Protein AF-L2GEJ1-F1 (afdb_monomer_lite)

pLDDT: mean 88.92, std 11.65, range [25.09, 98.75]

Organism: Colletotrichum fructicola (strain Nara gc5) (NCBI:txid1213859)

InterPro domains:
  IPR011118 Tannase/feruloyl esterase [PF07519] (60-193)
  IPR011118 Tannase/feruloyl esterase [PF07519] (209-492)
  IPR015883 Beta-hexosaminidase, catalytic domain [PF00728] (605-874)
  IPR017853 Glycoside hydrolase superfamily [SSF51445] (605-939)
  IPR025705 Beta-hexosaminidase [PR00738] (566-586)
  IPR025705 Beta-hexosaminidase [PR00738] (599-616)
  IPR025705 Beta-hexosaminidase [PR00738] (628-649)
  IPR025705 Beta-hexosaminidase [PR00738] (696-713)
  IPR029018 Beta-hexosaminidase-like, domain 2 [G3DSA:3.30.379.10] (457-594)
  IPR029018 Beta-hexosaminidase-like, domain 2 [SSF55545] (471-603)
  IPR029058 Alpha/Beta hydrolase fold [SSF53474] (69-448)
  IPR052764 Glycosyl Hydrolase 20 Enzymes [PTHR43678] (460-1139)

Foldseek 3Di:
DDDDDQPPPQFAQVLQDPQDDPQKDWDGKGKDKDWQDWDFQDALLQLQAGTDGDTGFIWIWIKIWMDGPVDPFIKIKIKTAGRLVLAPLEEEEEADADLFGADDDSNVSNRSVCNVNRHIYMTMRLRDDPDPANLVQQFPAFPHGPLSSLQSLAADVLVVNVSRSQSVCCSRNVHGRPYYHYGYFDSSCLHVFADDQLQLCFLQLVCLAVVQFDALQLLQVQLQVLLVQQQCVLVDNFSWHQDLVVSVVRDQLVVQFQPWDQDPVVRDIDGRHPSSRVSLVPQQQTDDQPVRHDDDGHAGSNARSCLSFPWDDDPPDIHTPCVVVLVSLCCSFQRVHNPDDDDRRHSVSSVRSSVRSCVSCVVRHRRLDLPCVVCVVVVAAEEEEDESRESRGHVRRVVVSVVSNCVVVPPCLLHYFYWYWIQAYRSGDGQTFRQNCVVVQSVCCSPPVRRDQWTWTWGQGPVRDTAIEIIGGPPFGWHAQQLDPGRRDNQRTHRDDLVLLVVVLQVLVCVLVVHHDDDDDDPDPPDDQAAEEAFEAAPDDQQCDDAQLSRGDQLKWKWADDPGYIYIHTPHSNVSLLNSLVVSLQCLVVVNDHDGDMDIFFFNFQAQAAEEPCFQAFDDLLLLLQVLLLLLSLPGQEYEYEFWFWQDPVWDDPDDLLPGDIAGAADFPPPVLNQLHVPVNVRHDYLVSLLVSQVSSVSSNYHYAYEDEPQARQSSPCSSPVVQADPSSRGGDLPPPCNLVVVLVVCVRCLVSHPDQEYEHELEDDDLVCLVSSLVSQQVVQVSSCVVPVHGYEYEQANRDDPPDDHDLSYEYEYAEPVGDQVLVCLVVRHQYAYAHCQQFAAEAQQWAPDDPPHIHGNAHDVCCQCAPLVHHRPHDFRQPRDSPPRVRTHDSNRPRYNGYYHYYHHNQGHQRAFSLSSCRRCLLVSNSSSVRSRQGPPHDRDDPVCSVVSSVSVSCSSPPHRSQLDFPQDPPDQFRDKDFDPDLPDQKDFQAGAWHFFQKKKKWFWQAWKWFAHPAWIWIQDNQQWTWIDGPNHIWTFFFADPCLLPPQPPRIFQKAWPPPGPGPRHGFGPPDPRWIWMWHGDSRSAIWIDINNHGGGAGWDKTIDPHDDIIIIGHYTDMGRRGMMGGSTIGIMTMGGNPDPPPDDDD

Secondary structure (DSSP, 8-state):
-PPPPP-TTSSSGGG-TT---TTEEEEEEEEEEEEEEEEEE-TTTTSSS--EEEEEEEEEEEEEEEEETTS---EEEEEEEE-GGG--SEEEEE--BTTB-S-SHHHHHHHHHHHHTT-EEEEE-TT----S-THHHHEEETTEE-HHHHHIIIIIHHHHHHHHHHHHHHHHHSS--SEEEEE--THHHHHHT---GGGGGHHHHHHHHHT----HHHHHHHHHHHHHHHGGGGS--SS--S-HHHHHHH--GGGGTT-EEEETTTTEEEE--HHHHHHHHHHHH--B-TTS-B-S----TTS-HHHHS-EEEETTEEEES-HHHHHHHIIIIII--TTPPP----HHHHHHHHHHHHHHHTTTT-------HHHHHTT--EEEEEETT-SSS-HHHHHHHHHHHHHHHS--TTTEEEEEETTB-SSS-BSSPP-TTHHHHHHHHHHH----S-EEEEEE-TTS-EEEEEEPBTT---EE-TT-S-S--GGGEE---HHHHHHHHHHHHHHHHSS-PPP---SS---TT--EEEEEE-SS-GGG-B-TTS-B-TT-EEEEE-SSEEEEEESSHHHHHHHHHHHHHHHHHTTT---S-EEEE--S-SEEEEEEE-SSS---HHHHHHHHHHHHHTT--EEEEE-EEE--TTSSSS--TTTS-EEESB--SSGGGGGGGTT-GGG-B-HHHHHHHHHHHHTTT-EEEEE---SSS-HHHHTT-GGGB-SSTTSB-TTSTTHHHHHHHHHHHHGGG--SSEEE----S--GGGHHHHHHHHHHHHHHHHHHHSPEEEEE------SS----TTSEEEE-SBTTB-HHHHHHTT--EEE--HHHHEEESSS-BTT-SS--B-SS--THHHHSGGG-TT----TT---SS-TT----TT-TTEEEEEEEEE-TT-TTS--HHHHHHHHHHHHHHHHHHHHHTTTSPPP-HHHHHHHHHHHGGG-TT--TT-PPPP-TT-SEEEEEE-S-TT-SEEE----EE-SSEEEEEEESS-EEEE-SS-EEEE-TT-BEEEEETTEEEEEE---HHHHHS--TTSTTEEETTT-----PBPB--SSSEEEEEEEETTTEEEEEETTEEEEEEEEEE--SSSS--EEEE---PEE-SEEESS-EEEEEEEESTTS-SS---

Sequence (1149 aa):
MSALAVNATGCASAAFTNITLFGAQIHSVEANLVTDYSFDVPKGWTYSQPALDVRNATFCNVTVTYSHTTENDNIAVEAWLPTEENYNGRLQAVGGGGWTAGRFILSYAAMINAVANGYATVTTDAGIPTAQNPTDWLLKSPGVLNTNALQNFGQVAMKDEAVIVKQLISSYYGQEPLYSYWNGCSQGGRMGMKGFYINSIWPSFYMENTQQFPRDCELNALTTLGIAACDGLDGVKDGLISDPEGCRAAFDPFSHIGDSFFCSTTNTTLAITQAAAAVANASWTGPRFSNGKFLYDGYEIGSDLSVIAPTNCTGEVCTSAGRANILFPWQAFVMKDPSATLPNITDGTFDTIYRAVKLVFASNMETDEIDLRDFRDAGGKLMTYHGLADQSISPGGTLRYYNKVADFVGNVTSFYKYYRVPGLEHCWGGNGGQPEQMFSQLRAWVENGTEPQSSPVVVTTSNNTAQQQILCPYPQKATMDTSCASANSTLCWSCSDGFDFATLFREDISKLTGENWTLQRVDRIANVNASGILLGSFSGNGSAITYQNGKSTSEGYELTVSPTAAVIGGTGARGMWWGTRTLLQLLVAHNGSLPVETTVDAPAYETRGFMLDAGRKWYAPEFLKELCSYASFFKLSEFHYHLSDNYPLNRGKNESWQDVYSHFSLRPEDESLLPILHGRENETLSREDFADLQSHCAARGVTVIPEIEAPGHCLYLTKWKPELSLAKRDLLNLSYPDTIPTVKRIWSEFLPWFETKEVHVGADEYDATLADDYIGFVNEMSEFINNTTGKKIRIWGTEEPSENLTISKDVIIQHWQYGQSDPVLLANTGYDIINSEDWWAYMSIKNDHMPILPARYPQFFNESRVLNFADESGWQWTPADYNPFNKTEQVPDASPDNKGAILAAWNDNGPDASTQLEAYYAMRRGIALVGARSWSGSRGPKLVDDEVSSSIDVFSPLAPGQNLDRVLPPTGSSKSLISWSRSDKNLAEVHLGHGSKGMNYTLTLNATGPFTLSGPDNTLSLGNDGSLVFNADGYLYPVRSVNEKDALELDPGHPGRIWVNVSTSTHDPVTVSALPAEIRIETDVLHGSVAWIDGVFAGRFEVFVYGGRNTQFSWSQMAFVAPLDNITGSGLQSLVVEDLQKNSTRNRR

Structure (mmCIF, N/CA/C/O backbone):
data_AF-L2GEJ1-F1
#
_entry.id   AF-L2GEJ1-F1
#
loop_
_atom_site.group_PDB
_atom_site.id
_atom_site.type_symbol
_atom_site.label_atom_id
_atom_site.label_alt_id
_atom_site.label_comp_id
_atom_site.label_asym_id
_atom_site.label_entity_id
_atom_site.label_seq_id
_atom_site.pdbx_PDB_ins_code
_atom_site.Cartn_x
_atom_site.Cartn_y
_atom_site.Cartn_z
_atom_site.occupancy
_atom_site.B_iso_or_equiv
_atom_site.auth_seq_id
_atom_site.auth_comp_id
_atom_site.auth_asym_id
_atom_site.auth_atom_id
_atom_site.pdbx_PDB_model_num
ATOM 1 N N . MET A 1 1 ? 14.854 42.443 -4.619 1.00 33.03 1 MET A N 1
ATOM 2 C CA . MET A 1 1 ? 13.767 43.168 -5.312 1.00 33.03 1 MET A CA 1
ATOM 3 C C . MET A 1 1 ? 12.678 43.446 -4.295 1.00 33.03 1 MET A C 1
ATOM 5 O O . MET A 1 1 ? 12.510 42.652 -3.384 1.00 33.03 1 MET A O 1
ATOM 9 N N . SER A 1 2 ? 12.083 44.628 -4.385 1.00 28.97 2 SER A N 1
ATOM 10 C CA . SER A 1 2 ? 11.262 45.294 -3.373 1.00 28.97 2 SER A CA 1
ATOM 11 C C . SER A 1 2 ? 10.010 44.519 -2.954 1.00 28.97 2 SER A C 1
ATOM 13 O O . SER A 1 2 ? 9.354 43.919 -3.799 1.00 28.97 2 SER A O 1
ATOM 15 N N . ALA A 1 3 ? 9.665 44.614 -1.665 1.00 34.06 3 ALA A N 1
ATOM 16 C CA . ALA A 1 3 ? 8.356 44.264 -1.127 1.00 34.06 3 ALA A CA 1
ATOM 17 C C . ALA A 1 3 ? 7.260 45.002 -1.914 1.00 34.06 3 ALA A C 1
ATOM 19 O O . ALA A 1 3 ? 7.234 46.236 -1.942 1.00 34.06 3 ALA A O 1
ATOM 20 N N . LEU A 1 4 ? 6.399 44.243 -2.591 1.00 32.78 4 LEU A N 1
ATOM 21 C CA . LEU A 1 4 ? 5.175 44.753 -3.192 1.00 32.78 4 LEU A CA 1
ATOM 22 C C . LEU A 1 4 ? 4.128 44.886 -2.085 1.00 32.78 4 LEU A C 1
ATOM 24 O O . LEU A 1 4 ? 3.917 43.978 -1.289 1.00 32.78 4 LEU A O 1
ATOM 28 N N . ALA A 1 5 ? 3.532 46.070 -2.007 1.00 31.75 5 ALA A N 1
ATOM 29 C CA . ALA A 1 5 ? 2.447 46.376 -1.098 1.00 31.75 5 ALA A CA 1
ATOM 30 C C . ALA A 1 5 ? 1.209 45.537 -1.453 1.00 31.75 5 ALA A C 1
ATOM 32 O O . ALA A 1 5 ? 0.761 45.554 -2.599 1.00 31.75 5 ALA A O 1
ATOM 33 N N . VAL A 1 6 ? 0.652 44.850 -0.454 1.00 38.41 6 VAL A N 1
ATOM 34 C CA . VAL A 1 6 ? -0.658 44.189 -0.507 1.00 38.41 6 VAL A CA 1
ATOM 35 C C . VAL A 1 6 ? -1.708 45.222 -0.932 1.00 38.41 6 VAL A C 1
ATOM 37 O O . VAL A 1 6 ? -1.824 46.289 -0.322 1.00 38.41 6 VAL A O 1
ATOM 40 N N . ASN A 1 7 ? -2.463 44.933 -1.991 1.00 39.56 7 ASN A N 1
ATOM 41 C CA . ASN A 1 7 ? -3.515 45.815 -2.496 1.00 39.56 7 ASN A CA 1
ATOM 42 C C . ASN A 1 7 ? -4.663 45.903 -1.468 1.00 39.56 7 ASN A C 1
ATOM 44 O O . ASN A 1 7 ? -5.555 45.061 -1.426 1.00 39.56 7 ASN A O 1
ATOM 48 N N . ALA A 1 8 ? -4.673 46.957 -0.648 1.00 43.00 8 ALA A N 1
ATOM 49 C CA . ALA A 1 8 ? -5.722 47.254 0.336 1.00 43.00 8 ALA A CA 1
ATOM 50 C C . ALA A 1 8 ? -7.106 47.587 -0.281 1.00 43.00 8 ALA A C 1
ATOM 52 O O . ALA A 1 8 ? -8.034 47.948 0.436 1.00 43.00 8 ALA A O 1
ATOM 53 N N . THR A 1 9 ? -7.264 47.497 -1.605 1.00 54.47 9 THR A N 1
ATOM 54 C CA . THR A 1 9 ? -8.488 47.860 -2.335 1.00 54.47 9 THR A CA 1
ATOM 55 C C . THR A 1 9 ? -9.515 46.729 -2.466 1.00 54.47 9 THR A C 1
ATOM 57 O O . THR A 1 9 ? -10.653 47.023 -2.820 1.00 54.47 9 THR A O 1
ATOM 60 N N . GLY A 1 10 ? -9.160 45.467 -2.178 1.00 71.19 10 GLY A N 1
ATOM 61 C CA . GLY A 1 10 ? -10.051 44.310 -2.387 1.00 71.19 10 GLY A CA 1
ATOM 62 C C . GLY A 1 10 ? -11.084 44.054 -1.278 1.00 71.19 10 GLY A C 1
ATOM 63 O O . GLY A 1 10 ? -12.202 43.635 -1.561 1.00 71.19 10 GLY A O 1
ATOM 64 N N . CYS A 1 11 ? -10.756 44.336 -0.011 1.00 89.12 11 CYS A N 1
ATOM 65 C CA . CYS A 1 11 ? -11.643 44.059 1.127 1.00 89.12 11 CYS A CA 1
ATOM 66 C C . CYS A 1 11 ? -12.482 45.284 1.523 1.00 89.12 11 CYS A C 1
ATOM 68 O O . CYS A 1 11 ? -12.214 45.955 2.519 1.00 89.12 11 CYS A O 1
ATOM 70 N N . ALA A 1 12 ? -13.494 45.597 0.718 1.00 89.56 12 ALA A N 1
ATOM 71 C CA . ALA A 1 12 ? -14.463 46.652 1.001 1.00 89.56 12 ALA A CA 1
ATOM 72 C C . ALA A 1 12 ? -15.855 46.233 0.520 1.00 89.56 12 ALA A C 1
ATOM 74 O O . ALA A 1 12 ? -15.973 45.535 -0.482 1.00 89.56 12 ALA A O 1
ATOM 75 N N . SER A 1 13 ? -16.924 46.706 1.172 1.00 90.00 13 SER A N 1
ATOM 76 C CA . SER A 1 13 ? -18.309 46.352 0.803 1.00 90.00 13 SER A CA 1
ATOM 77 C C . SER A 1 13 ? -18.635 46.611 -0.674 1.00 90.00 13 SER A C 1
ATOM 79 O O . SER A 1 13 ? -19.414 45.881 -1.278 1.00 90.00 13 SER A O 1
ATOM 81 N N . ALA A 1 14 ? -18.004 47.620 -1.285 1.00 85.69 14 ALA A N 1
ATOM 82 C CA . ALA A 1 14 ? -18.168 47.943 -2.703 1.00 85.69 14 ALA A CA 1
ATOM 83 C C . ALA A 1 14 ? -17.652 46.847 -3.661 1.00 85.69 14 ALA A C 1
ATOM 85 O O . ALA A 1 14 ? -18.052 46.835 -4.824 1.00 85.69 14 ALA A O 1
ATOM 86 N N . ALA A 1 15 ? -16.803 45.928 -3.191 1.00 84.94 15 ALA A N 1
ATOM 87 C CA . ALA A 1 15 ? -16.328 44.789 -3.974 1.00 84.94 15 ALA A CA 1
ATOM 88 C C . ALA A 1 15 ? -17.396 43.683 -4.124 1.00 84.94 15 ALA A C 1
ATOM 90 O O . ALA A 1 15 ? -17.273 42.825 -4.989 1.00 84.94 15 ALA A O 1
ATOM 91 N N . PHE A 1 16 ? -18.479 43.728 -3.335 1.00 90.50 16 PHE A N 1
ATOM 92 C CA . PHE A 1 16 ? -19.487 42.665 -3.219 1.00 90.50 16 PHE A CA 1
ATOM 93 C C . PHE A 1 16 ? -20.899 43.138 -3.620 1.00 90.50 16 PHE A C 1
ATOM 95 O O . PHE A 1 16 ? -21.867 42.972 -2.881 1.00 90.50 16 PHE A O 1
ATOM 102 N N . THR A 1 17 ? -21.040 43.779 -4.782 1.00 75.50 17 THR A N 1
ATOM 103 C CA . THR A 1 17 ? -22.276 44.507 -5.155 1.00 75.50 17 THR A CA 1
ATOM 104 C C . THR A 1 17 ? -23.373 43.665 -5.815 1.00 75.50 17 THR A C 1
ATOM 106 O O . THR A 1 17 ? -24.507 44.130 -5.896 1.00 75.50 17 THR A O 1
ATOM 109 N N . ASN A 1 18 ? -23.078 42.433 -6.241 1.00 83.38 18 ASN A N 1
ATOM 110 C CA . ASN A 1 18 ? -24.004 41.576 -7.000 1.00 83.38 18 ASN A CA 1
ATOM 111 C C . ASN A 1 18 ? -24.428 40.299 -6.252 1.00 83.38 18 ASN A C 1
ATOM 113 O O . ASN A 1 18 ? -24.777 39.304 -6.884 1.00 83.38 18 ASN A O 1
ATOM 117 N N . ILE A 1 19 ? -24.403 40.306 -4.918 1.00 93.25 19 ILE A N 1
ATOM 118 C CA . ILE A 1 19 ? -24.845 39.147 -4.133 1.00 93.25 19 ILE A CA 1
ATOM 119 C C . ILE A 1 19 ? -26.365 39.022 -4.227 1.00 93.25 19 ILE A C 1
ATOM 121 O O . ILE A 1 19 ? -27.101 39.948 -3.888 1.00 93.25 19 ILE A O 1
ATOM 125 N N . THR A 1 20 ? -26.837 37.868 -4.692 1.00 94.50 20 THR A N 1
ATOM 126 C CA . THR A 1 20 ? -28.265 37.571 -4.829 1.00 94.50 20 THR A CA 1
ATOM 127 C C . THR A 1 20 ? -28.596 36.204 -4.251 1.00 94.50 20 THR A C 1
ATOM 129 O O . THR A 1 20 ? -27.788 35.278 -4.288 1.00 94.50 20 THR A O 1
ATOM 132 N N . LEU A 1 21 ? -29.805 36.067 -3.714 1.00 94.81 21 LEU A N 1
ATOM 133 C CA . LEU A 1 21 ? -30.320 34.806 -3.199 1.00 94.81 21 LEU A CA 1
ATOM 134 C C . LEU A 1 21 ? -31.791 34.691 -3.600 1.00 94.81 21 LEU A C 1
ATOM 136 O O . LEU A 1 21 ? -32.593 35.592 -3.347 1.00 94.81 21 LEU A O 1
ATOM 140 N N . PHE A 1 22 ? -32.145 33.613 -4.298 1.00 92.56 22 PHE A N 1
ATOM 141 C CA . PHE A 1 22 ? -33.500 33.438 -4.812 1.00 92.56 22 PHE A CA 1
ATOM 142 C C . PHE A 1 22 ? -34.514 33.356 -3.663 1.00 92.56 22 PHE A C 1
ATOM 144 O O . PHE A 1 22 ? -34.378 32.525 -2.774 1.00 92.56 22 PHE A O 1
ATOM 151 N N . GLY A 1 23 ? -35.555 34.194 -3.709 1.00 92.12 23 GLY A N 1
ATOM 152 C CA . GLY A 1 23 ? -36.594 34.234 -2.675 1.00 92.12 23 GLY A CA 1
ATOM 153 C C . GLY A 1 23 ? -36.224 35.028 -1.415 1.00 92.12 23 GLY A C 1
ATOM 154 O O . GLY A 1 23 ? -37.054 35.114 -0.508 1.00 92.12 23 GLY A O 1
ATOM 155 N N . ALA A 1 24 ? -35.046 35.657 -1.373 1.00 94.88 24 ALA A N 1
ATOM 156 C CA . ALA A 1 24 ? -34.569 36.450 -0.245 1.00 94.88 24 ALA A CA 1
ATOM 157 C C . ALA A 1 24 ? -34.198 37.888 -0.641 1.00 94.88 24 ALA A C 1
ATOM 159 O O . ALA A 1 24 ? -33.883 38.187 -1.795 1.00 94.88 24 ALA A O 1
ATOM 160 N N . GLN A 1 25 ? -34.237 38.791 0.336 1.00 95.00 25 GLN A N 1
ATOM 161 C CA . GLN A 1 25 ? -33.789 40.171 0.220 1.00 95.00 25 GLN A CA 1
ATOM 162 C C . GLN A 1 25 ? -32.491 40.356 1.010 1.00 95.00 25 GLN A C 1
ATOM 164 O O . GLN A 1 25 ? -32.479 40.219 2.231 1.00 95.00 25 GLN A O 1
ATOM 169 N N . ILE A 1 26 ? -31.410 40.729 0.318 1.00 95.62 26 ILE A N 1
ATOM 170 C CA . ILE A 1 26 ? -30.157 41.140 0.963 1.00 95.62 26 ILE A CA 1
ATOM 171 C C . ILE A 1 26 ? -30.349 42.527 1.592 1.00 95.62 26 ILE A C 1
ATOM 173 O O . ILE A 1 26 ? -30.811 43.459 0.927 1.00 95.62 26 ILE A O 1
ATOM 177 N N . HIS A 1 27 ? -30.006 42.667 2.871 1.00 94.69 27 HIS A N 1
ATOM 178 C CA . HIS A 1 27 ? -30.121 43.911 3.633 1.00 94.69 27 HIS A CA 1
ATOM 179 C C . HIS A 1 27 ? -28.799 44.670 3.705 1.00 94.69 27 HIS A C 1
ATOM 181 O O . HIS A 1 27 ? -28.768 45.871 3.430 1.00 94.69 27 HIS A O 1
ATOM 187 N N . SER A 1 28 ? -27.711 43.983 4.053 1.00 95.19 28 SER A N 1
ATOM 188 C CA . SER A 1 28 ? -26.373 44.570 4.104 1.00 95.19 28 SER A CA 1
ATOM 189 C C . SER A 1 28 ? -25.290 43.570 3.706 1.00 95.19 28 SER A C 1
ATOM 191 O O . SER A 1 28 ? -25.440 42.360 3.882 1.00 95.19 28 SER A O 1
ATOM 193 N N . VAL A 1 29 ? -24.190 44.109 3.174 1.00 96.56 29 VAL A N 1
ATOM 194 C CA . VAL A 1 29 ? -22.919 43.405 2.985 1.00 96.56 29 VAL A CA 1
ATOM 195 C C . VAL A 1 29 ? -21.827 44.258 3.620 1.00 96.56 29 VAL A C 1
ATOM 197 O O . VAL A 1 29 ? -21.519 45.356 3.149 1.00 96.56 29 VAL A O 1
ATOM 200 N N . GLU A 1 30 ? -21.260 43.778 4.716 1.00 96.75 30 GLU A N 1
ATOM 201 C CA . GLU A 1 30 ? -20.217 44.456 5.483 1.00 96.75 30 GLU A CA 1
ATOM 202 C C . GLU A 1 30 ? -18.904 43.707 5.296 1.00 96.75 30 GLU A C 1
ATOM 204 O O . GLU A 1 30 ? -18.840 42.524 5.609 1.00 96.75 30 GLU A O 1
ATOM 209 N N . ALA A 1 31 ? -17.867 44.372 4.784 1.00 96.38 31 ALA A N 1
ATOM 210 C CA . ALA A 1 31 ? -16.548 43.771 4.598 1.00 96.38 31 ALA A CA 1
ATOM 211 C C . ALA A 1 31 ? -15.478 44.584 5.330 1.00 96.38 31 ALA A C 1
ATOM 213 O O . ALA A 1 31 ? -15.373 45.794 5.122 1.00 96.38 31 ALA A O 1
ATOM 214 N N . ASN A 1 32 ? -14.686 43.914 6.166 1.00 95.25 32 ASN A N 1
ATOM 215 C CA . ASN A 1 32 ? -13.630 44.519 6.968 1.00 95.25 32 ASN A CA 1
ATOM 216 C C . ASN A 1 32 ? -12.347 43.692 6.872 1.00 95.25 32 ASN A C 1
ATOM 218 O O . ASN A 1 32 ? -12.358 42.480 7.094 1.00 95.25 32 ASN A O 1
ATOM 222 N N . LEU A 1 33 ? -11.228 44.359 6.580 1.00 94.62 33 LEU A N 1
ATOM 223 C CA . LEU A 1 33 ? -9.915 43.728 6.632 1.00 94.62 33 LEU A CA 1
ATOM 224 C C . LEU A 1 33 ? -9.528 43.513 8.097 1.00 94.62 33 LEU A C 1
ATOM 226 O O . LEU A 1 33 ? -9.426 44.472 8.863 1.00 94.62 33 LEU A O 1
ATOM 230 N N . VAL A 1 34 ? -9.305 42.260 8.472 1.00 95.62 34 VAL A N 1
ATOM 231 C CA . VAL A 1 34 ? -8.792 41.874 9.784 1.00 95.62 34 VAL A CA 1
ATOM 232 C C . VAL A 1 34 ? -7.296 41.627 9.638 1.00 95.62 34 VAL A C 1
ATOM 234 O O . VAL A 1 34 ? -6.888 40.821 8.804 1.00 95.62 34 VAL A O 1
ATOM 237 N N . THR A 1 35 ? -6.487 42.318 10.438 1.00 93.56 35 THR A N 1
ATOM 238 C CA . THR A 1 35 ? -5.034 42.116 10.538 1.00 93.56 35 THR A CA 1
ATOM 239 C C . THR A 1 35 ? -4.669 41.665 11.948 1.00 93.56 35 THR A C 1
ATOM 241 O O . THR A 1 35 ? -5.430 41.886 12.891 1.00 93.56 35 THR A O 1
ATOM 244 N N . ASP A 1 36 ? -3.498 41.046 12.095 1.00 91.19 36 ASP A N 1
ATOM 245 C CA . ASP A 1 36 ? -2.928 40.644 13.388 1.00 91.19 36 ASP A CA 1
ATOM 246 C C . ASP A 1 36 ? -3.812 39.681 14.211 1.00 91.19 36 ASP A C 1
ATOM 248 O O . ASP A 1 36 ? -3.691 39.592 15.436 1.00 91.19 36 ASP A O 1
ATOM 252 N N . TYR A 1 37 ? -4.697 38.918 13.554 1.00 94.75 37 TYR A N 1
ATOM 253 C CA . TYR A 1 37 ? -5.554 37.957 14.245 1.00 94.75 37 TYR A CA 1
ATOM 254 C C . TYR A 1 37 ? -4.722 36.775 14.742 1.00 94.75 37 TYR A C 1
ATOM 256 O O . TYR A 1 37 ? -4.003 36.135 13.973 1.00 94.75 37 TYR A O 1
ATOM 264 N N . SER A 1 38 ? -4.825 36.469 16.033 1.00 93.44 38 SER A N 1
ATOM 265 C CA . SER A 1 38 ? -4.135 35.333 16.639 1.00 93.44 38 SER A CA 1
ATOM 266 C C . SER A 1 38 ? -5.089 34.538 17.516 1.00 93.44 38 SER A C 1
ATOM 268 O O . SER A 1 38 ? -5.818 35.117 18.322 1.00 93.44 38 SER A O 1
ATOM 270 N N . PHE A 1 39 ? -5.068 33.218 17.373 1.00 94.69 39 PHE A N 1
ATOM 271 C CA . PHE A 1 39 ? -5.903 32.306 18.142 1.00 94.69 39 PHE A CA 1
ATOM 272 C C . PHE A 1 39 ? -5.208 30.949 18.246 1.00 94.69 39 PHE A C 1
ATOM 274 O O . PHE A 1 39 ? -4.828 30.365 17.234 1.00 94.69 39 PHE A O 1
ATOM 281 N N . ASP A 1 40 ? -5.062 30.465 19.475 1.00 93.75 40 ASP A N 1
ATOM 282 C CA . ASP A 1 40 ? -4.522 29.138 19.760 1.00 93.75 40 ASP A CA 1
ATOM 283 C C . ASP A 1 40 ? -5.672 28.130 19.690 1.00 93.75 40 ASP A C 1
ATOM 285 O O . ASP A 1 40 ? -6.545 28.135 20.562 1.00 93.75 40 ASP A O 1
ATOM 289 N N . VAL A 1 41 ? -5.736 27.347 18.607 1.00 93.12 41 VAL A N 1
ATOM 290 C CA . VAL A 1 41 ? -6.794 26.356 18.375 1.00 93.12 41 VAL A CA 1
ATOM 291 C C . VAL A 1 41 ? -6.442 25.069 19.127 1.00 93.12 41 VAL A C 1
ATOM 293 O O . VAL A 1 41 ? -5.538 24.346 18.693 1.00 93.12 41 VAL A O 1
ATOM 296 N N . PRO A 1 42 ? -7.158 24.723 20.216 1.00 92.62 42 PRO A N 1
ATOM 297 C CA . PRO A 1 42 ? -6.823 23.552 21.013 1.00 92.62 42 PRO A CA 1
ATOM 298 C C . PRO A 1 42 ? -7.078 22.245 20.261 1.00 92.62 42 PRO A C 1
ATOM 300 O O . PRO A 1 42 ? -7.957 22.151 19.399 1.00 92.62 42 PRO A O 1
ATOM 303 N N . LYS A 1 43 ? -6.365 21.192 20.669 1.00 89.31 43 LYS A N 1
ATOM 304 C CA . LYS A 1 43 ? -6.592 19.831 20.172 1.00 89.31 43 LYS A CA 1
ATOM 305 C C . LYS A 1 43 ? -8.062 19.421 20.323 1.00 89.31 43 LYS A C 1
ATOM 307 O O . LYS A 1 43 ? -8.671 19.630 21.371 1.00 89.31 43 LYS A O 1
ATOM 312 N N . GLY A 1 44 ? -8.619 18.828 19.267 1.00 89.38 44 GLY A N 1
ATOM 313 C CA . GLY A 1 44 ? -9.999 18.332 19.221 1.00 89.38 44 GLY A CA 1
ATOM 314 C C . GLY A 1 44 ? -11.059 19.370 18.834 1.00 89.38 44 GLY A C 1
ATOM 315 O O . GLY A 1 44 ? -12.125 18.983 18.361 1.00 89.38 44 GLY A O 1
ATOM 316 N N . TRP A 1 45 ? -10.779 20.676 18.939 1.00 93.31 45 TRP A N 1
ATOM 317 C CA . TRP A 1 45 ? -11.761 21.724 18.608 1.00 93.31 45 TRP A CA 1
ATOM 318 C C . TRP A 1 45 ? -12.078 21.813 17.109 1.00 93.31 45 TRP A C 1
ATOM 320 O O . TRP A 1 45 ? -13.126 22.330 16.732 1.00 93.31 45 TRP A O 1
ATOM 330 N N . THR A 1 46 ? -11.195 21.285 16.263 1.00 91.94 46 THR A N 1
ATOM 331 C CA . THR A 1 46 ? -11.343 21.197 14.800 1.00 91.94 46 THR A CA 1
ATOM 332 C C . THR A 1 46 ? -11.686 19.787 14.315 1.00 91.94 46 THR A C 1
ATOM 334 O O . THR A 1 46 ? -11.743 19.549 13.105 1.00 91.94 46 THR A O 1
ATOM 337 N N . TYR A 1 47 ? -11.984 18.872 15.249 1.00 93.25 47 TYR A N 1
ATOM 338 C CA . TYR A 1 47 ? -12.527 17.532 15.012 1.00 93.25 47 TYR A CA 1
ATOM 339 C C . TYR A 1 47 ? -11.588 16.597 14.233 1.00 93.25 47 TYR A C 1
ATOM 341 O O . TYR A 1 47 ? -10.939 15.729 14.807 1.00 93.25 47 TYR A O 1
ATOM 349 N N . SER A 1 48 ? -11.517 16.772 12.919 1.00 93.25 48 SER A N 1
ATOM 350 C CA . SER A 1 48 ? -10.821 15.906 11.964 1.00 93.25 48 SER A CA 1
ATOM 351 C C . SER A 1 48 ? -9.525 16.523 11.422 1.00 93.25 48 SER A C 1
ATOM 353 O O . SER A 1 48 ? -8.980 16.052 10.423 1.00 93.25 48 SER A O 1
ATOM 355 N N . GLN A 1 49 ? -9.066 17.602 12.060 1.00 93.25 49 GLN A N 1
ATOM 356 C CA . GLN A 1 49 ? -7.865 18.369 11.733 1.00 93.25 49 GLN A CA 1
ATOM 357 C C . GLN A 1 49 ? -6.997 18.515 12.995 1.00 93.25 49 GLN A C 1
ATOM 359 O O . GLN A 1 49 ? -7.537 18.463 14.104 1.00 93.25 49 GLN A O 1
ATOM 364 N N . PRO A 1 50 ? -5.674 18.706 12.857 1.00 90.69 50 PRO A N 1
ATOM 365 C CA . PRO A 1 50 ? -4.795 18.905 14.003 1.00 90.69 50 PRO A CA 1
ATOM 366 C C . PRO A 1 50 ? -5.048 20.249 14.704 1.00 90.69 50 PRO A C 1
ATOM 368 O O . PRO A 1 50 ? -5.650 21.166 14.137 1.00 90.69 50 PRO A O 1
ATOM 371 N N . ALA A 1 51 ? -4.552 20.362 15.938 1.00 89.62 51 ALA A N 1
ATOM 372 C CA . ALA A 1 51 ? -4.406 21.645 16.629 1.00 89.62 51 ALA A CA 1
ATOM 373 C C . ALA A 1 51 ? -3.509 22.607 15.830 1.00 89.62 51 ALA A C 1
ATOM 375 O O . ALA A 1 51 ? -2.575 22.172 15.150 1.00 89.62 51 ALA A O 1
ATOM 376 N N . LEU A 1 52 ? -3.759 23.913 15.946 1.00 91.44 52 LEU A N 1
ATOM 377 C CA . LEU A 1 52 ? -3.001 24.928 15.215 1.00 91.44 52 LEU A CA 1
ATOM 378 C C . LEU A 1 52 ? -2.887 26.228 16.015 1.00 91.44 52 LEU A C 1
ATOM 380 O O . LEU A 1 52 ? -3.894 26.849 16.353 1.00 91.44 52 LEU A O 1
ATOM 384 N N . ASP A 1 53 ? -1.655 26.678 16.259 1.00 92.81 53 ASP A N 1
ATOM 385 C CA . ASP A 1 53 ? -1.404 28.004 16.829 1.00 92.81 53 ASP A CA 1
ATOM 386 C C . ASP A 1 53 ? -1.322 29.048 15.708 1.00 92.81 53 ASP A C 1
ATOM 388 O O . ASP A 1 53 ? -0.302 29.175 15.025 1.00 92.81 53 ASP A O 1
ATOM 392 N N . VAL A 1 54 ? -2.411 29.789 15.492 1.00 91.44 54 VAL A N 1
ATOM 393 C CA . VAL A 1 54 ? -2.477 30.799 14.433 1.00 91.44 54 VAL A CA 1
ATOM 394 C C . VAL A 1 54 ? -2.002 32.142 14.975 1.00 91.44 54 VAL A C 1
ATOM 396 O O . VAL A 1 54 ? -2.568 32.676 15.932 1.00 91.44 54 VAL A O 1
ATOM 399 N N . ARG A 1 55 ? -0.987 32.726 14.327 1.00 92.94 55 ARG A N 1
ATOM 400 C CA . ARG A 1 55 ? -0.403 34.025 14.689 1.00 92.94 55 ARG A CA 1
ATOM 401 C C . ARG A 1 55 ? -0.420 34.992 13.513 1.00 92.94 55 ARG A C 1
ATOM 403 O O . ARG A 1 55 ? -0.042 34.626 12.406 1.00 92.94 55 ARG A O 1
ATOM 410 N N . ASN A 1 56 ? -0.792 36.240 13.790 1.00 90.69 56 ASN A N 1
ATOM 411 C CA . ASN A 1 56 ? -0.769 37.366 12.849 1.00 90.69 56 ASN A CA 1
ATOM 412 C C . ASN A 1 56 ? -1.490 37.102 11.508 1.00 90.69 56 ASN A C 1
ATOM 414 O O . ASN A 1 56 ? -1.055 37.573 10.456 1.00 90.69 56 ASN A O 1
ATOM 418 N N . ALA A 1 57 ? -2.592 36.351 11.527 1.00 92.44 57 ALA A N 1
ATOM 419 C CA . ALA A 1 57 ? -3.374 36.078 10.329 1.00 92.44 57 ALA A CA 1
ATOM 420 C C . ALA A 1 57 ? -4.053 37.353 9.808 1.00 92.44 57 ALA A C 1
ATOM 422 O O . ALA A 1 57 ? -4.552 38.177 10.579 1.00 92.44 57 ALA A O 1
ATOM 423 N N . THR A 1 58 ? -4.079 37.488 8.481 1.00 94.94 58 THR A N 1
ATOM 424 C CA . THR A 1 58 ? -4.755 38.581 7.774 1.00 94.94 58 THR A CA 1
ATOM 425 C C . THR A 1 58 ? -5.772 38.008 6.796 1.00 94.94 58 THR A C 1
ATOM 427 O O . THR A 1 58 ? -5.434 37.152 5.979 1.00 94.94 58 THR A O 1
ATOM 430 N N . PHE A 1 59 ? -7.017 38.473 6.876 1.00 96.38 59 PHE A N 1
ATOM 431 C CA . PHE A 1 59 ? -8.117 38.013 6.027 1.00 96.38 59 PHE A CA 1
ATOM 432 C C . PHE A 1 59 ? -9.217 39.075 5.926 1.00 96.38 59 PHE A C 1
ATOM 434 O O . PHE A 1 59 ? -9.324 39.974 6.761 1.00 96.38 59 PHE A O 1
ATOM 441 N N . CYS A 1 60 ? -10.052 38.975 4.898 1.00 97.50 60 CYS A N 1
ATOM 442 C CA . CYS A 1 60 ? -11.245 39.794 4.751 1.00 97.50 60 CYS A CA 1
ATOM 443 C C . CYS A 1 60 ? -12.429 39.113 5.447 1.00 97.50 60 CYS A C 1
ATOM 445 O O . CYS A 1 60 ? -12.840 38.028 5.036 1.00 97.50 60 CYS A O 1
ATOM 447 N N . ASN A 1 61 ? -12.974 39.727 6.499 1.00 97.69 61 ASN A N 1
ATOM 448 C 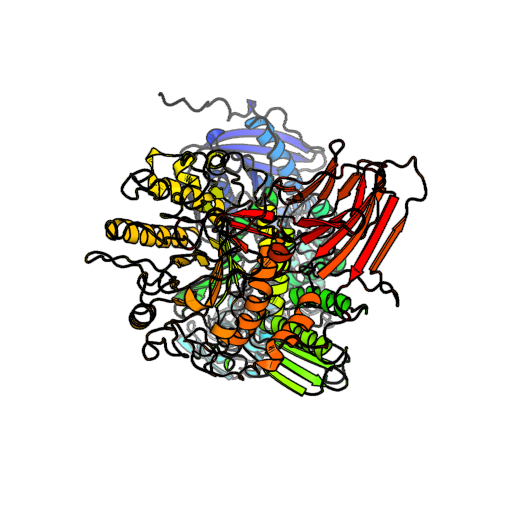CA . ASN A 1 61 ? -14.226 39.290 7.118 1.00 97.69 61 ASN A CA 1
ATOM 449 C C . ASN A 1 61 ? -15.394 39.957 6.390 1.00 97.69 61 ASN A C 1
ATOM 451 O O . ASN A 1 61 ? -15.484 41.186 6.375 1.00 97.69 61 ASN A O 1
ATOM 455 N N . VAL A 1 62 ? -16.278 39.151 5.807 1.00 98.00 62 VAL A N 1
ATOM 456 C CA . VAL A 1 62 ? -17.479 39.604 5.112 1.00 98.00 62 VAL A CA 1
ATOM 457 C C . VAL A 1 62 ? -18.718 39.041 5.799 1.00 98.00 62 VAL A C 1
ATOM 459 O O . VAL A 1 62 ? -18.883 37.829 5.890 1.00 98.00 62 VAL A O 1
ATOM 462 N N . THR A 1 63 ? -19.619 39.910 6.252 1.00 97.75 63 THR A N 1
ATOM 463 C CA . THR A 1 63 ? -20.933 39.525 6.781 1.00 97.75 63 THR A CA 1
ATOM 464 C C . THR A 1 63 ? -22.040 39.979 5.834 1.00 97.75 63 THR A C 1
ATOM 466 O O . THR A 1 63 ? -22.134 41.158 5.494 1.00 97.75 63 THR A O 1
ATOM 469 N N . VAL A 1 64 ? -22.900 39.044 5.433 1.00 97.88 64 VAL A N 1
ATOM 470 C CA . VAL A 1 64 ? -24.102 39.293 4.629 1.00 97.88 64 VAL A CA 1
ATOM 471 C C . VAL A 1 64 ? -25.328 39.074 5.504 1.00 97.88 64 VAL A C 1
ATOM 473 O O . VAL A 1 64 ? -25.488 37.990 6.066 1.00 97.88 64 VAL A O 1
ATOM 476 N N . THR A 1 65 ? -26.197 40.082 5.609 1.00 97.31 65 THR A N 1
ATOM 477 C CA . THR A 1 65 ? -27.489 39.960 6.303 1.00 97.31 65 THR A CA 1
ATOM 478 C C . THR A 1 65 ? -28.637 39.923 5.303 1.00 97.31 65 THR A C 1
ATOM 480 O O . THR A 1 65 ? -28.650 40.687 4.333 1.00 97.31 65 THR A O 1
ATOM 483 N N . TYR A 1 66 ? -29.597 39.023 5.510 1.00 96.62 66 TYR A N 1
ATOM 484 C CA . TYR A 1 66 ? -30.737 38.843 4.610 1.00 96.62 66 TYR A CA 1
ATOM 485 C C . TYR A 1 66 ? -31.979 38.312 5.337 1.00 96.62 66 TYR A C 1
ATOM 487 O O . TYR A 1 66 ? -31.892 37.789 6.448 1.00 96.62 66 TYR A O 1
ATOM 495 N N . SER A 1 67 ? -33.132 38.442 4.683 1.00 96.25 67 SER A N 1
ATOM 496 C CA . SER A 1 67 ? -34.402 37.824 5.087 1.00 96.25 67 SER A CA 1
ATOM 497 C C . SER A 1 67 ? -35.080 37.152 3.900 1.00 96.25 67 SER A C 1
ATOM 499 O O . SER A 1 67 ? -34.922 37.581 2.752 1.00 96.25 67 SER A O 1
ATOM 501 N N . HIS A 1 68 ? -35.856 36.105 4.149 1.00 94.81 68 HIS A N 1
ATOM 502 C CA . HIS A 1 68 ? -36.695 35.490 3.128 1.00 94.81 68 HIS A CA 1
ATOM 503 C C . HIS A 1 68 ? -37.956 36.326 2.904 1.00 94.81 68 HIS A C 1
ATOM 505 O O . HIS A 1 68 ? -38.635 36.720 3.840 1.00 94.81 68 HIS A O 1
ATOM 511 N N . THR A 1 69 ? -38.321 36.580 1.648 1.00 85.88 69 THR A N 1
ATOM 512 C CA . THR A 1 69 ? -39.377 37.551 1.280 1.00 85.88 69 THR A CA 1
ATOM 513 C C . THR A 1 69 ? -40.767 37.282 1.876 1.00 85.88 69 THR A C 1
ATOM 515 O O . THR A 1 69 ? -41.566 38.212 1.997 1.00 85.88 69 THR A O 1
ATOM 518 N N . THR A 1 70 ? -41.075 36.035 2.237 1.00 81.06 70 THR A N 1
ATOM 519 C CA . THR A 1 70 ? -42.342 35.638 2.877 1.00 81.06 70 THR A CA 1
ATOM 520 C C . THR A 1 70 ? -42.222 35.408 4.379 1.00 81.06 70 THR A C 1
ATOM 522 O O . THR A 1 70 ? -43.243 35.229 5.043 1.00 81.06 70 THR A O 1
ATOM 525 N N . GLU A 1 71 ? -41.006 35.440 4.922 1.00 80.38 71 GLU A N 1
ATOM 526 C CA . GLU A 1 71 ? -40.717 35.133 6.315 1.00 80.38 71 GLU A CA 1
ATOM 527 C C . GLU A 1 71 ? -40.220 36.384 7.051 1.00 80.38 71 GLU A C 1
ATOM 529 O O . GLU A 1 71 ? -39.643 37.296 6.474 1.00 80.38 71 GLU A O 1
ATOM 534 N N . ASN A 1 72 ? -40.473 36.461 8.356 1.00 81.00 72 ASN A N 1
ATOM 535 C CA . ASN A 1 72 ? -39.953 37.542 9.199 1.00 81.00 72 ASN A CA 1
ATOM 536 C C . ASN A 1 72 ? -38.700 37.062 9.946 1.00 81.00 72 ASN A C 1
ATOM 538 O O . ASN A 1 72 ? -38.685 37.046 11.179 1.00 81.00 72 ASN A O 1
ATOM 542 N N . ASP A 1 73 ? -37.714 36.568 9.197 1.00 90.31 73 ASP A N 1
ATOM 543 C CA . ASP A 1 73 ? -36.405 36.150 9.695 1.00 90.31 73 ASP A CA 1
ATOM 544 C C . ASP A 1 73 ? -35.328 37.207 9.399 1.00 90.31 73 ASP A C 1
ATOM 546 O O . ASP A 1 73 ? -35.532 38.132 8.620 1.00 90.31 73 ASP A O 1
ATOM 550 N N . ASN A 1 74 ? -34.199 37.124 10.099 1.00 92.94 74 ASN A N 1
ATOM 551 C CA . ASN A 1 74 ? -33.026 37.958 9.852 1.00 92.94 74 ASN A CA 1
ATOM 552 C C . ASN A 1 74 ? -31.797 37.090 10.090 1.00 92.94 74 ASN A C 1
ATOM 554 O O . ASN A 1 74 ? -31.517 36.742 11.235 1.00 92.94 74 ASN A O 1
ATOM 558 N N . ILE A 1 75 ? -31.129 36.698 9.011 1.00 96.25 75 ILE A N 1
ATOM 559 C CA . ILE A 1 75 ? -30.059 35.703 9.017 1.00 96.25 75 ILE A CA 1
ATOM 560 C C . ILE A 1 75 ? -28.751 36.387 8.645 1.00 96.25 75 ILE A C 1
ATOM 562 O O . ILE A 1 75 ? -28.710 37.200 7.718 1.00 96.25 75 ILE A O 1
ATOM 566 N N . ALA A 1 76 ? -27.675 36.029 9.342 1.00 96.62 76 ALA A N 1
ATOM 567 C CA . ALA A 1 76 ? -26.330 36.462 9.015 1.00 96.62 76 ALA A CA 1
ATOM 568 C C . ALA A 1 76 ? -25.469 35.288 8.535 1.00 96.62 76 ALA A C 1
ATOM 570 O O . ALA A 1 76 ? -25.372 34.242 9.183 1.00 96.62 76 ALA A O 1
ATOM 571 N N . VAL A 1 77 ? -24.787 35.501 7.413 1.00 97.62 77 VAL A N 1
ATOM 572 C CA . VAL A 1 77 ? -23.723 34.636 6.890 1.00 97.62 77 VAL A CA 1
ATOM 573 C C . VAL A 1 77 ? -22.405 35.377 7.051 1.00 97.62 77 VAL A C 1
ATOM 575 O O . VAL A 1 77 ? -22.273 36.503 6.579 1.00 97.62 77 VAL A O 1
ATOM 578 N N . GLU A 1 78 ? -21.450 34.768 7.748 1.00 98.00 78 GLU A N 1
ATOM 579 C CA . GLU A 1 78 ? -20.108 35.307 7.975 1.00 98.00 78 GLU A CA 1
ATOM 580 C C . GLU A 1 78 ? -19.090 34.474 7.205 1.00 98.00 78 GLU A C 1
ATOM 582 O O . GLU A 1 78 ? -18.978 33.272 7.440 1.00 98.00 78 GLU A O 1
ATOM 587 N N . ALA A 1 79 ? -18.341 35.109 6.308 1.00 98.31 79 ALA A N 1
ATOM 588 C CA . ALA A 1 79 ? -17.282 34.484 5.535 1.00 98.31 79 ALA A CA 1
ATOM 589 C C . ALA A 1 79 ? -15.931 35.133 5.838 1.00 98.31 79 ALA A C 1
ATOM 591 O O . ALA A 1 79 ? -15.819 36.359 5.875 1.00 98.31 79 ALA A O 1
ATOM 592 N N . TRP A 1 80 ? -14.894 34.320 6.024 1.00 98.38 80 TRP A N 1
ATOM 593 C CA . TRP A 1 80 ? -13.517 34.796 6.137 1.00 98.38 80 TRP A CA 1
ATOM 594 C C . TRP A 1 80 ? -12.740 34.370 4.895 1.00 98.38 80 TRP A C 1
ATOM 596 O O . TRP A 1 80 ? -12.641 33.182 4.579 1.00 98.38 80 TRP A O 1
ATOM 606 N N . LEU A 1 81 ? -12.222 35.361 4.174 1.00 97.88 81 LEU A N 1
ATOM 607 C CA . LEU A 1 81 ? -11.534 35.193 2.899 1.00 97.88 81 LEU A CA 1
ATOM 608 C C . LEU A 1 81 ? -10.039 35.498 3.104 1.00 97.88 81 LEU A C 1
ATOM 610 O O . LEU A 1 81 ? -9.705 36.659 3.366 1.00 97.88 81 LEU A O 1
ATOM 614 N N . PRO A 1 82 ? -9.123 34.510 3.035 1.00 96.50 82 PRO A N 1
ATOM 615 C CA . PRO A 1 82 ? -7.685 34.775 3.120 1.00 96.50 82 PRO A CA 1
ATOM 616 C C . PRO A 1 82 ? -7.222 35.757 2.030 1.00 96.50 82 PRO A C 1
ATOM 618 O O . PRO A 1 82 ? -7.907 35.983 1.030 1.00 96.50 82 PRO A O 1
ATOM 621 N N . THR A 1 83 ? -6.051 36.365 2.201 1.00 91.81 83 THR A N 1
ATOM 622 C CA . THR A 1 83 ? -5.445 37.194 1.144 1.00 91.81 83 THR A CA 1
ATOM 623 C C . THR A 1 83 ? -5.279 36.397 -0.155 1.00 91.81 83 THR A C 1
ATOM 625 O O . THR A 1 83 ? -5.140 35.177 -0.111 1.00 91.81 83 THR A O 1
ATOM 628 N N . GLU A 1 84 ? -5.273 37.069 -1.314 1.00 87.25 84 GLU A N 1
ATOM 629 C CA . GLU A 1 84 ? -5.091 36.400 -2.618 1.00 87.25 84 GLU A CA 1
ATOM 630 C C . GLU A 1 84 ? -3.836 35.514 -2.648 1.00 87.25 84 GLU A C 1
ATOM 632 O O . GLU A 1 84 ? -3.894 34.398 -3.148 1.00 87.25 84 GLU A O 1
ATOM 637 N N . GLU A 1 85 ? -2.736 35.968 -2.038 1.00 86.44 85 GLU A N 1
ATOM 638 C CA . GLU A 1 85 ? -1.478 35.210 -1.938 1.00 86.44 85 GLU A CA 1
ATOM 639 C C . GLU A 1 85 ? -1.607 33.904 -1.133 1.00 86.44 85 GLU A C 1
ATOM 641 O O . GLU A 1 85 ? -0.859 32.962 -1.377 1.00 86.44 85 GLU A O 1
ATOM 646 N N . ASN A 1 86 ? -2.551 33.840 -0.189 1.00 89.25 86 ASN A N 1
ATOM 647 C CA . ASN A 1 86 ? -2.751 32.691 0.697 1.00 89.25 86 ASN A CA 1
ATOM 648 C C . ASN A 1 86 ? -3.956 31.827 0.296 1.00 89.25 86 ASN A C 1
ATOM 650 O O . ASN A 1 86 ? -4.150 30.755 0.869 1.00 89.25 86 ASN A O 1
ATOM 654 N N . TYR A 1 87 ? -4.789 32.275 -0.646 1.00 95.75 87 TYR A N 1
ATOM 655 C CA . TYR A 1 87 ? -5.971 31.532 -1.066 1.00 95.75 87 TYR A CA 1
ATOM 656 C C . TYR A 1 87 ? -5.596 30.377 -1.992 1.00 95.75 87 TYR A C 1
ATOM 658 O O . TYR A 1 87 ? -4.988 30.561 -3.041 1.00 95.75 87 TYR A O 1
ATOM 666 N N . ASN A 1 88 ? -6.014 29.169 -1.627 1.00 95.19 88 ASN A N 1
ATOM 667 C CA . ASN A 1 88 ? -5.645 27.945 -2.335 1.00 95.19 88 ASN A CA 1
ATOM 668 C C . ASN A 1 88 ? -6.740 27.420 -3.288 1.00 95.19 88 ASN A C 1
ATOM 670 O O . ASN A 1 88 ? -6.671 26.273 -3.727 1.00 95.19 88 ASN A O 1
ATOM 674 N N . GLY A 1 89 ? -7.771 28.224 -3.573 1.00 95.81 89 GLY A N 1
ATOM 675 C CA . GLY A 1 89 ? -8.896 27.825 -4.426 1.00 95.81 89 GLY A CA 1
ATOM 676 C C . GLY A 1 89 ? -9.980 26.994 -3.727 1.00 95.81 89 GLY A C 1
ATOM 677 O O . GLY A 1 89 ? -10.905 26.540 -4.398 1.00 95.81 89 GLY A O 1
ATOM 678 N N . ARG A 1 90 ? -9.907 26.774 -2.405 1.00 98.06 90 ARG A N 1
ATOM 679 C CA . ARG A 1 90 ? -10.819 25.872 -1.674 1.00 98.06 90 ARG A CA 1
ATOM 680 C C . ARG A 1 90 ? -11.757 26.615 -0.724 1.00 98.06 90 ARG A C 1
ATOM 682 O O . ARG A 1 90 ? -11.380 27.598 -0.089 1.00 98.06 90 ARG A O 1
ATOM 689 N N . LEU A 1 91 ? -12.978 26.105 -0.591 1.00 98.44 91 LEU A N 1
ATOM 690 C CA . LEU A 1 91 ? -13.957 26.516 0.418 1.00 98.44 91 LEU A CA 1
ATOM 691 C C . LEU A 1 91 ? -14.047 25.446 1.516 1.00 98.44 91 LEU A C 1
ATOM 693 O O . LEU A 1 91 ? -14.216 24.276 1.194 1.00 98.44 91 LEU A O 1
ATOM 697 N N . GLN A 1 92 ? -14.003 25.833 2.791 1.00 97.94 92 GLN A N 1
ATOM 698 C CA . GLN A 1 92 ? -14.328 24.969 3.933 1.00 97.94 92 GLN A CA 1
ATOM 699 C C . GLN A 1 92 ? -15.428 25.618 4.784 1.00 97.94 92 GLN A C 1
ATOM 701 O O . GLN A 1 92 ? -15.169 26.552 5.543 1.00 97.94 92 GLN A O 1
ATOM 706 N N . ALA A 1 93 ? -16.657 25.120 4.670 1.00 96.69 93 ALA A N 1
ATOM 707 C CA . ALA A 1 93 ? -17.766 25.507 5.539 1.00 96.69 93 ALA A CA 1
ATOM 708 C C . ALA A 1 93 ? -17.679 24.787 6.895 1.00 96.69 93 ALA A C 1
ATOM 710 O O . ALA A 1 93 ? -17.186 23.654 6.976 1.00 96.69 93 ALA A O 1
ATOM 711 N N . VAL A 1 94 ? -18.153 25.449 7.956 1.00 94.31 94 VAL A N 1
ATOM 712 C CA . VAL A 1 94 ? -18.126 24.915 9.325 1.00 94.31 94 VAL A CA 1
ATOM 713 C C . VAL A 1 94 ? -19.514 24.923 9.959 1.00 94.31 94 VAL A C 1
ATOM 715 O O . VAL A 1 94 ? -20.299 25.852 9.776 1.00 94.31 94 VAL A O 1
ATOM 718 N N . GLY A 1 95 ? -19.806 23.878 10.731 1.00 87.12 95 GLY A N 1
ATOM 719 C CA . GLY A 1 95 ? -21.113 23.691 11.358 1.00 87.12 95 GLY A CA 1
ATOM 720 C C . GLY A 1 95 ? -21.282 24.311 12.751 1.00 87.12 95 GLY A C 1
ATOM 721 O O . GLY A 1 95 ? -20.386 24.944 13.317 1.00 87.12 95 GLY A O 1
ATOM 722 N N . GLY A 1 96 ? -22.472 24.069 13.306 1.00 89.19 96 GLY A N 1
ATOM 723 C CA . GLY A 1 96 ? -22.893 24.472 14.646 1.00 89.19 96 GLY A CA 1
ATOM 724 C C . GLY A 1 96 ? -22.688 23.417 15.737 1.00 89.19 96 GLY A C 1
ATOM 725 O O . GLY A 1 96 ? -22.128 22.345 15.512 1.00 89.19 96 GLY A O 1
ATOM 726 N N . GLY A 1 97 ? -23.214 23.701 16.929 1.00 88.19 97 GLY A N 1
ATOM 727 C CA . GLY A 1 97 ? -23.169 22.817 18.098 1.00 88.19 97 GLY A CA 1
ATOM 728 C C . GLY A 1 97 ? -24.450 22.915 18.927 1.00 88.19 97 GLY A C 1
ATOM 729 O O . GLY A 1 97 ? -24.975 24.008 19.133 1.00 88.19 97 GLY A O 1
ATOM 730 N N . GLY A 1 98 ? -24.966 21.780 19.412 1.00 87.06 98 GLY A N 1
ATOM 731 C CA . GLY A 1 98 ? -26.209 21.745 20.190 1.00 87.06 98 GLY A CA 1
ATOM 732 C C . GLY A 1 98 ? -27.376 22.408 19.448 1.00 87.06 98 GLY A C 1
ATOM 733 O O . GLY A 1 98 ? -27.700 22.013 18.335 1.00 87.06 98 GLY A O 1
ATOM 734 N N . TRP A 1 99 ? -27.985 23.427 20.059 1.00 87.06 99 TRP A N 1
ATOM 735 C CA . TRP A 1 99 ? -29.082 24.220 19.483 1.00 87.06 99 TRP A CA 1
ATOM 736 C C . TRP A 1 99 ? -28.625 25.570 18.895 1.00 87.06 99 TRP A C 1
ATOM 738 O O . TRP A 1 99 ? -29.431 26.488 18.769 1.00 87.06 99 TRP A O 1
ATOM 748 N N . THR A 1 100 ? -27.346 25.682 18.524 1.00 89.69 100 THR A N 1
ATOM 749 C CA . THR A 1 100 ? -26.736 26.867 17.900 1.00 89.69 100 THR A CA 1
ATOM 750 C C . THR A 1 100 ? -26.224 26.512 16.503 1.00 89.69 100 THR A C 1
ATOM 752 O O . THR A 1 100 ? -25.526 25.510 16.343 1.00 89.69 100 THR A O 1
ATOM 755 N N . ALA A 1 101 ? -26.565 27.312 15.486 1.00 89.88 101 ALA A N 1
ATOM 756 C CA . ALA A 1 101 ? -26.221 27.028 14.085 1.00 89.88 101 ALA A CA 1
ATOM 757 C C . ALA A 1 101 ? -24.752 27.315 13.730 1.00 89.88 101 ALA A C 1
ATOM 759 O O . ALA A 1 101 ? -24.176 26.607 12.910 1.00 89.88 101 ALA A O 1
ATOM 760 N N . GLY A 1 102 ? -24.141 28.313 14.368 1.00 92.62 102 GLY A N 1
ATOM 761 C CA . GLY A 1 102 ? -22.795 28.781 14.050 1.00 92.62 102 GLY A CA 1
ATOM 762 C C . GLY A 1 102 ? -22.462 30.071 14.795 1.00 92.62 102 GLY A C 1
ATOM 763 O O . GLY A 1 102 ? -23.107 30.391 15.797 1.00 92.62 102 GLY A O 1
ATOM 764 N N . ARG A 1 103 ? -21.444 30.804 14.326 1.00 92.88 103 ARG A N 1
ATOM 765 C CA . ARG A 1 103 ? -21.032 32.115 14.883 1.00 92.88 103 ARG A CA 1
ATOM 766 C C . ARG A 1 103 ? -20.774 32.118 16.400 1.00 92.88 103 ARG A C 1
ATOM 768 O O . ARG A 1 103 ? -21.113 33.058 17.118 1.00 92.88 103 ARG A O 1
ATOM 775 N N . PHE A 1 104 ? -20.157 31.052 16.898 1.00 92.00 104 PHE A N 1
ATOM 776 C CA . PHE A 1 104 ? -19.708 30.931 18.285 1.00 92.00 104 PHE A CA 1
ATOM 777 C C . PHE A 1 104 ? -18.258 30.442 18.335 1.00 92.00 104 PHE A C 1
ATOM 779 O O . PHE A 1 104 ? -17.648 30.169 17.304 1.00 92.00 104 PHE A O 1
ATOM 786 N N . ILE A 1 105 ? -17.688 30.346 19.537 1.00 92.19 105 ILE A N 1
ATOM 787 C CA . ILE A 1 105 ? -16.244 30.146 19.724 1.00 92.19 105 ILE A CA 1
ATOM 788 C C . ILE A 1 105 ? -15.665 28.935 18.969 1.00 92.19 105 ILE A C 1
ATOM 790 O O . ILE A 1 105 ? -14.578 29.053 18.412 1.00 92.19 105 ILE A O 1
ATOM 794 N N . LEU A 1 106 ? -16.386 27.809 18.881 1.00 91.75 106 LEU A N 1
ATOM 795 C CA . LEU A 1 106 ? -15.905 26.639 18.133 1.00 91.75 106 LEU A CA 1
ATOM 796 C C . LEU A 1 106 ? -15.970 26.860 16.616 1.00 91.75 106 LEU A C 1
ATOM 798 O O . LEU A 1 106 ? -15.037 26.479 15.915 1.00 91.75 106 LEU A O 1
ATOM 802 N N . SER A 1 107 ? -17.011 27.532 16.107 1.00 93.81 107 SER A N 1
ATOM 803 C CA . SER A 1 107 ? -17.063 27.929 14.693 1.00 93.81 107 SER A CA 1
ATOM 804 C C . SER A 1 107 ? -15.888 28.844 14.350 1.00 93.81 107 SER A C 1
ATOM 806 O O . SER A 1 107 ? -15.216 28.611 13.356 1.00 93.81 107 SER A O 1
ATOM 808 N N . TYR A 1 108 ? -15.571 29.826 15.200 1.00 95.12 108 TYR A N 1
ATOM 809 C CA . TYR A 1 108 ? -14.438 30.729 14.971 1.00 95.12 108 TYR A CA 1
ATOM 810 C C . TYR A 1 108 ? -13.076 30.028 15.051 1.00 95.12 108 TYR A C 1
ATOM 812 O O . TYR A 1 108 ? -12.182 30.356 14.272 1.00 95.12 108 TYR A O 1
ATOM 820 N N . ALA A 1 109 ? -12.926 29.031 15.928 1.00 94.88 109 ALA A N 1
ATOM 821 C CA . ALA A 1 109 ? -11.737 28.182 15.972 1.00 94.88 109 ALA A CA 1
ATOM 822 C C . ALA A 1 109 ? -11.572 27.356 14.680 1.00 94.88 109 ALA A C 1
ATOM 824 O O . ALA A 1 109 ? -10.477 27.274 14.125 1.00 94.88 109 ALA A O 1
ATOM 825 N N . ALA A 1 110 ? -12.663 26.798 14.148 1.00 94.81 110 ALA A N 1
ATOM 826 C CA . ALA A 1 110 ? -12.641 26.075 12.879 1.00 94.81 110 ALA A CA 1
ATOM 827 C C . ALA A 1 110 ? -12.399 27.004 11.674 1.00 94.81 110 ALA A C 1
ATOM 829 O O . ALA A 1 110 ? -11.626 26.660 10.779 1.00 94.81 110 ALA A O 1
ATOM 830 N N . MET A 1 111 ? -12.996 28.201 11.669 1.00 97.38 111 MET A N 1
ATOM 831 C CA . MET A 1 111 ? -12.801 29.202 10.618 1.00 97.38 111 MET A CA 1
ATOM 832 C C . MET A 1 111 ? -11.360 29.711 10.576 1.00 97.38 111 MET A C 1
ATOM 834 O O . MET A 1 111 ? -10.770 29.758 9.498 1.00 97.38 111 MET A O 1
ATOM 838 N N . ILE A 1 112 ? -10.750 30.053 11.721 1.00 96.88 112 ILE A N 1
ATOM 839 C CA . ILE A 1 112 ? -9.352 30.504 11.706 1.00 96.88 112 ILE A CA 1
ATOM 840 C C . ILE A 1 112 ? -8.408 29.388 11.254 1.00 96.88 112 ILE A C 1
ATOM 842 O O . ILE A 1 112 ? -7.470 29.652 10.504 1.00 96.88 112 ILE A O 1
ATOM 846 N N . ASN A 1 113 ? -8.685 28.139 11.644 1.00 95.19 113 ASN A N 1
ATOM 847 C CA . ASN A 1 113 ? -7.923 26.988 11.178 1.00 95.19 113 ASN A CA 1
ATOM 848 C C . ASN A 1 113 ? -8.018 26.835 9.651 1.00 95.19 113 ASN A C 1
ATOM 850 O O . ASN A 1 113 ? -7.004 26.632 8.986 1.00 95.19 113 ASN A O 1
ATOM 854 N N . ALA A 1 114 ? -9.214 26.993 9.078 1.00 96.81 114 ALA A N 1
ATOM 855 C CA . ALA A 1 114 ? -9.428 26.962 7.633 1.00 96.81 114 ALA A CA 1
ATOM 856 C C . ALA A 1 114 ? -8.667 28.095 6.913 1.00 96.81 114 ALA A C 1
ATOM 858 O O . ALA A 1 114 ? -7.920 27.827 5.970 1.00 96.81 114 ALA A O 1
ATOM 859 N N . VAL A 1 115 ? -8.775 29.336 7.402 1.00 97.31 115 VAL A N 1
ATOM 860 C CA . VAL A 1 115 ? -8.059 30.502 6.846 1.00 97.31 115 VAL A CA 1
ATOM 861 C C . VAL A 1 115 ? -6.546 30.301 6.880 1.00 97.31 115 VAL A C 1
ATOM 863 O O . VAL A 1 115 ? -5.876 30.549 5.880 1.00 97.31 115 VAL A O 1
ATOM 866 N N . ALA A 1 116 ? -6.001 29.814 7.997 1.00 93.88 116 ALA A N 1
ATOM 867 C CA . ALA A 1 116 ? -4.569 29.558 8.141 1.00 93.88 116 ALA A CA 1
ATOM 868 C C . ALA A 1 116 ? -4.055 28.464 7.188 1.00 93.88 116 ALA A C 1
ATOM 870 O O . ALA A 1 116 ? -2.888 28.478 6.809 1.00 93.88 116 ALA A O 1
ATOM 871 N N . ASN A 1 117 ? -4.931 27.554 6.753 1.00 93.75 117 ASN A N 1
ATOM 872 C CA . ASN A 1 117 ? -4.636 26.539 5.740 1.00 93.75 117 ASN A CA 1
ATOM 873 C C . ASN A 1 117 ? -5.009 26.984 4.307 1.00 93.75 117 ASN A C 1
ATOM 875 O O . ASN A 1 117 ? -5.015 26.168 3.382 1.00 93.75 117 ASN A O 1
ATOM 879 N N . GLY A 1 118 ? -5.328 28.268 4.110 1.00 95.50 118 GLY A N 1
ATOM 880 C CA . GLY A 1 118 ? -5.578 28.887 2.806 1.00 95.50 118 GLY A CA 1
ATOM 881 C C . GLY A 1 118 ? -6.996 28.731 2.254 1.00 95.50 118 GLY A C 1
ATOM 882 O O . GLY A 1 118 ? -7.233 29.050 1.089 1.00 95.50 118 GLY A O 1
ATOM 883 N N . TYR A 1 119 ? -7.946 28.251 3.060 1.00 98.12 119 TYR A N 1
ATOM 884 C CA . TYR A 1 119 ? -9.342 28.092 2.655 1.00 98.12 119 TYR A CA 1
ATOM 885 C C . TYR A 1 119 ? -10.111 29.392 2.874 1.00 98.12 119 TYR A C 1
ATOM 887 O O . TYR A 1 119 ? -9.997 30.032 3.920 1.00 98.12 119 TYR A O 1
ATOM 895 N N . ALA A 1 120 ? -10.983 29.728 1.927 1.00 98.50 120 ALA A N 1
ATOM 896 C CA . ALA A 1 120 ? -12.126 30.570 2.250 1.00 98.50 120 ALA A CA 1
ATOM 897 C C . ALA A 1 120 ? -13.079 29.765 3.148 1.00 98.50 120 ALA A C 1
ATOM 899 O O . ALA A 1 120 ? -13.265 28.566 2.939 1.00 98.50 120 ALA A O 1
ATOM 900 N N . THR A 1 121 ? -13.687 30.391 4.149 1.00 98.44 121 THR A N 1
ATOM 901 C CA . THR A 1 121 ? -14.552 29.691 5.114 1.00 98.44 121 THR A CA 1
ATOM 902 C C . THR A 1 121 ? -15.816 30.479 5.417 1.00 98.44 121 THR A C 1
ATOM 904 O O . THR A 1 121 ? -15.837 31.694 5.230 1.00 98.44 121 THR A O 1
ATOM 907 N N . VAL A 1 122 ? -16.875 29.790 5.851 1.00 98.25 122 VAL A N 1
ATOM 908 C CA . VAL A 1 122 ? -18.195 30.376 6.118 1.00 98.25 122 VAL A CA 1
ATOM 909 C C . VAL A 1 122 ? -18.893 29.711 7.303 1.00 98.25 122 VAL A C 1
ATOM 911 O O . VAL A 1 122 ? -18.710 28.517 7.546 1.00 98.25 122 VAL A O 1
ATOM 914 N N . THR A 1 123 ? -19.704 30.495 8.013 1.00 97.25 123 THR A N 1
ATOM 915 C CA . THR A 1 123 ? -20.659 30.043 9.032 1.00 97.25 123 THR A CA 1
ATOM 916 C C . THR A 1 123 ? -21.918 30.927 9.025 1.00 97.25 123 THR A C 1
ATOM 918 O O . THR A 1 123 ? -21.873 32.083 8.590 1.00 97.25 123 THR A O 1
ATOM 921 N N . THR A 1 124 ? -23.031 30.436 9.576 1.00 96.62 124 THR A N 1
ATOM 922 C CA . THR A 1 124 ? -24.291 31.184 9.713 1.00 96.62 124 THR A CA 1
ATOM 923 C C . THR A 1 124 ? -24.875 31.091 11.123 1.00 96.62 124 THR A C 1
ATOM 925 O O . THR A 1 124 ? -24.702 30.093 11.819 1.00 96.62 124 THR A O 1
ATOM 928 N N . ASP A 1 125 ? -25.598 32.126 11.561 1.00 94.62 125 ASP A N 1
ATOM 929 C CA . ASP A 1 125 ? -26.441 32.049 12.765 1.00 94.62 125 ASP A CA 1
ATOM 930 C C . ASP A 1 125 ? -27.820 31.427 12.502 1.00 94.62 125 ASP A C 1
ATOM 932 O O . ASP A 1 125 ? -28.575 31.220 13.448 1.00 94.62 125 ASP A O 1
ATOM 936 N N . ALA A 1 126 ? -28.173 31.143 11.242 1.00 93.81 126 ALA A N 1
ATOM 937 C CA . ALA A 1 126 ? -29.503 30.698 10.820 1.00 93.81 126 ALA A CA 1
ATOM 938 C C . ALA A 1 126 ? -30.668 31.588 11.316 1.00 93.81 126 ALA A C 1
ATOM 940 O O . ALA A 1 126 ? -31.816 31.141 11.392 1.00 93.81 126 ALA A O 1
ATOM 941 N N . GLY A 1 127 ? -30.386 32.845 11.672 1.00 91.88 127 GLY A N 1
ATOM 942 C CA . GLY A 1 127 ? -31.346 33.776 12.262 1.00 91.88 127 GLY A CA 1
ATOM 943 C C . GLY A 1 127 ? -31.842 33.382 13.655 1.00 91.88 127 GLY A C 1
ATOM 944 O O . GLY A 1 127 ? -32.902 33.850 14.080 1.00 91.88 127 GLY A O 1
ATOM 945 N N . ILE A 1 128 ? -31.102 32.522 14.365 1.00 90.25 128 ILE A N 1
ATOM 946 C CA . ILE A 1 128 ? -31.385 32.146 15.752 1.00 90.25 128 ILE A CA 1
ATOM 947 C C . ILE A 1 128 ? -30.339 32.741 16.708 1.00 90.25 128 ILE A C 1
ATOM 949 O O . ILE A 1 128 ? -29.159 32.839 16.370 1.00 90.25 128 ILE A O 1
ATOM 953 N N . PRO A 1 129 ? -30.741 33.158 17.922 1.00 82.12 129 PRO A N 1
ATOM 954 C CA . PRO A 1 129 ? -29.803 33.690 18.898 1.00 82.12 129 PRO A CA 1
ATOM 955 C C . PRO A 1 129 ? -28.863 32.593 19.406 1.00 82.12 129 PRO A C 1
ATOM 957 O O . PRO A 1 129 ? -29.257 31.439 19.555 1.00 82.12 129 PRO A O 1
ATOM 960 N N . THR A 1 130 ? -27.659 32.977 19.826 1.00 73.94 130 THR A N 1
ATOM 961 C CA . THR A 1 130 ? -26.698 32.110 20.540 1.00 73.94 130 THR A CA 1
ATOM 962 C C . THR A 1 130 ? -27.128 31.780 21.985 1.00 73.94 130 THR A C 1
ATOM 964 O O . THR A 1 130 ? -26.304 31.415 22.824 1.00 73.94 130 THR A O 1
ATOM 967 N N . ALA A 1 131 ? -28.416 31.950 22.307 1.00 62.53 131 ALA A N 1
ATOM 968 C CA . ALA A 1 131 ? -28.972 31.819 23.648 1.00 62.53 131 ALA A CA 1
ATOM 969 C C . ALA A 1 131 ? -28.879 30.378 24.177 1.00 62.53 131 ALA A C 1
ATOM 971 O O . ALA A 1 131 ? -29.020 29.415 23.430 1.00 62.53 131 ALA A O 1
ATOM 972 N N . GLN A 1 132 ? -28.705 30.230 25.496 1.00 60.28 132 GLN A N 1
ATOM 973 C CA . GLN A 1 132 ? -28.606 28.908 26.128 1.00 60.28 132 GLN A CA 1
ATOM 974 C C . GLN A 1 132 ? -29.928 28.128 26.147 1.00 60.28 132 GLN A C 1
ATOM 976 O O . GLN A 1 132 ? -29.881 26.902 26.208 1.00 60.28 132 GLN A O 1
ATOM 981 N N . ASN A 1 133 ? -31.091 28.798 26.118 1.00 78.31 133 ASN A N 1
ATOM 982 C CA . ASN A 1 133 ? -32.388 28.122 26.167 1.00 78.31 133 ASN A CA 1
ATOM 983 C C . ASN A 1 133 ? -33.045 28.055 24.774 1.00 78.31 133 ASN A C 1
ATOM 985 O O . ASN A 1 133 ? -33.522 29.076 24.272 1.00 78.31 133 ASN A O 1
ATOM 989 N N . PRO A 1 134 ? -33.150 26.865 24.154 1.00 83.56 134 PRO A N 1
ATOM 990 C CA . PRO A 1 134 ? -33.708 26.742 22.810 1.00 83.56 134 PRO A CA 1
ATOM 991 C C . PRO A 1 134 ? -35.194 27.121 22.727 1.00 83.56 134 PRO A C 1
ATOM 993 O O . PRO A 1 134 ? -35.679 27.470 21.652 1.00 83.56 134 PRO A O 1
ATOM 996 N N . THR A 1 135 ? -35.945 27.084 23.841 1.00 83.62 135 THR A N 1
ATOM 997 C CA . THR A 1 135 ? -37.378 27.435 23.825 1.00 83.62 135 THR A CA 1
ATOM 998 C C . THR A 1 135 ? -37.640 28.871 23.383 1.00 83.62 135 THR A C 1
ATOM 1000 O O . THR A 1 135 ? -38.711 29.143 22.845 1.00 83.62 135 THR A O 1
ATOM 1003 N N . ASP A 1 136 ? -36.670 29.766 23.582 1.00 83.69 136 ASP A N 1
ATOM 1004 C CA . ASP A 1 136 ? -36.814 31.204 23.340 1.00 83.69 136 ASP A CA 1
ATOM 1005 C C . ASP A 1 136 ? -36.979 31.536 21.851 1.00 83.69 136 ASP A C 1
ATOM 1007 O O . ASP A 1 136 ? -37.618 32.527 21.504 1.00 83.69 136 ASP A O 1
ATOM 1011 N N . TRP A 1 137 ? -36.440 30.695 20.964 1.00 89.38 137 TRP A N 1
ATOM 1012 C CA . TRP A 1 137 ? -36.575 30.855 19.515 1.00 89.38 137 TRP A CA 1
ATOM 1013 C C . TRP A 1 137 ? -37.433 29.764 18.866 1.00 89.38 137 TRP A C 1
ATOM 1015 O O . TRP A 1 137 ? -38.024 30.013 17.811 1.00 89.38 137 TRP A O 1
ATOM 1025 N N . LEU A 1 138 ? -37.554 28.583 19.493 1.00 90.00 138 LEU A N 1
ATOM 1026 C CA . LEU A 1 138 ? -38.385 27.474 19.004 1.00 90.00 138 LEU A CA 1
ATOM 1027 C C . LEU A 1 138 ? -39.887 27.782 19.043 1.00 90.00 138 LEU A C 1
ATOM 1029 O O . LEU A 1 138 ? -40.647 27.171 18.290 1.00 90.00 138 LEU A O 1
ATOM 1033 N N . LEU A 1 139 ? -40.338 28.707 19.896 1.00 90.25 139 LEU A N 1
ATOM 1034 C CA . LEU A 1 139 ? -41.747 29.081 20.040 1.00 90.25 139 LEU A CA 1
ATOM 1035 C C . LEU A 1 139 ? -41.956 30.558 19.679 1.00 90.25 139 LEU A C 1
ATOM 1037 O O . LEU A 1 139 ? -41.317 31.435 20.247 1.00 90.25 139 LEU A O 1
ATOM 1041 N N . LYS A 1 140 ? -42.901 30.852 18.771 1.00 88.69 140 LYS A N 1
ATOM 1042 C CA . LYS A 1 140 ? -43.332 32.243 18.492 1.00 88.69 140 LYS A CA 1
ATOM 1043 C C . LYS A 1 140 ? -44.215 32.783 19.622 1.00 88.69 140 LYS A C 1
ATOM 1045 O O . LYS A 1 140 ? -44.191 33.966 19.943 1.00 88.69 140 LYS A O 1
ATOM 1050 N N . SER A 1 141 ? -45.027 31.899 20.194 1.00 88.25 141 SER A N 1
ATOM 1051 C CA . SER A 1 141 ? -45.906 32.129 21.340 1.00 88.25 141 SER A CA 1
ATOM 1052 C C . SER A 1 141 ? -46.303 30.771 21.936 1.00 88.25 141 SER A C 1
ATOM 1054 O O . SER A 1 141 ? -46.138 29.752 21.254 1.00 88.25 141 SER A O 1
ATOM 1056 N N . PRO A 1 142 ? -46.887 30.711 23.149 1.00 87.88 142 PRO A N 1
ATOM 1057 C CA . PRO A 1 142 ? -47.453 29.466 23.665 1.00 87.88 142 PRO A CA 1
ATOM 1058 C C . PRO A 1 142 ? -48.402 28.810 22.646 1.00 87.88 142 PRO A C 1
ATOM 1060 O O . PRO A 1 142 ? -49.238 29.482 22.038 1.00 87.88 142 PRO A O 1
ATOM 1063 N N . GLY A 1 143 ? -48.234 27.509 22.413 1.00 90.00 143 GLY A N 1
ATOM 1064 C CA . GLY A 1 143 ? -48.967 26.710 21.429 1.00 90.00 143 GLY A CA 1
ATOM 1065 C C . GLY A 1 143 ? -48.444 26.776 19.985 1.00 90.00 143 GLY A C 1
ATOM 1066 O O . GLY A 1 143 ? -48.843 25.940 19.170 1.00 90.00 143 GLY A O 1
ATOM 1067 N N . VAL A 1 144 ? -47.548 27.714 19.648 1.00 91.50 144 VAL A N 1
ATOM 1068 C CA . VAL A 1 144 ? -47.127 27.994 18.262 1.00 91.50 144 VAL A CA 1
ATOM 1069 C C . VAL A 1 144 ? -45.617 27.815 18.093 1.00 91.50 144 VAL A C 1
ATOM 1071 O O . VAL A 1 144 ? -44.820 28.641 18.537 1.00 91.50 144 VAL A O 1
ATOM 1074 N N . LEU A 1 145 ? -45.230 26.747 17.388 1.00 91.00 145 LEU A N 1
ATOM 1075 C CA . LEU A 1 145 ? -43.841 26.497 16.988 1.00 91.00 145 LEU A CA 1
ATOM 1076 C C . LEU A 1 145 ? -43.376 27.509 15.936 1.00 91.00 145 LEU A C 1
ATOM 1078 O O . LEU A 1 145 ? -44.109 27.852 15.007 1.00 91.00 145 LEU A O 1
ATOM 1082 N N . ASN A 1 146 ? -42.125 27.934 16.053 1.00 91.25 146 ASN A N 1
ATOM 1083 C CA . ASN A 1 146 ? -41.432 28.725 15.052 1.00 91.25 146 ASN A CA 1
ATOM 1084 C C . ASN A 1 146 ? -40.818 27.809 13.985 1.00 91.25 146 ASN A C 1
ATOM 1086 O O . ASN A 1 146 ? -39.616 27.551 13.975 1.00 91.25 146 ASN A O 1
ATOM 1090 N N . THR A 1 147 ? -41.661 27.290 13.092 1.00 89.81 147 THR A N 1
ATOM 1091 C CA . THR A 1 147 ? -41.231 26.375 12.021 1.00 89.81 147 THR A CA 1
ATOM 1092 C C . THR A 1 147 ? -40.168 26.987 11.117 1.00 89.81 147 THR A C 1
ATOM 1094 O O . THR A 1 147 ? -39.262 26.277 10.710 1.00 89.81 147 THR A O 1
ATOM 1097 N N . ASN A 1 148 ? -40.222 28.296 10.867 1.00 90.38 148 ASN A N 1
ATOM 1098 C CA . ASN A 1 148 ? -39.263 28.985 9.999 1.00 90.38 148 ASN A CA 1
ATOM 1099 C C . ASN A 1 148 ? -37.858 28.968 10.609 1.00 90.38 148 ASN A C 1
ATOM 1101 O O . ASN A 1 148 ? -36.915 28.533 9.962 1.00 90.38 148 ASN A O 1
ATOM 1105 N N . ALA A 1 149 ? -37.728 29.352 11.885 1.00 91.00 149 ALA A N 1
ATOM 1106 C CA . ALA A 1 149 ? -36.444 29.277 12.582 1.00 91.00 149 ALA A CA 1
ATOM 1107 C C . ALA A 1 149 ? -35.920 27.835 12.648 1.00 91.00 149 ALA A C 1
ATOM 1109 O O . ALA A 1 149 ? -34.727 27.600 12.482 1.00 91.00 149 ALA A O 1
ATOM 1110 N N . LEU A 1 150 ? -36.814 26.856 12.827 1.00 89.75 150 LEU A N 1
ATOM 1111 C CA . LEU A 1 150 ? -36.440 25.444 12.822 1.00 89.75 150 LEU A CA 1
ATOM 1112 C C . LEU A 1 150 ? -35.968 24.961 11.440 1.00 89.75 150 LEU A C 1
ATOM 1114 O O . LEU A 1 150 ? -35.020 24.188 11.366 1.00 89.75 150 LEU A O 1
ATOM 1118 N N . GLN A 1 151 ? -36.590 25.423 10.353 1.00 90.69 151 GLN A N 1
ATOM 1119 C CA . GLN A 1 151 ? -36.170 25.126 8.980 1.00 90.69 151 GLN A CA 1
ATOM 1120 C C . GLN A 1 151 ? -34.843 25.802 8.631 1.00 90.69 151 GLN A C 1
ATOM 1122 O O . GLN A 1 151 ? -33.997 25.166 8.002 1.00 90.69 151 GLN A O 1
ATOM 1127 N N . ASN A 1 152 ? -34.626 27.039 9.085 1.00 91.94 152 ASN A N 1
ATOM 1128 C CA . ASN A 1 152 ? -33.349 27.737 8.938 1.00 91.94 152 ASN A CA 1
ATOM 1129 C C . ASN A 1 152 ? -32.235 26.978 9.662 1.00 91.94 152 ASN A C 1
ATOM 1131 O O . ASN A 1 152 ? -31.228 26.642 9.046 1.00 91.94 152 ASN A O 1
ATOM 1135 N N . PHE A 1 153 ? -32.460 26.613 10.927 1.00 90.00 153 PHE A N 1
ATOM 1136 C CA . PHE A 1 153 ? -31.546 25.787 11.719 1.00 90.00 153 PHE A CA 1
ATOM 1137 C C . PHE A 1 153 ? -31.318 24.387 11.114 1.00 90.00 153 PHE A C 1
ATOM 1139 O O . PHE A 1 153 ? -30.241 23.798 11.238 1.00 90.00 153 PHE A O 1
ATOM 1146 N N . GLY A 1 154 ? -32.354 23.836 10.481 1.00 87.31 154 GLY A N 1
ATOM 1147 C CA . GLY A 1 154 ? -32.397 22.474 9.971 1.00 87.31 154 GLY A CA 1
ATOM 1148 C C . GLY A 1 154 ? -31.753 22.279 8.600 1.00 87.31 154 GLY A C 1
ATOM 1149 O O . GLY A 1 154 ? -31.052 21.283 8.425 1.00 87.31 154 GLY A O 1
ATOM 1150 N N . GLN A 1 155 ? -31.973 23.185 7.643 1.00 87.00 155 GLN A N 1
ATOM 1151 C CA . GLN A 1 155 ? -31.548 23.000 6.244 1.00 87.00 155 GLN A CA 1
ATOM 1152 C C . GLN A 1 155 ? -31.421 24.294 5.419 1.00 87.00 155 GLN A C 1
ATOM 1154 O O . GLN A 1 155 ? -30.522 24.389 4.588 1.00 87.00 155 GLN A O 1
ATOM 1159 N N . VAL A 1 156 ? -32.305 25.281 5.617 1.00 91.81 156 VAL A N 1
ATOM 1160 C CA . VAL A 1 156 ? -32.448 26.420 4.687 1.00 91.81 156 VAL A CA 1
ATOM 1161 C C . VAL A 1 156 ? -31.218 27.328 4.731 1.00 91.81 156 VAL A C 1
ATOM 1163 O O . VAL A 1 156 ? -30.564 27.504 3.707 1.00 91.81 156 VAL A O 1
ATOM 1166 N N . ALA A 1 157 ? -30.808 27.776 5.921 1.00 93.25 157 ALA A N 1
ATOM 1167 C CA . ALA A 1 157 ? -29.693 28.715 6.051 1.00 93.25 157 ALA A CA 1
ATOM 1168 C C . ALA A 1 157 ? -28.347 28.130 5.581 1.00 93.25 157 ALA A C 1
ATOM 1170 O O . ALA A 1 157 ? -27.494 28.870 5.102 1.00 93.25 157 ALA A O 1
ATOM 1171 N N . MET A 1 158 ? -28.161 26.806 5.662 1.00 90.50 158 MET A N 1
ATOM 1172 C CA . MET A 1 158 ? -26.961 26.132 5.139 1.00 90.50 158 MET A CA 1
ATOM 1173 C C . MET A 1 158 ? -26.912 26.109 3.611 1.00 90.50 158 MET A C 1
ATOM 1175 O O . MET A 1 158 ? -25.853 26.226 2.995 1.00 90.50 158 MET A O 1
ATOM 1179 N N . LYS A 1 159 ? -28.068 25.952 2.963 1.00 92.12 159 LYS A N 1
ATOM 1180 C CA . LYS A 1 159 ? -28.146 26.085 1.508 1.00 92.12 159 LYS A CA 1
ATOM 1181 C C . LYS A 1 159 ? -27.822 27.522 1.100 1.00 92.12 159 LYS A C 1
ATOM 1183 O O . LYS A 1 159 ? -27.073 27.738 0.147 1.00 92.12 159 LYS A O 1
ATOM 1188 N N . ASP A 1 160 ? -28.369 28.483 1.832 1.00 95.88 160 ASP A N 1
ATOM 1189 C CA . ASP A 1 160 ? -28.195 29.902 1.550 1.00 95.88 160 ASP A CA 1
ATOM 1190 C C . ASP A 1 160 ? -26.745 30.347 1.752 1.00 95.88 160 ASP A C 1
ATOM 1192 O O . ASP A 1 160 ? -26.184 31.004 0.875 1.00 95.88 160 ASP A O 1
ATOM 1196 N N . GLU A 1 161 ? -26.095 29.937 2.849 1.00 95.44 161 GLU A N 1
ATOM 1197 C CA . GLU A 1 161 ? -24.692 30.279 3.110 1.00 95.44 161 GLU A CA 1
ATOM 1198 C C . GLU A 1 161 ? -23.762 29.722 2.025 1.00 95.44 161 GLU A C 1
ATOM 1200 O O . GLU A 1 161 ? -22.857 30.430 1.581 1.00 95.44 161 GLU A O 1
ATOM 1205 N N . ALA A 1 162 ? -24.024 28.508 1.524 1.00 95.44 162 ALA A N 1
ATOM 1206 C CA . ALA A 1 162 ? -23.244 27.900 0.449 1.00 95.44 162 ALA A CA 1
ATOM 1207 C C . ALA A 1 162 ? -23.375 28.674 -0.876 1.00 95.44 162 ALA A C 1
ATOM 1209 O O . ALA A 1 162 ? -22.396 28.827 -1.610 1.00 95.44 162 ALA A O 1
ATOM 1210 N N . VAL A 1 163 ? -24.571 29.185 -1.186 1.00 96.75 163 VAL A N 1
ATOM 1211 C CA . VAL A 1 163 ? -24.823 30.013 -2.379 1.00 96.75 163 VAL A CA 1
ATOM 1212 C C . VAL A 1 163 ? -24.207 31.406 -2.228 1.00 96.75 163 VAL A C 1
ATOM 1214 O O . VAL A 1 163 ? -23.619 31.928 -3.178 1.00 96.75 163 VAL A O 1
ATOM 1217 N N . ILE A 1 164 ? -24.318 32.008 -1.044 1.00 97.69 164 ILE A N 1
ATOM 1218 C CA . ILE A 1 164 ? -23.773 33.336 -0.754 1.00 97.69 164 ILE A CA 1
ATOM 1219 C C . ILE A 1 164 ? -22.243 33.304 -0.793 1.00 97.69 164 ILE A C 1
ATOM 1221 O O . ILE A 1 164 ? -21.641 34.106 -1.506 1.00 97.69 164 ILE A O 1
ATOM 1225 N N . VAL A 1 165 ? -21.590 32.368 -0.094 1.00 97.44 165 VAL A N 1
ATOM 1226 C CA . VAL A 1 165 ? -20.121 32.344 -0.013 1.00 97.44 165 VAL A CA 1
ATOM 1227 C C . VAL A 1 165 ? -19.469 32.117 -1.375 1.00 97.44 165 VAL A C 1
ATOM 1229 O O . VAL A 1 165 ? -18.455 32.743 -1.667 1.00 97.44 165 VAL A O 1
ATOM 1232 N N . LYS A 1 166 ? -20.058 31.297 -2.255 1.00 97.06 166 LYS A N 1
ATOM 1233 C CA . LYS A 1 166 ? -19.527 31.088 -3.612 1.00 97.06 166 LYS A CA 1
ATOM 1234 C C . LYS A 1 166 ? -19.545 32.376 -4.438 1.00 97.06 166 LYS A C 1
ATOM 1236 O O . LYS A 1 166 ? -18.577 32.660 -5.141 1.00 97.06 166 LYS A O 1
ATOM 1241 N N . GLN A 1 167 ? -20.584 33.200 -4.286 1.00 97.00 167 GLN A N 1
ATOM 1242 C CA . GLN A 1 167 ? -20.639 34.530 -4.903 1.00 97.00 167 GLN A CA 1
ATOM 1243 C C . GLN A 1 167 ? -19.628 35.502 -4.277 1.00 97.00 167 GLN A C 1
ATOM 1245 O O . GLN A 1 167 ? -19.017 36.288 -5.003 1.00 97.00 167 GLN A O 1
ATOM 1250 N N . LEU A 1 168 ? -19.414 35.443 -2.956 1.00 96.62 168 LEU A N 1
ATOM 1251 C CA . LEU A 1 168 ? -18.392 36.247 -2.274 1.00 96.62 168 LEU A CA 1
ATOM 1252 C C . LEU A 1 168 ? -16.979 35.888 -2.759 1.00 96.62 168 LEU A C 1
ATOM 1254 O O . LEU A 1 168 ? -16.216 36.783 -3.111 1.00 96.62 168 LEU A O 1
ATOM 1258 N N . ILE A 1 169 ? -16.656 34.595 -2.845 1.00 95.94 169 ILE A N 1
ATOM 1259 C CA . ILE A 1 169 ? -15.375 34.086 -3.358 1.00 95.94 169 ILE A CA 1
ATOM 1260 C C . ILE A 1 169 ? -15.175 34.531 -4.810 1.00 95.94 169 ILE A C 1
ATOM 1262 O O . ILE A 1 169 ? -14.140 35.111 -5.125 1.00 95.94 169 ILE A O 1
ATOM 1266 N N . SER A 1 170 ? -16.179 34.350 -5.673 1.00 94.38 170 SER A N 1
ATOM 1267 C CA . SER A 1 170 ? -16.104 34.785 -7.074 1.00 94.38 170 SER A CA 1
ATOM 1268 C C . SER A 1 170 ? -15.901 36.296 -7.212 1.00 94.38 170 SER A C 1
ATOM 1270 O O . SER A 1 170 ? -15.096 36.733 -8.033 1.00 94.38 170 SER A O 1
ATOM 1272 N N . SER A 1 171 ? -16.564 37.096 -6.373 1.00 93.12 171 SER A N 1
ATOM 1273 C CA . SER A 1 171 ? -16.408 38.555 -6.379 1.00 93.12 171 SER A CA 1
ATOM 1274 C C . SER A 1 171 ? -15.022 38.999 -5.899 1.00 93.12 171 SER A C 1
ATOM 1276 O O . SER A 1 171 ? -14.483 39.969 -6.424 1.00 93.12 171 SER A O 1
ATOM 1278 N N . TYR A 1 172 ? -14.448 38.301 -4.913 1.00 92.69 172 TYR A N 1
ATOM 1279 C CA . TYR A 1 172 ? -13.180 38.681 -4.287 1.00 92.69 172 TYR A CA 1
ATOM 1280 C C . TYR A 1 172 ? -11.950 38.160 -5.043 1.00 92.69 172 TYR A C 1
ATOM 1282 O O . TYR A 1 172 ? -11.001 38.910 -5.223 1.00 92.69 172 TYR A O 1
ATOM 1290 N N . TYR A 1 173 ? -11.972 36.909 -5.517 1.00 92.50 173 TYR A N 1
ATOM 1291 C CA . TYR A 1 173 ? -10.833 36.258 -6.185 1.00 92.50 173 TYR A CA 1
ATOM 1292 C C . TYR A 1 173 ? -10.976 36.165 -7.713 1.00 92.50 173 TYR A C 1
ATOM 1294 O O . TYR A 1 173 ? -10.073 35.680 -8.389 1.00 92.50 173 TYR A O 1
ATOM 1302 N N . GLY A 1 174 ? -12.120 36.568 -8.275 1.00 91.50 174 GLY A N 1
ATOM 1303 C CA . GLY A 1 174 ? -12.386 36.506 -9.716 1.00 91.50 174 GLY A CA 1
ATOM 1304 C C . GLY A 1 174 ? -12.744 35.116 -10.261 1.00 91.50 174 GLY A C 1
ATOM 1305 O O . GLY A 1 174 ? -12.937 34.978 -11.468 1.00 91.50 174 GLY A O 1
ATOM 1306 N N . GLN A 1 175 ? -12.861 34.095 -9.406 1.00 91.50 175 GLN A N 1
ATOM 1307 C CA . GLN A 1 175 ? -13.211 32.720 -9.782 1.00 91.50 175 GLN A CA 1
ATOM 1308 C C . GLN A 1 175 ? -14.009 32.013 -8.680 1.00 91.50 175 GLN A C 1
ATOM 1310 O O . GLN A 1 175 ? -13.893 32.354 -7.504 1.00 91.50 175 GLN A O 1
ATOM 1315 N N . GLU A 1 176 ? -14.829 31.031 -9.053 1.00 92.62 176 GLU A N 1
ATOM 1316 C CA . GLU A 1 176 ? -15.495 30.144 -8.089 1.00 92.62 176 GLU A CA 1
ATOM 1317 C C . GLU A 1 176 ? -14.481 29.215 -7.389 1.00 92.62 176 GLU A C 1
ATOM 1319 O O . GLU A 1 176 ? -13.409 28.958 -7.945 1.00 92.62 176 GLU A O 1
ATOM 1324 N N . PRO A 1 177 ? -14.783 28.698 -6.178 1.00 95.94 177 PRO A N 1
ATOM 1325 C CA . PRO A 1 177 ? -13.900 27.731 -5.534 1.00 95.94 177 PRO A CA 1
ATOM 1326 C C . PRO A 1 177 ? -13.818 26.442 -6.364 1.00 95.94 177 PRO A C 1
ATOM 1328 O O . PRO A 1 177 ? -14.845 25.907 -6.782 1.00 95.94 177 PRO A O 1
ATOM 1331 N N . LEU A 1 178 ? -12.605 25.915 -6.542 1.00 94.94 178 LEU A N 1
ATOM 1332 C CA . LEU A 1 178 ? -12.342 24.657 -7.251 1.00 94.94 178 LEU A CA 1
ATOM 1333 C C . LEU A 1 178 ? -12.936 23.457 -6.505 1.00 94.94 178 LEU A C 1
ATOM 1335 O O . LEU A 1 178 ? -13.489 22.548 -7.116 1.00 94.94 178 LEU A O 1
ATOM 1339 N N . TYR A 1 179 ? -12.852 23.488 -5.172 1.00 96.81 179 TYR A N 1
ATOM 1340 C CA . TYR A 1 179 ? -13.352 22.440 -4.287 1.00 96.81 179 TYR A CA 1
ATOM 1341 C C . TYR A 1 179 ? -14.105 23.048 -3.102 1.00 96.81 179 TYR A C 1
ATOM 1343 O O . TYR A 1 179 ? -13.764 24.128 -2.611 1.00 96.81 179 TYR A O 1
ATOM 1351 N N . SER A 1 180 ? -15.148 22.358 -2.638 1.00 97.12 180 SER A N 1
ATOM 1352 C CA . SER A 1 180 ? -15.978 22.769 -1.500 1.00 97.12 180 SER A CA 1
ATOM 1353 C C . SER A 1 180 ? -16.051 21.649 -0.468 1.00 97.12 180 SER A C 1
ATOM 1355 O O . SER A 1 180 ? -16.453 20.535 -0.792 1.00 97.12 180 SER A O 1
ATOM 1357 N N . TYR A 1 181 ? -15.702 21.968 0.773 1.00 97.69 181 TYR A N 1
ATOM 1358 C CA . TYR A 1 181 ? -15.619 21.039 1.894 1.00 97.69 181 TYR A CA 1
ATOM 1359 C C . TYR A 1 181 ? -16.542 21.454 3.036 1.00 97.69 181 TYR A C 1
ATOM 1361 O O . TYR A 1 181 ? -16.815 22.638 3.239 1.00 97.69 181 TYR A O 1
ATOM 1369 N N . TRP A 1 182 ? -16.959 20.465 3.823 1.00 95.50 182 TRP A N 1
ATOM 1370 C CA . TRP A 1 182 ? -17.680 20.640 5.080 1.00 95.50 182 TRP A CA 1
ATOM 1371 C C . TRP A 1 182 ? -16.899 19.960 6.207 1.00 95.50 182 TRP A C 1
ATOM 1373 O O . TRP A 1 182 ? -16.531 18.794 6.071 1.00 95.50 182 TRP A O 1
ATOM 1383 N N . ASN A 1 183 ? -16.659 20.659 7.319 1.00 93.69 183 ASN A N 1
ATOM 1384 C CA . ASN A 1 183 ? -16.097 20.064 8.535 1.00 93.69 183 ASN A CA 1
ATOM 1385 C C . ASN A 1 183 ? -16.978 20.415 9.741 1.00 93.69 183 ASN A C 1
ATOM 1387 O O . ASN A 1 183 ? -17.162 21.586 10.076 1.00 93.69 183 ASN A O 1
ATOM 1391 N N . GLY A 1 184 ? -17.527 19.402 10.407 1.00 92.50 184 GLY A N 1
ATOM 1392 C CA . GLY A 1 184 ? -18.404 19.604 11.553 1.00 92.50 184 GLY A CA 1
ATOM 1393 C C . GLY A 1 184 ? -18.641 18.325 12.342 1.00 92.50 184 GLY A C 1
ATOM 1394 O O . GLY A 1 184 ? -18.586 17.225 11.799 1.00 92.50 184 GLY A O 1
ATOM 1395 N N . CYS A 1 185 ? -18.947 18.485 13.626 1.00 93.00 185 CYS A N 1
ATOM 1396 C CA . CYS A 1 185 ? -19.303 17.395 14.525 1.00 93.00 185 CYS A CA 1
ATOM 1397 C C . CYS A 1 185 ? -20.584 17.729 15.303 1.00 93.00 185 CYS A C 1
ATOM 1399 O O . CYS A 1 185 ? -20.986 18.890 15.378 1.00 93.00 185 CYS A O 1
ATOM 1401 N N . SER A 1 186 ? -21.264 16.721 15.860 1.00 91.38 186 SER A N 1
ATOM 1402 C CA . SER A 1 186 ? -22.529 16.886 16.589 1.00 91.38 186 SER A CA 1
ATOM 1403 C C . SER A 1 186 ? -23.612 17.518 15.702 1.00 91.38 186 SER A C 1
ATOM 1405 O O . SER A 1 186 ? -23.907 16.991 14.629 1.00 91.38 186 SER A O 1
ATOM 1407 N N . GLN A 1 187 ? -24.180 18.662 16.090 1.00 87.81 187 GLN A N 1
ATOM 1408 C CA . GLN A 1 187 ? -25.082 19.439 15.238 1.00 87.81 187 GLN A CA 1
ATOM 1409 C C . GLN A 1 187 ? -24.440 19.780 13.882 1.00 87.81 187 GLN A C 1
ATOM 1411 O O . GLN A 1 187 ? -25.110 19.650 12.864 1.00 87.81 187 GLN A O 1
ATOM 1416 N N . GLY A 1 188 ? -23.150 20.121 13.832 1.00 89.31 188 GLY A N 1
ATOM 1417 C CA . GLY A 1 188 ? -22.409 20.301 12.581 1.00 89.31 188 GLY A CA 1
ATOM 1418 C C . GLY A 1 188 ? -22.305 19.020 11.743 1.00 89.31 188 GLY A C 1
ATOM 1419 O O . GLY A 1 188 ? -22.320 19.081 10.516 1.00 89.31 188 GLY A O 1
ATOM 1420 N N . GLY A 1 189 ? -22.281 17.853 12.391 1.00 88.94 189 GLY A N 1
ATOM 1421 C CA . GLY A 1 189 ? -22.392 16.551 11.729 1.00 88.94 189 GLY A CA 1
ATOM 1422 C C . GLY A 1 189 ? -23.800 16.299 11.179 1.00 88.94 189 GLY A C 1
ATOM 1423 O O . GLY A 1 189 ? -23.939 15.800 10.071 1.00 88.94 189 GLY A O 1
ATOM 1424 N N . ARG A 1 190 ? -24.857 16.718 11.891 1.00 89.44 190 ARG A N 1
ATOM 1425 C CA . ARG A 1 190 ? -26.248 16.683 11.392 1.00 89.44 190 ARG A CA 1
ATOM 1426 C C . ARG A 1 190 ? -26.460 17.621 10.203 1.00 89.44 190 ARG A C 1
ATOM 1428 O O . ARG A 1 190 ? -27.167 17.270 9.270 1.00 89.44 190 ARG A O 1
ATOM 1435 N N . MET A 1 191 ? -25.849 18.798 10.257 1.00 82.00 191 MET A N 1
ATOM 1436 C CA . MET A 1 191 ? -25.856 19.808 9.199 1.00 82.00 191 MET A CA 1
ATOM 1437 C C . MET A 1 191 ? -25.169 19.306 7.921 1.00 82.00 191 MET A C 1
ATOM 1439 O O . MET A 1 191 ? -25.704 19.493 6.835 1.00 82.00 191 MET A O 1
ATOM 1443 N N . GLY A 1 192 ? -24.044 18.597 8.056 1.00 70.00 192 GLY A N 1
ATOM 1444 C CA . GLY A 1 192 ? -23.398 17.912 6.932 1.00 70.00 192 GLY A CA 1
ATOM 1445 C C . GLY A 1 192 ? -24.054 16.580 6.543 1.00 70.00 192 GLY A C 1
ATOM 1446 O O . GLY A 1 192 ? -23.811 16.089 5.445 1.00 70.00 192 GLY A O 1
ATOM 1447 N N . MET A 1 193 ? -24.846 15.977 7.441 1.00 71.50 193 MET A N 1
ATOM 1448 C CA . MET A 1 193 ? -25.449 14.647 7.286 1.00 71.50 193 MET A CA 1
ATOM 1449 C C . MET A 1 193 ? -26.717 14.399 8.129 1.00 71.50 193 MET A C 1
ATOM 1451 O O . MET A 1 193 ? -27.799 14.618 7.617 1.00 71.50 193 MET A O 1
ATOM 1455 N N . LYS A 1 194 ? -26.593 13.841 9.364 1.00 51.72 194 LYS A N 1
ATOM 1456 C CA . LYS A 1 194 ? -27.649 13.216 10.205 1.00 51.72 194 LYS A CA 1
ATOM 1457 C C . LYS A 1 194 ? -27.415 13.343 11.720 1.00 51.72 194 LYS A C 1
ATOM 1459 O O . LYS A 1 194 ? -26.283 13.252 12.180 1.00 51.72 194 LYS A O 1
ATOM 1464 N N . GLY A 1 195 ? -28.496 13.430 12.510 1.00 52.78 195 GLY A N 1
ATOM 1465 C CA . GLY A 1 195 ? -28.480 13.271 13.974 1.00 52.78 195 GLY A CA 1
ATOM 1466 C C . GLY A 1 195 ? -29.881 13.330 14.604 1.00 52.78 195 GLY A C 1
ATOM 1467 O O . GLY A 1 195 ? -30.645 14.244 14.314 1.00 52.78 195 GLY A O 1
ATOM 1468 N N . PHE A 1 196 ? -30.229 12.368 15.474 1.00 53.84 196 PHE A N 1
ATOM 1469 C CA . PHE A 1 196 ? -31.522 12.335 16.178 1.00 53.84 196 PHE A CA 1
ATOM 1470 C C . PHE A 1 196 ? -31.340 12.384 17.703 1.00 53.84 196 PHE A C 1
ATOM 1472 O O . PHE A 1 196 ? -30.665 11.544 18.293 1.00 53.84 196 PHE A O 1
ATOM 1479 N N . TYR A 1 197 ? -31.974 13.373 18.336 1.00 63.94 197 TYR A N 1
ATOM 1480 C CA . TYR A 1 197 ? -31.708 13.855 19.700 1.00 63.94 197 TYR A CA 1
ATOM 1481 C C . TYR A 1 197 ? -32.286 12.985 20.840 1.00 63.94 197 TYR A C 1
ATOM 1483 O O . TYR A 1 197 ? -31.895 13.145 21.989 1.00 63.94 197 TYR A O 1
ATOM 1491 N N . ILE A 1 198 ? -33.209 12.052 20.570 1.00 73.69 198 ILE A N 1
ATOM 1492 C CA . ILE A 1 198 ? -34.061 11.480 21.635 1.00 73.69 198 ILE A CA 1
ATOM 1493 C C . ILE A 1 198 ? -33.376 10.482 22.586 1.00 73.69 198 ILE A C 1
ATOM 1495 O O . ILE A 1 198 ? -33.960 10.143 23.612 1.00 73.69 198 ILE A O 1
ATOM 1499 N N . ASN A 1 199 ? -32.196 9.949 22.256 1.00 81.06 199 ASN A N 1
ATOM 1500 C CA . ASN A 1 199 ? -31.532 8.988 23.146 1.00 81.06 199 ASN A CA 1
ATOM 1501 C C . ASN A 1 199 ? -31.106 9.662 24.466 1.00 81.06 199 ASN A C 1
ATOM 1503 O O . ASN A 1 199 ? -31.380 9.129 25.537 1.00 81.06 199 ASN A O 1
ATOM 1507 N N . SER A 1 200 ? -30.578 10.887 24.411 1.00 81.94 200 SER A N 1
ATOM 1508 C CA . SER A 1 200 ? -30.018 11.595 25.576 1.00 81.94 200 SER A CA 1
ATOM 1509 C C . SER A 1 200 ? -30.992 11.829 26.733 1.00 81.94 200 SER A C 1
ATOM 1511 O O . SER A 1 200 ? -30.575 12.031 27.872 1.00 81.94 200 SER A O 1
ATOM 1513 N N . ILE A 1 201 ? -32.301 11.760 26.482 1.00 88.56 201 ILE A N 1
ATOM 1514 C CA . ILE A 1 201 ? -33.326 11.915 27.520 1.00 88.56 201 ILE A CA 1
ATOM 1515 C C . ILE A 1 201 ? -33.676 10.597 28.229 1.00 88.56 201 ILE A C 1
ATOM 1517 O O . ILE A 1 201 ? -34.257 10.623 29.314 1.00 88.56 201 ILE A O 1
ATOM 1521 N N . TRP A 1 202 ? -33.351 9.447 27.631 1.00 91.88 202 TRP A N 1
ATOM 1522 C CA . TRP A 1 202 ? -33.819 8.132 28.071 1.00 91.88 202 TRP A CA 1
ATOM 1523 C C . TRP A 1 202 ? -33.317 7.708 29.461 1.00 91.88 202 TRP A C 1
ATOM 1525 O O . TRP A 1 202 ? -34.157 7.333 30.278 1.00 91.88 202 TRP A O 1
ATOM 1535 N N . PRO A 1 203 ? -32.020 7.811 29.800 1.00 93.25 203 PRO A N 1
ATOM 1536 C CA . PRO A 1 203 ? -31.519 7.413 31.119 1.00 93.25 203 PRO A CA 1
ATOM 1537 C C . PRO A 1 203 ? -32.159 8.213 32.257 1.00 93.25 203 PRO A C 1
ATOM 1539 O O . PRO A 1 203 ? -32.648 7.655 33.238 1.00 93.25 203 PRO A O 1
ATOM 1542 N N . SER A 1 204 ? -32.235 9.536 32.086 1.00 92.94 204 SER A N 1
ATOM 1543 C CA . SER A 1 204 ? -32.882 10.429 33.050 1.00 92.94 204 SER A CA 1
ATOM 1544 C C . SER A 1 204 ? -34.372 10.125 33.182 1.00 92.94 204 SER A C 1
ATOM 1546 O O . SER A 1 204 ? -34.905 10.113 34.292 1.00 92.94 204 SER A O 1
ATOM 1548 N N . PHE A 1 205 ? -35.045 9.848 32.062 1.00 93.75 205 PHE A N 1
ATOM 1549 C CA . PHE A 1 205 ? -36.443 9.433 32.056 1.00 93.75 205 PHE A CA 1
ATOM 1550 C C . PHE A 1 205 ? -36.647 8.110 32.799 1.00 93.75 205 PHE A C 1
ATOM 1552 O O . PHE A 1 205 ? -37.562 8.009 33.612 1.00 93.75 205 PHE A O 1
ATOM 1559 N N . TYR A 1 206 ? -35.795 7.113 32.552 1.00 94.38 206 TYR A N 1
ATOM 1560 C CA . TYR A 1 206 ? -35.867 5.807 33.198 1.00 94.38 206 TYR A CA 1
ATOM 1561 C C . TYR A 1 206 ? -35.721 5.931 34.719 1.00 94.38 206 TYR A C 1
ATOM 1563 O O . TYR A 1 206 ? -36.538 5.375 35.455 1.00 94.38 206 TYR A O 1
ATOM 1571 N N . MET A 1 207 ? -34.746 6.714 35.198 1.00 94.88 207 MET A N 1
ATOM 1572 C CA . MET A 1 207 ? -34.567 6.990 36.629 1.00 94.88 207 MET A CA 1
ATOM 1573 C C . MET A 1 207 ? -35.797 7.665 37.245 1.00 94.88 207 MET A C 1
ATOM 1575 O O . MET A 1 207 ? -36.277 7.250 38.295 1.00 94.88 207 MET A O 1
ATOM 1579 N N . GLU A 1 208 ? -36.356 8.673 36.575 1.00 93.38 208 GLU A N 1
ATOM 1580 C CA . GLU A 1 208 ? -37.557 9.378 37.038 1.00 93.38 208 GLU A CA 1
ATOM 1581 C C . GLU A 1 208 ? -38.818 8.501 37.021 1.00 93.38 208 GLU A C 1
ATOM 1583 O O . GLU A 1 208 ? -39.661 8.599 37.908 1.00 93.38 208 GLU A O 1
ATOM 1588 N N . ASN A 1 209 ? -38.955 7.610 36.044 1.00 93.38 209 ASN A N 1
ATOM 1589 C CA . ASN A 1 209 ? -40.081 6.685 35.957 1.00 93.38 209 ASN A CA 1
ATOM 1590 C C . ASN A 1 209 ? -40.010 5.588 37.033 1.00 93.38 209 ASN A C 1
ATOM 1592 O O . ASN A 1 209 ? -41.018 5.227 37.635 1.00 93.38 209 ASN A O 1
ATOM 1596 N N . THR A 1 210 ? -38.809 5.070 37.295 1.00 94.06 210 THR A N 1
ATOM 1597 C CA . THR A 1 210 ? -38.579 3.962 38.239 1.00 94.06 210 THR A CA 1
ATOM 1598 C C . THR A 1 210 ? -38.281 4.418 39.667 1.00 94.06 210 THR A C 1
ATOM 1600 O O . THR A 1 210 ? -38.297 3.594 40.580 1.00 94.06 210 THR A O 1
ATOM 1603 N N . GLN A 1 211 ? -38.022 5.715 39.867 1.00 93.31 211 GLN A N 1
ATOM 1604 C CA . GLN A 1 211 ? -37.535 6.304 41.120 1.00 93.31 211 GLN A CA 1
ATOM 1605 C C . GLN A 1 211 ? -36.228 5.649 41.616 1.00 93.31 211 GLN A C 1
ATOM 1607 O O . GLN A 1 211 ? -36.014 5.488 42.818 1.00 93.31 211 GLN A O 1
ATOM 1612 N N . GLN A 1 212 ? -35.357 5.253 40.681 1.00 94.12 212 GLN A N 1
ATOM 1613 C CA . GLN A 1 212 ? -34.041 4.667 40.949 1.00 94.12 212 GLN A CA 1
ATOM 1614 C C . GLN A 1 212 ? -32.947 5.692 40.641 1.00 94.12 212 GLN A C 1
ATOM 1616 O O . GLN A 1 212 ? -32.765 6.069 39.489 1.00 94.12 212 GLN A O 1
ATOM 1621 N N . PHE A 1 213 ? -32.212 6.126 41.667 1.00 95.44 213 PHE A N 1
ATOM 1622 C CA . PHE A 1 213 ? -31.176 7.160 41.557 1.00 95.44 213 PHE A CA 1
ATOM 1623 C C . PHE A 1 213 ? -29.862 6.644 42.174 1.00 95.44 213 PHE A C 1
ATOM 1625 O O . PHE A 1 213 ? -29.596 6.927 43.345 1.00 95.44 213 PHE A O 1
ATOM 1632 N N . PRO A 1 214 ? -29.083 5.816 41.451 1.00 95.00 214 PRO A N 1
ATOM 1633 C CA . PRO A 1 214 ? -27.783 5.341 41.931 1.00 95.00 214 PRO A CA 1
ATOM 1634 C C . PRO A 1 214 ? -26.794 6.502 42.074 1.00 95.00 214 PRO A C 1
ATOM 1636 O O . PRO A 1 214 ? -26.986 7.550 41.465 1.00 95.00 214 PRO A O 1
ATOM 1639 N N . ARG A 1 215 ? -25.722 6.333 42.853 1.00 93.31 215 ARG A N 1
ATOM 1640 C CA . ARG A 1 215 ? -24.663 7.354 42.903 1.00 93.31 215 ARG A CA 1
ATOM 1641 C C . ARG A 1 215 ? -23.855 7.370 41.607 1.00 93.31 215 ARG A C 1
ATOM 1643 O O . ARG A 1 215 ? -23.614 6.326 41.004 1.00 93.31 215 ARG A O 1
ATOM 1650 N N . ASP A 1 216 ? -23.329 8.539 41.262 1.00 92.38 216 ASP A N 1
ATOM 1651 C CA . ASP A 1 216 ? -22.374 8.734 40.165 1.00 92.38 216 ASP A CA 1
ATOM 1652 C C . ASP A 1 216 ? -21.187 7.755 40.224 1.00 92.38 216 ASP A C 1
ATOM 1654 O O . ASP A 1 216 ? -20.832 7.127 39.230 1.00 92.38 216 ASP A O 1
ATOM 1658 N N . CYS A 1 217 ? -20.625 7.539 41.412 1.00 93.69 217 CYS A N 1
ATOM 1659 C CA . CYS A 1 217 ? -19.503 6.634 41.616 1.00 93.69 217 CYS A CA 1
ATOM 1660 C C . CYS A 1 217 ? -19.858 5.149 41.394 1.00 93.69 217 CYS A C 1
ATOM 1662 O O . CYS A 1 217 ? -18.976 4.388 41.005 1.00 93.69 217 CYS A O 1
ATOM 1664 N N . GLU A 1 218 ? -21.120 4.728 41.582 1.00 95.06 218 GLU A N 1
ATOM 1665 C CA . GLU A 1 218 ? -21.569 3.367 41.229 1.00 95.06 218 GLU A CA 1
ATOM 1666 C C . GLU A 1 218 ? -21.627 3.183 39.707 1.00 95.06 218 GLU A C 1
ATOM 1668 O O . GLU A 1 218 ? -21.197 2.159 39.179 1.00 95.06 218 GLU A O 1
ATOM 1673 N N . LEU A 1 219 ? -22.134 4.196 38.998 1.00 95.62 219 LEU A N 1
ATOM 1674 C CA . LEU A 1 219 ? -22.205 4.212 37.537 1.00 95.62 219 LEU A CA 1
ATOM 1675 C C . LEU A 1 219 ? -20.802 4.222 36.903 1.00 95.62 219 LEU A C 1
ATOM 1677 O O . LEU A 1 219 ? -20.543 3.485 35.948 1.00 95.62 219 LEU A O 1
ATOM 1681 N N . ASN A 1 220 ? -19.869 4.975 37.489 1.00 94.12 220 ASN A N 1
ATOM 1682 C CA . ASN A 1 220 ? -18.461 4.971 37.080 1.00 94.12 220 ASN A CA 1
ATOM 1683 C C . ASN A 1 220 ? -17.786 3.622 37.339 1.00 94.12 220 ASN A C 1
ATOM 1685 O O . ASN A 1 220 ? -17.011 3.152 36.504 1.00 94.12 220 ASN A O 1
ATOM 1689 N N . ALA A 1 221 ? -18.105 2.967 38.460 1.00 95.56 221 ALA A N 1
ATOM 1690 C CA . ALA A 1 221 ? -17.597 1.631 38.751 1.00 95.56 221 ALA A CA 1
ATOM 1691 C C . ALA A 1 221 ? -18.074 0.606 37.710 1.00 95.56 221 ALA A C 1
ATOM 1693 O O . ALA A 1 221 ? -17.262 -0.171 37.214 1.00 95.56 221 ALA A O 1
ATOM 1694 N N . LEU A 1 222 ? -19.351 0.642 37.313 1.00 97.00 222 LEU A N 1
ATOM 1695 C CA . LEU A 1 222 ? -19.886 -0.235 36.263 1.00 97.00 222 LEU A CA 1
ATOM 1696 C C . LEU A 1 222 ? -19.257 0.029 34.890 1.00 97.00 222 LEU A C 1
ATOM 1698 O O . LEU A 1 222 ? -18.909 -0.925 34.201 1.00 97.00 222 LEU A O 1
ATOM 1702 N N . THR A 1 223 ? -19.063 1.296 34.514 1.00 95.38 223 THR A N 1
ATOM 1703 C CA . THR A 1 223 ? -18.376 1.663 33.260 1.00 95.38 223 THR A CA 1
ATOM 1704 C C . THR A 1 223 ? -16.940 1.124 33.256 1.00 95.38 223 THR A C 1
ATOM 1706 O O . THR A 1 223 ? -16.507 0.491 32.296 1.00 95.38 223 THR A O 1
ATOM 1709 N N . THR A 1 224 ? -16.222 1.281 34.375 1.00 94.38 224 THR A N 1
ATOM 1710 C CA . THR A 1 224 ? -14.852 0.764 34.551 1.00 94.38 224 THR A CA 1
ATOM 1711 C C . THR A 1 224 ? -14.798 -0.763 34.454 1.00 94.38 224 THR A C 1
ATOM 1713 O O . THR A 1 224 ? -13.917 -1.305 33.790 1.00 94.38 224 THR A O 1
ATOM 1716 N N . LEU A 1 225 ? -15.742 -1.466 35.092 1.00 95.75 225 LEU A N 1
ATOM 1717 C CA . LEU A 1 225 ? -15.853 -2.927 35.009 1.00 95.75 225 LEU A CA 1
ATOM 1718 C C . LEU A 1 225 ? -16.153 -3.390 33.579 1.00 95.75 225 LEU A C 1
ATOM 1720 O O . LEU A 1 225 ? -15.558 -4.363 33.124 1.00 95.75 225 LEU A O 1
ATOM 1724 N N . GLY A 1 226 ? -17.025 -2.670 32.868 1.00 95.69 226 GLY A N 1
ATOM 1725 C CA . GLY A 1 226 ? -17.352 -2.925 31.468 1.00 95.69 226 GLY A CA 1
ATOM 1726 C C . GLY A 1 226 ? -16.134 -2.807 30.558 1.00 95.69 226 GLY A C 1
ATOM 1727 O O . GLY A 1 226 ? -15.819 -3.746 29.832 1.00 95.69 226 GLY A O 1
ATOM 1728 N N . ILE A 1 227 ? -15.395 -1.697 30.653 1.00 94.94 227 ILE A N 1
ATOM 1729 C CA . ILE A 1 227 ? -14.140 -1.502 29.911 1.00 94.94 227 ILE A CA 1
ATOM 1730 C C . ILE A 1 227 ? -13.152 -2.624 30.233 1.00 94.94 227 ILE A C 1
ATOM 1732 O O . ILE A 1 227 ? -12.667 -3.281 29.321 1.00 94.94 227 ILE A O 1
ATOM 1736 N N . ALA A 1 228 ? -12.913 -2.920 31.512 1.00 93.75 228 ALA A N 1
ATOM 1737 C CA . ALA A 1 228 ? -11.963 -3.960 31.909 1.00 93.75 228 ALA A CA 1
ATOM 1738 C C . ALA A 1 228 ? -12.347 -5.367 31.409 1.00 93.75 228 ALA A C 1
ATOM 1740 O O . ALA A 1 228 ? -11.467 -6.170 31.096 1.00 93.75 228 ALA A O 1
ATOM 1741 N N . ALA A 1 229 ? -13.643 -5.679 31.334 1.00 94.06 229 ALA A N 1
ATOM 1742 C CA . ALA A 1 229 ? -14.133 -6.955 30.816 1.00 94.06 229 ALA A CA 1
ATOM 1743 C C . ALA A 1 229 ? -14.029 -7.061 29.285 1.00 94.06 229 ALA A C 1
ATOM 1745 O O . ALA A 1 229 ? -13.927 -8.170 28.758 1.00 94.06 229 ALA A O 1
ATOM 1746 N N . CYS A 1 230 ? -14.062 -5.926 28.584 1.00 94.00 230 CYS A N 1
ATOM 1747 C CA . CYS A 1 230 ? -14.176 -5.866 27.130 1.00 94.00 230 CYS A CA 1
ATOM 1748 C C . CYS A 1 230 ? -12.894 -5.464 26.392 1.00 94.00 230 CYS A C 1
ATOM 1750 O O . CYS A 1 230 ? -12.802 -5.750 25.204 1.00 94.00 230 CYS A O 1
ATOM 1752 N N . ASP A 1 231 ? -11.935 -4.840 27.078 1.00 90.81 231 ASP A N 1
ATOM 1753 C CA . ASP A 1 231 ? -10.668 -4.324 26.540 1.00 90.81 231 ASP A CA 1
ATOM 1754 C C . ASP A 1 231 ? -9.978 -5.338 25.613 1.00 90.81 231 ASP A C 1
ATOM 1756 O O . ASP A 1 231 ? -9.885 -5.147 24.411 1.00 90.81 231 ASP A O 1
ATOM 1760 N N . GLY A 1 232 ? -9.669 -6.528 26.135 1.00 86.50 232 GLY A N 1
ATOM 1761 C CA . GLY A 1 232 ? -8.951 -7.562 25.383 1.00 86.50 232 GLY A CA 1
ATOM 1762 C C . GLY A 1 232 ? -9.717 -8.267 24.254 1.00 86.50 232 GLY A C 1
ATOM 1763 O O . GLY A 1 232 ? -9.175 -9.225 23.699 1.00 86.50 232 GLY A O 1
ATOM 1764 N N . LEU A 1 233 ? -10.968 -7.898 23.951 1.00 82.19 233 LEU A N 1
ATOM 1765 C CA . LEU A 1 233 ? -11.789 -8.613 22.959 1.00 82.19 233 LEU A CA 1
ATOM 1766 C C . LEU A 1 233 ? -11.335 -8.376 21.514 1.00 82.19 233 LEU A C 1
ATOM 1768 O O . LEU A 1 233 ? -11.585 -9.224 20.658 1.00 82.19 233 LEU A O 1
ATOM 1772 N N . ASP A 1 234 ? -10.655 -7.264 21.242 1.00 75.12 234 ASP A N 1
ATOM 1773 C CA . ASP A 1 234 ? -10.069 -6.956 19.932 1.00 75.12 234 ASP A CA 1
ATOM 1774 C C . ASP A 1 234 ? -8.630 -7.493 19.766 1.00 75.12 234 ASP A C 1
ATOM 1776 O O . ASP A 1 234 ? -8.024 -7.346 18.704 1.00 75.12 234 ASP A O 1
ATOM 1780 N N . GLY A 1 235 ? -8.105 -8.176 20.791 1.00 77.12 235 GLY A N 1
ATOM 1781 C CA . GLY A 1 235 ? -6.748 -8.719 20.823 1.00 77.12 235 GLY A CA 1
ATOM 1782 C C . GLY A 1 235 ? -5.696 -7.764 21.394 1.00 77.12 235 GLY A C 1
ATOM 1783 O O . GLY A 1 235 ? -4.547 -8.179 21.564 1.00 77.12 235 GLY A O 1
ATOM 1784 N N . VAL A 1 236 ? -6.067 -6.530 21.744 1.00 80.12 236 VAL A N 1
ATOM 1785 C CA . VAL A 1 236 ? -5.196 -5.513 22.342 1.00 80.12 236 VAL A CA 1
ATOM 1786 C C . VAL A 1 236 ? -5.717 -5.162 23.737 1.00 80.12 236 VAL A C 1
ATOM 1788 O O . VAL A 1 236 ? -6.897 -5.273 24.021 1.00 80.12 236 VAL A O 1
ATOM 1791 N N . LYS A 1 237 ? -4.816 -4.845 24.672 1.00 85.81 237 LYS A N 1
ATOM 1792 C CA . LYS A 1 237 ? -5.184 -4.394 26.023 1.00 85.81 237 LYS A CA 1
ATOM 1793 C C . LYS A 1 237 ? -4.679 -2.982 26.240 1.00 85.81 237 LYS A C 1
ATOM 1795 O O . LYS A 1 237 ? -3.571 -2.793 26.746 1.00 85.81 237 LYS A O 1
ATOM 1800 N N . ASP A 1 238 ? -5.450 -2.013 25.783 1.00 85.56 238 ASP A N 1
ATOM 1801 C CA . ASP A 1 238 ? -5.113 -0.590 25.802 1.00 85.56 238 ASP A CA 1
ATOM 1802 C C . ASP A 1 238 ? -6.090 0.248 26.645 1.00 85.56 238 ASP A C 1
ATOM 1804 O O . ASP A 1 238 ? -5.857 1.439 26.868 1.00 85.56 238 ASP A O 1
ATOM 1808 N N . GLY A 1 239 ? -7.114 -0.389 27.214 1.00 89.88 239 GLY A N 1
ATOM 1809 C CA . GLY A 1 239 ? -8.166 0.236 28.004 1.00 89.88 239 GLY A CA 1
ATOM 1810 C C . GLY A 1 239 ? -9.312 0.786 27.155 1.00 89.88 239 GLY A C 1
ATOM 1811 O O . GLY A 1 239 ? -10.074 1.618 27.654 1.00 89.88 239 GLY A O 1
ATOM 1812 N N . LEU A 1 240 ? -9.435 0.365 25.894 1.00 92.38 240 LEU A N 1
ATOM 1813 C CA . LEU A 1 240 ? -10.465 0.817 24.962 1.00 92.38 240 LEU A CA 1
ATOM 1814 C C . LEU A 1 240 ? -11.390 -0.339 24.575 1.00 92.38 240 LEU A C 1
ATOM 1816 O O . LEU A 1 240 ? -11.041 -1.505 24.651 1.00 92.38 240 LEU A O 1
ATOM 1820 N N . ILE A 1 241 ? -12.610 -0.018 24.142 1.00 93.31 241 ILE A N 1
ATOM 1821 C CA . ILE A 1 241 ? -13.529 -1.013 23.578 1.00 93.31 241 ILE A CA 1
ATOM 1822 C C . ILE A 1 241 ? -13.589 -0.793 22.066 1.00 93.31 241 ILE A C 1
ATOM 1824 O O . ILE A 1 241 ? -14.332 0.079 21.603 1.00 93.31 241 ILE A O 1
ATOM 1828 N N . SER A 1 242 ? -12.837 -1.583 21.293 1.00 89.38 242 SER A N 1
ATOM 1829 C CA . SER A 1 242 ? -12.887 -1.533 19.818 1.00 89.38 242 SER A CA 1
ATOM 1830 C C . SER A 1 242 ? -13.860 -2.542 19.201 1.00 89.38 242 SER A C 1
ATOM 1832 O O . SER A 1 242 ? -14.235 -2.394 18.033 1.00 89.38 242 SER A O 1
ATOM 1834 N N . ASP A 1 243 ? -14.337 -3.522 19.983 1.00 87.81 243 ASP A N 1
ATOM 1835 C CA . ASP A 1 243 ? -15.394 -4.469 19.594 1.00 87.81 243 ASP A CA 1
ATOM 1836 C C . ASP A 1 243 ? -16.683 -4.319 20.437 1.00 87.81 243 ASP A C 1
ATOM 1838 O O . ASP A 1 243 ? -16.958 -5.137 21.323 1.00 87.81 243 ASP A O 1
ATOM 1842 N N . PRO A 1 244 ? -17.520 -3.292 20.170 1.00 89.50 244 PRO A N 1
ATOM 1843 C CA . PRO A 1 244 ? -18.765 -3.071 20.910 1.00 89.50 244 PRO A CA 1
ATOM 1844 C C . PRO A 1 244 ? -19.734 -4.257 20.859 1.00 89.50 244 PRO A C 1
ATOM 1846 O O . PRO A 1 244 ? -20.438 -4.546 21.828 1.00 89.50 244 PRO A O 1
ATOM 1849 N N . GLU A 1 245 ? -19.779 -4.965 19.727 1.00 85.75 245 GLU A N 1
ATOM 1850 C CA . GLU A 1 245 ? -20.631 -6.140 19.551 1.00 85.75 245 GLU A CA 1
ATOM 1851 C C . GLU A 1 245 ? -20.230 -7.290 20.483 1.00 85.75 245 GLU A C 1
ATOM 1853 O O . GLU A 1 245 ? -21.100 -7.863 21.145 1.00 85.75 245 GLU A O 1
ATOM 1858 N N . GLY A 1 246 ? -18.933 -7.608 20.555 1.00 84.38 246 GLY A N 1
ATOM 1859 C CA . GLY A 1 246 ? -18.396 -8.596 21.488 1.00 84.38 246 GLY A CA 1
ATOM 1860 C C . GLY A 1 246 ? -18.604 -8.179 22.940 1.00 84.38 246 GLY A C 1
ATOM 1861 O O . GLY A 1 246 ? -19.044 -8.992 23.754 1.00 84.38 246 GLY A O 1
ATOM 1862 N N . CYS A 1 247 ? -18.397 -6.897 23.251 1.00 91.44 247 CYS A N 1
ATOM 1863 C CA . CYS A 1 247 ? -18.555 -6.379 24.607 1.00 91.44 247 CYS A CA 1
ATOM 1864 C C . CYS A 1 247 ? -19.981 -6.557 25.148 1.00 91.44 247 CYS A C 1
ATOM 1866 O O . CYS A 1 247 ? -20.171 -7.079 26.246 1.00 91.44 247 CYS A O 1
ATOM 1868 N N . ARG A 1 248 ? -21.003 -6.230 24.343 1.00 89.00 248 ARG A N 1
ATOM 1869 C CA . ARG A 1 248 ? -22.416 -6.439 24.715 1.00 89.00 248 ARG A CA 1
ATOM 1870 C C . ARG A 1 248 ? -22.772 -7.905 24.967 1.00 89.00 248 ARG A C 1
ATOM 1872 O O . ARG A 1 248 ? -23.743 -8.177 25.665 1.00 89.00 248 ARG A O 1
ATOM 1879 N N . ALA A 1 249 ? -22.035 -8.845 24.378 1.00 84.81 249 ALA A N 1
ATOM 1880 C CA . ALA A 1 249 ? -22.229 -10.272 24.615 1.00 84.81 249 ALA A CA 1
ATOM 1881 C C . ALA A 1 249 ? -21.469 -10.781 25.853 1.00 84.81 249 ALA A C 1
ATOM 1883 O O . ALA A 1 249 ? -21.871 -11.790 26.429 1.00 84.81 249 ALA A O 1
ATOM 1884 N N . ALA A 1 250 ? -20.377 -10.114 26.234 1.00 87.69 250 ALA A N 1
ATOM 1885 C CA . ALA A 1 250 ? -19.473 -10.544 27.297 1.00 87.69 250 ALA A CA 1
ATOM 1886 C C . ALA A 1 250 ? -19.782 -9.923 28.669 1.00 87.69 250 ALA A C 1
ATOM 1888 O O . ALA A 1 250 ? -19.466 -10.536 29.687 1.00 87.69 250 ALA A O 1
ATOM 1889 N N . PHE A 1 251 ? -20.384 -8.731 28.708 1.00 95.44 251 PHE A N 1
ATOM 1890 C CA . PHE A 1 251 ? -20.593 -7.975 29.942 1.00 95.44 251 PHE A CA 1
ATOM 1891 C C . PHE A 1 251 ? -22.076 -7.863 30.328 1.00 95.44 251 PHE A C 1
ATOM 1893 O O . PHE A 1 251 ? -22.894 -7.369 29.552 1.00 95.44 251 PHE A O 1
ATOM 1900 N N . ASP A 1 252 ? -22.410 -8.277 31.554 1.00 95.88 252 ASP A N 1
ATOM 1901 C CA . ASP A 1 252 ? -23.741 -8.134 32.157 1.00 95.88 252 ASP A CA 1
ATOM 1902 C C . ASP A 1 252 ? -23.644 -7.288 33.444 1.00 95.88 252 ASP A C 1
ATOM 1904 O O . ASP A 1 252 ? -23.043 -7.733 34.423 1.00 95.88 252 ASP A O 1
ATOM 1908 N N . PRO A 1 253 ? -24.246 -6.084 33.515 1.00 96.62 253 PRO A N 1
ATOM 1909 C CA . PRO A 1 253 ? -24.172 -5.260 34.723 1.00 96.62 253 PRO A CA 1
ATOM 1910 C C . PRO A 1 253 ? -24.830 -5.912 35.947 1.00 96.62 253 PRO A C 1
ATOM 1912 O O . PRO A 1 253 ? -24.486 -5.567 37.079 1.00 96.62 253 PRO A O 1
ATOM 1915 N N . PHE A 1 254 ? -25.773 -6.844 35.765 1.00 97.88 254 PHE A N 1
ATOM 1916 C CA . PHE A 1 254 ? -26.462 -7.488 36.884 1.00 97.88 254 PHE A CA 1
ATOM 1917 C C . PHE A 1 254 ? -25.594 -8.529 37.603 1.00 97.88 254 PHE A C 1
ATOM 1919 O O . PHE A 1 254 ? -25.848 -8.804 38.778 1.00 97.88 254 PHE A O 1
ATOM 1926 N N . SER A 1 255 ? -24.546 -9.067 36.965 1.00 96.88 255 SER A N 1
ATOM 1927 C CA . SER A 1 255 ? -23.621 -10.001 37.625 1.00 96.88 255 SER A CA 1
ATOM 1928 C C . SER A 1 255 ? -22.708 -9.334 38.654 1.00 96.88 255 SER A C 1
ATOM 1930 O O . SER A 1 255 ? -22.073 -10.037 39.434 1.00 96.88 255 SER A O 1
ATOM 1932 N N . HIS A 1 256 ? -22.661 -8.001 38.674 1.00 96.81 256 HIS A N 1
ATOM 1933 C CA . HIS A 1 256 ? -21.789 -7.205 39.540 1.00 96.81 256 HIS A CA 1
ATOM 1934 C C . HIS A 1 256 ? -22.504 -6.607 40.760 1.00 96.81 256 HIS A C 1
ATOM 1936 O O . HIS A 1 256 ? -21.912 -5.847 41.525 1.00 96.81 256 HIS A O 1
ATOM 1942 N N . ILE A 1 257 ? -23.782 -6.932 40.984 1.00 97.44 257 ILE A N 1
ATOM 1943 C CA . ILE A 1 257 ? -24.509 -6.470 42.173 1.00 97.44 257 ILE A CA 1
ATOM 1944 C C . ILE A 1 257 ? -23.846 -7.031 43.437 1.00 97.44 257 ILE A C 1
ATOM 1946 O O . ILE A 1 257 ? -23.715 -8.241 43.604 1.00 97.44 257 ILE A O 1
ATOM 1950 N N . GLY A 1 258 ? -23.497 -6.140 44.367 1.00 95.88 258 GLY A N 1
ATOM 1951 C CA . GLY A 1 258 ? -22.802 -6.484 45.607 1.00 95.88 258 GLY A CA 1
ATOM 1952 C C . GLY A 1 258 ? -21.277 -6.360 45.538 1.00 95.88 258 GLY A C 1
ATOM 1953 O O . GLY A 1 258 ? -20.643 -6.340 46.597 1.00 95.88 258 GLY A O 1
ATOM 1954 N N . ASP A 1 259 ? -20.690 -6.206 44.347 1.00 97.00 259 ASP A N 1
ATOM 1955 C CA . ASP A 1 259 ? -19.253 -5.968 44.209 1.00 97.00 259 ASP A CA 1
ATOM 1956 C C . ASP A 1 259 ? -18.861 -4.654 44.883 1.00 97.00 259 ASP A C 1
ATOM 1958 O O . ASP A 1 259 ? -19.559 -3.640 44.796 1.00 97.00 259 ASP A O 1
ATOM 1962 N N . SER A 1 260 ? -17.735 -4.687 45.595 1.00 95.62 260 SER A N 1
ATOM 1963 C CA . SER A 1 260 ? -17.247 -3.564 46.392 1.00 95.62 260 SER A CA 1
ATOM 1964 C C . SER A 1 260 ? -16.335 -2.651 45.580 1.00 95.62 260 SER A C 1
ATOM 1966 O O . SER A 1 260 ? -15.409 -3.118 44.923 1.00 95.62 260 SER A O 1
ATOM 1968 N N . PHE A 1 261 ? -16.542 -1.341 45.687 1.00 95.06 261 PHE A N 1
ATOM 1969 C CA . PHE A 1 261 ? -15.715 -0.328 45.033 1.00 95.06 261 PHE A CA 1
ATOM 1970 C C . PHE A 1 261 ? -15.511 0.881 45.955 1.00 95.06 261 PHE A C 1
ATOM 1972 O O . PHE A 1 261 ? -16.282 1.119 46.888 1.00 95.06 261 PHE A O 1
ATOM 1979 N N . PHE A 1 262 ? -14.446 1.647 45.726 1.00 94.50 262 PHE A N 1
ATOM 1980 C CA . PHE A 1 262 ? -14.179 2.867 46.483 1.00 94.50 262 PHE A CA 1
ATOM 1981 C C . PHE A 1 262 ? -14.867 4.065 45.821 1.00 94.50 262 PHE A C 1
ATOM 1983 O O . PHE A 1 262 ? -14.578 4.392 44.673 1.00 94.50 262 PHE A O 1
ATOM 1990 N N . CYS A 1 263 ? -15.760 4.731 46.550 1.00 92.31 263 CYS A N 1
ATOM 1991 C CA . CYS A 1 263 ? -16.461 5.916 46.079 1.00 92.31 263 CYS A CA 1
ATOM 1992 C C . CYS A 1 263 ? -15.736 7.174 46.574 1.00 92.31 263 CYS A C 1
ATOM 1994 O O . CYS A 1 263 ? -15.727 7.478 47.770 1.00 92.31 263 CYS A O 1
ATOM 1996 N N . SER A 1 264 ? -15.129 7.924 45.653 1.00 86.38 264 SER A N 1
ATOM 1997 C CA . SER A 1 264 ? -14.371 9.140 45.977 1.00 86.38 264 SER A CA 1
ATOM 1998 C C . SER A 1 264 ? -15.250 10.255 46.555 1.00 86.38 264 SER A C 1
ATOM 2000 O O . SER A 1 264 ? -14.796 10.991 47.428 1.00 86.38 264 SER A O 1
ATOM 2002 N N . THR A 1 265 ? -16.514 10.354 46.130 1.00 86.19 265 THR A N 1
ATOM 2003 C CA . THR A 1 265 ? -17.446 11.406 46.572 1.00 86.19 265 THR A CA 1
ATOM 2004 C C . THR A 1 265 ? -17.897 11.234 48.023 1.00 86.19 265 THR A C 1
ATOM 2006 O O . THR A 1 265 ? -18.111 12.226 48.719 1.00 86.19 265 THR A O 1
ATOM 2009 N N . THR A 1 266 ? -17.992 9.997 48.520 1.00 88.12 266 THR A N 1
ATOM 2010 C CA . THR A 1 266 ? -18.299 9.704 49.932 1.00 88.12 266 THR A CA 1
ATOM 2011 C C . THR A 1 266 ? -17.058 9.398 50.768 1.00 88.12 266 THR A C 1
ATOM 2013 O O . THR A 1 266 ? -17.154 9.357 51.993 1.00 88.12 266 THR A O 1
ATOM 2016 N N . ASN A 1 267 ? -15.902 9.194 50.124 1.00 89.38 267 ASN A N 1
ATOM 2017 C CA . ASN A 1 267 ? -14.654 8.738 50.738 1.00 89.38 267 ASN A CA 1
ATOM 2018 C C . ASN A 1 267 ? -14.824 7.419 51.524 1.00 89.38 267 ASN A C 1
ATOM 2020 O O . ASN A 1 267 ? -14.256 7.236 52.603 1.00 89.38 267 ASN A O 1
ATOM 2024 N N . THR A 1 268 ? -15.652 6.510 51.003 1.00 92.69 268 THR A N 1
ATOM 2025 C CA . THR A 1 268 ? -15.980 5.215 51.619 1.00 92.69 268 THR A CA 1
ATOM 2026 C C . THR A 1 268 ? -16.089 4.109 50.570 1.00 92.69 268 THR A C 1
ATOM 2028 O O . THR A 1 268 ? -16.299 4.368 49.386 1.00 92.69 268 THR A O 1
ATOM 2031 N N . THR A 1 269 ? -15.962 2.853 51.004 1.00 94.19 269 THR A N 1
ATOM 2032 C CA . THR A 1 269 ? -16.246 1.684 50.159 1.00 94.19 269 THR A CA 1
ATOM 2033 C C . THR A 1 269 ? -17.748 1.415 50.146 1.00 94.19 269 THR A C 1
ATOM 2035 O O . THR A 1 269 ? -18.364 1.298 51.207 1.00 94.19 269 THR A O 1
ATOM 2038 N N . LEU A 1 270 ? -18.324 1.319 48.951 1.00 93.56 270 LEU A N 1
ATOM 2039 C CA . LEU A 1 270 ? -19.732 1.011 48.706 1.00 93.56 270 LEU A CA 1
ATOM 2040 C C . LEU A 1 270 ? -19.843 -0.299 47.916 1.00 93.56 270 LEU A C 1
ATOM 2042 O O . LEU A 1 270 ? -18.841 -0.816 47.421 1.00 93.56 270 LEU A O 1
ATOM 2046 N N . ALA A 1 271 ? -21.058 -0.832 47.809 1.00 95.62 271 ALA A N 1
ATOM 2047 C CA . ALA A 1 271 ? -21.365 -1.982 46.965 1.00 95.62 271 ALA A CA 1
ATOM 2048 C C . ALA A 1 271 ? -22.274 -1.555 45.808 1.00 95.62 271 ALA A C 1
ATOM 2050 O O . ALA A 1 271 ? -23.155 -0.718 46.011 1.00 95.62 271 ALA A O 1
ATOM 2051 N N . ILE A 1 272 ? -22.078 -2.134 44.621 1.00 97.19 272 ILE A N 1
ATOM 2052 C CA . ILE A 1 272 ? -22.920 -1.862 43.448 1.00 97.19 272 ILE A CA 1
ATOM 2053 C C . ILE A 1 272 ? -24.360 -2.289 43.741 1.00 97.19 272 ILE A C 1
ATOM 2055 O O . ILE A 1 272 ? -24.624 -3.439 44.111 1.00 97.19 272 ILE A O 1
ATOM 2059 N N . THR A 1 273 ? -25.304 -1.365 43.570 1.00 96.56 273 THR A N 1
ATOM 2060 C CA . THR A 1 273 ? -26.721 -1.617 43.836 1.00 96.56 273 THR A CA 1
ATOM 2061 C C . THR A 1 273 ? -27.469 -2.176 42.622 1.00 96.56 273 THR A C 1
ATOM 2063 O O . THR A 1 273 ? -27.088 -1.989 41.467 1.00 96.56 273 THR A O 1
ATOM 2066 N N . GLN A 1 274 ? -28.626 -2.797 42.883 1.00 96.62 274 GLN A N 1
ATOM 2067 C CA . GLN A 1 274 ? -29.597 -3.167 41.844 1.00 96.62 274 GLN A CA 1
ATOM 2068 C C . GLN A 1 274 ? -30.015 -1.959 40.987 1.00 96.62 274 GLN A C 1
ATOM 2070 O O . GLN A 1 274 ? -30.252 -2.110 39.791 1.00 96.62 274 GLN A O 1
ATOM 2075 N N . ALA A 1 275 ? -30.123 -0.771 41.597 1.00 95.81 275 ALA A N 1
ATOM 2076 C CA . ALA A 1 275 ? -30.481 0.459 40.899 1.00 95.81 275 ALA A CA 1
ATOM 2077 C C . ALA A 1 275 ? -29.395 0.862 39.892 1.00 95.81 275 ALA A C 1
ATOM 2079 O O . ALA A 1 275 ? -29.722 1.162 38.747 1.00 95.81 275 ALA A O 1
ATOM 2080 N N . ALA A 1 276 ? -28.115 0.797 40.280 1.00 96.88 276 ALA A N 1
ATOM 2081 C CA . ALA A 1 276 ? -26.997 1.087 39.384 1.00 96.88 276 ALA A CA 1
ATOM 2082 C C . ALA A 1 276 ? -26.974 0.138 38.177 1.00 96.88 276 ALA A C 1
ATOM 2084 O O . ALA A 1 276 ? -26.936 0.602 37.038 1.00 96.88 276 ALA A O 1
ATOM 2085 N N . ALA A 1 277 ? -27.099 -1.173 38.412 1.00 97.88 277 ALA A N 1
ATOM 2086 C CA . ALA A 1 277 ? -27.131 -2.167 37.337 1.00 97.88 277 ALA A CA 1
ATOM 2087 C C . ALA A 1 277 ? -28.331 -1.975 36.388 1.00 97.88 277 ALA A C 1
ATOM 2089 O O . ALA A 1 277 ? -28.185 -2.051 35.167 1.00 97.88 277 ALA A O 1
ATOM 2090 N N . ALA A 1 278 ? -29.517 -1.673 36.930 1.00 97.75 278 ALA A N 1
ATOM 2091 C CA . ALA A 1 278 ? -30.720 -1.445 36.133 1.00 97.75 278 ALA A CA 1
ATOM 2092 C C . ALA A 1 278 ? -30.633 -0.171 35.276 1.00 97.75 278 ALA A C 1
ATOM 2094 O O . ALA A 1 278 ? -31.006 -0.206 34.102 1.00 97.75 278 ALA A O 1
ATOM 2095 N N . VAL A 1 279 ? -30.122 0.932 35.835 1.00 97.25 279 VAL A N 1
ATOM 2096 C CA . VAL A 1 279 ? -29.908 2.192 35.103 1.00 97.25 279 VAL A CA 1
ATOM 2097 C C . VAL A 1 279 ? -28.832 2.023 34.028 1.00 97.25 279 VAL A C 1
ATOM 2099 O O . VAL A 1 279 ? -29.049 2.454 32.899 1.00 97.25 279 VAL A O 1
ATOM 2102 N N . ALA A 1 280 ? -27.721 1.342 34.328 1.00 97.31 280 ALA A N 1
ATOM 2103 C CA . ALA A 1 280 ? -26.683 1.026 33.345 1.00 97.31 280 ALA A CA 1
ATOM 2104 C C . ALA A 1 280 ? -27.248 0.223 32.162 1.00 97.31 280 ALA A C 1
ATOM 2106 O O . ALA A 1 280 ? -27.129 0.635 31.008 1.00 97.31 280 ALA A O 1
ATOM 2107 N N . ASN A 1 281 ? -27.970 -0.866 32.445 1.00 96.94 281 ASN A N 1
ATOM 2108 C CA . ASN A 1 281 ? -28.591 -1.687 31.410 1.00 96.94 281 ASN A CA 1
ATOM 2109 C C . ASN A 1 281 ? -29.611 -0.903 30.563 1.00 96.94 281 ASN A C 1
ATOM 2111 O O . ASN A 1 281 ? -29.657 -1.057 29.341 1.00 96.94 281 ASN A O 1
ATOM 2115 N N . ALA A 1 282 ? -30.427 -0.044 31.182 1.00 94.94 282 ALA A N 1
ATOM 2116 C CA . ALA A 1 282 ? -31.375 0.800 30.455 1.00 94.94 282 ALA A CA 1
ATOM 2117 C C . ALA A 1 282 ? -30.665 1.807 29.533 1.00 94.94 282 ALA A C 1
ATOM 2119 O O . ALA A 1 282 ? -31.109 2.009 28.400 1.00 94.94 282 ALA A O 1
ATOM 2120 N N . SER A 1 283 ? -29.553 2.396 29.984 1.00 95.00 283 SER A N 1
ATOM 2121 C CA . SER A 1 283 ? -28.725 3.315 29.193 1.00 95.00 283 SER A CA 1
ATOM 2122 C C . SER A 1 283 ? -28.082 2.630 27.984 1.00 95.00 283 SER A C 1
ATOM 2124 O O . SER A 1 283 ? -28.113 3.184 26.883 1.00 95.00 283 SER A O 1
ATOM 2126 N N . TRP A 1 284 ? -27.559 1.411 28.151 1.00 94.62 284 TRP A N 1
ATOM 2127 C CA . TRP A 1 284 ? -26.874 0.677 27.077 1.00 94.62 284 TRP A CA 1
ATOM 2128 C C . TRP A 1 284 ? -27.819 0.013 26.075 1.00 94.62 284 TRP A C 1
ATOM 2130 O O . TRP A 1 284 ? -27.536 -0.057 24.882 1.00 94.62 284 TRP A O 1
ATOM 2140 N N . THR A 1 285 ? -28.988 -0.449 26.522 1.00 91.94 285 THR A N 1
ATOM 2141 C CA . THR A 1 285 ? -29.979 -1.069 25.621 1.00 91.94 285 THR A CA 1
ATOM 2142 C C . THR A 1 285 ? -30.839 -0.041 24.881 1.00 91.94 285 THR A C 1
ATOM 2144 O O . THR A 1 285 ? -31.384 -0.344 23.809 1.00 91.94 285 THR A O 1
ATOM 2147 N N . GLY A 1 286 ? -30.924 1.180 25.414 1.00 91.81 286 GLY A N 1
ATOM 2148 C CA . GLY A 1 286 ? -31.604 2.317 24.805 1.00 91.81 286 GLY A CA 1
ATOM 2149 C C . GLY A 1 286 ? -33.130 2.288 24.938 1.00 91.81 286 GLY A C 1
ATOM 2150 O O . GLY A 1 286 ? -33.717 1.330 25.452 1.00 91.81 286 GLY A O 1
ATOM 2151 N N . PRO A 1 287 ? -33.810 3.337 24.448 1.00 91.31 287 PRO A N 1
ATOM 2152 C CA . PRO A 1 287 ? -35.241 3.509 24.642 1.00 91.31 287 PRO A CA 1
ATOM 2153 C C . PRO A 1 287 ? -36.087 2.443 23.950 1.00 91.31 287 PRO A C 1
ATOM 2155 O O . PRO A 1 287 ? -35.794 1.972 22.843 1.00 91.31 287 PRO A O 1
ATOM 2158 N N . ARG A 1 288 ? -37.202 2.106 24.598 1.00 89.19 288 ARG A N 1
ATOM 2159 C CA . ARG A 1 288 ? -38.283 1.272 24.065 1.00 89.19 288 ARG A CA 1
ATOM 2160 C C . ARG A 1 288 ? -39.609 1.992 24.268 1.00 89.19 288 ARG A C 1
ATOM 2162 O O . ARG A 1 288 ? -39.769 2.739 25.228 1.00 89.19 288 ARG A O 1
ATOM 2169 N N . PHE A 1 289 ? -40.559 1.763 23.369 1.00 87.44 289 PHE A N 1
ATOM 2170 C CA . PHE A 1 289 ? -41.946 2.148 23.617 1.00 87.44 289 PHE A CA 1
ATOM 2171 C C . PHE A 1 289 ? -42.481 1.403 24.847 1.00 87.44 289 PHE A C 1
ATOM 2173 O O . PHE A 1 289 ? -42.021 0.303 25.156 1.00 87.44 289 PHE A O 1
ATOM 2180 N N . SER A 1 290 ? -43.536 1.935 25.464 1.00 88.44 290 SER A N 1
ATOM 2181 C CA . SER A 1 290 ? -44.268 1.286 26.569 1.00 88.44 290 SER A CA 1
ATOM 2182 C C . SER A 1 290 ? -44.731 -0.158 26.277 1.00 88.44 290 SER A C 1
ATOM 2184 O O . SER A 1 290 ? -44.968 -0.943 27.189 1.00 88.44 290 SER A O 1
ATOM 2186 N N . ASN A 1 291 ? -44.826 -0.547 25.000 1.00 87.19 291 ASN A N 1
ATOM 2187 C CA . ASN A 1 291 ? -45.147 -1.907 24.549 1.00 87.19 291 ASN A CA 1
ATOM 2188 C C . ASN A 1 291 ? -43.915 -2.798 24.266 1.00 87.19 291 ASN A C 1
ATOM 2190 O O . ASN A 1 291 ? -44.058 -3.857 23.656 1.00 87.19 291 ASN A O 1
ATOM 2194 N N . GLY A 1 292 ? -42.712 -2.353 24.634 1.00 85.81 292 GLY A N 1
ATOM 2195 C CA . GLY A 1 292 ? -41.446 -3.065 24.449 1.00 85.81 292 GLY A CA 1
ATOM 2196 C C . GLY A 1 292 ? -40.798 -2.919 23.068 1.00 85.81 292 GLY A C 1
ATOM 2197 O O . GLY A 1 292 ? -39.699 -3.430 22.858 1.00 85.81 292 GLY A O 1
ATOM 2198 N N . LYS A 1 293 ? -41.424 -2.225 22.105 1.00 86.88 293 LYS A N 1
ATOM 2199 C CA . LYS A 1 293 ? -40.841 -2.056 20.763 1.00 86.88 293 LYS A CA 1
ATOM 2200 C C . LYS A 1 293 ? -39.614 -1.145 20.781 1.00 86.88 293 LYS A C 1
ATOM 2202 O O . LYS A 1 293 ? -39.620 -0.096 21.420 1.00 86.88 293 LYS A O 1
ATOM 2207 N N . PHE A 1 294 ? -38.594 -1.533 20.018 1.00 87.44 294 PHE A N 1
ATOM 2208 C CA . PHE A 1 294 ? -37.373 -0.757 19.797 1.00 87.44 294 PHE A CA 1
ATOM 2209 C C . PHE A 1 294 ? -37.658 0.662 19.279 1.00 87.44 294 PHE A C 1
ATOM 2211 O O . PHE A 1 294 ? -38.467 0.829 18.363 1.00 87.44 294 PHE A O 1
ATOM 2218 N N . LEU A 1 295 ? -36.983 1.663 19.858 1.00 85.56 295 LEU A N 1
ATOM 2219 C CA . LEU A 1 295 ? -37.053 3.064 19.431 1.00 85.56 295 LEU A CA 1
ATOM 2220 C C . LEU A 1 295 ? -35.730 3.570 18.865 1.00 85.56 295 LEU A C 1
ATOM 2222 O O . LEU A 1 295 ? -35.695 4.101 17.755 1.00 85.56 295 LEU A O 1
ATOM 2226 N N . TYR A 1 296 ? -34.663 3.443 19.647 1.00 87.50 296 TYR A N 1
ATOM 2227 C CA . TYR A 1 296 ? -33.336 3.925 19.298 1.00 87.50 296 TYR A CA 1
ATOM 2228 C C . TYR A 1 296 ? -32.275 3.107 20.041 1.00 87.50 296 TYR A C 1
ATOM 2230 O O . TYR A 1 296 ? -32.576 2.493 21.069 1.00 87.50 296 TYR A O 1
ATOM 2238 N N . ASP A 1 297 ? -31.056 3.086 19.505 1.00 89.44 297 ASP A N 1
ATOM 2239 C CA . ASP A 1 297 ? -29.918 2.375 20.097 1.00 89.44 297 ASP A CA 1
ATOM 2240 C C . ASP A 1 297 ? -29.511 3.057 21.400 1.00 89.44 297 ASP A C 1
ATOM 2242 O O . ASP A 1 297 ? -29.665 4.272 21.505 1.00 89.44 297 ASP A O 1
ATOM 2246 N N . GLY A 1 298 ? -29.023 2.300 22.382 1.00 92.00 298 GLY A N 1
ATOM 2247 C CA . GLY A 1 298 ? -28.454 2.859 23.609 1.00 92.00 298 GLY A CA 1
ATOM 2248 C C . GLY A 1 298 ? -27.007 3.307 23.424 1.00 92.00 298 GLY A C 1
ATOM 2249 O O . GLY A 1 298 ? -26.461 3.239 22.323 1.00 92.00 298 GLY A O 1
ATOM 2250 N N . TYR A 1 299 ? -26.409 3.817 24.493 1.00 93.94 299 TYR A N 1
ATOM 2251 C CA . TYR A 1 299 ? -24.986 4.163 24.515 1.00 93.94 299 TYR A CA 1
ATOM 2252 C C . TYR A 1 299 ? -24.116 2.907 24.552 1.00 93.94 299 TYR A C 1
ATOM 2254 O O . TYR A 1 299 ? -24.583 1.836 24.938 1.00 93.94 299 TYR A O 1
ATOM 2262 N N . GLU A 1 300 ? -22.853 3.034 24.164 1.00 94.88 300 GLU A N 1
ATOM 2263 C CA . GLU A 1 300 ? -21.921 1.919 24.293 1.00 94.88 300 GLU A CA 1
ATOM 2264 C C . GLU A 1 300 ? -21.454 1.764 25.740 1.00 94.88 300 GLU A C 1
ATOM 2266 O O . GLU A 1 300 ? -21.498 2.704 26.534 1.00 94.88 300 GLU A O 1
ATOM 2271 N N . ILE A 1 301 ? -21.010 0.555 26.094 1.00 95.75 301 ILE A N 1
ATOM 2272 C CA . ILE A 1 301 ? -20.616 0.207 27.471 1.00 95.75 301 ILE A CA 1
ATOM 2273 C C . ILE A 1 301 ? -19.469 1.091 27.982 1.00 95.75 301 ILE A C 1
ATOM 2275 O O . ILE A 1 301 ? -19.399 1.371 29.176 1.00 95.75 301 ILE A O 1
ATOM 2279 N N . GLY A 1 302 ? -18.605 1.562 27.078 1.00 93.62 302 GLY A N 1
ATOM 2280 C CA . GLY A 1 302 ? -17.489 2.452 27.398 1.00 93.62 302 GLY A CA 1
ATOM 2281 C C . GLY A 1 302 ? -17.863 3.923 27.588 1.00 93.62 302 GLY A C 1
ATOM 2282 O O . GLY A 1 302 ? -17.000 4.696 27.991 1.00 93.62 302 GLY A O 1
ATOM 2283 N N . SER A 1 303 ? -19.102 4.335 27.299 1.00 94.81 303 SER A N 1
ATOM 2284 C CA . SER A 1 303 ? -19.533 5.721 27.500 1.00 94.81 303 SER A CA 1
ATOM 2285 C C . SER A 1 303 ? -19.763 6.020 28.988 1.00 94.81 303 SER A C 1
ATOM 2287 O O . SER A 1 303 ? -20.356 5.212 29.704 1.00 94.81 303 SER A O 1
ATOM 2289 N N . ASP A 1 304 ? -19.353 7.206 29.448 1.00 93.56 304 ASP A N 1
ATOM 2290 C CA . ASP A 1 304 ? -19.450 7.608 30.859 1.00 93.56 304 ASP A CA 1
ATOM 2291 C C . ASP A 1 304 ? -20.910 7.686 31.347 1.00 93.56 304 ASP A C 1
ATOM 2293 O O . ASP A 1 304 ? -21.653 8.640 31.075 1.00 93.56 304 ASP A O 1
ATOM 2297 N N . LEU A 1 305 ? -21.319 6.676 32.121 1.00 94.75 305 LEU A N 1
ATOM 2298 C CA . LEU A 1 305 ? -22.666 6.594 32.674 1.00 94.75 305 LEU A CA 1
ATOM 2299 C C . LEU A 1 305 ? -22.992 7.722 33.662 1.00 94.75 305 LEU A C 1
ATOM 2301 O O . LEU A 1 305 ? -24.168 8.062 33.794 1.00 94.75 305 LEU A O 1
ATOM 2305 N N . SER A 1 306 ? -22.006 8.312 34.345 1.00 92.00 306 SER A N 1
ATOM 2306 C CA . SER A 1 306 ? -22.256 9.424 35.272 1.00 92.00 306 SER A CA 1
ATOM 2307 C C . SER A 1 306 ? -22.646 10.714 34.552 1.00 92.00 306 SER A C 1
ATOM 2309 O O . SER A 1 306 ? -23.400 11.518 35.103 1.00 92.00 306 SER A O 1
ATOM 2311 N N . VAL A 1 307 ? -22.214 10.882 33.298 1.00 91.88 307 VAL A N 1
ATOM 2312 C CA . VAL A 1 307 ? -22.649 11.979 32.419 1.00 91.88 307 VAL A CA 1
ATOM 2313 C C . VAL A 1 307 ? -23.999 11.665 31.772 1.00 91.88 307 VAL A C 1
ATOM 2315 O O . VAL A 1 307 ? -24.860 12.540 31.679 1.00 91.88 307 VAL A O 1
ATOM 2318 N N . ILE A 1 308 ? -24.205 10.412 31.357 1.00 92.25 308 ILE A N 1
ATOM 2319 C CA . ILE A 1 308 ? -25.420 9.945 30.669 1.00 92.25 308 ILE A CA 1
ATOM 2320 C C . ILE A 1 308 ? -26.640 9.906 31.608 1.00 92.25 308 ILE A C 1
ATOM 2322 O O . ILE A 1 308 ? -27.754 10.265 31.213 1.00 92.25 308 ILE A O 1
ATOM 2326 N N . ALA A 1 309 ? -26.451 9.478 32.858 1.00 94.31 309 ALA A N 1
ATOM 2327 C CA . ALA A 1 309 ? -27.500 9.335 33.865 1.00 94.31 309 ALA A CA 1
ATOM 2328 C C . ALA A 1 309 ? -27.143 10.108 35.153 1.00 94.31 309 ALA A C 1
ATOM 2330 O O . ALA A 1 309 ? -26.966 9.510 36.215 1.00 94.31 309 ALA A O 1
ATOM 2331 N N . PRO A 1 310 ? -27.038 11.448 35.086 1.00 93.94 310 PRO A N 1
ATOM 2332 C CA . PRO A 1 310 ? -26.462 12.232 36.166 1.00 93.94 310 PRO A CA 1
ATOM 2333 C C . PRO A 1 310 ? -27.406 12.308 37.371 1.00 93.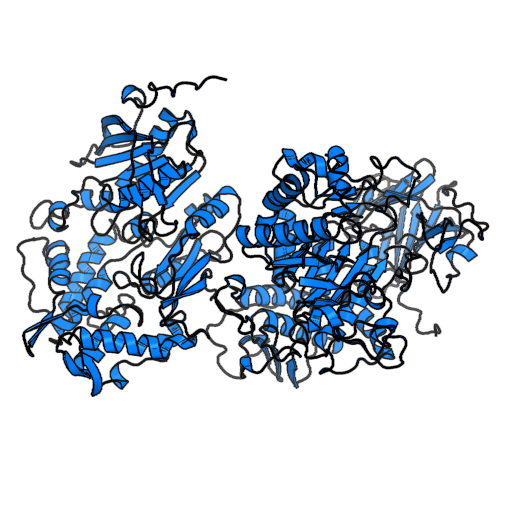94 310 PRO A C 1
ATOM 2335 O O . PRO A 1 310 ? -28.619 12.519 37.239 1.00 93.94 310 PRO A O 1
ATOM 2338 N N . THR A 1 311 ? -26.834 12.210 38.569 1.00 93.94 311 THR A N 1
ATOM 2339 C CA . THR A 1 311 ? -27.558 12.251 39.849 1.00 93.94 311 THR A CA 1
ATOM 2340 C C . THR A 1 311 ? -26.962 13.275 40.805 1.00 93.94 311 THR A C 1
ATOM 2342 O O . THR A 1 311 ? -25.754 13.488 40.807 1.00 93.94 311 THR A O 1
ATOM 2345 N N . ASN A 1 312 ? -27.792 13.874 41.660 1.00 93.12 312 ASN A N 1
ATOM 2346 C CA . ASN A 1 312 ? -27.350 14.730 42.758 1.00 93.12 312 ASN A CA 1
ATOM 2347 C C . ASN A 1 312 ? -27.725 14.085 44.097 1.00 93.12 312 ASN A C 1
ATOM 2349 O O . ASN A 1 312 ? -28.896 13.794 44.341 1.00 93.12 312 ASN A O 1
ATOM 2353 N N . CYS A 1 313 ? -26.737 13.860 44.962 1.00 90.81 313 CYS A N 1
ATOM 2354 C CA . CYS A 1 313 ? -26.913 13.146 46.222 1.00 90.81 313 CYS A CA 1
ATOM 2355 C C . CYS A 1 313 ? -26.596 14.042 47.422 1.00 90.81 313 CYS A C 1
ATOM 2357 O O . CYS A 1 313 ? -25.501 14.586 47.536 1.00 90.81 313 CYS A O 1
ATOM 2359 N N . THR A 1 314 ? -27.532 14.140 48.368 1.00 87.38 314 THR A N 1
ATOM 2360 C CA . THR A 1 314 ? -27.317 14.772 49.678 1.00 87.38 314 THR A CA 1
ATOM 2361 C C . THR A 1 314 ? -27.439 13.708 50.765 1.00 87.38 314 THR A C 1
ATOM 2363 O O . THR A 1 314 ? -28.530 13.218 51.057 1.00 87.38 314 THR A O 1
ATOM 2366 N N . GLY A 1 315 ? -26.311 13.321 51.368 1.00 83.12 315 GLY A N 1
ATOM 2367 C CA . GLY A 1 315 ? -26.273 12.176 52.281 1.00 83.12 315 GLY A CA 1
ATOM 2368 C C . GLY A 1 315 ? -26.585 10.876 51.535 1.00 83.12 315 GLY A C 1
ATOM 2369 O O . GLY A 1 315 ? -25.913 10.565 50.554 1.00 83.12 315 GLY A O 1
ATOM 2370 N N . GLU A 1 316 ? -27.588 10.125 51.994 1.00 81.56 316 GLU A N 1
ATOM 2371 C CA . GLU A 1 316 ? -28.064 8.868 51.381 1.00 81.56 316 GLU A CA 1
ATOM 2372 C C . GLU A 1 316 ? -29.173 9.061 50.337 1.00 81.56 316 GLU A C 1
ATOM 2374 O O . GLU A 1 316 ? -29.543 8.109 49.656 1.00 81.56 316 GLU A O 1
ATOM 2379 N N . VAL A 1 317 ? -29.704 10.278 50.194 1.00 87.81 317 VAL A N 1
ATOM 2380 C CA . VAL A 1 317 ? -30.806 10.565 49.270 1.00 87.81 317 VAL A CA 1
ATOM 2381 C C . VAL A 1 317 ? -30.245 11.138 47.975 1.00 87.81 317 VAL A C 1
ATOM 2383 O O . VAL A 1 317 ? -29.610 12.194 47.989 1.00 87.81 317 VAL A O 1
ATOM 2386 N N . CYS A 1 318 ? -30.513 10.457 46.864 1.00 92.31 318 CYS A N 1
ATOM 2387 C CA . CYS A 1 318 ? -30.143 10.878 45.517 1.00 92.31 318 CYS A CA 1
ATOM 2388 C C . CYS A 1 318 ? -31.387 11.216 44.690 1.00 92.31 318 CYS A C 1
ATOM 2390 O O . CYS A 1 318 ? -32.438 10.593 44.845 1.00 92.31 318 CYS A O 1
ATOM 2392 N N . THR A 1 319 ? -31.263 12.201 43.805 1.00 92.75 319 THR A N 1
ATOM 2393 C CA . THR A 1 319 ? -32.282 12.584 42.820 1.00 92.75 319 THR A CA 1
ATOM 2394 C C . THR A 1 319 ? -31.654 12.733 41.436 1.00 92.75 319 THR A C 1
ATOM 2396 O O . THR A 1 319 ? -30.438 12.886 41.307 1.00 92.75 319 THR A O 1
ATOM 2399 N N . SER A 1 320 ? -32.470 12.692 40.379 1.00 91.06 320 SER A N 1
ATOM 2400 C CA . SER A 1 320 ? -31.993 12.940 39.014 1.00 91.06 320 SER A CA 1
ATOM 2401 C C . SER A 1 320 ? -31.504 14.382 38.861 1.00 91.06 320 SER A C 1
ATOM 2403 O O . SER A 1 320 ? -32.246 15.331 39.122 1.00 91.06 320 SER A O 1
ATOM 2405 N N . ALA A 1 321 ? -30.272 14.552 38.383 1.00 91.56 321 ALA A N 1
ATOM 2406 C CA . ALA A 1 321 ? -29.748 15.846 37.950 1.00 91.56 321 ALA A CA 1
ATOM 2407 C C . ALA A 1 321 ? -30.106 16.147 36.479 1.00 91.56 321 ALA A C 1
ATOM 2409 O O . ALA A 1 321 ? -29.992 17.286 36.035 1.00 91.56 321 ALA A O 1
ATOM 2410 N N . GLY A 1 322 ? -30.602 15.152 35.734 1.00 88.81 322 GLY A N 1
ATOM 2411 C CA . GLY A 1 322 ? -30.986 15.269 34.325 1.00 88.81 322 GLY A CA 1
ATOM 2412 C C . GLY A 1 322 ? -32.465 15.590 34.082 1.00 88.81 322 GLY A C 1
ATOM 2413 O O . GLY A 1 322 ? -32.921 15.573 32.941 1.00 88.81 322 GLY A O 1
ATOM 2414 N N . ARG A 1 323 ? -33.248 15.906 35.124 1.00 90.00 323 ARG A N 1
ATOM 2415 C CA . ARG A 1 323 ? -34.695 16.186 34.998 1.00 90.00 323 ARG A CA 1
ATOM 2416 C C . ARG A 1 323 ? -35.016 17.302 33.990 1.00 90.00 323 ARG A C 1
ATOM 2418 O O . ARG A 1 323 ? -36.041 17.241 33.308 1.00 90.00 323 ARG A O 1
ATOM 2425 N N . ALA A 1 324 ? -34.136 18.296 33.855 1.00 87.62 324 ALA A N 1
ATOM 2426 C CA . ALA A 1 324 ? -34.273 19.376 32.875 1.00 87.62 324 ALA A CA 1
ATOM 2427 C C . ALA A 1 324 ? -34.272 18.869 31.417 1.00 87.62 324 ALA A C 1
ATOM 2429 O O . ALA A 1 324 ? -35.004 19.409 30.587 1.00 87.62 324 ALA A O 1
ATOM 2430 N N . ASN A 1 325 ? -33.551 17.780 31.124 1.00 86.88 325 ASN A N 1
ATOM 2431 C CA . ASN A 1 325 ? -33.489 17.175 29.789 1.00 86.88 325 ASN A CA 1
ATOM 2432 C C . ASN A 1 325 ? -34.830 16.552 29.372 1.00 86.88 325 ASN A C 1
ATOM 2434 O O . ASN A 1 325 ? -35.113 16.442 28.186 1.00 86.88 325 ASN A O 1
ATOM 2438 N N . ILE A 1 326 ? -35.680 16.177 30.335 1.00 91.25 326 ILE A N 1
ATOM 2439 C CA . ILE A 1 326 ? -37.046 15.684 30.086 1.00 91.25 326 ILE A CA 1
ATOM 2440 C C . ILE A 1 326 ? -38.026 16.861 30.003 1.00 91.25 326 ILE A C 1
ATOM 2442 O O . ILE A 1 326 ? -38.948 16.858 29.186 1.00 91.25 326 ILE A O 1
ATOM 2446 N N . LEU A 1 327 ? -37.823 17.884 30.843 1.00 91.06 327 LEU A N 1
ATOM 2447 C CA . LEU A 1 327 ? -38.663 19.081 30.877 1.00 91.06 327 LEU A CA 1
ATOM 2448 C C . LEU A 1 327 ? -38.603 19.848 29.554 1.00 91.06 327 LEU A C 1
ATOM 2450 O O . LEU A 1 327 ? -39.647 20.249 29.048 1.00 91.06 327 LEU A O 1
ATOM 2454 N N . PHE A 1 328 ? -37.412 20.002 28.973 1.00 89.38 328 PHE A N 1
ATOM 2455 C CA . PHE A 1 328 ? -37.224 20.720 27.715 1.00 89.38 328 PHE A CA 1
ATOM 2456 C C . PHE A 1 328 ? -38.114 20.193 26.572 1.00 89.38 328 PHE A C 1
ATOM 2458 O O . PHE A 1 328 ? -38.933 20.962 26.067 1.00 89.38 328 PHE A O 1
ATOM 2465 N N . PRO A 1 329 ? -38.052 18.909 26.161 1.00 90.25 329 PRO A N 1
ATOM 2466 C CA . PRO A 1 329 ? -38.880 18.425 25.064 1.00 90.25 329 PRO A CA 1
ATOM 2467 C C . PRO A 1 329 ? -40.372 18.366 25.425 1.00 90.25 329 PRO A C 1
ATOM 2469 O O . PRO A 1 329 ? -41.223 18.484 24.539 1.00 90.25 329 PRO A O 1
ATOM 2472 N N . TRP A 1 330 ? -40.711 18.247 26.714 1.00 92.25 330 TRP A N 1
ATOM 2473 C CA . TRP A 1 330 ? -42.089 18.384 27.186 1.00 92.25 330 TRP A CA 1
ATOM 2474 C C . TRP A 1 330 ? -42.631 19.801 26.953 1.00 92.25 330 TRP A C 1
ATOM 2476 O O . TRP A 1 330 ? -43.695 19.965 26.355 1.00 92.25 330 TRP A O 1
ATOM 2486 N N . GLN A 1 331 ? -41.883 20.827 27.360 1.00 92.06 331 GLN A N 1
ATOM 2487 C CA . GLN A 1 331 ? -42.247 22.231 27.167 1.00 92.06 331 GLN A CA 1
ATOM 2488 C C . GLN A 1 331 ? -42.218 22.634 25.691 1.00 92.06 331 GLN A C 1
ATOM 2490 O O . GLN A 1 331 ? -43.155 23.274 25.223 1.00 92.06 331 GLN A O 1
ATOM 2495 N N . ALA A 1 332 ? -41.188 22.236 24.941 1.00 89.50 332 ALA A N 1
ATOM 2496 C CA . ALA A 1 332 ? -40.964 22.683 23.568 1.00 89.50 332 ALA A CA 1
ATOM 2497 C C . ALA A 1 332 ? -41.852 21.969 22.535 1.00 89.50 332 ALA A C 1
ATOM 2499 O O . ALA A 1 332 ? -42.380 22.619 21.634 1.00 89.50 332 ALA A O 1
ATOM 2500 N N . PHE A 1 333 ? -42.043 20.648 22.651 1.00 91.00 333 PHE A N 1
ATOM 2501 C CA . PHE A 1 333 ? -42.682 19.850 21.594 1.00 91.00 333 PHE A CA 1
ATOM 2502 C C . PHE A 1 333 ? -44.052 19.292 21.982 1.00 91.00 333 PHE A C 1
ATOM 2504 O O . PHE A 1 333 ? -44.940 19.245 21.127 1.00 91.00 333 PHE A O 1
ATOM 2511 N N . VAL A 1 334 ? -44.248 18.895 23.246 1.00 93.50 334 VAL A N 1
ATOM 2512 C CA . VAL A 1 334 ? -45.531 18.334 23.708 1.00 93.50 334 VAL A CA 1
ATOM 2513 C C . VAL A 1 334 ? -46.525 19.445 24.039 1.00 93.50 334 VAL A C 1
ATOM 2515 O O . VAL A 1 334 ? -47.570 19.546 23.400 1.00 93.50 334 VAL A O 1
ATOM 2518 N N . MET A 1 335 ? -46.191 20.287 25.018 1.00 93.81 335 MET A N 1
ATOM 2519 C CA . MET A 1 335 ? -47.074 21.353 25.501 1.00 93.81 335 MET A CA 1
ATOM 2520 C C . MET A 1 335 ? -46.949 22.638 24.685 1.00 93.81 335 MET A C 1
ATOM 2522 O O . MET A 1 335 ? -47.923 23.380 24.575 1.00 93.81 335 MET A O 1
ATOM 2526 N N . LYS A 1 336 ? -45.771 22.885 24.095 1.00 92.81 336 LYS A N 1
ATOM 2527 C CA . LYS A 1 336 ? -45.423 24.136 23.396 1.00 92.81 336 LYS A CA 1
ATOM 2528 C C . LYS A 1 336 ? -45.640 25.357 24.296 1.00 92.81 336 LYS A C 1
ATOM 2530 O O . LYS A 1 336 ? -46.155 26.379 23.856 1.00 92.81 336 LYS A O 1
ATOM 2535 N N . ASP A 1 337 ? -45.290 25.227 25.569 1.00 91.81 337 ASP A N 1
ATOM 2536 C CA . ASP A 1 337 ? -45.484 26.231 26.611 1.00 91.81 337 ASP A CA 1
ATOM 2537 C C . ASP A 1 337 ? -44.264 26.213 27.550 1.00 91.81 337 ASP A C 1
ATOM 2539 O O . ASP A 1 337 ? -44.062 25.220 28.257 1.00 91.81 337 ASP A O 1
ATOM 2543 N N . PRO A 1 338 ? -43.445 27.284 27.581 1.00 88.62 338 PRO A N 1
ATOM 2544 C CA . PRO A 1 338 ? -42.239 27.343 28.408 1.00 88.62 338 PRO A CA 1
ATOM 2545 C C . PRO A 1 338 ? -42.540 27.385 29.915 1.00 88.62 338 PRO A C 1
ATOM 2547 O O . PRO A 1 338 ? -41.642 27.183 30.727 1.00 88.62 338 PRO A O 1
ATOM 2550 N N . SER A 1 339 ? -43.793 27.634 30.310 1.00 91.50 339 SER A N 1
ATOM 2551 C CA . SER A 1 339 ? -44.227 27.604 31.711 1.00 91.50 339 SER A CA 1
ATOM 2552 C C . SER A 1 339 ? -44.770 26.241 32.156 1.00 91.50 339 SER A C 1
ATOM 2554 O O . SER A 1 339 ? -45.017 26.037 33.347 1.00 91.50 339 SER A O 1
ATOM 2556 N N . ALA A 1 340 ? -44.936 25.290 31.227 1.00 91.81 340 ALA A N 1
ATOM 2557 C CA . ALA A 1 340 ? -45.491 23.980 31.535 1.00 91.81 340 ALA A CA 1
ATOM 2558 C C . ALA A 1 340 ? -44.586 23.191 32.489 1.00 91.81 340 ALA A C 1
ATOM 2560 O O . ALA A 1 340 ? -43.362 23.170 32.350 1.00 91.81 340 ALA A O 1
ATOM 2561 N N . THR A 1 341 ? -45.199 22.491 33.439 1.00 91.81 341 THR A N 1
ATOM 2562 C CA . THR A 1 341 ? -44.509 21.578 34.354 1.00 91.81 341 THR A CA 1
ATOM 2563 C C . THR A 1 341 ? -44.640 20.134 33.874 1.00 91.81 341 THR A C 1
ATOM 2565 O O . THR A 1 341 ? -45.571 19.779 33.144 1.00 91.81 341 THR A O 1
ATOM 2568 N N . LEU A 1 342 ? -43.686 19.284 34.268 1.00 89.94 342 LEU A N 1
ATOM 2569 C CA . LEU A 1 342 ? -43.753 17.855 33.965 1.00 89.94 342 LEU A CA 1
ATOM 2570 C C . LEU A 1 342 ? -44.917 17.198 34.727 1.00 89.94 342 LEU A C 1
ATOM 2572 O O . LEU A 1 342 ? -45.060 17.444 35.929 1.00 89.94 342 LEU A O 1
ATOM 2576 N N . PRO A 1 343 ? -45.712 16.330 34.075 1.00 88.06 343 PRO A N 1
ATOM 2577 C CA . PRO A 1 343 ? -46.667 15.476 34.767 1.00 88.06 343 PRO A CA 1
ATOM 2578 C C . PRO A 1 343 ? -45.926 14.417 35.596 1.00 88.06 343 PRO A C 1
ATOM 2580 O O . PRO A 1 343 ? -44.704 14.277 35.507 1.00 88.06 343 PRO A O 1
ATOM 2583 N N . ASN A 1 344 ? -46.672 13.611 36.358 1.00 86.81 344 ASN A N 1
ATOM 2584 C CA . ASN A 1 344 ? -46.111 12.372 36.895 1.00 86.81 344 ASN A CA 1
ATOM 2585 C C . ASN A 1 344 ? -45.586 11.515 35.735 1.00 86.81 344 ASN A C 1
ATOM 2587 O O . ASN A 1 344 ? -46.315 11.223 34.783 1.00 86.81 344 ASN A O 1
ATOM 2591 N N . ILE A 1 345 ? -44.305 11.162 35.804 1.00 89.38 345 ILE A N 1
ATOM 2592 C CA . ILE A 1 345 ? -43.617 10.418 34.754 1.00 89.38 345 ILE A CA 1
ATOM 2593 C C . ILE A 1 345 ? -44.074 8.956 34.824 1.00 89.38 345 ILE A C 1
ATOM 2595 O O . ILE A 1 345 ? -44.040 8.339 35.883 1.00 89.38 345 ILE A O 1
ATOM 2599 N N . THR A 1 346 ? -44.564 8.447 33.695 1.00 89.12 346 THR A N 1
ATOM 2600 C CA . THR A 1 346 ? -45.003 7.057 33.485 1.00 89.12 346 THR A CA 1
ATOM 2601 C C . THR A 1 346 ? -44.450 6.578 32.149 1.00 89.12 346 THR A C 1
ATOM 2603 O O . THR A 1 346 ? -44.144 7.425 31.310 1.00 89.12 346 THR A O 1
ATOM 2606 N N . ASP A 1 347 ? -44.423 5.272 31.874 1.00 81.00 347 ASP A N 1
ATOM 2607 C CA . ASP A 1 347 ? -43.964 4.726 30.580 1.00 81.00 347 ASP A CA 1
ATOM 2608 C C . ASP A 1 347 ? -44.600 5.425 29.357 1.00 81.00 347 ASP A C 1
ATOM 2610 O O . ASP A 1 347 ? -43.928 5.715 28.367 1.00 81.00 347 ASP A O 1
ATOM 2614 N N . GLY A 1 348 ? -45.889 5.783 29.432 1.00 87.12 348 GLY A N 1
ATOM 2615 C CA . GLY A 1 348 ? -46.601 6.486 28.355 1.00 87.12 348 GLY A CA 1
ATOM 2616 C C . GLY A 1 348 ? -46.149 7.937 28.121 1.00 87.12 348 GLY A C 1
ATOM 2617 O O . GLY A 1 348 ? -46.392 8.504 27.050 1.00 87.12 348 GLY A O 1
ATOM 2618 N N . THR A 1 349 ? -45.467 8.551 29.090 1.00 90.94 349 THR A N 1
ATOM 2619 C CA . THR A 1 349 ? -44.916 9.906 28.965 1.00 90.94 349 THR A CA 1
ATOM 2620 C C . THR A 1 349 ? -43.785 9.935 27.930 1.00 90.94 349 THR A C 1
ATOM 2622 O O . THR A 1 349 ? -43.751 10.854 27.110 1.00 90.94 349 THR A O 1
ATOM 2625 N N . PHE A 1 350 ? -42.918 8.912 27.877 1.00 90.50 350 PHE A N 1
ATOM 2626 C CA . PHE A 1 350 ? -41.854 8.835 26.864 1.00 90.50 350 PHE A CA 1
ATOM 2627 C C . PHE A 1 350 ? -42.418 8.652 25.458 1.00 90.50 350 PHE A C 1
ATOM 2629 O O . PHE A 1 350 ? -42.024 9.368 24.541 1.00 90.50 350 PHE A O 1
ATOM 2636 N N . ASP A 1 351 ? -43.393 7.750 25.298 1.00 91.69 351 ASP A N 1
ATOM 2637 C CA . ASP A 1 351 ? -44.109 7.544 24.035 1.00 91.69 351 ASP A CA 1
ATOM 2638 C C . ASP A 1 351 ? -44.676 8.865 23.490 1.00 91.69 351 ASP A C 1
ATOM 2640 O O . ASP A 1 351 ? -44.629 9.125 22.286 1.00 91.69 351 ASP A O 1
ATOM 2644 N N . THR A 1 352 ? -45.215 9.699 24.384 1.00 93.00 352 THR A N 1
ATOM 2645 C CA . THR A 1 352 ? -45.790 11.007 24.050 1.00 93.00 352 THR A CA 1
ATOM 2646 C C . THR A 1 352 ? -44.714 11.986 23.591 1.00 93.00 352 THR A C 1
ATOM 2648 O O . THR A 1 352 ? -44.857 12.588 22.525 1.00 93.00 352 THR A O 1
ATOM 2651 N N . ILE A 1 353 ? -43.619 12.106 24.349 1.00 91.69 353 ILE A N 1
ATOM 2652 C CA . ILE A 1 353 ? -42.489 12.976 23.999 1.00 91.69 353 ILE A CA 1
ATOM 2653 C C . ILE A 1 353 ? -41.873 12.543 22.663 1.00 91.69 353 ILE A C 1
ATOM 2655 O O . ILE A 1 353 ? -41.746 13.365 21.759 1.00 91.69 353 ILE A O 1
ATOM 2659 N N . TYR A 1 354 ? -41.560 11.254 22.499 1.00 89.69 354 TYR A N 1
ATOM 2660 C CA . TYR A 1 354 ? -40.961 10.713 21.278 1.00 89.69 354 TYR A CA 1
ATOM 2661 C C . TYR A 1 354 ? -41.824 11.010 20.047 1.00 89.69 354 TYR A C 1
ATOM 2663 O O . TYR A 1 354 ? -41.314 11.493 19.037 1.00 89.69 354 TYR A O 1
ATOM 2671 N N . ARG A 1 355 ? -43.141 10.755 20.118 1.00 90.12 355 ARG A N 1
ATOM 2672 C CA . ARG A 1 355 ? -44.057 11.019 18.996 1.00 90.12 355 ARG A CA 1
ATOM 2673 C C . ARG A 1 355 ? -44.128 12.508 18.664 1.00 90.12 355 ARG A C 1
ATOM 2675 O O . ARG A 1 355 ? -44.104 12.848 17.486 1.00 90.12 355 ARG A O 1
ATOM 2682 N N . ALA A 1 356 ? -44.190 13.380 19.672 1.00 91.00 356 ALA A N 1
ATOM 2683 C CA . ALA A 1 356 ? -44.228 14.825 19.463 1.00 91.00 356 ALA A CA 1
ATOM 2684 C C . ALA A 1 356 ? -42.937 15.345 18.808 1.00 91.00 356 ALA A C 1
ATOM 2686 O O . ALA A 1 356 ? -43.008 16.064 17.814 1.00 91.00 356 ALA A O 1
ATOM 2687 N N . VAL A 1 357 ? -41.771 14.927 19.315 1.00 89.25 357 VAL A N 1
ATOM 2688 C CA . VAL A 1 357 ? -40.461 15.283 18.748 1.00 89.25 357 VAL A CA 1
ATOM 2689 C C . VAL A 1 357 ? -40.349 14.781 17.313 1.00 89.25 357 VAL A C 1
ATOM 2691 O O . VAL A 1 357 ? -40.060 15.565 16.415 1.00 89.25 357 VAL A O 1
ATOM 2694 N N . LYS A 1 358 ? -40.647 13.501 17.069 1.00 86.94 358 LYS A N 1
ATOM 2695 C CA . LYS A 1 358 ? -40.544 12.906 15.733 1.00 86.94 358 LYS A CA 1
ATOM 2696 C C . LYS A 1 358 ? -41.421 13.622 14.704 1.00 86.94 358 LYS A C 1
ATOM 2698 O O . LYS A 1 358 ? -40.952 13.923 13.615 1.00 86.94 358 LYS A O 1
ATOM 2703 N N . LEU A 1 359 ? -42.668 13.941 15.058 1.00 87.69 359 LEU A N 1
ATOM 2704 C CA . LEU A 1 359 ? -43.580 14.670 14.169 1.00 87.69 359 LEU A CA 1
ATOM 2705 C C . LEU A 1 359 ? -43.049 16.055 13.784 1.00 87.69 359 LEU A C 1
ATOM 2707 O O . LEU A 1 359 ? -43.264 16.494 12.660 1.00 87.69 359 LEU A O 1
ATOM 2711 N N . VAL A 1 360 ? -42.371 16.743 14.704 1.00 88.12 360 VAL A N 1
ATOM 2712 C CA . VAL A 1 360 ? -41.768 18.054 14.431 1.00 88.12 360 VAL A CA 1
ATOM 2713 C C . VAL A 1 360 ? -40.481 17.907 13.620 1.00 88.12 360 VAL A C 1
ATOM 2715 O O . VAL A 1 360 ? -40.238 18.702 12.718 1.00 88.12 360 VAL A O 1
ATOM 2718 N N . PHE A 1 361 ? -39.660 16.900 13.901 1.00 86.38 361 PHE A N 1
ATOM 2719 C CA . PHE A 1 361 ? -38.364 16.735 13.244 1.00 86.38 361 PHE A CA 1
ATOM 2720 C C . PHE A 1 361 ? -38.504 16.274 11.789 1.00 86.38 361 PHE A C 1
ATOM 2722 O O . PHE A 1 361 ? -37.766 16.778 10.945 1.00 86.38 361 PHE A O 1
ATOM 2729 N N . ALA A 1 362 ? -39.468 15.404 11.474 1.00 83.38 362 ALA A N 1
ATOM 2730 C CA . ALA A 1 362 ? -39.603 14.777 10.154 1.00 83.38 362 ALA A CA 1
ATOM 2731 C C . ALA A 1 362 ? -39.641 15.755 8.973 1.00 83.38 362 ALA A C 1
ATOM 2733 O O . ALA A 1 362 ? -39.054 15.490 7.931 1.00 83.38 362 ALA A O 1
ATOM 2734 N N . SER A 1 363 ? -40.294 16.910 9.124 1.00 78.00 363 SER A N 1
ATOM 2735 C CA . SER A 1 363 ? -40.386 17.913 8.054 1.00 78.00 363 SER A CA 1
ATOM 2736 C C . SER A 1 363 ? -39.382 19.062 8.177 1.00 78.00 363 SER A C 1
ATOM 2738 O O . SER A 1 363 ? -39.455 19.997 7.384 1.00 78.00 363 SER A O 1
ATOM 2740 N N . ASN A 1 364 ? -38.521 19.064 9.202 1.00 83.06 364 ASN A N 1
ATOM 2741 C CA . ASN A 1 364 ? -37.682 20.224 9.520 1.00 83.06 364 ASN A CA 1
ATOM 2742 C C . ASN A 1 364 ? -36.195 19.894 9.733 1.00 83.06 364 ASN A C 1
ATOM 2744 O O . ASN A 1 364 ? -35.360 20.709 9.354 1.00 83.06 364 ASN A O 1
ATOM 2748 N N . MET A 1 365 ? -35.845 18.756 10.353 1.00 81.75 365 MET A N 1
ATOM 2749 C CA . MET A 1 365 ? -34.455 18.469 10.753 1.00 81.75 365 MET A CA 1
ATOM 2750 C C . MET A 1 365 ? -34.084 16.985 11.003 1.00 81.75 365 MET A C 1
ATOM 2752 O O . MET A 1 365 ? -33.018 16.744 11.562 1.00 81.75 365 MET A O 1
ATOM 2756 N N . GLU A 1 366 ? -34.922 15.989 10.664 1.00 75.81 366 GLU A N 1
ATOM 2757 C CA . GLU A 1 366 ? -34.657 14.552 10.953 1.00 75.81 366 GLU A CA 1
ATOM 2758 C C . GLU A 1 366 ? -33.431 13.984 10.199 1.00 75.81 366 GLU A C 1
ATOM 2760 O O . GLU A 1 366 ? -32.800 13.044 10.688 1.00 75.81 366 GLU A O 1
ATOM 2765 N N . THR A 1 367 ? -33.075 14.593 9.059 1.00 82.06 367 THR A N 1
ATOM 2766 C CA . THR A 1 367 ? -31.935 14.267 8.181 1.00 82.06 367 THR A CA 1
ATOM 2767 C C . THR A 1 367 ? -31.634 12.760 8.077 1.00 82.06 367 THR A C 1
ATOM 2769 O O . THR A 1 367 ? -30.555 12.279 8.419 1.00 82.06 367 THR A O 1
ATOM 2772 N N . ASP A 1 368 ? -32.622 11.971 7.648 1.00 82.19 368 ASP A N 1
ATOM 2773 C CA . ASP A 1 368 ? -32.545 10.508 7.568 1.00 82.19 368 ASP A CA 1
ATOM 2774 C C . ASP A 1 368 ? -32.613 9.942 6.141 1.00 82.19 368 ASP A C 1
ATOM 2776 O O . ASP A 1 368 ? -32.823 8.737 5.994 1.00 82.19 368 ASP A O 1
ATOM 2780 N N . GLU A 1 369 ? -32.365 10.778 5.126 1.00 88.12 369 GLU A N 1
ATOM 2781 C CA . GLU A 1 369 ? -32.313 10.390 3.709 1.00 88.12 369 GLU A CA 1
ATOM 2782 C C . GLU A 1 369 ? -31.289 9.273 3.476 1.00 88.12 369 GLU A C 1
ATOM 2784 O O . GLU A 1 369 ? -30.122 9.406 3.841 1.00 88.12 369 GLU A O 1
ATOM 2789 N N . ILE A 1 370 ? -31.730 8.164 2.885 1.00 90.50 370 ILE A N 1
ATOM 2790 C CA . ILE A 1 370 ? -30.900 6.978 2.633 1.00 90.50 370 ILE A CA 1
ATOM 2791 C C . ILE A 1 370 ? -30.426 6.902 1.181 1.00 90.50 370 ILE A C 1
ATOM 2793 O O . ILE A 1 370 ? -29.456 6.200 0.893 1.00 90.50 370 ILE A O 1
ATOM 2797 N N . ASP A 1 371 ? -31.097 7.606 0.269 1.00 92.88 371 ASP A N 1
ATOM 2798 C CA . ASP A 1 371 ? -30.741 7.653 -1.140 1.00 92.88 371 ASP A CA 1
ATOM 2799 C C . ASP A 1 371 ? -29.680 8.725 -1.390 1.00 92.88 371 ASP A C 1
ATOM 2801 O O . ASP A 1 371 ? -29.971 9.883 -1.678 1.00 92.88 371 ASP A O 1
ATOM 2805 N N . LEU A 1 372 ? -28.415 8.323 -1.281 1.00 92.12 372 LEU A N 1
ATOM 2806 C CA . LEU A 1 372 ? -27.273 9.201 -1.548 1.00 92.12 372 LEU A CA 1
ATOM 2807 C C . LEU A 1 372 ? -26.759 9.095 -2.993 1.00 92.12 372 LEU A C 1
ATOM 2809 O O . LEU A 1 372 ? -25.625 9.490 -3.268 1.00 92.12 372 LEU A O 1
ATOM 2813 N N . ARG A 1 373 ? -27.553 8.554 -3.930 1.00 91.12 373 ARG A N 1
ATOM 2814 C CA . ARG A 1 373 ? -27.109 8.375 -5.323 1.00 91.12 373 ARG A CA 1
ATOM 2815 C C . ARG A 1 373 ? -26.830 9.700 -6.019 1.00 91.12 373 ARG A C 1
ATOM 2817 O O . ARG A 1 373 ? -25.799 9.799 -6.663 1.00 91.12 373 ARG A O 1
ATOM 2824 N N . ASP A 1 374 ? -27.652 10.726 -5.809 1.00 94.69 374 ASP A N 1
ATOM 2825 C CA . ASP A 1 374 ? -27.412 12.050 -6.401 1.00 94.69 374 ASP A CA 1
ATOM 2826 C C . ASP A 1 374 ? -26.101 12.677 -5.889 1.00 94.69 374 ASP A C 1
ATOM 2828 O O . ASP A 1 374 ? -25.367 13.303 -6.650 1.00 94.69 374 ASP A O 1
ATOM 2832 N N . PHE A 1 375 ? -25.760 12.461 -4.612 1.00 93.81 375 PHE A N 1
ATOM 2833 C CA . PHE A 1 375 ? -24.485 12.905 -4.042 1.00 93.81 375 PHE A CA 1
ATOM 2834 C C . PHE A 1 375 ? -23.298 12.143 -4.647 1.00 93.81 375 PHE A C 1
ATOM 2836 O O . PHE A 1 375 ? -22.313 12.760 -5.052 1.00 93.81 375 PHE A O 1
ATOM 2843 N N . ARG A 1 376 ? -23.410 10.812 -4.763 1.00 90.69 376 ARG A N 1
ATOM 2844 C CA . ARG A 1 376 ? -22.410 9.956 -5.419 1.00 90.69 376 ARG A CA 1
ATOM 2845 C C . ARG A 1 376 ? -22.209 10.348 -6.884 1.00 90.69 376 ARG A C 1
ATOM 2847 O O . ARG A 1 376 ? -21.072 10.483 -7.324 1.00 90.69 376 ARG A O 1
ATOM 2854 N N . ASP A 1 377 ? -23.298 10.521 -7.627 1.00 90.50 377 ASP A N 1
ATOM 2855 C CA . ASP A 1 377 ? -23.291 10.786 -9.070 1.00 90.50 377 ASP A CA 1
ATOM 2856 C C . ASP A 1 377 ? -22.785 12.204 -9.380 1.00 90.50 377 ASP A C 1
ATOM 2858 O O . ASP A 1 377 ? -22.224 12.441 -10.447 1.00 90.50 377 ASP A O 1
ATOM 2862 N N . ALA A 1 378 ? -22.884 13.127 -8.417 1.00 93.44 378 ALA A N 1
ATOM 2863 C CA . ALA A 1 378 ? -22.212 14.425 -8.446 1.00 93.44 378 ALA A CA 1
ATOM 2864 C C . ALA A 1 378 ? -20.709 14.364 -8.084 1.00 93.44 378 ALA A C 1
ATOM 2866 O O . ALA A 1 378 ? -20.054 15.404 -8.033 1.00 93.44 378 ALA A O 1
ATOM 2867 N N . GLY A 1 379 ? -20.154 13.175 -7.816 1.00 88.88 379 GLY A N 1
ATOM 2868 C CA . GLY A 1 379 ? -18.751 12.973 -7.433 1.00 88.88 379 GLY A CA 1
ATOM 2869 C C . GLY A 1 379 ? -18.448 13.225 -5.952 1.00 88.88 379 GLY A C 1
ATOM 2870 O O . GLY A 1 379 ? -17.281 13.254 -5.563 1.00 88.88 379 GLY A O 1
ATOM 2871 N N . GLY A 1 380 ? -19.474 13.404 -5.116 1.00 95.12 380 GLY A N 1
ATOM 2872 C CA . GLY A 1 380 ? -19.322 13.707 -3.697 1.00 95.12 380 GLY A CA 1
ATOM 2873 C C . GLY A 1 380 ? -18.634 12.584 -2.920 1.00 95.12 380 GLY A C 1
ATOM 2874 O O . GLY A 1 380 ? -18.912 11.405 -3.140 1.00 95.12 380 GLY A O 1
ATOM 2875 N N . LYS A 1 381 ? -17.753 12.955 -1.984 1.00 95.56 381 LYS A N 1
ATOM 2876 C CA . LYS A 1 381 ? -17.092 12.039 -1.043 1.00 95.56 381 LYS A CA 1
ATOM 2877 C C . LYS A 1 381 ? -17.470 12.392 0.389 1.00 95.56 381 LYS A C 1
ATOM 2879 O O . LYS A 1 381 ? -17.500 13.564 0.758 1.00 95.56 381 LYS A O 1
ATOM 2884 N N . LEU A 1 382 ? -17.745 11.373 1.193 1.00 95.12 382 LEU A N 1
ATOM 2885 C CA . LEU A 1 382 ? -18.210 11.500 2.562 1.00 95.12 382 LEU A CA 1
ATOM 2886 C C . LEU A 1 382 ? -17.369 10.628 3.494 1.00 95.12 382 LEU A C 1
ATOM 2888 O O . LEU A 1 382 ? -17.291 9.411 3.330 1.00 95.12 382 LEU A O 1
ATOM 2892 N N . MET A 1 383 ? -16.770 11.257 4.503 1.00 95.38 383 MET A N 1
ATOM 2893 C CA . MET A 1 383 ? -16.088 10.578 5.602 1.00 95.38 383 MET A CA 1
ATOM 2894 C C . MET A 1 383 ? -16.789 10.922 6.912 1.00 95.38 383 MET A C 1
ATOM 2896 O O . MET A 1 383 ? -16.835 12.080 7.320 1.00 95.38 383 MET A O 1
ATOM 2900 N N . THR A 1 384 ? -17.337 9.910 7.576 1.00 95.12 384 THR A N 1
ATOM 2901 C CA . THR A 1 384 ? -17.966 10.041 8.894 1.00 95.12 384 THR A CA 1
ATOM 2902 C C . THR A 1 384 ? -17.131 9.309 9.919 1.00 95.12 384 THR A C 1
ATOM 2904 O O . THR A 1 384 ? -16.745 8.169 9.681 1.00 95.12 384 THR A O 1
ATOM 2907 N N . TYR A 1 385 ? -16.941 9.898 11.094 1.00 95.75 385 TYR A N 1
ATOM 2908 C CA . TYR A 1 385 ? -16.476 9.161 12.261 1.00 95.75 385 TYR A CA 1
ATOM 2909 C C . TYR A 1 385 ? -17.479 9.280 13.411 1.00 95.75 385 TYR A C 1
ATOM 2911 O O . TYR A 1 385 ? -18.274 10.219 13.453 1.00 95.75 385 TYR A O 1
ATOM 2919 N N . HIS A 1 386 ? -17.465 8.322 14.337 1.00 95.62 386 HIS A N 1
ATOM 2920 C CA . HIS A 1 386 ? -18.207 8.421 15.596 1.00 95.62 386 HIS A CA 1
ATOM 2921 C C . HIS A 1 386 ? -17.385 7.813 16.731 1.00 95.62 386 HIS A C 1
ATOM 2923 O O . HIS A 1 386 ? -16.853 6.708 16.583 1.00 95.62 386 HIS A O 1
ATOM 2929 N N . GLY A 1 387 ? -17.289 8.531 17.849 1.00 96.25 387 GLY A N 1
ATOM 2930 C CA . GLY A 1 387 ? -16.651 8.033 19.060 1.00 96.25 387 GLY A CA 1
ATOM 2931 C C . GLY A 1 387 ? -17.445 6.901 19.708 1.00 96.25 387 GLY A C 1
ATOM 2932 O O . GLY A 1 387 ? -18.659 6.987 19.868 1.00 96.25 387 GLY A O 1
ATOM 2933 N N . LEU A 1 388 ? -16.769 5.811 20.060 1.00 96.06 388 LEU A N 1
ATOM 2934 C CA . LEU A 1 388 ? -17.396 4.660 20.712 1.00 96.06 388 LEU A CA 1
ATOM 2935 C C . LEU A 1 388 ? -17.587 4.855 22.221 1.00 96.06 388 LEU A C 1
ATOM 2937 O O . LEU A 1 388 ? -18.247 4.031 22.838 1.00 96.06 388 LEU A O 1
ATOM 2941 N N . ALA A 1 389 ? -17.046 5.926 22.805 1.00 95.75 389 ALA A N 1
ATOM 2942 C CA . ALA A 1 389 ? -17.329 6.346 24.177 1.00 95.75 389 ALA A CA 1
ATOM 2943 C C . ALA A 1 389 ? -18.203 7.614 24.220 1.00 95.75 389 ALA A C 1
ATOM 2945 O O . ALA A 1 389 ? -18.308 8.259 25.261 1.00 95.75 389 ALA A O 1
ATOM 2946 N N . ASP A 1 390 ? -18.837 7.984 23.098 1.00 95.19 390 ASP A N 1
ATOM 2947 C CA . ASP A 1 390 ? -19.698 9.164 23.013 1.00 95.19 390 ASP A CA 1
ATOM 2948 C C . ASP A 1 390 ? -20.830 9.070 24.048 1.00 95.19 390 ASP A C 1
ATOM 2950 O O . ASP A 1 390 ? -21.604 8.110 24.091 1.00 95.19 390 ASP A O 1
ATOM 2954 N N . GLN A 1 391 ? -20.876 10.068 24.924 1.00 92.25 391 GLN A N 1
ATOM 2955 C CA . GLN A 1 391 ? -21.797 10.193 26.047 1.00 92.25 391 GLN A CA 1
ATOM 2956 C C . GLN A 1 391 ? -22.980 11.130 25.753 1.00 92.25 391 GLN A C 1
ATOM 2958 O O . GLN A 1 391 ? -23.830 11.357 26.611 1.00 92.25 391 GLN A O 1
ATOM 2963 N N . SER A 1 392 ? -23.054 11.682 24.539 1.00 89.50 392 SER A N 1
ATOM 2964 C CA . SER A 1 392 ? -24.108 12.600 24.099 1.00 89.50 392 SER A CA 1
ATOM 2965 C C . SER A 1 392 ? -24.992 11.980 23.020 1.00 89.50 392 SER A C 1
ATOM 2967 O O . SER A 1 392 ? -26.220 11.990 23.146 1.00 89.50 392 SER A O 1
ATOM 2969 N N . ILE A 1 393 ? -24.394 11.394 21.981 1.00 90.00 393 ILE A N 1
ATOM 2970 C CA . ILE A 1 393 ? -25.082 10.758 20.854 1.00 90.00 393 ILE A CA 1
ATOM 2971 C C . ILE A 1 393 ? -24.631 9.300 20.767 1.00 90.00 393 ILE A C 1
ATOM 2973 O O . ILE A 1 393 ? -23.449 9.004 20.806 1.00 90.00 393 ILE A O 1
ATOM 2977 N N . SER A 1 394 ? -25.575 8.367 20.635 1.00 90.75 394 SER A N 1
ATOM 2978 C CA . SER A 1 394 ? -25.207 6.955 20.496 1.00 90.75 394 SER A CA 1
ATOM 2979 C C . SER A 1 394 ? -24.588 6.659 19.119 1.00 90.75 394 SER A C 1
ATOM 2981 O O . SER A 1 394 ? -25.238 6.942 18.096 1.00 90.75 394 SER A O 1
ATOM 2983 N N . PRO A 1 395 ? -23.416 5.992 19.069 1.00 91.31 395 PRO A N 1
ATOM 2984 C CA . PRO A 1 395 ? -22.788 5.568 17.817 1.00 91.31 395 PRO A CA 1
ATOM 2985 C C . PRO A 1 395 ? -23.615 4.512 17.070 1.00 91.31 395 PRO A C 1
ATOM 2987 O O . PRO A 1 395 ? -23.577 4.466 15.837 1.00 91.31 395 PRO A O 1
ATOM 2990 N N . GLY A 1 396 ? -24.449 3.734 17.773 1.00 89.19 396 GLY A N 1
ATOM 2991 C CA . GLY A 1 396 ? -25.378 2.779 17.159 1.00 89.19 396 GLY A CA 1
ATOM 2992 C C . GLY A 1 396 ? -26.348 3.443 16.174 1.00 89.19 396 GLY A C 1
ATOM 2993 O O . GLY A 1 396 ? -26.675 2.876 15.130 1.00 89.19 396 GLY A O 1
ATOM 2994 N N . GLY A 1 397 ? -26.727 4.701 16.430 1.00 87.75 397 GLY A N 1
ATOM 2995 C CA . GLY A 1 397 ? -27.563 5.481 15.519 1.00 87.75 397 GLY A CA 1
ATOM 2996 C C . GLY A 1 397 ? -26.892 5.781 14.173 1.00 87.75 397 GLY A C 1
ATOM 2997 O O . GLY A 1 397 ? -27.563 5.724 13.135 1.00 87.75 397 GLY A O 1
ATOM 2998 N N . THR A 1 398 ? -25.586 6.065 14.185 1.00 91.31 398 THR A N 1
ATOM 2999 C CA . THR A 1 398 ? -24.778 6.291 12.975 1.00 91.31 398 THR A CA 1
ATOM 3000 C C . THR A 1 398 ? -24.527 4.988 12.234 1.00 91.31 398 THR A C 1
ATOM 3002 O O . THR A 1 398 ? -24.761 4.943 11.030 1.00 91.31 398 THR A O 1
ATOM 3005 N N . LEU A 1 399 ? -24.165 3.911 12.940 1.00 91.25 399 LEU A N 1
ATOM 3006 C CA . LEU A 1 399 ? -24.001 2.586 12.336 1.00 91.25 399 LEU A CA 1
ATOM 3007 C C . LEU A 1 399 ? -25.285 2.127 11.630 1.00 91.25 399 LEU A C 1
ATOM 3009 O O . LEU A 1 399 ? -25.260 1.718 10.471 1.00 91.25 399 LEU A O 1
ATOM 3013 N N . ARG A 1 400 ? -26.441 2.273 12.287 1.00 88.88 400 ARG A N 1
ATOM 3014 C CA . ARG A 1 400 ? -27.735 1.942 11.680 1.00 88.88 400 ARG A CA 1
ATOM 3015 C C . ARG A 1 400 ? -28.027 2.783 10.438 1.00 88.88 400 ARG A C 1
ATOM 3017 O O . ARG A 1 400 ? -28.692 2.299 9.527 1.00 88.88 400 ARG A O 1
ATOM 3024 N N . TYR A 1 401 ? -27.610 4.047 10.404 1.00 89.31 401 TYR A N 1
ATOM 3025 C CA . TYR A 1 401 ? -27.778 4.877 9.213 1.00 89.31 401 TYR A CA 1
ATOM 3026 C C . TYR A 1 401 ? -26.869 4.425 8.071 1.00 89.31 401 TYR A C 1
ATOM 3028 O O . TYR A 1 401 ? -27.380 4.209 6.978 1.00 89.31 401 TYR A O 1
ATOM 3036 N N . TYR A 1 402 ? -25.580 4.204 8.347 1.00 89.69 402 TYR A N 1
ATOM 3037 C CA . TYR A 1 402 ? -24.627 3.674 7.372 1.00 89.69 402 TYR A CA 1
ATOM 3038 C C . TYR A 1 402 ? -25.153 2.387 6.730 1.00 89.69 402 TYR A C 1
ATOM 3040 O O . TYR A 1 402 ? -25.244 2.305 5.509 1.00 89.69 402 TYR A O 1
ATOM 3048 N N . ASN A 1 403 ? -25.615 1.435 7.549 1.00 86.06 403 ASN A N 1
ATOM 3049 C CA . ASN A 1 403 ? -26.163 0.171 7.059 1.00 86.06 403 ASN A CA 1
ATOM 3050 C C . ASN A 1 403 ? -27.402 0.381 6.182 1.00 86.06 403 ASN A C 1
ATOM 3052 O O . ASN A 1 403 ? -27.498 -0.220 5.124 1.00 86.06 403 ASN A O 1
ATOM 3056 N N . LYS A 1 404 ? -28.317 1.288 6.549 1.00 85.88 404 LYS A N 1
ATOM 3057 C CA . LYS A 1 404 ? -29.484 1.595 5.705 1.00 85.88 404 LYS A CA 1
ATOM 3058 C C . LYS A 1 404 ? -29.106 2.198 4.351 1.00 85.88 404 LYS A C 1
ATOM 3060 O O . LYS A 1 404 ? -29.758 1.881 3.361 1.00 85.88 404 LYS A O 1
ATOM 3065 N N . VAL A 1 405 ? -28.100 3.072 4.311 1.00 85.38 405 VAL A N 1
ATOM 3066 C CA . VAL A 1 405 ? -27.587 3.637 3.054 1.00 85.38 405 VAL A CA 1
ATOM 3067 C C . VAL A 1 405 ? -26.926 2.535 2.226 1.00 85.38 405 VAL A C 1
ATOM 3069 O O . VAL A 1 405 ? -27.228 2.412 1.045 1.00 85.38 405 VAL A O 1
ATOM 3072 N N . ALA A 1 406 ? -26.078 1.704 2.837 1.00 79.06 406 ALA A N 1
ATOM 3073 C CA . ALA A 1 406 ? -25.417 0.583 2.169 1.00 79.06 406 ALA A CA 1
ATOM 3074 C C . ALA A 1 406 ? -26.424 -0.436 1.608 1.00 79.06 406 ALA A C 1
ATOM 3076 O O . ALA A 1 406 ? -26.333 -0.812 0.443 1.00 79.06 406 ALA A O 1
ATOM 3077 N N . ASP A 1 407 ? -27.440 -0.807 2.389 1.00 74.75 407 ASP A N 1
ATOM 3078 C CA . ASP A 1 407 ? -28.508 -1.723 1.972 1.00 74.75 407 ASP A CA 1
ATOM 3079 C C . ASP A 1 407 ? -29.325 -1.163 0.796 1.00 74.75 407 ASP A C 1
ATOM 3081 O O . ASP A 1 407 ? -29.814 -1.921 -0.042 1.00 74.75 407 ASP A O 1
ATOM 3085 N N . PHE A 1 408 ? -29.494 0.162 0.732 1.00 80.69 408 PHE A N 1
ATOM 3086 C CA . PHE A 1 408 ? -30.283 0.824 -0.307 1.00 80.69 408 PHE A CA 1
ATOM 3087 C C . PHE A 1 408 ? -29.477 1.117 -1.582 1.00 80.69 408 PHE A C 1
ATOM 3089 O O . PHE A 1 408 ? -29.955 0.870 -2.689 1.00 80.69 408 PHE A O 1
ATOM 3096 N N . VAL A 1 409 ? -28.265 1.659 -1.441 1.00 75.88 409 VAL A N 1
ATOM 3097 C CA . VAL A 1 409 ? -27.410 2.120 -2.549 1.00 75.88 409 VAL A CA 1
ATOM 3098 C C . VAL A 1 409 ? -26.528 0.994 -3.105 1.00 75.88 409 VAL A C 1
ATOM 3100 O O . VAL A 1 409 ? -26.184 1.020 -4.289 1.00 75.88 409 VAL A O 1
ATOM 3103 N N . GLY A 1 410 ? -26.174 -0.003 -2.290 1.00 71.44 410 GLY A N 1
ATOM 3104 C CA . GLY A 1 410 ? -25.233 -1.071 -2.628 1.00 71.44 410 GLY A CA 1
ATOM 3105 C C . GLY A 1 410 ? -23.806 -0.738 -2.190 1.00 71.44 410 GLY A C 1
ATOM 3106 O O . GLY A 1 410 ? -23.564 -0.406 -1.031 1.00 71.44 410 GLY A O 1
ATOM 3107 N N . ASN A 1 411 ? -22.835 -0.840 -3.104 1.00 70.06 411 ASN A N 1
ATOM 3108 C CA . ASN A 1 411 ? -21.447 -0.508 -2.783 1.00 70.06 411 ASN A CA 1
ATOM 3109 C C . ASN A 1 411 ? -21.299 0.998 -2.494 1.00 70.06 411 ASN A C 1
ATOM 3111 O O . ASN A 1 411 ? -21.307 1.819 -3.413 1.00 70.06 411 ASN A O 1
ATOM 3115 N N . VAL A 1 412 ? -21.165 1.340 -1.212 1.00 76.75 412 VAL A N 1
ATOM 3116 C CA . VAL A 1 412 ? -21.006 2.718 -0.738 1.00 76.75 412 VAL A CA 1
ATOM 3117 C C . VAL A 1 412 ? -19.553 3.119 -0.507 1.00 76.75 412 VAL A C 1
ATOM 3119 O O . VAL A 1 412 ? -19.282 4.312 -0.436 1.00 76.75 412 VAL A O 1
ATOM 3122 N N . THR A 1 413 ? -18.602 2.181 -0.419 1.00 78.31 413 THR A N 1
ATOM 3123 C CA . THR A 1 413 ? -17.225 2.483 0.026 1.00 78.31 413 THR A CA 1
ATOM 3124 C C . THR A 1 413 ? -16.473 3.410 -0.929 1.00 78.31 413 THR A C 1
ATOM 3126 O O . THR A 1 413 ? -15.643 4.194 -0.477 1.00 78.31 413 THR A O 1
ATOM 3129 N N . SER A 1 414 ? -16.855 3.421 -2.209 1.00 75.12 414 SER A N 1
ATOM 3130 C CA . SER A 1 414 ? -16.309 4.308 -3.245 1.00 75.12 414 SER A CA 1
ATOM 3131 C C . SER A 1 414 ? -16.651 5.794 -3.062 1.00 75.12 414 SER A C 1
ATOM 3133 O O . SER A 1 414 ? -16.082 6.647 -3.754 1.00 75.12 414 SER A O 1
ATOM 3135 N N . PHE A 1 415 ? -17.579 6.136 -2.161 1.00 86.69 415 PHE A N 1
ATOM 3136 C CA . PHE A 1 415 ? -17.968 7.527 -1.908 1.00 86.69 415 PHE A CA 1
ATOM 3137 C C . PHE A 1 415 ? -18.353 7.845 -0.455 1.00 86.69 415 PHE A C 1
ATOM 3139 O O . PHE A 1 415 ? -18.363 9.015 -0.090 1.00 86.69 415 PHE A O 1
ATOM 3146 N N . TYR A 1 416 ? -18.652 6.851 0.382 1.00 92.75 416 TYR A N 1
ATOM 3147 C CA . TYR A 1 416 ? -19.039 7.015 1.780 1.00 92.75 416 TYR A CA 1
ATOM 3148 C C . TYR A 1 416 ? -18.287 6.027 2.687 1.00 92.75 416 TYR A C 1
ATOM 3150 O O . TYR A 1 416 ? -18.574 4.827 2.723 1.00 92.75 416 TYR A O 1
ATOM 3158 N N . LYS A 1 417 ? -17.339 6.554 3.471 1.00 92.38 417 LYS A N 1
ATOM 3159 C CA . LYS A 1 417 ? -16.579 5.814 4.489 1.00 92.38 417 LYS A CA 1
ATOM 3160 C C . LYS A 1 417 ? -17.028 6.189 5.898 1.00 92.38 417 LYS A C 1
ATOM 3162 O O . LYS A 1 417 ? -17.160 7.368 6.227 1.00 92.38 417 LYS A O 1
ATOM 3167 N N . TYR A 1 418 ? -17.222 5.177 6.741 1.00 94.62 418 TYR A N 1
ATOM 3168 C CA . TYR A 1 418 ? -17.573 5.333 8.151 1.00 94.62 418 TYR A CA 1
ATOM 3169 C C . TYR A 1 418 ? -16.483 4.746 9.049 1.00 94.62 418 TYR A C 1
ATOM 3171 O O . TYR A 1 418 ? -16.090 3.601 8.870 1.00 94.62 418 TYR A O 1
ATOM 3179 N N . TYR A 1 419 ? -16.026 5.509 10.038 1.00 95.88 419 TYR A N 1
ATOM 3180 C CA . TYR A 1 419 ? -15.001 5.112 10.996 1.00 95.88 419 TYR A CA 1
ATOM 3181 C C . TYR A 1 419 ? -15.572 5.084 12.416 1.00 95.88 419 TYR A C 1
ATOM 3183 O O . TYR A 1 419 ? -16.172 6.048 12.897 1.00 95.88 419 TYR A O 1
ATOM 3191 N N . ARG A 1 420 ? -15.364 3.972 13.116 1.00 94.94 420 ARG A N 1
ATOM 3192 C CA . ARG A 1 420 ? -15.682 3.837 14.543 1.00 94.94 420 ARG A CA 1
ATOM 3193 C C . ARG A 1 420 ? -14.414 4.129 15.334 1.00 94.94 420 ARG A C 1
ATOM 3195 O O . ARG A 1 420 ? -13.406 3.494 15.052 1.00 94.94 420 ARG A O 1
ATOM 3202 N N . VAL A 1 421 ? -14.450 5.077 16.271 1.00 96.56 421 VAL A N 1
ATOM 3203 C CA . VAL A 1 421 ? -13.253 5.527 17.004 1.00 96.56 421 VAL A CA 1
ATOM 3204 C C . VAL A 1 421 ? -13.302 5.026 18.453 1.00 96.56 421 VAL A C 1
ATOM 3206 O O . VAL A 1 421 ? -14.058 5.590 19.250 1.00 96.56 421 VAL A O 1
ATOM 3209 N N . PRO A 1 422 ? -12.545 3.971 18.818 1.00 94.94 422 PRO A N 1
ATOM 3210 C CA . PRO A 1 422 ? -12.525 3.428 20.177 1.00 94.94 422 PRO A CA 1
ATOM 3211 C C . PRO A 1 422 ? -12.122 4.483 21.205 1.00 94.94 422 PRO A C 1
ATOM 3213 O O . PRO A 1 422 ? -11.182 5.240 20.980 1.00 94.94 422 PRO A O 1
ATOM 3216 N N . GLY A 1 423 ? -12.862 4.558 22.314 1.00 93.50 423 GLY A N 1
ATOM 3217 C CA . GLY A 1 423 ? -12.576 5.446 23.448 1.00 93.50 423 GLY A CA 1
ATOM 3218 C C . GLY A 1 423 ? -12.635 6.953 23.185 1.00 93.50 423 GLY A C 1
ATOM 3219 O O . GLY A 1 423 ? -12.334 7.717 24.098 1.00 93.50 423 GLY A O 1
ATOM 3220 N N . LEU A 1 424 ? -12.996 7.392 21.975 1.00 96.25 424 LEU A N 1
ATOM 3221 C CA . LEU A 1 424 ? -13.277 8.797 21.699 1.00 96.25 424 LEU A CA 1
ATOM 3222 C C . LEU A 1 424 ? -14.661 9.142 22.256 1.00 96.25 424 LEU A C 1
ATOM 3224 O O . LEU A 1 424 ? -15.637 8.431 21.999 1.00 96.25 424 LEU A O 1
ATOM 3228 N N . GLU A 1 425 ? -14.721 10.232 23.007 1.00 95.31 425 GLU A N 1
ATOM 3229 C CA . GLU A 1 425 ? -15.954 10.806 23.545 1.00 95.31 425 GLU A CA 1
ATOM 3230 C C . GLU A 1 425 ? -16.728 11.604 22.474 1.00 95.31 425 GLU A C 1
ATOM 3232 O O . GLU A 1 425 ? -16.479 11.492 21.267 1.00 95.31 425 GLU A O 1
ATOM 3237 N N . HIS A 1 426 ? -17.710 12.403 22.898 1.00 94.06 426 HIS A N 1
ATOM 3238 C CA . HIS A 1 426 ? -18.479 13.248 21.996 1.00 94.06 426 HIS A CA 1
ATOM 3239 C C . HIS A 1 426 ? -17.597 14.279 21.278 1.00 94.06 426 HIS A C 1
ATOM 3241 O O . HIS A 1 426 ? -17.169 15.273 21.862 1.00 94.06 426 HIS A O 1
ATOM 3247 N N . CYS A 1 427 ? -17.387 14.061 19.976 1.00 93.44 427 CYS A N 1
ATOM 3248 C CA . CYS A 1 427 ? -16.569 14.862 19.055 1.00 93.44 427 CYS A CA 1
ATOM 3249 C C . CYS A 1 427 ? -15.056 14.882 19.312 1.00 93.44 427 CYS A C 1
ATOM 3251 O O . CYS A 1 427 ? -14.287 14.818 18.344 1.00 93.44 427 CYS A O 1
ATOM 3253 N N . TRP A 1 428 ? -14.637 14.981 20.570 1.00 93.69 428 TRP A N 1
ATOM 3254 C CA . TRP A 1 428 ? -13.250 14.950 21.021 1.00 93.69 428 TRP A CA 1
ATOM 3255 C C . TRP A 1 428 ? -13.166 14.446 22.466 1.00 93.69 428 TRP A C 1
ATOM 3257 O O . TRP A 1 428 ? -14.183 14.322 23.142 1.00 93.69 428 TRP A O 1
ATOM 3267 N N . GLY A 1 429 ? -11.948 14.219 22.959 1.00 91.00 429 GLY A N 1
ATOM 3268 C CA . GLY A 1 429 ? -11.711 13.780 24.337 1.00 91.00 429 GLY A CA 1
ATOM 3269 C C . GLY A 1 429 ? -11.752 12.261 24.498 1.00 91.00 429 GLY A C 1
ATOM 3270 O O . GLY A 1 429 ? -11.746 11.520 23.515 1.00 91.00 429 GLY A O 1
ATOM 3271 N N . GLY A 1 430 ? -11.775 11.804 25.748 1.00 90.44 430 GLY A N 1
ATOM 3272 C CA . GLY A 1 430 ? -11.595 10.397 26.092 1.00 90.44 430 GLY A CA 1
ATOM 3273 C C . GLY A 1 430 ? -10.157 9.896 25.920 1.00 90.44 430 GLY A C 1
ATOM 3274 O O . GLY A 1 430 ? -9.232 10.655 25.621 1.00 90.44 430 GLY A O 1
ATOM 3275 N N . ASN A 1 431 ? -9.980 8.591 26.130 1.00 88.62 431 ASN A N 1
ATOM 3276 C CA . ASN A 1 431 ? -8.687 7.906 26.007 1.00 88.62 431 ASN A CA 1
ATOM 3277 C C . ASN A 1 431 ? -8.390 7.456 24.565 1.00 88.62 431 ASN A C 1
ATOM 3279 O O . ASN A 1 431 ? -7.260 7.083 24.243 1.00 88.62 431 ASN A O 1
ATOM 3283 N N . GLY A 1 432 ? -9.396 7.507 23.690 1.00 86.44 432 GLY A N 1
ATOM 3284 C CA . GLY A 1 432 ? -9.252 7.261 22.261 1.00 86.44 432 GLY A CA 1
ATOM 3285 C C . GLY A 1 432 ? -8.428 8.326 21.546 1.00 86.44 432 GLY A C 1
ATOM 3286 O O . GLY A 1 432 ? -8.190 9.422 22.053 1.00 86.44 432 GLY A O 1
ATOM 3287 N N . GLY A 1 433 ? -7.995 8.013 20.328 1.00 88.00 433 GLY A N 1
ATOM 3288 C CA . GLY A 1 433 ? -7.228 8.951 19.518 1.00 88.00 433 GLY A CA 1
ATOM 3289 C C . GLY A 1 433 ? -8.105 9.846 18.650 1.00 88.00 433 GLY A C 1
ATOM 3290 O O . GLY A 1 433 ? -8.968 9.365 17.917 1.00 88.00 433 GLY A O 1
ATOM 3291 N N . GLN A 1 434 ? -7.849 11.156 18.697 1.00 93.62 434 GLN A N 1
ATOM 3292 C CA . GLN A 1 434 ? -8.505 12.123 17.816 1.00 93.62 434 GLN A CA 1
ATOM 3293 C C . GLN A 1 434 ? -8.127 11.843 16.343 1.00 93.62 434 GLN A C 1
ATOM 3295 O O . GLN A 1 434 ? -6.933 11.755 16.043 1.00 93.62 434 GLN A O 1
ATOM 3300 N N . PRO A 1 435 ? -9.090 11.733 15.407 1.00 94.38 435 PRO A N 1
ATOM 3301 C CA . PRO A 1 435 ? -8.826 11.435 13.996 1.00 94.38 435 PRO A CA 1
ATOM 3302 C C . PRO A 1 435 ? -8.374 12.672 13.193 1.00 94.38 435 PRO A C 1
ATOM 3304 O O . PRO A 1 435 ? -9.003 13.069 12.213 1.00 94.38 435 PRO A O 1
ATOM 3307 N N . GLU A 1 436 ? -7.261 13.285 13.598 1.00 91.94 436 GLU A N 1
ATOM 3308 C CA . GLU A 1 436 ? -6.758 14.578 13.090 1.00 91.94 436 GLU A CA 1
ATOM 3309 C C . GLU A 1 436 ? -6.337 14.571 11.604 1.00 91.94 436 GLU A C 1
ATOM 3311 O O . GLU A 1 436 ? -6.081 15.632 11.040 1.00 91.94 436 GLU A O 1
ATOM 3316 N N . GLN A 1 437 ? -6.265 13.400 10.957 1.00 88.56 437 GLN A N 1
ATOM 3317 C CA . GLN A 1 437 ? -5.891 13.263 9.541 1.00 88.56 437 GLN A CA 1
ATOM 3318 C C . GLN A 1 437 ? -7.078 13.060 8.592 1.00 88.56 437 GLN A C 1
ATOM 3320 O O . GLN A 1 437 ? -6.909 13.120 7.376 1.00 88.56 437 GLN A O 1
ATOM 3325 N N . MET A 1 438 ? -8.294 12.839 9.094 1.00 93.81 438 MET A N 1
ATOM 3326 C CA . MET A 1 438 ? -9.409 12.483 8.210 1.00 93.81 438 MET A CA 1
ATOM 3327 C C . MET A 1 438 ? -9.769 13.593 7.220 1.00 93.81 438 MET A C 1
ATOM 3329 O O . MET A 1 438 ? -10.132 13.294 6.085 1.00 93.81 438 MET A O 1
ATOM 3333 N N . PHE A 1 439 ? -9.640 14.870 7.594 1.00 94.62 439 PHE A N 1
ATOM 3334 C CA . PHE A 1 439 ? -9.930 15.961 6.660 1.00 94.62 439 PHE A CA 1
ATOM 3335 C C . PHE A 1 439 ? -8.898 16.048 5.527 1.00 94.62 439 PHE A C 1
ATOM 3337 O O . PHE A 1 439 ? -9.254 16.287 4.373 1.00 94.62 439 PHE A O 1
ATOM 3344 N N . SER A 1 440 ? -7.612 15.839 5.835 1.00 87.81 440 SER A N 1
ATOM 3345 C CA . SER A 1 440 ? -6.552 15.850 4.821 1.00 87.81 440 SER A CA 1
ATOM 3346 C C . SER A 1 440 ? -6.693 14.661 3.863 1.00 87.81 440 SER A C 1
ATOM 3348 O O . SER A 1 440 ? -6.487 14.827 2.660 1.00 87.81 440 SER A O 1
ATOM 3350 N N . GLN A 1 441 ? -7.131 13.509 4.376 1.00 88.25 441 GLN A N 1
ATOM 3351 C CA . GLN A 1 441 ? -7.475 12.322 3.593 1.00 88.25 441 GLN A CA 1
ATOM 3352 C C . GLN A 1 441 ? -8.719 12.525 2.719 1.00 88.25 441 GLN A C 1
ATOM 3354 O O . GLN A 1 441 ? -8.689 12.172 1.543 1.00 88.25 441 GLN A O 1
ATOM 3359 N N . LEU A 1 442 ? -9.782 13.153 3.238 1.00 94.00 442 LEU A N 1
ATOM 3360 C CA . LEU A 1 442 ? -10.966 13.511 2.446 1.00 94.00 442 LEU A CA 1
ATOM 3361 C C . LEU A 1 442 ? -10.585 14.412 1.270 1.00 94.00 442 LEU A C 1
ATOM 3363 O O . LEU A 1 442 ? -11.006 14.172 0.142 1.00 94.00 442 LEU A O 1
ATOM 3367 N N . ARG A 1 443 ? -9.761 15.430 1.528 1.00 91.50 443 ARG A N 1
ATOM 3368 C CA . ARG A 1 443 ? -9.232 16.316 0.490 1.00 91.50 443 ARG A CA 1
ATOM 3369 C C . ARG A 1 443 ? -8.453 15.536 -0.568 1.00 91.50 443 ARG A C 1
ATOM 3371 O O . ARG A 1 443 ? -8.716 15.711 -1.748 1.00 91.50 443 ARG A O 1
ATOM 3378 N N . ALA A 1 444 ? -7.530 14.661 -0.168 1.00 71.62 444 ALA A N 1
ATOM 3379 C CA . ALA A 1 444 ? -6.775 13.840 -1.117 1.00 71.62 444 ALA A CA 1
ATOM 3380 C C . ALA A 1 444 ? -7.694 12.932 -1.957 1.00 71.62 444 ALA A C 1
ATOM 3382 O O . ALA A 1 444 ? -7.471 12.765 -3.155 1.00 71.62 444 ALA A O 1
ATOM 3383 N N . TRP A 1 445 ? -8.769 12.409 -1.365 1.00 83.75 445 TRP A N 1
ATOM 3384 C CA . TRP A 1 445 ? -9.747 11.593 -2.079 1.00 83.75 445 TRP A CA 1
ATOM 3385 C C . TRP A 1 445 ? -10.564 12.393 -3.098 1.00 83.75 445 TRP A C 1
ATOM 3387 O O . TRP A 1 445 ? -10.806 11.914 -4.203 1.00 83.75 445 TRP A O 1
ATOM 3397 N N . VAL A 1 446 ? -10.974 13.611 -2.736 1.00 88.69 446 VAL A N 1
ATOM 3398 C CA . VAL A 1 446 ? -11.751 14.508 -3.604 1.00 88.69 446 VAL A CA 1
ATOM 3399 C C . VAL A 1 446 ? -10.902 15.073 -4.742 1.00 88.69 446 VAL A C 1
ATOM 3401 O O . VAL A 1 446 ? -11.360 15.097 -5.879 1.00 88.69 446 VAL A O 1
ATOM 3404 N N . GLU A 1 447 ? -9.686 15.535 -4.449 1.00 84.44 447 GLU A N 1
ATOM 3405 C CA . GLU A 1 447 ? -8.850 16.267 -5.413 1.00 84.44 447 GLU A CA 1
ATOM 3406 C C . GLU A 1 447 ? -8.016 15.332 -6.288 1.00 84.44 447 GLU A C 1
ATOM 3408 O O . GLU A 1 447 ? -7.821 15.611 -7.468 1.00 84.44 447 GLU A O 1
ATOM 3413 N N . ASN A 1 448 ? -7.540 14.221 -5.717 1.00 71.62 448 ASN A N 1
ATOM 3414 C CA . ASN A 1 448 ? -6.533 13.364 -6.344 1.00 71.62 448 ASN A CA 1
ATOM 3415 C C . ASN A 1 448 ? -7.016 11.917 -6.532 1.00 71.62 448 ASN A C 1
ATOM 3417 O O . ASN A 1 448 ? -6.232 11.059 -6.925 1.00 71.62 448 ASN A O 1
ATOM 3421 N N . GLY A 1 449 ? -8.262 11.598 -6.165 1.00 60.53 449 GLY A N 1
ATOM 3422 C CA . GLY A 1 449 ? -8.766 10.222 -6.186 1.00 60.53 449 GLY A CA 1
ATOM 3423 C C . GLY A 1 449 ? -8.105 9.288 -5.162 1.00 60.53 449 GLY A C 1
ATOM 3424 O O . GLY A 1 449 ? -8.393 8.096 -5.164 1.00 60.53 449 GLY A O 1
ATOM 3425 N N . THR A 1 450 ? -7.252 9.803 -4.265 1.00 62.47 450 THR A N 1
ATOM 3426 C CA . THR A 1 450 ? -6.515 8.995 -3.281 1.00 62.47 450 THR A CA 1
ATOM 3427 C C . THR A 1 450 ? -7.441 8.544 -2.154 1.00 62.47 450 THR A C 1
ATOM 3429 O O . THR A 1 450 ? -7.687 9.272 -1.192 1.00 62.47 450 THR A O 1
ATOM 3432 N N . GLU A 1 451 ? -7.987 7.340 -2.286 1.00 75.69 451 GLU A N 1
ATOM 3433 C CA . GLU A 1 451 ? -8.943 6.779 -1.340 1.00 75.69 451 GLU A CA 1
ATOM 3434 C C . GLU A 1 451 ? -8.268 6.331 -0.023 1.00 75.69 451 GLU A C 1
ATOM 3436 O O . GLU A 1 451 ? -7.333 5.530 -0.054 1.00 75.69 451 GLU A O 1
ATOM 3441 N N . PRO A 1 452 ? -8.744 6.772 1.161 1.00 73.38 452 PRO A N 1
ATOM 3442 C CA . PRO A 1 452 ? -8.131 6.371 2.423 1.00 73.38 452 PRO A CA 1
ATOM 3443 C C . PRO A 1 452 ? -8.456 4.916 2.775 1.00 73.38 452 PRO A C 1
ATOM 3445 O O . PRO A 1 452 ? -9.613 4.562 3.033 1.00 73.38 452 PRO A O 1
ATOM 3448 N N . GLN A 1 453 ? -7.416 4.084 2.846 1.00 77.00 453 GLN A N 1
ATOM 3449 C CA . GLN A 1 453 ? -7.510 2.684 3.285 1.00 77.00 453 GLN A CA 1
ATOM 3450 C C . GLN A 1 453 ? -7.589 2.557 4.814 1.00 77.00 453 GLN A C 1
ATOM 3452 O O . GLN A 1 453 ? -8.245 1.667 5.344 1.00 77.00 453 GLN A O 1
ATOM 3457 N N . SER A 1 454 ? -6.964 3.484 5.540 1.00 85.12 454 SER A N 1
ATOM 3458 C CA . SER A 1 454 ? -7.024 3.600 6.998 1.00 85.12 454 SER A CA 1
ATOM 3459 C C . SER A 1 454 ? -6.746 5.046 7.426 1.00 85.12 454 SER A C 1
ATOM 3461 O O . SER A 1 454 ? -6.266 5.848 6.625 1.00 85.12 454 SER A O 1
ATOM 3463 N N . SER A 1 455 ? -7.056 5.409 8.673 1.00 88.12 455 SER A N 1
ATOM 3464 C CA . SER A 1 455 ? -6.713 6.720 9.249 1.00 88.12 455 SER A CA 1
ATOM 3465 C C . SER A 1 455 ? -5.869 6.539 10.508 1.00 88.12 455 SER A C 1
ATOM 3467 O O . SER A 1 455 ? -6.327 5.863 11.426 1.00 88.12 455 SER A O 1
ATOM 3469 N N . PRO A 1 456 ? -4.678 7.146 10.620 1.00 87.50 456 PRO A N 1
ATOM 3470 C CA . PRO A 1 456 ? -3.866 7.036 11.825 1.00 87.50 456 PRO A CA 1
ATOM 3471 C C . PRO A 1 456 ? -4.518 7.771 13.003 1.00 87.50 456 PRO A C 1
ATOM 3473 O O . PRO A 1 456 ? -5.169 8.803 12.822 1.00 87.50 456 PRO A O 1
ATOM 3476 N N . VAL A 1 457 ? -4.308 7.250 14.211 1.00 91.25 457 VAL A N 1
ATOM 3477 C CA . VAL A 1 457 ? -4.726 7.859 15.479 1.00 91.25 457 VAL A CA 1
ATOM 3478 C C . VAL A 1 457 ? -3.696 7.593 16.574 1.00 91.25 457 VAL A C 1
ATOM 3480 O O . VAL A 1 457 ? -2.949 6.618 16.521 1.00 91.25 457 VAL A O 1
ATOM 3483 N N . VAL A 1 458 ? -3.660 8.461 17.586 1.00 88.44 458 VAL A N 1
ATOM 3484 C CA . VAL A 1 458 ? -2.810 8.288 18.774 1.00 88.44 458 VAL A CA 1
ATOM 3485 C C . VAL A 1 458 ? -3.701 8.114 19.991 1.00 88.44 458 VAL A C 1
ATOM 3487 O O . VAL A 1 458 ? -4.354 9.074 20.399 1.00 88.44 458 VAL A O 1
ATOM 3490 N N . VAL A 1 459 ? -3.726 6.912 20.558 1.00 88.69 459 VAL A N 1
ATOM 3491 C CA . VAL A 1 459 ? -4.516 6.587 21.750 1.00 88.69 459 VAL A CA 1
ATOM 3492 C C . VAL A 1 459 ? -3.700 6.787 23.025 1.00 88.69 459 VAL A C 1
ATOM 3494 O O . VAL A 1 459 ? -2.469 6.703 23.004 1.00 88.69 459 VAL A O 1
ATOM 3497 N N . THR A 1 460 ? -4.382 7.045 24.140 1.00 85.12 460 THR A N 1
ATOM 3498 C CA . THR A 1 460 ? -3.772 7.122 25.474 1.00 85.12 460 THR A CA 1
ATOM 3499 C C . THR A 1 460 ? -4.123 5.860 26.249 1.00 85.12 460 THR A C 1
ATOM 3501 O O . THR A 1 460 ? -5.286 5.639 26.570 1.00 85.12 460 THR A O 1
ATOM 3504 N N . THR A 1 461 ? -3.127 5.030 26.554 1.00 79.50 461 THR A N 1
ATOM 3505 C CA . THR A 1 461 ? -3.354 3.771 27.277 1.00 79.50 461 THR A CA 1
ATOM 3506 C C . THR A 1 461 ? -3.670 4.012 28.754 1.00 79.50 461 THR A C 1
ATOM 3508 O O . THR A 1 461 ? -3.384 5.080 29.306 1.00 79.50 461 THR A O 1
ATOM 3511 N N . SER A 1 462 ? -4.156 2.976 29.446 1.00 73.94 462 SER A N 1
ATOM 3512 C CA . SER A 1 462 ? -4.424 2.999 30.894 1.00 73.94 462 SER A CA 1
ATOM 3513 C C . SER A 1 462 ? -3.237 3.440 31.769 1.00 73.94 462 SER A C 1
ATOM 3515 O O . SER A 1 462 ? -3.436 3.868 32.904 1.00 73.94 462 SER A O 1
ATOM 3517 N N . ASN A 1 463 ? -2.001 3.340 31.264 1.00 76.56 463 ASN A N 1
ATOM 3518 C CA . ASN A 1 463 ? -0.780 3.749 31.965 1.00 76.56 463 ASN A CA 1
ATOM 3519 C C . ASN A 1 463 ? -0.329 5.180 31.608 1.00 76.56 463 ASN A C 1
ATOM 3521 O O . ASN A 1 463 ? 0.805 5.552 31.913 1.00 76.56 463 ASN A O 1
ATOM 3525 N N . ASN A 1 464 ? -1.190 5.979 30.965 1.00 76.62 464 ASN A N 1
ATOM 3526 C CA . ASN A 1 464 ? -0.897 7.322 30.450 1.00 76.62 464 ASN A CA 1
ATOM 3527 C C . ASN A 1 464 ? 0.252 7.360 29.425 1.00 76.62 464 ASN A C 1
ATOM 3529 O O . ASN A 1 464 ? 0.997 8.339 29.355 1.00 76.62 464 ASN A O 1
ATOM 3533 N N . THR A 1 465 ? 0.413 6.304 28.624 1.00 79.81 465 THR A N 1
ATOM 3534 C CA . THR A 1 465 ? 1.369 6.286 27.506 1.00 79.81 465 THR A CA 1
ATOM 3535 C C . THR A 1 465 ? 0.646 6.470 26.176 1.00 79.81 465 THR A C 1
ATOM 3537 O O . THR A 1 465 ? -0.466 5.978 25.998 1.00 79.81 465 THR A O 1
ATOM 3540 N N . ALA A 1 466 ? 1.277 7.175 25.236 1.00 82.44 466 ALA A N 1
ATOM 3541 C CA . ALA A 1 466 ? 0.764 7.315 23.878 1.00 82.44 466 ALA A CA 1
ATOM 3542 C C . ALA A 1 466 ? 1.065 6.053 23.055 1.00 82.44 466 ALA A C 1
ATOM 3544 O O . ALA A 1 466 ? 2.176 5.524 23.122 1.00 82.44 466 ALA A O 1
ATOM 3545 N N . GLN A 1 467 ? 0.091 5.605 22.267 1.00 82.81 467 GLN A N 1
ATOM 3546 C CA . GLN A 1 467 ? 0.218 4.470 21.360 1.00 82.81 467 GLN A CA 1
ATOM 3547 C C . GLN A 1 467 ? -0.367 4.826 19.988 1.00 82.81 467 GLN A C 1
ATOM 3549 O O . GLN A 1 467 ? -1.511 5.267 19.887 1.00 82.81 467 GLN A O 1
ATOM 3554 N N . GLN A 1 468 ? 0.409 4.640 18.920 1.00 84.00 468 GLN A N 1
ATOM 3555 C CA . GLN A 1 468 ? -0.088 4.811 17.553 1.00 84.00 468 GLN A CA 1
ATOM 3556 C C . GLN A 1 468 ? -0.926 3.612 17.093 1.00 84.00 468 GLN A C 1
ATOM 3558 O O . GLN A 1 468 ? -0.487 2.466 17.181 1.00 84.00 468 GLN A O 1
ATOM 3563 N N . GLN A 1 469 ? -2.107 3.885 16.543 1.00 87.38 469 GLN A N 1
ATOM 3564 C CA . GLN A 1 469 ? -3.001 2.894 15.943 1.00 87.38 469 GLN A CA 1
ATOM 3565 C C . GLN A 1 469 ? -3.571 3.403 14.614 1.00 87.38 469 GLN A C 1
ATOM 3567 O O . GLN A 1 469 ? -3.305 4.534 14.199 1.00 87.38 469 GLN A O 1
ATOM 3572 N N . ILE A 1 470 ? -4.377 2.577 13.947 1.00 89.12 470 ILE A N 1
ATOM 3573 C CA . ILE A 1 470 ? -5.159 2.989 12.777 1.00 89.12 470 ILE A CA 1
ATOM 3574 C C . ILE A 1 470 ? -6.652 2.770 13.020 1.00 89.12 470 ILE A C 1
ATOM 3576 O O . ILE A 1 470 ? -7.059 1.874 13.752 1.00 89.12 470 ILE A O 1
ATOM 3580 N N . LEU A 1 471 ? -7.469 3.559 12.337 1.00 92.50 471 LEU A N 1
ATOM 3581 C CA . LEU A 1 471 ? -8.899 3.361 12.177 1.00 92.50 471 LEU A CA 1
ATOM 3582 C C . LEU A 1 471 ? -9.164 2.788 10.792 1.00 92.50 471 LEU A C 1
ATOM 3584 O O . LEU A 1 471 ? -8.675 3.318 9.792 1.00 92.50 471 LEU A O 1
ATOM 3588 N N . CYS A 1 472 ? -9.987 1.750 10.734 1.00 89.06 472 CYS A N 1
ATOM 3589 C CA . CYS A 1 472 ? -10.392 1.129 9.481 1.00 89.06 472 CYS A CA 1
ATOM 3590 C C . CYS A 1 472 ? -11.790 1.583 9.064 1.00 89.06 472 CYS A C 1
ATOM 3592 O O . CYS A 1 472 ? -12.640 1.804 9.937 1.00 89.06 472 CYS A O 1
ATOM 3594 N N . PRO A 1 473 ? -12.048 1.735 7.754 1.00 88.56 473 PRO A N 1
ATOM 3595 C CA . PRO A 1 473 ? -13.387 2.015 7.271 1.00 88.56 473 PRO A CA 1
ATOM 3596 C C . PRO A 1 473 ? -14.280 0.799 7.546 1.00 88.56 473 PRO A C 1
ATOM 3598 O O . PRO A 1 473 ? -14.017 -0.311 7.094 1.00 88.56 473 PRO A O 1
ATOM 3601 N N . TYR A 1 474 ? -15.357 0.999 8.297 1.00 83.56 474 TYR A N 1
ATOM 3602 C CA . TYR A 1 474 ? -16.350 -0.033 8.571 1.00 83.56 474 TYR A CA 1
ATOM 3603 C C . TYR A 1 474 ? -16.858 -0.645 7.249 1.00 83.56 474 TYR A C 1
ATOM 3605 O O . TYR A 1 474 ? -17.135 0.109 6.313 1.00 83.56 474 TYR A O 1
ATOM 3613 N N . PRO A 1 475 ? -17.001 -1.983 7.147 1.00 75.00 475 PRO A N 1
ATOM 3614 C CA . PRO A 1 475 ? -16.998 -2.980 8.226 1.00 75.00 475 PRO A CA 1
ATOM 3615 C C . PRO A 1 475 ? -15.627 -3.541 8.627 1.00 75.00 475 PRO A C 1
ATOM 3617 O O . PRO A 1 475 ? -15.572 -4.413 9.498 1.00 75.00 475 PRO A O 1
ATOM 3620 N N . GLN A 1 476 ? -14.536 -3.058 8.032 1.00 78.25 476 GLN A N 1
ATOM 3621 C CA . GLN A 1 476 ? -13.191 -3.479 8.409 1.00 78.25 476 GLN A CA 1
ATOM 3622 C C . GLN A 1 476 ? -12.886 -3.087 9.863 1.00 78.25 476 GLN A C 1
ATOM 3624 O O . GLN A 1 476 ? -13.389 -2.086 10.386 1.00 78.25 476 GLN A O 1
ATOM 3629 N N . LYS A 1 477 ? -12.057 -3.892 10.530 1.00 79.44 477 LYS A N 1
ATOM 3630 C CA . LYS A 1 477 ? -11.592 -3.652 11.900 1.00 79.44 477 LYS A CA 1
ATOM 3631 C C . LYS A 1 477 ? -10.073 -3.567 11.900 1.00 79.44 477 LYS A C 1
ATOM 3633 O O . LYS A 1 477 ? -9.418 -4.330 11.194 1.00 79.44 477 LYS A O 1
ATOM 3638 N N . ALA A 1 478 ? -9.535 -2.657 12.705 1.00 81.19 478 ALA A N 1
ATOM 3639 C CA . ALA A 1 478 ? -8.099 -2.583 12.909 1.00 81.19 478 ALA A CA 1
ATOM 3640 C C . ALA A 1 478 ? -7.644 -3.856 13.624 1.00 81.19 478 ALA A C 1
ATOM 3642 O O . ALA A 1 478 ? -8.174 -4.199 14.677 1.00 81.19 478 ALA A O 1
ATOM 3643 N N . THR A 1 479 ? -6.699 -4.568 13.020 1.00 76.94 479 THR A N 1
ATOM 3644 C CA . THR A 1 479 ? -6.104 -5.770 13.609 1.00 76.94 479 THR A CA 1
ATOM 3645 C C . THR A 1 479 ? -4.627 -5.510 13.839 1.00 76.94 479 THR A C 1
ATOM 3647 O O . THR A 1 479 ? -3.922 -5.158 12.888 1.00 76.94 479 THR A O 1
ATOM 3650 N N . MET A 1 480 ? -4.174 -5.665 15.083 1.00 72.19 480 MET A N 1
ATOM 3651 C CA . MET A 1 480 ? -2.765 -5.535 15.436 1.00 72.19 480 MET A CA 1
ATOM 3652 C C . MET A 1 480 ? -2.007 -6.823 15.093 1.00 72.19 480 MET A C 1
ATOM 3654 O O . MET A 1 480 ? -2.416 -7.922 15.461 1.00 72.19 480 MET A O 1
ATOM 3658 N N . ASP A 1 481 ? -0.870 -6.680 14.425 1.00 64.38 481 ASP A N 1
ATOM 3659 C CA . ASP A 1 481 ? 0.111 -7.739 14.253 1.00 64.38 481 ASP A CA 1
ATOM 3660 C C . ASP A 1 481 ? 0.871 -7.951 15.570 1.00 64.38 481 ASP A C 1
ATOM 3662 O O . ASP A 1 481 ? 1.674 -7.120 16.001 1.00 64.38 481 ASP A O 1
ATOM 3666 N N . THR A 1 482 ? 0.614 -9.082 16.223 1.00 62.03 482 THR A N 1
ATOM 3667 C CA . THR A 1 482 ? 1.208 -9.445 17.515 1.00 62.03 482 THR A CA 1
ATOM 3668 C C . THR A 1 482 ? 2.711 -9.732 17.440 1.00 62.03 482 THR A C 1
ATOM 3670 O O . THR A 1 482 ? 3.343 -9.923 18.479 1.00 62.03 482 THR A O 1
ATOM 3673 N N . SER A 1 483 ? 3.298 -9.783 16.239 1.00 52.56 483 SER A N 1
ATOM 3674 C CA . SER A 1 483 ? 4.742 -9.940 16.032 1.00 52.56 483 SER A CA 1
ATOM 3675 C C . SER A 1 483 ? 5.526 -8.635 16.195 1.00 52.56 483 SER A C 1
ATOM 3677 O O . SER A 1 483 ? 6.746 -8.660 16.381 1.00 52.56 483 SER A O 1
ATOM 3679 N N . CYS A 1 484 ? 4.835 -7.492 16.176 1.00 51.97 484 CYS A N 1
ATOM 3680 C CA . CYS A 1 484 ? 5.444 -6.192 16.388 1.00 51.97 484 CYS A CA 1
ATOM 3681 C C . CYS A 1 484 ? 5.990 -6.043 17.814 1.00 51.97 484 CYS A C 1
ATOM 3683 O O . CYS A 1 484 ? 5.254 -6.129 18.794 1.00 51.97 484 CYS A O 1
ATOM 3685 N N . ALA A 1 485 ? 7.282 -5.720 17.928 1.00 42.78 485 ALA A N 1
ATOM 3686 C CA . ALA A 1 485 ? 7.968 -5.520 19.209 1.00 42.78 485 ALA A CA 1
ATOM 3687 C C . ALA A 1 485 ? 7.443 -4.314 20.023 1.00 42.78 485 ALA A C 1
ATOM 3689 O O . ALA A 1 485 ? 7.697 -4.215 21.222 1.00 42.78 485 ALA A O 1
ATOM 3690 N N . SER A 1 486 ? 6.718 -3.393 19.379 1.00 50.44 486 SER A N 1
ATOM 3691 C CA . SER A 1 486 ? 6.127 -2.198 19.980 1.00 50.44 486 SER A CA 1
ATOM 3692 C C . SER A 1 486 ? 4.795 -1.891 19.303 1.00 50.44 486 SER A C 1
ATOM 3694 O O . SER A 1 486 ? 4.740 -1.714 18.088 1.00 50.44 486 SER A O 1
ATOM 3696 N N . ALA A 1 487 ? 3.727 -1.766 20.091 1.00 51.34 487 ALA A N 1
ATOM 3697 C CA . ALA A 1 487 ? 2.406 -1.370 19.606 1.00 51.34 487 ALA A CA 1
ATOM 3698 C C . ALA A 1 487 ? 2.329 0.109 19.168 1.00 51.34 487 ALA A C 1
ATOM 3700 O O . ALA A 1 487 ? 1.261 0.579 18.794 1.00 51.34 487 ALA A O 1
ATOM 3701 N N . ASN A 1 488 ? 3.441 0.855 19.235 1.00 60.06 488 ASN A N 1
ATOM 3702 C CA . ASN A 1 488 ? 3.503 2.297 19.001 1.00 60.06 488 ASN A CA 1
ATOM 3703 C C . ASN A 1 488 ? 3.795 2.684 17.535 1.00 60.06 488 ASN A C 1
ATOM 3705 O O . ASN A 1 488 ? 4.366 3.741 17.279 1.00 60.06 488 ASN A O 1
ATOM 3709 N N . SER A 1 489 ? 3.434 1.832 16.571 1.00 66.31 489 SER A N 1
ATOM 3710 C CA . SER A 1 489 ? 3.555 2.115 15.135 1.00 66.31 489 SER A CA 1
ATOM 3711 C C . SER A 1 489 ? 2.257 1.772 14.414 1.00 66.31 489 SER A C 1
ATOM 3713 O O . SER A 1 489 ? 1.737 0.667 14.562 1.00 66.31 489 SER A O 1
ATOM 3715 N N . THR A 1 490 ? 1.767 2.686 13.573 1.00 62.09 490 THR A N 1
ATOM 3716 C CA . THR A 1 490 ? 0.607 2.448 12.693 1.00 62.09 490 THR A CA 1
ATOM 3717 C C . THR A 1 490 ? 0.832 1.295 11.716 1.00 62.09 490 THR A C 1
ATOM 3719 O O . THR A 1 490 ? -0.122 0.636 11.314 1.00 62.09 490 THR A O 1
ATOM 3722 N N . LEU A 1 491 ? 2.092 0.987 11.394 1.00 58.69 491 LEU A N 1
ATOM 3723 C CA . LEU A 1 491 ? 2.467 -0.131 10.534 1.00 58.69 491 LEU A CA 1
ATOM 3724 C C . LEU A 1 491 ? 2.156 -1.487 11.177 1.00 58.69 491 LEU A C 1
ATOM 3726 O O . LEU A 1 491 ? 2.029 -2.482 10.477 1.00 58.69 491 LEU A O 1
ATOM 3730 N N . CYS A 1 492 ? 2.003 -1.557 12.496 1.00 64.75 492 CYS A N 1
ATOM 3731 C CA . CYS A 1 492 ? 1.620 -2.789 13.181 1.00 64.75 492 CYS A CA 1
ATOM 3732 C C . CYS A 1 492 ? 0.136 -3.117 13.052 1.00 64.75 492 CYS A C 1
ATOM 3734 O O . CYS A 1 492 ? -0.314 -4.093 13.637 1.00 64.75 492 CYS A O 1
ATOM 3736 N N . TRP A 1 493 ? -0.626 -2.329 12.299 1.00 70.19 493 TRP A N 1
ATOM 3737 C CA . TRP A 1 493 ? -2.060 -2.494 12.161 1.00 70.19 493 TRP A CA 1
ATOM 3738 C C . TRP A 1 493 ? -2.453 -2.692 10.698 1.00 70.19 493 TRP A C 1
ATOM 3740 O O . TRP A 1 493 ? -1.806 -2.174 9.789 1.00 70.19 493 TRP A O 1
ATOM 3750 N N . SER A 1 494 ? -3.533 -3.433 10.457 1.00 72.81 494 SER A N 1
ATOM 3751 C CA . SER A 1 494 ? -4.096 -3.629 9.117 1.00 72.81 494 SER A CA 1
ATOM 3752 C C . SER A 1 494 ? -5.623 -3.566 9.127 1.00 72.81 494 SER A C 1
ATOM 3754 O O . SER A 1 494 ? -6.254 -3.867 10.142 1.00 72.81 494 SER A O 1
ATOM 3756 N N . CYS A 1 495 ? -6.196 -3.162 7.988 1.00 67.50 495 CYS A N 1
ATOM 3757 C CA . CYS A 1 495 ? -7.642 -3.069 7.766 1.00 67.50 495 CYS A CA 1
ATOM 3758 C C . CYS A 1 495 ? -8.203 -4.191 6.895 1.00 67.50 495 CYS A C 1
ATOM 3760 O O . CYS A 1 495 ? -9.387 -4.190 6.591 1.00 67.50 495 CYS A O 1
ATOM 3762 N N . SER A 1 496 ? -7.388 -5.164 6.488 1.00 60.62 496 SER A N 1
ATOM 3763 C CA . SER A 1 496 ? -7.864 -6.256 5.644 1.00 60.62 496 SER A CA 1
ATOM 3764 C C . SER A 1 496 ? -8.934 -7.063 6.378 1.00 60.62 496 SER A C 1
ATOM 3766 O O . SER A 1 496 ? -8.627 -7.756 7.352 1.00 60.62 496 SER A O 1
ATOM 3768 N N . ASP A 1 497 ? -10.173 -7.004 5.894 1.00 61.88 497 ASP A N 1
ATOM 3769 C CA . ASP A 1 497 ? -11.123 -8.069 6.161 1.00 61.88 497 ASP A CA 1
ATOM 3770 C C . ASP A 1 497 ? -10.895 -9.188 5.133 1.00 61.88 497 ASP A C 1
ATOM 3772 O O . ASP A 1 497 ? -10.310 -9.002 4.066 1.00 61.88 497 ASP A O 1
ATOM 3776 N N . GLY A 1 498 ? -11.284 -10.411 5.474 1.00 64.31 498 GLY A N 1
ATOM 3777 C CA . GLY A 1 498 ? -11.135 -11.531 4.553 1.00 64.31 498 GLY A CA 1
ATOM 3778 C C . GLY A 1 498 ? -11.993 -11.420 3.282 1.00 64.31 498 GLY A C 1
ATOM 3779 O O . GLY A 1 498 ? -11.919 -12.297 2.424 1.00 64.31 498 GLY A O 1
ATOM 3780 N N . PHE A 1 499 ? -12.847 -10.400 3.153 1.00 74.75 499 PHE A N 1
ATOM 3781 C CA . PHE A 1 499 ? -13.873 -10.355 2.119 1.00 74.75 499 PHE A CA 1
ATOM 3782 C C . PHE A 1 499 ? -13.309 -9.992 0.743 1.00 74.75 499 PHE A C 1
ATOM 3784 O O . PHE A 1 499 ? -13.712 -10.599 -0.253 1.00 74.75 499 PHE A O 1
ATOM 3791 N N . ASP A 1 500 ? -12.335 -9.085 0.678 1.00 73.44 500 ASP A N 1
ATOM 3792 C CA . ASP A 1 500 ? -11.659 -8.750 -0.583 1.00 73.44 500 ASP A CA 1
ATOM 3793 C C . ASP A 1 500 ? -10.908 -9.973 -1.135 1.00 73.44 500 ASP A C 1
ATOM 3795 O O . ASP A 1 500 ? -11.075 -10.351 -2.299 1.00 73.44 500 ASP A O 1
ATOM 3799 N N . PHE A 1 501 ? -10.200 -10.702 -0.263 1.00 84.50 501 PHE A N 1
ATOM 3800 C CA . PHE A 1 501 ? -9.575 -11.981 -0.616 1.00 84.50 501 PHE A CA 1
ATOM 3801 C C . PHE A 1 501 ? -10.594 -13.038 -1.045 1.00 84.50 501 PHE A C 1
ATOM 3803 O O . PHE A 1 501 ? -10.331 -13.800 -1.974 1.00 84.50 501 PHE A O 1
ATOM 3810 N N . ALA A 1 502 ? -11.764 -13.094 -0.406 1.00 87.44 502 ALA A N 1
ATOM 3811 C CA . ALA A 1 502 ? -12.829 -14.017 -0.785 1.00 87.44 502 ALA A CA 1
ATOM 3812 C C . ALA A 1 502 ? -13.414 -13.692 -2.170 1.00 87.44 502 ALA A C 1
ATOM 3814 O O . ALA A 1 502 ? -13.722 -14.604 -2.940 1.00 87.44 502 ALA A O 1
ATOM 3815 N N . THR A 1 503 ? -13.543 -12.403 -2.499 1.00 86.38 503 THR A N 1
ATOM 3816 C CA . THR A 1 503 ? -14.017 -11.928 -3.808 1.00 86.38 503 THR A CA 1
ATOM 3817 C C . THR A 1 503 ? -13.064 -12.354 -4.910 1.00 86.38 503 THR A C 1
ATOM 3819 O O . THR A 1 503 ? -13.502 -12.933 -5.906 1.00 86.38 503 THR A O 1
ATOM 3822 N N . LEU A 1 504 ? -11.765 -12.157 -4.691 1.00 90.06 504 LEU A N 1
ATOM 3823 C CA . LEU A 1 504 ? -10.752 -12.568 -5.648 1.00 90.06 504 LEU A CA 1
ATOM 3824 C C . LEU A 1 504 ? -10.627 -14.094 -5.742 1.00 90.06 504 LEU A C 1
ATOM 3826 O O . LEU A 1 504 ? -10.555 -14.661 -6.829 1.00 90.06 504 LEU A O 1
ATOM 3830 N N . PHE A 1 505 ? -10.679 -14.794 -4.610 1.00 95.56 505 PHE A N 1
ATOM 3831 C CA . PHE A 1 505 ? -10.653 -16.252 -4.592 1.00 95.56 505 PHE A CA 1
ATOM 3832 C C . PHE A 1 505 ? -11.827 -16.867 -5.365 1.00 95.56 505 PHE A C 1
ATOM 3834 O O . PHE A 1 505 ? -11.634 -17.849 -6.078 1.00 95.56 505 PHE A O 1
ATOM 3841 N N . ARG A 1 506 ? -13.028 -16.278 -5.279 1.00 95.12 506 ARG A N 1
ATOM 3842 C CA . ARG A 1 506 ? -14.189 -16.682 -6.087 1.00 95.12 506 ARG A CA 1
ATOM 3843 C C . ARG A 1 506 ? -13.878 -16.611 -7.586 1.00 95.12 506 ARG A C 1
ATOM 3845 O O . ARG A 1 506 ? -14.295 -17.499 -8.329 1.00 95.12 506 ARG A O 1
ATOM 3852 N N . GLU A 1 507 ? -13.163 -15.587 -8.042 1.00 92.94 507 GLU A N 1
ATOM 3853 C CA . GLU A 1 507 ? -12.748 -15.459 -9.447 1.00 92.94 507 GLU A CA 1
ATOM 3854 C C . GLU A 1 507 ? -11.731 -16.530 -9.826 1.00 92.94 507 GLU A C 1
ATOM 3856 O O . GLU A 1 507 ? -11.918 -17.228 -10.825 1.00 92.94 507 GLU A O 1
ATOM 3861 N N . ASP A 1 508 ? -10.714 -16.719 -8.986 1.00 95.19 508 ASP A N 1
ATOM 3862 C CA . ASP A 1 508 ? -9.662 -17.710 -9.197 1.00 95.19 508 ASP A CA 1
ATOM 3863 C C . ASP A 1 508 ? -10.226 -19.131 -9.291 1.00 95.19 508 ASP A C 1
ATOM 3865 O O . ASP A 1 508 ? -9.926 -19.859 -10.239 1.00 95.19 508 ASP A O 1
ATOM 3869 N N . ILE A 1 509 ? -11.079 -19.530 -8.341 1.00 95.00 509 ILE A N 1
ATOM 3870 C CA . ILE A 1 509 ? -11.672 -20.869 -8.338 1.00 95.00 509 ILE A CA 1
ATOM 3871 C C . ILE A 1 509 ? -12.663 -21.050 -9.490 1.00 95.00 509 ILE A C 1
ATOM 3873 O O . ILE A 1 509 ? -12.710 -22.132 -10.075 1.00 95.00 509 ILE A O 1
ATOM 3877 N N . SER A 1 510 ? -13.406 -20.007 -9.876 1.00 93.31 510 SER A N 1
ATOM 3878 C CA . SER A 1 510 ? -14.306 -20.081 -11.035 1.00 93.31 510 SER A CA 1
ATOM 3879 C C . SER A 1 510 ? -13.519 -20.273 -12.330 1.00 93.31 510 SER A C 1
ATOM 3881 O O . SER A 1 510 ? -13.865 -21.127 -13.143 1.00 93.31 510 SER A O 1
ATOM 3883 N N . LYS A 1 511 ? -12.408 -19.544 -12.499 1.00 89.44 511 LYS A N 1
ATOM 3884 C CA . LYS A 1 511 ? -11.511 -19.703 -13.651 1.00 89.44 511 LYS A CA 1
ATOM 3885 C C . LYS A 1 511 ? -10.870 -21.091 -13.679 1.00 89.44 511 LYS A C 1
ATOM 3887 O O . LYS A 1 511 ? -10.805 -21.700 -14.742 1.00 89.44 511 LYS A O 1
ATOM 3892 N N . LEU A 1 512 ? -10.416 -21.590 -12.528 1.00 89.50 512 LEU A N 1
ATOM 3893 C CA . LEU A 1 512 ? -9.743 -22.885 -12.428 1.00 89.50 512 LEU A CA 1
ATOM 3894 C C . LEU A 1 512 ? -10.695 -24.066 -12.670 1.00 89.50 512 LEU A C 1
ATOM 3896 O O . LEU A 1 512 ? -10.323 -25.032 -13.330 1.00 89.50 512 LEU A O 1
ATOM 3900 N N . THR A 1 513 ? -11.913 -24.002 -12.126 1.00 88.94 513 THR A N 1
ATOM 3901 C CA . THR A 1 513 ? -12.892 -25.101 -12.205 1.00 88.94 513 THR A CA 1
ATOM 3902 C C . THR A 1 513 ? -13.786 -25.031 -13.443 1.00 88.94 513 THR A C 1
ATOM 3904 O O . THR A 1 513 ? -14.366 -26.042 -13.826 1.00 88.94 513 THR A O 1
ATOM 3907 N N . GLY A 1 514 ? -13.911 -23.857 -14.070 1.00 88.56 514 GLY A N 1
ATOM 3908 C CA . GLY A 1 514 ? -14.887 -23.602 -15.133 1.00 88.56 514 GLY A CA 1
ATOM 3909 C C . GLY A 1 514 ? -16.333 -23.476 -14.632 1.00 88.56 514 GLY A C 1
ATOM 3910 O O . GLY A 1 514 ? -17.243 -23.314 -15.444 1.00 88.56 514 GLY A O 1
ATOM 3911 N N . GLU A 1 515 ? -16.549 -23.536 -13.316 1.00 89.38 515 GLU A N 1
ATOM 3912 C CA . GLU A 1 515 ? -17.855 -23.432 -12.664 1.00 89.38 515 GLU A CA 1
ATOM 3913 C C . GLU A 1 515 ? -18.090 -22.014 -12.132 1.00 89.38 515 GLU A C 1
ATOM 3915 O O . GLU A 1 515 ? -17.153 -21.299 -11.780 1.00 89.38 515 GLU A O 1
ATOM 3920 N N . ASN A 1 516 ? -19.352 -21.595 -12.032 1.00 90.12 516 ASN A N 1
ATOM 3921 C CA . ASN A 1 516 ? -19.686 -20.270 -11.513 1.00 90.12 516 ASN A CA 1
ATOM 3922 C C . ASN A 1 516 ? -19.931 -20.316 -9.998 1.00 90.12 516 ASN A C 1
ATOM 3924 O O . ASN A 1 516 ? -20.943 -20.855 -9.546 1.00 90.12 516 ASN A O 1
ATOM 3928 N N . TRP A 1 517 ? -19.031 -19.718 -9.218 1.00 90.94 517 TRP A N 1
ATOM 3929 C CA . TRP A 1 517 ? -19.146 -19.655 -7.761 1.00 90.94 517 TRP A CA 1
ATOM 3930 C C . TRP A 1 517 ? -19.805 -18.355 -7.286 1.00 90.94 517 TRP A C 1
ATOM 3932 O O . TRP A 1 517 ? -19.502 -17.261 -7.768 1.00 90.94 517 TRP A O 1
ATOM 3942 N N . THR A 1 518 ? -20.677 -18.461 -6.281 1.00 89.31 518 THR A N 1
ATOM 3943 C CA . THR A 1 518 ? -21.287 -17.313 -5.593 1.00 89.31 518 THR A CA 1
ATOM 3944 C C . THR A 1 518 ? -20.596 -17.048 -4.263 1.00 89.31 518 THR A C 1
ATOM 3946 O O . THR A 1 518 ? -20.340 -17.985 -3.509 1.00 89.31 518 THR A O 1
ATOM 3949 N N . LEU A 1 519 ? -20.362 -15.776 -3.940 1.00 86.75 519 LEU A N 1
ATOM 3950 C CA . LEU A 1 519 ? -19.846 -15.355 -2.640 1.00 86.75 519 LEU A CA 1
ATOM 3951 C C . LEU A 1 519 ? -20.985 -14.818 -1.769 1.00 86.75 519 LEU A C 1
ATOM 3953 O O . LEU A 1 519 ? -21.788 -14.005 -2.224 1.00 86.75 519 LEU A O 1
ATOM 3957 N N . GLN A 1 520 ? -21.035 -15.248 -0.510 1.00 81.88 520 GLN A N 1
ATOM 3958 C CA . GLN A 1 520 ? -21.997 -14.769 0.477 1.00 81.88 520 GLN A CA 1
ATOM 3959 C C . GLN A 1 520 ? -21.268 -14.386 1.767 1.00 81.88 520 GLN A C 1
ATOM 3961 O O . GLN A 1 520 ? -20.541 -15.199 2.335 1.00 81.88 520 GLN A O 1
ATOM 3966 N N . ARG A 1 521 ? -21.499 -13.162 2.257 1.00 76.31 521 ARG A N 1
ATOM 3967 C CA . ARG A 1 521 ? -21.059 -12.740 3.593 1.00 76.31 521 ARG A CA 1
ATOM 3968 C C . ARG A 1 521 ? -22.047 -13.253 4.640 1.00 76.31 521 ARG A C 1
ATOM 3970 O O . ARG A 1 521 ? -23.258 -13.138 4.452 1.00 76.31 521 ARG A O 1
ATOM 3977 N N . VAL A 1 522 ? -21.534 -13.804 5.736 1.00 66.94 522 VAL A N 1
ATOM 3978 C CA . VAL A 1 522 ? -22.336 -14.265 6.878 1.00 66.94 522 VAL A CA 1
ATOM 3979 C C . VAL A 1 522 ? -21.745 -13.730 8.179 1.00 66.94 522 VAL A C 1
ATOM 3981 O O . VAL A 1 522 ? -20.527 -13.679 8.323 1.00 66.94 522 VAL A O 1
ATOM 3984 N N . ASP A 1 523 ? -22.600 -13.356 9.133 1.00 53.91 523 ASP A N 1
ATOM 3985 C CA . ASP A 1 523 ? -22.155 -12.790 10.419 1.00 53.91 523 ASP A CA 1
ATOM 3986 C C . ASP A 1 523 ? -21.481 -13.832 11.321 1.00 53.91 523 ASP A C 1
ATOM 3988 O O . ASP A 1 523 ? -20.650 -13.504 12.167 1.00 53.91 523 ASP A O 1
ATOM 3992 N N . ARG A 1 524 ? -21.859 -15.105 11.160 1.00 60.47 524 ARG A N 1
ATOM 3993 C CA . ARG A 1 524 ? -21.253 -16.264 11.821 1.00 60.47 524 ARG A CA 1
ATOM 3994 C C . ARG A 1 524 ? -21.335 -17.468 10.896 1.00 60.47 524 ARG A C 1
ATOM 3996 O O . ARG A 1 524 ? -22.368 -17.695 10.264 1.00 60.47 524 ARG A O 1
ATOM 4003 N N . ILE A 1 525 ? -20.290 -18.289 10.885 1.00 63.34 525 ILE A N 1
ATOM 4004 C CA . ILE A 1 525 ? -20.321 -19.606 10.241 1.00 63.34 525 ILE A CA 1
ATOM 4005 C C . ILE A 1 525 ? -21.166 -20.526 11.138 1.00 63.34 525 ILE A C 1
ATOM 4007 O O . ILE A 1 525 ? -20.672 -21.148 12.076 1.00 63.34 525 ILE A O 1
ATOM 4011 N N . ALA A 1 526 ? -22.485 -20.528 10.938 1.00 44.78 526 ALA A N 1
ATOM 4012 C CA . ALA A 1 526 ? -23.410 -21.298 11.763 1.00 44.78 526 ALA A CA 1
ATOM 4013 C C . ALA A 1 526 ? -23.496 -22.767 11.298 1.00 44.78 526 ALA A C 1
ATOM 4015 O O . ALA A 1 526 ? -24.045 -23.053 10.241 1.00 44.78 526 ALA A O 1
ATOM 4016 N N . ASN A 1 527 ? -23.060 -23.684 12.170 1.00 48.75 527 ASN A N 1
ATOM 4017 C CA . ASN A 1 527 ? -23.277 -25.139 12.150 1.00 48.75 527 ASN A CA 1
ATOM 4018 C C . ASN A 1 527 ? -22.670 -25.981 11.002 1.00 48.75 527 ASN A C 1
ATOM 4020 O O . ASN A 1 527 ? -22.727 -25.674 9.819 1.00 48.75 527 ASN A O 1
ATOM 4024 N N . VAL A 1 528 ? -22.193 -27.156 11.424 1.00 47.41 528 VAL A N 1
ATOM 4025 C CA . VAL A 1 528 ? -21.375 -28.204 10.769 1.00 47.41 528 VAL A CA 1
ATOM 4026 C C . VAL A 1 528 ? -21.980 -28.849 9.497 1.00 47.41 528 VAL A C 1
ATOM 4028 O O . VAL A 1 528 ? -21.420 -29.800 8.968 1.00 47.41 528 VAL A O 1
ATOM 4031 N N . ASN A 1 529 ? -23.113 -28.347 8.991 1.00 51.94 529 ASN A N 1
ATOM 4032 C CA . ASN A 1 529 ? -23.848 -28.917 7.848 1.00 51.94 529 ASN A CA 1
ATOM 4033 C C . ASN A 1 529 ? -23.904 -28.000 6.610 1.00 51.94 529 ASN A C 1
ATOM 4035 O O . ASN A 1 529 ? -24.593 -28.334 5.645 1.00 51.94 529 ASN A O 1
ATOM 4039 N N . ALA A 1 530 ? -23.239 -26.842 6.620 1.00 62.41 530 ALA A N 1
ATOM 4040 C CA . ALA A 1 530 ? -23.136 -26.003 5.426 1.00 62.41 530 ALA A CA 1
ATOM 4041 C C . ALA A 1 530 ? -22.267 -26.701 4.364 1.00 62.41 530 ALA A C 1
ATOM 4043 O O . ALA A 1 530 ? -21.198 -27.210 4.688 1.00 62.41 530 ALA A O 1
ATOM 4044 N N . SER A 1 531 ? -22.728 -26.741 3.111 1.00 80.25 531 SER A N 1
ATOM 4045 C CA . SER A 1 531 ? -21.964 -27.275 1.978 1.00 80.25 531 SER A CA 1
ATOM 4046 C C . SER A 1 531 ? -21.246 -26.156 1.228 1.00 80.25 531 SER A C 1
ATOM 4048 O O . SER A 1 531 ? -21.886 -25.155 0.907 1.00 80.25 531 SER A O 1
ATOM 4050 N N . GLY A 1 532 ? -19.965 -26.333 0.900 1.00 88.94 532 GLY A N 1
ATOM 4051 C CA . GLY A 1 532 ? -19.185 -25.360 0.123 1.00 88.94 532 GLY A CA 1
ATOM 4052 C C . GLY A 1 532 ? -17.831 -25.018 0.744 1.00 88.94 532 GLY A C 1
ATOM 4053 O O . GLY A 1 532 ? -17.267 -25.814 1.492 1.00 88.94 532 GLY A O 1
ATOM 4054 N N . ILE A 1 533 ? -17.302 -23.838 0.412 1.00 92.94 533 ILE A N 1
ATOM 4055 C CA . ILE A 1 533 ? -16.037 -23.332 0.958 1.00 92.94 533 ILE A CA 1
ATOM 4056 C C . ILE A 1 533 ? -16.347 -22.221 1.957 1.00 92.94 533 ILE A C 1
ATOM 4058 O O . ILE A 1 533 ? -17.021 -21.247 1.626 1.00 92.94 533 ILE A O 1
ATOM 4062 N N . LEU A 1 534 ? -15.875 -22.390 3.186 1.00 90.88 534 LEU A N 1
ATOM 4063 C CA . LEU A 1 534 ? -16.124 -21.497 4.308 1.00 90.88 534 LEU A CA 1
ATOM 4064 C C . LEU A 1 534 ? -14.814 -20.801 4.669 1.00 90.88 534 LEU A C 1
ATOM 4066 O O . LEU A 1 534 ? -13.821 -21.465 4.954 1.00 90.88 534 LEU A O 1
ATOM 4070 N N . LEU A 1 535 ? -14.819 -19.472 4.648 1.00 89.94 535 LEU A N 1
ATOM 4071 C CA . LEU A 1 535 ? -13.661 -18.634 4.946 1.00 89.94 535 LEU A CA 1
ATOM 4072 C C . LEU A 1 535 ? -13.909 -17.885 6.256 1.00 89.94 535 LEU A C 1
ATOM 4074 O O . LEU A 1 535 ? -14.979 -17.296 6.431 1.00 89.94 535 LEU A O 1
ATOM 4078 N N . GLY A 1 536 ? -12.947 -17.900 7.173 1.00 82.69 536 GLY A N 1
ATOM 4079 C CA . GLY A 1 536 ? -13.092 -17.219 8.454 1.00 82.69 536 GLY A CA 1
ATOM 4080 C C . GLY A 1 536 ? -11.808 -17.133 9.267 1.00 82.69 536 GLY A C 1
ATOM 4081 O O . GLY A 1 536 ? -10.698 -17.298 8.759 1.00 82.69 536 GLY A O 1
ATOM 4082 N N . SER A 1 537 ? -11.976 -16.850 10.555 1.00 80.94 537 SER A N 1
ATOM 4083 C CA . SER A 1 537 ? -10.884 -16.828 11.526 1.00 80.94 537 SER A CA 1
ATOM 4084 C C . SER A 1 537 ? -10.397 -18.239 11.847 1.00 80.94 537 SER A C 1
ATOM 4086 O O . SER A 1 537 ? -11.173 -19.195 11.825 1.00 80.94 537 SER A O 1
ATOM 4088 N N . PHE A 1 538 ? -9.117 -18.350 12.187 1.00 80.69 538 PHE A N 1
ATOM 4089 C CA . PHE A 1 538 ? -8.512 -19.564 12.729 1.00 80.69 538 PHE A CA 1
ATOM 4090 C C . PHE A 1 538 ? -9.291 -20.068 13.957 1.00 80.69 538 PHE A C 1
ATOM 4092 O O . PHE A 1 538 ? -9.558 -19.295 14.878 1.00 80.69 538 PHE A O 1
ATOM 4099 N N . SER A 1 539 ? -9.667 -21.349 13.979 1.00 78.81 539 SER A N 1
ATOM 4100 C CA . SER A 1 539 ? -10.498 -21.928 15.044 1.00 78.81 539 SER A CA 1
ATOM 4101 C C . SER A 1 539 ? -9.722 -22.275 16.320 1.00 78.81 539 SER A C 1
ATOM 4103 O O . SER A 1 539 ? -10.310 -22.345 17.402 1.00 78.81 539 SER A O 1
ATOM 4105 N N . GLY A 1 540 ? -8.410 -22.500 16.207 1.00 74.44 540 GLY A N 1
ATOM 4106 C CA . GLY A 1 540 ? -7.519 -22.805 17.326 1.00 74.44 540 GLY A CA 1
ATOM 4107 C C . GLY A 1 540 ? -6.899 -21.571 17.996 1.00 74.44 540 GLY A C 1
ATOM 4108 O O . GLY A 1 540 ? -7.322 -20.434 17.806 1.00 74.44 540 GLY A O 1
ATOM 4109 N N . ASN A 1 541 ? -5.836 -21.783 18.779 1.00 73.62 541 ASN A N 1
ATOM 4110 C CA . ASN A 1 541 ? -5.052 -20.679 19.334 1.00 73.62 541 ASN A CA 1
ATOM 4111 C C . ASN A 1 541 ? -4.094 -20.108 18.272 1.00 73.62 541 ASN A C 1
ATOM 4113 O O . ASN A 1 541 ? -2.959 -20.570 18.158 1.00 73.62 541 ASN A O 1
ATOM 4117 N N . GLY A 1 542 ? -4.536 -19.092 17.525 1.00 65.00 542 GLY A N 1
ATOM 4118 C CA . GLY A 1 542 ? -3.728 -18.450 16.480 1.00 65.00 542 GLY A CA 1
ATOM 4119 C C . GLY A 1 542 ? -2.395 -17.874 16.977 1.00 65.00 542 GLY A C 1
ATOM 4120 O O . GLY A 1 542 ? -1.417 -17.894 16.239 1.00 65.00 542 GLY A O 1
ATOM 4121 N N . SER A 1 543 ? -2.306 -17.462 18.250 1.00 65.69 543 SER A N 1
ATOM 4122 C CA . SER A 1 543 ? -1.061 -16.935 18.840 1.00 65.69 543 SER A CA 1
ATOM 4123 C C . SER A 1 543 ? 0.065 -17.975 18.958 1.00 65.69 543 SER A C 1
ATOM 4125 O O . SER A 1 543 ? 1.228 -17.608 19.101 1.00 65.69 543 SER A O 1
ATOM 4127 N N . ALA A 1 544 ? -0.266 -19.271 18.878 1.00 77.19 544 ALA A N 1
ATOM 4128 C CA . ALA A 1 544 ? 0.709 -20.360 18.872 1.00 77.19 544 ALA A CA 1
ATOM 4129 C C . ALA A 1 544 ? 1.324 -20.615 17.483 1.00 77.19 544 ALA A C 1
ATOM 4131 O O . ALA A 1 544 ? 2.258 -21.408 17.369 1.00 77.19 544 ALA A O 1
ATOM 4132 N N . ILE A 1 545 ? 0.803 -19.973 16.432 1.00 84.06 545 ILE A N 1
ATOM 4133 C CA . ILE A 1 545 ? 1.327 -20.084 15.074 1.00 84.06 545 ILE A CA 1
ATOM 4134 C C . ILE A 1 545 ? 2.398 -19.014 14.872 1.00 84.06 545 ILE A C 1
ATOM 4136 O O . ILE A 1 545 ? 2.135 -17.814 14.970 1.00 84.06 545 ILE A O 1
ATOM 4140 N N . THR A 1 546 ? 3.625 -19.459 14.609 1.00 87.75 546 THR A N 1
ATOM 4141 C CA . THR A 1 546 ? 4.810 -18.597 14.572 1.00 87.75 546 THR A CA 1
ATOM 4142 C C . THR A 1 546 ? 5.597 -18.773 13.280 1.00 87.75 546 THR A C 1
ATOM 4144 O O . THR A 1 546 ? 5.519 -19.817 12.626 1.00 87.75 546 THR A O 1
ATOM 4147 N N . TYR A 1 547 ? 6.443 -17.797 12.966 1.00 89.31 547 TYR A N 1
ATOM 4148 C CA . TYR A 1 547 ? 7.632 -17.993 12.140 1.00 89.31 547 TYR A CA 1
ATOM 4149 C C . TYR A 1 547 ? 8.636 -18.925 12.843 1.00 89.31 547 TYR A C 1
ATOM 4151 O O . TYR A 1 547 ? 8.456 -19.328 14.000 1.00 89.31 547 TYR A O 1
ATOM 4159 N N . GLN A 1 548 ? 9.713 -19.288 12.152 1.00 92.69 548 GLN A N 1
ATOM 4160 C CA . GLN A 1 548 ? 10.737 -20.196 12.671 1.00 92.69 548 GLN A CA 1
ATOM 4161 C C . GLN A 1 548 ? 11.550 -19.590 13.825 1.00 92.69 548 GLN A C 1
ATOM 4163 O O . GLN A 1 548 ? 11.975 -20.316 14.720 1.00 92.69 548 GLN A O 1
ATOM 4168 N N . ASN A 1 549 ? 11.684 -18.263 13.866 1.00 88.50 549 ASN A N 1
ATOM 4169 C CA . ASN A 1 549 ? 12.289 -17.529 14.983 1.00 88.50 549 ASN A CA 1
ATOM 4170 C C . ASN A 1 549 ? 11.372 -17.410 16.224 1.00 88.50 549 ASN A C 1
ATOM 4172 O O . ASN A 1 549 ? 11.741 -16.774 17.208 1.00 88.50 549 ASN A O 1
ATOM 4176 N N . GLY A 1 550 ? 10.168 -17.993 16.188 1.00 87.25 550 GLY A N 1
ATOM 4177 C CA . GLY A 1 550 ? 9.214 -17.987 17.299 1.00 87.25 550 GLY A CA 1
ATOM 4178 C C . GLY A 1 550 ? 8.336 -16.735 17.409 1.00 87.25 550 GLY A C 1
ATOM 4179 O O . GLY A 1 550 ? 7.443 -16.718 18.255 1.00 87.25 550 GLY A O 1
ATOM 4180 N N . LYS A 1 551 ? 8.518 -15.712 16.559 1.00 78.94 551 LYS A N 1
ATOM 4181 C CA . LYS A 1 551 ? 7.584 -14.574 16.474 1.00 78.94 551 LYS A CA 1
ATOM 4182 C C . LYS A 1 551 ? 6.242 -15.059 15.913 1.00 78.94 551 LYS A C 1
ATOM 4184 O O . LYS A 1 551 ? 6.224 -15.835 14.959 1.00 78.94 551 LYS A O 1
ATOM 4189 N N . SER A 1 552 ? 5.125 -14.629 16.504 1.00 75.19 552 SER A N 1
ATOM 4190 C CA . SER A 1 552 ? 3.777 -14.955 16.004 1.00 75.19 552 SER A CA 1
ATOM 4191 C C . SER A 1 552 ? 3.589 -14.486 14.554 1.00 75.19 552 SER A C 1
ATOM 4193 O O . SER A 1 552 ? 4.302 -13.598 14.100 1.00 75.19 552 SER A O 1
ATOM 4195 N N . THR A 1 553 ? 2.671 -15.096 13.802 1.00 80.44 553 THR A N 1
ATOM 4196 C CA . THR A 1 553 ? 2.402 -14.690 12.412 1.00 80.44 553 THR A CA 1
ATOM 4197 C C . THR A 1 553 ? 0.910 -14.619 12.096 1.00 80.44 553 THR A C 1
ATOM 4199 O O . THR A 1 553 ? 0.125 -15.495 12.468 1.00 80.44 553 THR A O 1
ATOM 4202 N N . SER A 1 554 ? 0.527 -13.580 11.351 1.00 81.06 554 SER A N 1
ATOM 4203 C CA . SER A 1 554 ? -0.807 -13.399 10.760 1.00 81.06 554 SER A CA 1
ATOM 4204 C C . SER A 1 554 ? -0.983 -14.143 9.421 1.00 81.06 554 SER A C 1
ATOM 4206 O O . SER A 1 554 ? -2.064 -14.135 8.825 1.00 81.06 554 SER A O 1
ATOM 4208 N N . GLU A 1 555 ? 0.074 -14.798 8.935 1.00 87.88 555 GLU A N 1
ATOM 4209 C CA . GLU A 1 555 ? 0.102 -15.543 7.671 1.00 87.88 555 GLU A CA 1
ATOM 4210 C C . GLU A 1 555 ? -0.211 -17.038 7.838 1.00 87.88 555 GLU A C 1
ATOM 4212 O O . GLU A 1 555 ? -0.240 -17.783 6.858 1.00 87.88 555 GLU A O 1
ATOM 4217 N N . GLY A 1 556 ? -0.443 -17.488 9.070 1.00 88.25 556 GLY A N 1
ATOM 4218 C CA . GLY A 1 556 ? -0.815 -18.864 9.367 1.00 88.25 556 GLY A CA 1
ATOM 4219 C C . GLY A 1 556 ? -2.261 -19.175 8.991 1.00 88.25 556 GLY A C 1
ATOM 4220 O O . GLY A 1 556 ? -3.140 -18.311 9.054 1.00 88.25 556 GLY A O 1
ATOM 4221 N N . TYR A 1 557 ? -2.530 -20.427 8.634 1.00 95.12 557 TYR A N 1
ATOM 4222 C CA . TYR A 1 557 ? -3.886 -20.885 8.360 1.00 95.12 557 TYR A CA 1
ATOM 4223 C C . TYR A 1 557 ? -4.112 -22.344 8.734 1.00 95.12 557 TYR A C 1
ATOM 4225 O O . TYR A 1 557 ? -3.184 -23.139 8.881 1.00 95.12 557 TYR A O 1
ATOM 4233 N N . GLU A 1 558 ? -5.385 -22.691 8.859 1.00 95.00 558 GLU A N 1
ATOM 4234 C CA . GLU A 1 558 ? -5.877 -24.058 8.857 1.00 95.00 558 GLU A CA 1
ATOM 4235 C C . GLU A 1 558 ? -6.762 -24.288 7.631 1.00 95.00 558 GLU A C 1
ATOM 4237 O O . GLU A 1 558 ? -7.498 -23.397 7.205 1.00 95.00 558 GLU A O 1
ATOM 4242 N N . LEU A 1 559 ? -6.695 -25.492 7.074 1.00 96.44 559 LEU A N 1
ATOM 4243 C CA . LEU A 1 559 ? -7.580 -25.984 6.028 1.00 96.44 559 LEU A CA 1
ATOM 4244 C C . LEU A 1 559 ? -8.141 -27.328 6.485 1.00 96.44 559 LEU A C 1
ATOM 4246 O O . LEU A 1 559 ? -7.393 -28.285 6.657 1.00 96.44 559 LEU A O 1
ATOM 4250 N N . THR A 1 560 ? -9.453 -27.405 6.683 1.00 94.81 560 THR A N 1
ATOM 4251 C CA . THR A 1 560 ? -10.153 -28.656 6.992 1.00 94.81 560 THR A CA 1
ATOM 4252 C C . THR A 1 560 ? -11.106 -29.001 5.866 1.00 94.81 560 THR A C 1
ATOM 4254 O O . THR A 1 560 ? -12.078 -28.286 5.630 1.00 94.81 560 THR A O 1
ATOM 4257 N N . VAL A 1 561 ? -10.856 -30.117 5.194 1.00 94.75 561 VAL A N 1
ATOM 4258 C CA . VAL A 1 561 ? -11.719 -30.664 4.153 1.00 94.75 561 VAL A CA 1
ATOM 4259 C C . VAL A 1 561 ? -12.514 -31.832 4.722 1.00 94.75 561 VAL A C 1
ATOM 4261 O O . VAL A 1 561 ? -11.977 -32.794 5.262 1.00 94.75 561 VAL A O 1
ATOM 4264 N N . SER A 1 562 ? -13.827 -31.754 4.564 1.00 91.00 562 SER A N 1
ATOM 4265 C CA . SER A 1 562 ? -14.798 -32.793 4.893 1.00 91.00 562 SER A CA 1
ATOM 4266 C C . SER A 1 562 ? -15.548 -33.216 3.623 1.00 91.00 562 SER A C 1
ATOM 4268 O O . SER A 1 562 ? -15.476 -32.518 2.611 1.00 91.00 562 SER A O 1
ATOM 4270 N N . PRO A 1 563 ? -16.332 -34.310 3.649 1.00 89.12 563 PRO A N 1
ATOM 4271 C CA . PRO A 1 563 ? -17.135 -34.713 2.492 1.00 89.12 563 PRO A CA 1
ATOM 4272 C C . PRO A 1 563 ? -18.134 -33.656 1.993 1.00 89.12 563 PRO A C 1
ATOM 4274 O O . PRO A 1 563 ? -18.617 -33.767 0.870 1.00 89.12 563 PRO A O 1
ATOM 4277 N N . THR A 1 564 ? -18.489 -32.669 2.822 1.00 87.25 564 THR A N 1
ATOM 4278 C CA . THR A 1 564 ? -19.504 -31.654 2.501 1.00 87.25 564 THR A CA 1
ATOM 4279 C C . THR A 1 564 ? -18.942 -30.243 2.364 1.00 87.25 564 THR A C 1
ATOM 4281 O O . THR A 1 564 ? -19.568 -29.420 1.699 1.00 87.25 564 THR A O 1
ATOM 4284 N N . ALA A 1 565 ? -17.794 -29.940 2.975 1.00 90.81 565 ALA A N 1
ATOM 4285 C CA . ALA A 1 565 ? -17.243 -28.588 3.002 1.00 90.81 565 ALA A CA 1
ATOM 4286 C C . ALA A 1 565 ? -15.723 -28.544 3.157 1.00 90.81 565 ALA A C 1
ATOM 4288 O O . ALA A 1 565 ? -15.141 -29.425 3.792 1.00 90.81 565 ALA A O 1
ATOM 4289 N N . ALA A 1 566 ? -15.117 -27.465 2.662 1.00 93.81 566 ALA A N 1
ATOM 4290 C CA . ALA A 1 566 ? -13.754 -27.058 2.984 1.00 93.81 566 ALA A CA 1
ATOM 4291 C C . ALA A 1 566 ? -13.791 -25.778 3.833 1.00 93.81 566 ALA A C 1
ATOM 4293 O O . ALA A 1 566 ? -14.418 -24.796 3.446 1.00 93.81 566 ALA A O 1
ATOM 4294 N N . VAL A 1 567 ? -13.138 -25.785 4.991 1.00 92.62 567 VAL A N 1
ATOM 4295 C CA . VAL A 1 567 ? -13.058 -24.645 5.913 1.00 92.62 567 VAL A CA 1
ATOM 4296 C C . VAL A 1 567 ? -11.633 -24.121 5.914 1.00 92.62 567 VAL A C 1
ATOM 4298 O O . VAL A 1 567 ? -10.716 -24.892 6.184 1.00 92.62 567 VAL A O 1
ATOM 4301 N N . ILE A 1 568 ? -11.455 -22.829 5.641 1.00 94.75 568 ILE A N 1
ATOM 4302 C CA . ILE A 1 568 ? -10.172 -22.132 5.736 1.00 94.75 568 ILE A CA 1
ATOM 4303 C C . ILE A 1 568 ? -10.267 -21.081 6.841 1.00 94.75 568 ILE A C 1
ATOM 4305 O O . ILE A 1 568 ? -11.029 -20.118 6.728 1.00 94.75 568 ILE A O 1
ATOM 4309 N N . GLY A 1 569 ? -9.477 -21.270 7.895 1.00 89.69 569 GLY A N 1
ATOM 4310 C CA . GLY A 1 569 ? -9.336 -20.328 9.002 1.00 89.69 569 GLY A CA 1
ATOM 4311 C C . GLY A 1 569 ? -7.970 -19.649 8.958 1.00 89.69 569 GLY A C 1
ATOM 4312 O O . GLY A 1 569 ? -6.959 -20.338 9.018 1.00 89.69 569 GLY A O 1
ATOM 4313 N N . GLY A 1 570 ? -7.905 -18.321 8.857 1.00 87.50 570 GLY A N 1
ATOM 4314 C CA . GLY A 1 570 ? -6.638 -17.572 8.898 1.00 87.50 570 GLY A CA 1
ATOM 4315 C C . GLY A 1 570 ? -6.339 -16.982 10.277 1.00 87.50 570 GLY A C 1
ATOM 4316 O O . GLY A 1 570 ? -7.256 -16.494 10.941 1.00 87.50 570 GLY A O 1
ATOM 4317 N N . THR A 1 571 ? -5.072 -16.989 10.713 1.00 79.88 571 THR A N 1
ATOM 4318 C CA . THR A 1 571 ? -4.643 -16.225 11.907 1.00 79.88 571 THR A CA 1
ATOM 4319 C C . THR A 1 571 ? -4.698 -14.717 11.654 1.00 79.88 571 THR A C 1
ATOM 4321 O O . THR A 1 571 ? -4.905 -13.940 12.580 1.00 79.88 571 THR A O 1
ATOM 4324 N N . GLY A 1 572 ? -4.605 -14.319 10.386 1.00 78.06 572 GLY A N 1
ATOM 4325 C CA . GLY A 1 572 ? -5.021 -13.034 9.838 1.00 78.06 572 GLY A CA 1
ATOM 4326 C C . GLY A 1 572 ? -5.577 -13.207 8.419 1.00 78.06 572 GLY A C 1
ATOM 4327 O O . GLY A 1 572 ? -5.637 -14.320 7.884 1.00 78.06 572 GLY A O 1
ATOM 4328 N N . ALA A 1 573 ? -5.976 -12.105 7.780 1.00 80.25 573 ALA A N 1
ATOM 4329 C CA . ALA A 1 573 ? -6.561 -12.145 6.435 1.00 80.25 573 ALA A CA 1
ATOM 4330 C C . ALA A 1 573 ? -5.587 -12.716 5.387 1.00 80.25 573 ALA A C 1
ATOM 4332 O O . ALA A 1 573 ? -5.992 -13.494 4.524 1.00 80.25 573 ALA A O 1
ATOM 4333 N N . ARG A 1 574 ? -4.290 -12.393 5.499 1.00 84.38 574 ARG A N 1
ATOM 4334 C CA . ARG A 1 574 ? -3.251 -12.922 4.605 1.00 84.38 574 ARG A CA 1
ATOM 4335 C C . ARG A 1 574 ? -3.050 -14.432 4.780 1.00 84.38 574 ARG A C 1
ATOM 4337 O O . ARG A 1 574 ? -2.910 -15.138 3.787 1.00 84.38 574 ARG A O 1
ATOM 4344 N N . GLY A 1 575 ? -3.124 -14.949 6.008 1.00 90.81 575 GLY A N 1
ATOM 4345 C CA . GLY A 1 575 ? -3.119 -16.394 6.243 1.00 90.81 575 GLY A CA 1
ATOM 4346 C C . GLY A 1 575 ? -4.302 -17.091 5.577 1.00 90.81 575 GLY A C 1
ATOM 4347 O O . GLY A 1 575 ? -4.126 -18.070 4.853 1.00 90.81 575 GLY A O 1
ATOM 4348 N N . MET A 1 576 ? -5.503 -16.525 5.710 1.00 91.25 576 MET A N 1
ATOM 4349 C CA . MET A 1 576 ? -6.684 -17.040 5.016 1.00 91.25 576 MET A CA 1
ATOM 4350 C C . MET A 1 576 ? -6.487 -17.061 3.490 1.00 91.25 576 MET A C 1
ATOM 4352 O O . MET A 1 576 ? -6.803 -18.064 2.850 1.00 91.25 576 MET A O 1
ATOM 4356 N N . TRP A 1 577 ? -5.905 -16.002 2.913 1.00 94.69 577 TRP A N 1
ATOM 4357 C CA . TRP A 1 577 ? -5.526 -15.962 1.497 1.00 94.69 577 TRP A CA 1
ATOM 4358 C C . TRP A 1 577 ? -4.557 -17.092 1.116 1.00 94.69 577 TRP A C 1
ATOM 4360 O O . TRP A 1 577 ? -4.806 -17.795 0.132 1.00 94.69 577 TRP A O 1
ATOM 4370 N N . TRP A 1 578 ? -3.513 -17.349 1.909 1.00 97.44 578 TRP A N 1
ATOM 4371 C CA . TRP A 1 578 ? -2.585 -18.464 1.674 1.00 97.44 578 TRP A CA 1
ATOM 4372 C C . TRP A 1 578 ? -3.261 -19.835 1.732 1.00 97.44 578 TRP A C 1
ATOM 4374 O O . TRP A 1 578 ? -2.957 -20.695 0.898 1.00 97.44 578 TRP A O 1
ATOM 4384 N N . GLY A 1 579 ? -4.245 -20.009 2.615 1.00 97.19 579 GLY A N 1
ATOM 4385 C CA . GLY A 1 579 ? -5.090 -21.202 2.637 1.00 97.19 579 GLY A CA 1
ATOM 4386 C C . GLY A 1 579 ? -5.863 -21.413 1.335 1.00 97.19 579 GLY A C 1
ATOM 4387 O O . GLY A 1 579 ? -5.964 -22.544 0.853 1.00 97.19 579 GLY A O 1
ATOM 4388 N N . THR A 1 580 ? -6.320 -20.333 0.688 1.00 97.31 580 THR A N 1
ATOM 4389 C CA . THR A 1 580 ? -6.951 -20.440 -0.639 1.00 97.31 580 THR A CA 1
ATOM 4390 C C . THR A 1 580 ? -5.976 -20.926 -1.710 1.00 97.31 580 THR A C 1
ATOM 4392 O O . THR A 1 580 ? -6.361 -21.735 -2.551 1.00 97.31 580 THR A O 1
ATOM 4395 N N . ARG A 1 581 ? -4.703 -20.494 -1.672 1.00 98.00 581 ARG A N 1
ATOM 4396 C CA . ARG A 1 581 ? -3.679 -20.943 -2.635 1.00 98.00 581 ARG A CA 1
ATOM 4397 C C . ARG A 1 581 ? -3.449 -22.446 -2.518 1.00 98.00 581 ARG A C 1
ATOM 4399 O O . ARG A 1 581 ? -3.419 -23.138 -3.530 1.00 98.00 581 ARG A O 1
ATOM 4406 N N . THR A 1 582 ? -3.360 -22.952 -1.289 1.00 97.81 582 THR A N 1
ATOM 4407 C CA . THR A 1 582 ? -3.240 -24.393 -1.022 1.00 97.81 582 THR A CA 1
ATOM 4408 C C . THR A 1 582 ? -4.453 -25.166 -1.528 1.00 97.81 582 THR A C 1
ATOM 4410 O O . THR A 1 582 ? -4.283 -26.174 -2.206 1.00 97.81 582 THR A O 1
ATOM 4413 N N . LEU A 1 583 ? -5.673 -24.676 -1.289 1.00 97.50 583 LEU A N 1
ATOM 4414 C CA . LEU A 1 583 ? -6.885 -25.312 -1.813 1.00 97.50 583 LEU A CA 1
ATOM 4415 C C . LEU A 1 583 ? -6.877 -25.383 -3.351 1.00 97.50 583 LEU A C 1
ATOM 4417 O O . LEU A 1 583 ? -7.175 -26.437 -3.911 1.00 97.50 583 LEU A O 1
ATOM 4421 N N . LEU A 1 584 ? -6.495 -24.304 -4.044 1.00 97.25 584 LEU A N 1
ATOM 4422 C CA . LEU A 1 584 ? -6.383 -24.297 -5.510 1.00 97.25 584 LEU A CA 1
ATOM 4423 C C . LEU A 1 584 ? -5.308 -25.271 -6.014 1.00 97.25 584 LEU A C 1
ATOM 4425 O O . LEU A 1 584 ? -5.540 -25.990 -6.983 1.00 97.25 584 LEU A O 1
ATOM 4429 N N . GLN A 1 585 ? -4.154 -25.336 -5.346 1.00 96.56 585 GLN A N 1
ATOM 4430 C CA . GLN A 1 585 ? -3.095 -26.292 -5.680 1.00 96.56 585 GLN A CA 1
ATOM 4431 C C . GLN A 1 585 ? -3.555 -27.744 -5.486 1.00 96.56 585 GLN A C 1
ATOM 4433 O O . GLN A 1 585 ? -3.281 -28.586 -6.340 1.00 96.56 585 GLN A O 1
ATOM 4438 N N . LEU A 1 586 ? -4.315 -28.040 -4.428 1.00 96.25 586 LEU A N 1
ATOM 4439 C CA . LEU A 1 586 ? -4.905 -29.366 -4.221 1.00 96.25 586 LEU A CA 1
ATOM 4440 C C . LEU A 1 586 ? -5.905 -29.723 -5.327 1.00 96.25 586 LEU A C 1
ATOM 4442 O O . LEU A 1 586 ? -5.857 -30.838 -5.843 1.00 96.25 586 LEU A O 1
ATOM 4446 N N . LEU A 1 587 ? -6.753 -28.779 -5.753 1.00 94.69 587 LEU A N 1
ATOM 4447 C CA . LEU A 1 587 ? -7.659 -28.995 -6.886 1.00 94.69 587 LEU A CA 1
ATOM 4448 C C . LEU A 1 587 ? -6.892 -29.324 -8.172 1.00 94.69 587 LEU A C 1
ATOM 4450 O O . LEU A 1 587 ? -7.290 -30.235 -8.894 1.00 94.69 587 LEU A O 1
ATOM 4454 N N . VAL A 1 588 ? -5.787 -28.629 -8.451 1.00 93.06 588 VAL A N 1
ATOM 4455 C CA . VAL A 1 588 ? -4.928 -28.935 -9.607 1.00 93.06 588 VAL A CA 1
ATOM 4456 C C . VAL A 1 588 ? -4.316 -30.333 -9.476 1.00 93.06 588 VAL A C 1
ATOM 4458 O O . VAL A 1 588 ? -4.450 -31.148 -10.389 1.00 93.06 588 VAL A O 1
ATOM 4461 N N . ALA A 1 589 ? -3.702 -30.645 -8.331 1.00 93.19 589 ALA A N 1
ATOM 4462 C CA . ALA A 1 589 ? -3.020 -31.920 -8.094 1.00 93.19 589 ALA A CA 1
ATOM 4463 C C . ALA A 1 589 ? -3.962 -33.134 -8.163 1.00 93.19 589 ALA A C 1
ATOM 4465 O O . ALA A 1 589 ? -3.565 -34.217 -8.592 1.00 93.19 589 ALA A O 1
ATOM 4466 N N . HIS A 1 590 ? -5.220 -32.950 -7.762 1.00 92.81 590 HIS A N 1
ATOM 4467 C CA . HIS A 1 590 ? -6.226 -34.006 -7.677 1.00 92.81 590 HIS A CA 1
ATOM 4468 C C . HIS A 1 590 ? -7.349 -33.858 -8.714 1.00 92.81 590 HIS A C 1
ATOM 4470 O O . HIS A 1 590 ? -8.447 -34.392 -8.521 1.00 92.81 590 HIS A O 1
ATOM 4476 N N . ASN A 1 591 ? -7.079 -33.165 -9.827 1.00 88.69 591 ASN A N 1
ATOM 4477 C CA . ASN A 1 591 ? -7.969 -33.047 -10.986 1.00 88.69 591 ASN A CA 1
ATOM 4478 C C . ASN A 1 591 ? -9.416 -32.653 -10.612 1.00 88.69 591 ASN A C 1
ATOM 4480 O O . ASN A 1 591 ? -10.384 -33.308 -11.002 1.00 88.69 591 ASN A O 1
ATOM 4484 N N . GLY A 1 592 ? -9.547 -31.610 -9.793 1.00 88.44 592 GLY A N 1
ATOM 4485 C CA . GLY A 1 592 ? -10.814 -31.041 -9.331 1.00 88.44 592 GLY A CA 1
ATOM 4486 C C . GLY A 1 592 ? -11.398 -31.674 -8.064 1.00 88.44 592 GLY A C 1
ATOM 4487 O O . GLY A 1 592 ? -12.440 -31.221 -7.597 1.00 88.44 592 GLY A O 1
ATOM 4488 N N . SER A 1 593 ? -10.758 -32.697 -7.487 1.00 90.75 593 SER A N 1
ATOM 4489 C CA . SER A 1 593 ? -11.166 -33.285 -6.201 1.00 90.75 593 SER A CA 1
ATOM 4490 C C . SER A 1 593 ? -10.315 -32.769 -5.034 1.00 90.75 593 SER A C 1
ATOM 4492 O O . SER A 1 593 ? -9.211 -32.280 -5.243 1.00 90.75 593 SER A O 1
ATOM 4494 N N . LEU A 1 594 ? -10.830 -32.852 -3.802 1.00 93.00 594 LEU A N 1
ATOM 4495 C CA . LEU A 1 594 ? -10.098 -32.487 -2.584 1.00 93.00 594 LEU A CA 1
ATOM 4496 C C . LEU A 1 594 ? -10.005 -33.702 -1.645 1.00 93.00 594 LEU A C 1
ATOM 4498 O O . LEU A 1 594 ? -11.033 -34.345 -1.398 1.00 93.00 594 LEU A O 1
ATOM 4502 N N . PRO A 1 595 ? -8.816 -34.035 -1.111 1.00 93.56 595 PRO A N 1
ATOM 4503 C CA . PRO A 1 595 ? -8.677 -35.081 -0.101 1.00 93.56 595 PRO A CA 1
ATOM 4504 C C . PRO A 1 595 ? -9.331 -34.653 1.223 1.00 93.56 595 PRO A C 1
ATOM 4506 O O . PRO A 1 595 ? -9.280 -33.487 1.596 1.00 93.56 595 PRO A O 1
ATOM 4509 N N . VAL A 1 596 ? -9.955 -35.595 1.941 1.00 94.06 596 VAL A N 1
ATOM 4510 C CA . VAL A 1 596 ? -10.552 -35.343 3.268 1.00 94.06 596 VAL A CA 1
ATOM 4511 C C . VAL A 1 596 ? -9.446 -35.365 4.320 1.00 94.06 596 VAL A C 1
ATOM 4513 O O . VAL A 1 596 ? -9.000 -36.438 4.728 1.00 94.06 596 VAL A O 1
ATOM 4516 N N . GLU A 1 597 ? -9.008 -34.185 4.748 1.00 94.31 597 GLU A N 1
ATOM 4517 C CA . GLU A 1 597 ? -7.916 -34.002 5.703 1.00 94.31 597 GLU A CA 1
ATOM 4518 C C . GLU A 1 597 ? -8.007 -32.660 6.446 1.00 94.31 597 GLU A C 1
ATOM 4520 O O . GLU A 1 597 ? -8.787 -31.779 6.081 1.00 94.31 597 GLU A O 1
ATOM 4525 N N . THR A 1 598 ? -7.191 -32.508 7.489 1.00 93.50 598 THR A N 1
ATOM 4526 C CA . THR A 1 598 ? -6.977 -31.235 8.185 1.00 93.50 598 THR A CA 1
ATOM 4527 C C . THR A 1 598 ? -5.493 -30.903 8.163 1.00 93.50 598 THR A C 1
ATOM 4529 O O . THR A 1 598 ? -4.674 -31.715 8.593 1.00 93.50 598 THR A O 1
ATOM 4532 N N . THR A 1 599 ? -5.174 -29.684 7.742 1.00 93.75 599 THR A N 1
ATOM 4533 C CA . THR A 1 599 ? -3.810 -29.162 7.651 1.00 93.75 599 THR A CA 1
ATOM 4534 C C . THR A 1 599 ? -3.722 -27.828 8.378 1.00 93.75 599 THR A C 1
ATOM 4536 O O . THR A 1 599 ? -4.634 -27.009 8.290 1.00 93.75 599 THR A O 1
ATOM 4539 N N . VAL A 1 600 ? -2.618 -27.606 9.090 1.00 94.56 600 VAL A N 1
ATOM 4540 C CA . VAL A 1 600 ? -2.234 -26.310 9.663 1.00 94.56 600 VAL A CA 1
ATOM 4541 C C . VAL A 1 600 ? -0.877 -25.956 9.084 1.00 94.56 600 VAL A C 1
ATOM 4543 O O . VAL A 1 600 ? 0.022 -26.797 9.085 1.00 94.56 600 VAL A O 1
ATOM 4546 N N . ASP A 1 601 ? -0.738 -24.741 8.574 1.00 96.31 601 ASP A N 1
ATOM 4547 C CA . ASP A 1 601 ? 0.443 -24.338 7.822 1.00 96.31 601 ASP A CA 1
ATOM 4548 C C . ASP A 1 601 ? 0.752 -22.849 8.028 1.00 96.31 601 ASP A C 1
ATOM 4550 O O . ASP A 1 601 ? -0.144 -22.033 8.257 1.00 96.31 601 ASP A O 1
ATOM 4554 N N . ALA A 1 602 ? 2.038 -22.507 8.006 1.00 95.00 602 ALA A N 1
ATOM 4555 C CA . ALA A 1 602 ? 2.533 -21.156 8.238 1.00 95.00 602 ALA A CA 1
ATOM 4556 C C . ALA A 1 602 ? 3.966 -20.990 7.707 1.00 95.00 602 ALA A C 1
ATOM 4558 O O . ALA A 1 602 ? 4.788 -21.904 7.864 1.00 95.00 602 ALA A O 1
ATOM 4559 N N . PRO A 1 603 ? 4.316 -19.807 7.179 1.00 96.31 603 PRO A N 1
ATOM 4560 C CA . PRO A 1 603 ? 5.649 -19.559 6.644 1.00 96.31 603 PRO A CA 1
ATOM 4561 C C . PRO A 1 603 ? 6.721 -19.597 7.738 1.00 96.31 603 PRO A C 1
ATOM 4563 O O . PRO A 1 603 ? 6.492 -19.183 8.874 1.00 96.31 603 PRO A O 1
ATOM 4566 N N . ALA A 1 604 ? 7.915 -20.077 7.398 1.00 96.31 604 ALA A N 1
ATOM 4567 C CA . ALA A 1 604 ? 9.074 -20.065 8.283 1.00 96.31 604 ALA A CA 1
ATOM 4568 C C . ALA A 1 604 ? 9.694 -18.665 8.430 1.00 96.31 604 ALA A C 1
ATOM 4570 O O . ALA A 1 604 ? 10.159 -18.341 9.520 1.00 96.31 604 ALA A O 1
ATOM 4571 N N . TYR A 1 605 ? 9.651 -17.838 7.381 1.00 95.38 605 TYR A N 1
ATOM 4572 C CA . TYR A 1 605 ? 10.226 -16.486 7.344 1.00 95.38 605 TYR A CA 1
ATOM 4573 C C . TYR A 1 605 ? 9.209 -15.467 6.836 1.00 95.38 605 TYR A C 1
ATOM 4575 O O . TYR A 1 605 ? 8.368 -15.819 6.013 1.00 95.38 605 TYR A O 1
ATOM 4583 N N . GLU A 1 606 ? 9.296 -14.221 7.302 1.00 89.75 606 GLU A N 1
ATOM 4584 C CA . GLU A 1 606 ? 8.384 -13.120 6.954 1.00 89.75 606 GLU A CA 1
ATOM 4585 C C . GLU A 1 606 ? 8.618 -12.615 5.519 1.00 89.75 606 GLU A C 1
ATOM 4587 O O . GLU A 1 606 ? 7.691 -12.567 4.703 1.00 89.75 606 GLU A O 1
ATOM 4592 N N . THR A 1 607 ? 9.871 -12.299 5.187 1.00 95.38 607 THR A N 1
ATOM 4593 C CA . THR A 1 607 ? 10.264 -11.805 3.865 1.00 95.38 607 THR A CA 1
ATOM 4594 C C . THR A 1 607 ? 10.541 -12.978 2.933 1.00 95.38 607 THR A C 1
ATOM 4596 O O . THR A 1 607 ? 11.482 -13.753 3.117 1.00 95.38 607 THR A O 1
ATOM 4599 N N . ARG A 1 608 ? 9.696 -13.119 1.912 1.00 97.69 608 ARG A N 1
ATOM 4600 C CA . ARG A 1 608 ? 9.817 -14.133 0.862 1.00 97.69 608 ARG A CA 1
ATOM 4601 C C . ARG A 1 608 ? 9.587 -13.422 -0.458 1.00 97.69 608 ARG A C 1
ATOM 4603 O O . ARG A 1 608 ? 8.437 -13.214 -0.841 1.00 97.69 608 ARG A O 1
ATOM 4610 N N . GLY A 1 609 ? 10.654 -12.990 -1.115 1.00 97.88 609 GLY A N 1
ATOM 4611 C CA . GLY A 1 609 ? 10.527 -12.072 -2.239 1.00 97.88 609 GLY A CA 1
ATOM 4612 C C . GLY A 1 609 ? 11.226 -12.497 -3.516 1.00 97.88 609 GLY A C 1
ATOM 4613 O O . GLY A 1 609 ? 12.012 -13.446 -3.565 1.00 97.88 609 GLY A O 1
ATOM 4614 N N . PHE A 1 610 ? 10.930 -11.734 -4.558 1.00 98.50 610 PHE A N 1
ATOM 4615 C CA . PHE A 1 610 ? 11.690 -11.697 -5.797 1.00 98.50 610 PHE A CA 1
ATOM 4616 C C . PHE A 1 610 ? 11.942 -10.241 -6.194 1.00 98.50 610 PHE A C 1
ATOM 4618 O O . PHE A 1 610 ? 11.141 -9.363 -5.869 1.00 98.50 610 PHE A O 1
ATOM 4625 N N . MET A 1 611 ? 13.045 -10.006 -6.892 1.00 98.62 611 MET A N 1
ATOM 4626 C CA . MET A 1 611 ? 13.475 -8.710 -7.389 1.00 98.62 611 MET A CA 1
ATOM 4627 C C . MET A 1 611 ? 13.574 -8.739 -8.915 1.00 98.62 611 MET A C 1
ATOM 4629 O O . MET A 1 611 ? 14.073 -9.710 -9.493 1.00 98.62 611 MET A O 1
ATOM 4633 N N . LEU A 1 612 ? 13.076 -7.682 -9.560 1.00 98.19 612 LEU A N 1
ATOM 4634 C CA . LEU A 1 612 ? 13.175 -7.480 -11.006 1.00 98.19 612 LEU A CA 1
ATOM 4635 C C . LEU A 1 612 ? 13.828 -6.130 -11.300 1.00 98.19 612 LEU A C 1
ATOM 4637 O O . LEU A 1 612 ? 13.315 -5.090 -10.885 1.00 98.19 612 LEU A O 1
ATOM 4641 N N . ASP A 1 613 ? 14.924 -6.167 -12.057 1.00 97.81 613 ASP A N 1
ATOM 4642 C CA . ASP A 1 613 ? 15.631 -4.988 -12.556 1.00 97.81 613 ASP A CA 1
ATOM 4643 C C . ASP A 1 613 ? 14.816 -4.273 -13.637 1.00 97.81 613 ASP A C 1
ATOM 4645 O O . ASP A 1 613 ? 14.887 -4.648 -14.812 1.00 97.81 613 ASP A O 1
ATOM 4649 N N . ALA A 1 614 ? 14.064 -3.244 -13.240 1.00 95.88 614 ALA A N 1
ATOM 4650 C CA . ALA A 1 614 ? 13.403 -2.331 -14.166 1.00 95.88 614 ALA A CA 1
ATOM 4651 C C . ALA A 1 614 ? 14.249 -1.089 -14.503 1.00 95.88 614 ALA A C 1
ATOM 4653 O O . ALA A 1 614 ? 13.955 -0.377 -15.459 1.00 95.88 614 ALA A O 1
ATOM 4654 N N . GLY A 1 615 ? 15.353 -0.864 -13.784 1.00 94.56 615 GLY A N 1
ATOM 4655 C CA . GLY A 1 615 ? 16.303 0.222 -14.020 1.00 94.56 615 GLY A CA 1
ATOM 4656 C C . GLY A 1 615 ? 17.147 0.056 -15.290 1.00 94.56 615 GLY A C 1
ATOM 4657 O O . GLY A 1 615 ? 17.624 1.041 -15.854 1.00 94.56 615 GLY A O 1
ATOM 4658 N N . ARG A 1 616 ? 17.308 -1.172 -15.799 1.00 93.56 616 ARG A N 1
ATOM 4659 C CA . ARG A 1 616 ? 18.030 -1.453 -17.060 1.00 93.56 616 ARG A CA 1
ATOM 4660 C C . ARG A 1 616 ? 17.140 -1.976 -18.187 1.00 93.56 616 ARG A C 1
ATOM 4662 O O . ARG A 1 616 ? 17.621 -2.148 -19.310 1.00 93.56 616 ARG A O 1
ATOM 4669 N N . LYS A 1 617 ? 15.851 -2.199 -17.915 1.00 93.50 617 LYS A N 1
ATOM 4670 C CA . LYS A 1 617 ? 14.829 -2.561 -18.904 1.00 93.50 617 LYS A CA 1
ATOM 4671 C C . LYS A 1 617 ? 13.437 -2.168 -18.413 1.00 93.50 617 LYS A C 1
ATOM 4673 O O . LYS A 1 617 ? 13.031 -2.577 -17.338 1.00 93.50 617 LYS A O 1
ATOM 4678 N N . TRP A 1 618 ? 12.665 -1.485 -19.249 1.00 94.62 618 TRP A N 1
ATOM 4679 C CA . TRP A 1 618 ? 11.268 -1.187 -18.940 1.00 94.62 618 TRP A CA 1
ATOM 4680 C C . TRP A 1 618 ? 10.339 -2.409 -19.069 1.00 94.62 618 TRP A C 1
ATOM 4682 O O . TRP A 1 618 ? 10.518 -3.249 -19.959 1.00 94.62 618 TRP A O 1
ATOM 4692 N N . TYR A 1 619 ? 9.309 -2.461 -18.217 1.00 96.12 619 TYR A N 1
ATOM 4693 C CA . TYR A 1 619 ? 8.259 -3.483 -18.213 1.00 96.12 619 TYR A CA 1
ATOM 4694 C C . TYR A 1 619 ? 6.865 -2.855 -18.187 1.00 96.12 619 TYR A C 1
ATOM 4696 O O . TYR A 1 619 ? 6.613 -1.883 -17.475 1.00 96.12 619 TYR A O 1
ATOM 4704 N N . ALA A 1 620 ? 5.933 -3.461 -18.920 1.00 95.12 620 ALA A N 1
ATOM 4705 C CA . ALA A 1 620 ? 4.548 -3.019 -18.961 1.00 95.12 620 ALA A CA 1
ATOM 4706 C C . ALA A 1 620 ? 3.816 -3.315 -17.631 1.00 95.12 620 ALA A C 1
ATOM 4708 O O . ALA A 1 620 ? 4.032 -4.384 -17.047 1.00 95.12 620 ALA A O 1
ATOM 4709 N N . PRO A 1 621 ? 2.879 -2.447 -17.188 1.00 93.62 621 PRO A N 1
ATOM 4710 C CA . PRO A 1 621 ? 2.131 -2.649 -15.944 1.00 93.62 621 PRO A CA 1
ATOM 4711 C C . PRO A 1 621 ? 1.431 -4.016 -15.865 1.00 93.62 621 PRO A C 1
ATOM 4713 O O . PRO A 1 621 ? 1.471 -4.681 -14.831 1.00 93.62 621 PRO A O 1
ATOM 4716 N N . GLU A 1 622 ? 0.831 -4.476 -16.968 1.00 93.81 622 GLU A N 1
ATOM 4717 C CA . GLU A 1 622 ? 0.149 -5.777 -17.016 1.00 93.81 622 GLU A CA 1
ATOM 4718 C C . GLU A 1 622 ? 1.104 -6.952 -16.779 1.00 93.81 622 GLU A C 1
ATOM 4720 O O . GLU A 1 622 ? 0.779 -7.860 -16.016 1.00 93.81 622 GLU A O 1
ATOM 4725 N N . PHE A 1 623 ? 2.314 -6.914 -17.347 1.00 97.38 623 PHE A N 1
ATOM 4726 C CA . PHE A 1 623 ? 3.320 -7.954 -17.120 1.00 97.38 623 PHE A CA 1
ATOM 4727 C C . PHE A 1 623 ? 3.737 -8.021 -15.641 1.00 97.38 623 PHE A C 1
ATOM 4729 O O . PHE A 1 623 ? 3.825 -9.107 -15.063 1.00 97.38 623 PHE A O 1
ATOM 4736 N N . LEU A 1 624 ? 3.930 -6.863 -15.000 1.00 98.25 624 LEU A N 1
ATOM 4737 C CA . LEU A 1 624 ? 4.268 -6.779 -13.575 1.00 98.25 624 LEU A CA 1
ATOM 4738 C C . LEU A 1 624 ? 3.146 -7.359 -12.690 1.00 98.25 624 LEU A C 1
ATOM 4740 O O . LEU A 1 624 ? 3.412 -8.132 -11.766 1.00 98.25 624 LEU A O 1
ATOM 4744 N N . LYS A 1 625 ? 1.880 -7.061 -13.014 1.00 96.75 625 LYS A N 1
ATOM 4745 C CA . LYS A 1 625 ? 0.696 -7.614 -12.329 1.00 96.75 625 LYS A CA 1
ATOM 4746 C C . LYS A 1 625 ? 0.568 -9.130 -12.501 1.00 96.75 625 LYS A C 1
ATOM 4748 O O . LYS A 1 625 ? 0.220 -9.847 -11.550 1.00 96.75 625 LYS A O 1
ATOM 4753 N N . GLU A 1 626 ? 0.866 -9.652 -13.687 1.00 98.06 626 GLU A N 1
ATOM 4754 C CA . GLU A 1 626 ? 0.914 -11.095 -13.928 1.00 98.06 626 GLU A CA 1
ATOM 4755 C C . GLU A 1 626 ? 2.001 -11.769 -13.077 1.00 98.06 626 GLU A C 1
ATOM 4757 O O . GLU A 1 626 ? 1.734 -12.792 -12.437 1.00 98.06 626 GLU A O 1
ATOM 4762 N N . LEU A 1 627 ? 3.193 -11.168 -12.993 1.00 98.19 627 LEU A N 1
ATOM 4763 C CA . LEU A 1 627 ? 4.307 -11.682 -12.193 1.00 98.19 627 LEU A CA 1
ATOM 4764 C C . LEU A 1 627 ? 3.982 -11.701 -10.689 1.00 98.19 627 LEU A C 1
ATOM 4766 O O . LEU A 1 627 ? 4.233 -12.709 -10.026 1.00 98.19 627 LEU A O 1
ATOM 4770 N N . CYS A 1 628 ? 3.323 -10.660 -10.165 1.00 96.94 628 CYS A N 1
ATOM 4771 C CA . CYS A 1 628 ? 2.787 -10.657 -8.797 1.00 96.94 628 CYS A CA 1
ATOM 4772 C C . CYS A 1 628 ? 1.789 -11.799 -8.553 1.00 96.94 628 CYS A C 1
ATOM 4774 O O . CYS A 1 628 ? 1.836 -12.463 -7.515 1.00 96.94 628 CYS A O 1
ATOM 4776 N N . SER A 1 629 ? 0.885 -12.054 -9.504 1.00 97.75 629 SER A N 1
ATOM 4777 C CA . SER A 1 629 ? -0.101 -13.138 -9.378 1.00 97.75 629 SER A CA 1
ATOM 4778 C C . SER A 1 629 ? 0.570 -14.509 -9.346 1.00 97.75 629 SER A C 1
ATOM 4780 O O . SER A 1 629 ? 0.202 -15.365 -8.539 1.00 97.75 629 SER A O 1
ATOM 4782 N N . TYR A 1 630 ? 1.596 -14.691 -10.178 1.00 98.56 630 TYR A N 1
ATOM 4783 C CA . TYR A 1 630 ? 2.417 -15.894 -10.204 1.00 98.56 630 TYR A CA 1
ATOM 4784 C C . TYR A 1 630 ? 3.165 -16.106 -8.878 1.00 98.56 630 TYR A C 1
ATOM 4786 O O . TYR A 1 630 ? 3.078 -17.181 -8.284 1.00 98.56 630 TYR A O 1
ATOM 4794 N N . ALA A 1 631 ? 3.826 -15.068 -8.362 1.00 98.50 631 ALA A N 1
ATOM 4795 C CA . ALA A 1 631 ? 4.536 -15.104 -7.083 1.00 98.50 631 ALA A CA 1
ATOM 4796 C C . ALA A 1 631 ? 3.605 -15.415 -5.895 1.00 98.50 631 ALA A C 1
ATOM 4798 O O . ALA A 1 631 ? 3.922 -16.262 -5.056 1.00 98.50 631 ALA A O 1
ATOM 4799 N N . SER A 1 632 ? 2.416 -14.804 -5.871 1.00 97.94 632 SER A N 1
ATOM 4800 C CA . SER A 1 632 ? 1.377 -15.059 -4.866 1.00 97.94 632 SER A CA 1
ATOM 4801 C C . SER A 1 632 ? 0.907 -16.515 -4.857 1.00 97.94 632 SER A C 1
ATOM 4803 O O . SER A 1 632 ? 0.710 -17.108 -3.795 1.00 97.94 632 SER A O 1
ATOM 4805 N N . PHE A 1 633 ? 0.757 -17.140 -6.030 1.00 98.19 633 PHE A N 1
ATOM 4806 C CA . PHE A 1 633 ? 0.359 -18.546 -6.113 1.00 98.19 633 PHE A CA 1
ATOM 4807 C C . PHE A 1 633 ? 1.355 -19.475 -5.399 1.00 98.19 633 PHE A C 1
ATOM 4809 O O . PHE A 1 633 ? 0.943 -20.445 -4.762 1.00 98.19 633 PHE A O 1
ATOM 4816 N N . PHE A 1 634 ? 2.644 -19.126 -5.420 1.00 98.19 634 PHE A N 1
ATOM 4817 C CA . PHE A 1 634 ? 3.716 -19.813 -4.691 1.00 98.19 634 PHE A CA 1
ATOM 4818 C C . PHE A 1 634 ? 4.044 -19.190 -3.323 1.00 98.19 634 PHE A C 1
ATOM 4820 O O . PHE A 1 634 ? 5.060 -19.527 -2.718 1.00 98.19 634 PHE A O 1
ATOM 4827 N N . LYS A 1 635 ? 3.148 -18.344 -2.798 1.00 98.12 635 LYS A N 1
ATOM 4828 C CA . LYS A 1 635 ? 3.183 -17.764 -1.446 1.00 98.12 635 LYS A CA 1
ATOM 4829 C C . LYS A 1 635 ? 4.416 -16.901 -1.128 1.00 98.12 635 LYS A C 1
ATOM 4831 O O . LYS A 1 635 ? 4.790 -16.753 0.044 1.00 98.12 635 LYS A O 1
ATOM 4836 N N . LEU A 1 636 ? 5.027 -16.296 -2.149 1.00 98.31 636 LEU A N 1
ATOM 4837 C CA . LEU A 1 636 ? 5.926 -15.160 -1.936 1.00 98.31 636 LEU A CA 1
ATOM 4838 C C . LEU A 1 636 ? 5.113 -13.961 -1.420 1.00 98.31 636 LEU A C 1
ATOM 4840 O O . LEU A 1 636 ? 3.966 -13.768 -1.820 1.00 98.31 636 LEU A O 1
ATOM 4844 N N . SER A 1 637 ? 5.694 -13.191 -0.502 1.00 94.19 637 SER A N 1
ATOM 4845 C CA . SER A 1 637 ? 5.075 -12.040 0.165 1.00 94.19 637 SER A CA 1
ATOM 4846 C C . SER A 1 637 ? 5.529 -10.694 -0.386 1.00 94.19 637 SER A C 1
ATOM 4848 O O . SER A 1 637 ? 4.878 -9.692 -0.095 1.00 94.19 637 SER A O 1
ATOM 4850 N N . GLU A 1 638 ? 6.616 -10.638 -1.158 1.00 97.62 638 GLU A N 1
ATOM 4851 C CA . GLU A 1 638 ? 7.214 -9.370 -1.581 1.00 97.62 638 GLU A CA 1
ATOM 4852 C C . GLU A 1 638 ? 7.642 -9.361 -3.053 1.00 97.62 638 GLU A C 1
ATOM 4854 O O . GLU A 1 638 ? 8.164 -10.345 -3.579 1.00 97.62 638 GLU A O 1
ATOM 4859 N N . PHE A 1 639 ? 7.450 -8.212 -3.698 1.00 98.62 639 PHE A N 1
ATOM 4860 C CA . PHE A 1 639 ? 8.016 -7.878 -4.999 1.00 98.62 639 PHE A CA 1
ATOM 4861 C C . PHE A 1 639 ? 8.925 -6.655 -4.844 1.00 98.62 639 PHE A C 1
ATOM 4863 O O . PHE A 1 639 ? 8.446 -5.534 -4.695 1.00 98.62 639 PHE A O 1
ATOM 4870 N N . HIS A 1 640 ? 10.237 -6.867 -4.880 1.00 98.69 640 HIS A N 1
ATOM 4871 C CA . HIS A 1 640 ? 11.237 -5.804 -4.887 1.00 98.69 640 HIS A CA 1
ATOM 4872 C C . HIS A 1 640 ? 11.372 -5.246 -6.307 1.00 98.69 640 HIS A C 1
ATOM 4874 O O . HIS A 1 640 ? 11.867 -5.903 -7.221 1.00 98.69 640 HIS A O 1
ATOM 4880 N N . TYR A 1 641 ? 10.875 -4.029 -6.501 1.00 98.38 641 TYR A N 1
ATOM 4881 C CA . TYR A 1 641 ? 10.826 -3.383 -7.803 1.00 98.38 641 TYR A CA 1
ATOM 4882 C C . TYR A 1 641 ? 11.937 -2.340 -7.920 1.00 98.38 641 TYR A C 1
ATOM 4884 O O . TYR A 1 641 ? 11.864 -1.274 -7.308 1.00 98.38 641 TYR A O 1
ATOM 4892 N N . HIS A 1 642 ? 12.971 -2.675 -8.692 1.00 98.38 642 HIS A N 1
ATOM 4893 C CA . HIS A 1 642 ? 14.164 -1.855 -8.869 1.00 98.38 642 HIS A CA 1
ATOM 4894 C C . HIS A 1 642 ? 13.928 -0.783 -9.932 1.00 98.38 642 HIS A C 1
ATOM 4896 O O . HIS A 1 642 ? 13.992 -1.071 -11.127 1.00 98.38 642 HIS A O 1
ATOM 4902 N N . LEU A 1 643 ? 13.559 0.430 -9.501 1.00 98.12 643 LEU A N 1
ATOM 4903 C CA . LEU A 1 643 ? 12.948 1.437 -10.377 1.00 98.12 643 LEU A CA 1
ATOM 4904 C C . LEU A 1 643 ? 13.950 2.153 -11.273 1.00 98.12 643 LEU A C 1
ATOM 4906 O O . LEU A 1 643 ? 13.553 2.660 -12.325 1.00 98.12 643 LEU A O 1
ATOM 4910 N N . SER A 1 644 ? 15.202 2.272 -10.848 1.00 97.81 644 SER A N 1
ATOM 4911 C CA . SER A 1 644 ? 16.168 3.163 -11.481 1.00 97.81 644 SER A CA 1
ATOM 4912 C C . SER A 1 644 ? 17.559 2.567 -11.486 1.00 97.81 644 SER A C 1
ATOM 4914 O O . SER A 1 644 ? 18.023 2.145 -10.438 1.00 97.81 644 SER A O 1
ATOM 4916 N N . ASP A 1 645 ? 18.225 2.602 -12.635 1.00 96.69 645 ASP A N 1
ATOM 4917 C CA . ASP A 1 645 ? 19.623 2.195 -12.784 1.00 96.69 645 ASP A CA 1
ATOM 4918 C C . ASP A 1 645 ? 20.147 2.700 -14.141 1.00 96.69 645 ASP A C 1
ATOM 4920 O O . ASP A 1 645 ? 19.528 3.505 -14.855 1.00 96.69 645 ASP A O 1
ATOM 4924 N N . ASN A 1 646 ? 21.311 2.204 -14.528 1.00 93.75 646 ASN A N 1
ATOM 4925 C CA . ASN A 1 646 ? 21.928 2.377 -15.812 1.00 93.75 646 ASN A CA 1
ATOM 4926 C C . ASN A 1 646 ? 22.647 1.124 -16.294 1.00 93.75 646 ASN A C 1
ATOM 4928 O O . ASN A 1 646 ? 23.177 0.305 -15.549 1.00 93.75 646 ASN A O 1
ATOM 4932 N N . TYR A 1 647 ? 22.754 1.025 -17.609 1.00 88.88 647 TYR A N 1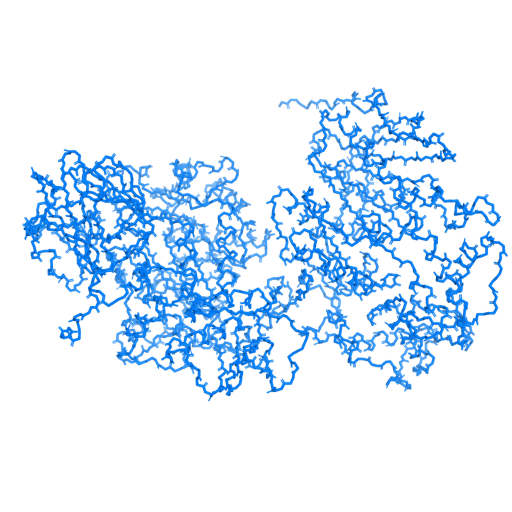
ATOM 4933 C CA . TYR A 1 647 ? 23.608 0.030 -18.220 1.00 88.88 647 TYR A CA 1
ATOM 4934 C C . TYR A 1 647 ? 25.073 0.243 -17.767 1.00 88.88 647 TYR A C 1
ATOM 4936 O O . TYR A 1 647 ? 25.515 1.398 -17.702 1.00 88.88 647 TYR A O 1
ATOM 4944 N N . PRO A 1 648 ? 25.836 -0.814 -17.415 1.00 83.62 648 PRO A N 1
ATOM 4945 C CA . PRO A 1 648 ? 27.171 -0.652 -16.842 1.00 83.62 648 PRO A CA 1
ATOM 4946 C C . PRO A 1 648 ? 28.101 0.157 -17.753 1.00 83.62 648 PRO A C 1
ATOM 4948 O O . PRO A 1 648 ? 28.310 -0.199 -18.913 1.00 83.62 648 PRO A O 1
ATOM 4951 N N . LEU A 1 649 ? 28.722 1.219 -17.223 1.00 83.94 649 LEU A N 1
ATOM 4952 C CA . LEU A 1 649 ? 29.577 2.136 -18.004 1.00 83.94 649 LEU A CA 1
ATOM 4953 C C . LEU A 1 649 ? 30.832 1.474 -18.607 1.00 83.94 649 LEU A C 1
ATOM 4955 O O . LEU A 1 649 ? 31.462 2.019 -19.512 1.00 83.94 649 LEU A O 1
ATOM 4959 N N . ASN A 1 650 ? 31.228 0.308 -18.096 1.00 74.81 650 ASN A N 1
ATOM 4960 C CA . ASN A 1 650 ? 32.341 -0.494 -18.606 1.00 74.81 650 ASN A CA 1
ATOM 4961 C C . ASN A 1 650 ? 31.918 -1.492 -19.706 1.00 74.81 650 ASN A C 1
ATOM 4963 O O . ASN A 1 650 ? 32.749 -2.287 -20.156 1.00 74.81 650 ASN A O 1
ATOM 4967 N N . ARG A 1 651 ? 30.649 -1.470 -20.135 1.00 72.88 651 ARG A N 1
ATOM 4968 C CA . ARG A 1 651 ? 30.071 -2.341 -21.168 1.00 72.88 651 ARG A CA 1
ATOM 4969 C C . ARG A 1 651 ? 29.373 -1.513 -22.249 1.00 72.88 651 ARG A C 1
ATOM 4971 O O . ARG A 1 651 ? 29.078 -0.340 -22.068 1.00 72.88 651 ARG A O 1
ATOM 4978 N N . GLY A 1 652 ? 29.079 -2.146 -23.387 1.00 70.69 652 GLY A N 1
ATOM 4979 C CA . GLY A 1 652 ? 28.210 -1.564 -24.422 1.00 70.69 652 GLY A CA 1
ATOM 4980 C C . GLY A 1 652 ? 28.907 -1.006 -25.647 1.00 70.69 652 GLY A C 1
ATOM 4981 O O . GLY A 1 652 ? 30.013 -1.414 -26.013 1.00 70.69 652 GLY A O 1
ATOM 4982 N N . LYS A 1 653 ? 28.205 -0.098 -26.328 1.00 71.88 653 LYS A N 1
ATOM 4983 C CA . LYS A 1 653 ? 28.482 0.319 -27.705 1.00 71.88 653 LYS A CA 1
ATOM 4984 C C . LYS A 1 653 ? 29.492 1.472 -27.764 1.00 71.88 653 LYS A C 1
ATOM 4986 O O . LYS A 1 653 ? 29.253 2.419 -28.490 1.00 71.88 653 LYS A O 1
ATOM 4991 N N . ASN A 1 654 ? 30.618 1.394 -27.038 1.00 74.44 654 ASN A N 1
ATOM 4992 C CA . ASN A 1 654 ? 31.693 2.415 -26.995 1.00 74.44 654 ASN A CA 1
ATOM 4993 C C . ASN A 1 654 ? 31.182 3.865 -27.179 1.00 74.44 654 ASN A C 1
ATOM 4995 O O . ASN A 1 654 ? 31.653 4.608 -28.045 1.00 74.44 654 ASN A O 1
ATOM 4999 N N . GLU A 1 655 ? 30.151 4.206 -26.412 1.00 81.25 655 GLU A N 1
ATOM 5000 C CA . GLU A 1 655 ? 29.370 5.433 -26.530 1.00 81.25 655 GLU A CA 1
ATOM 5001 C C . GLU A 1 655 ? 29.722 6.401 -25.398 1.00 81.25 655 GLU A C 1
ATOM 5003 O O . GLU A 1 655 ? 30.404 6.034 -24.435 1.00 81.25 655 GLU A O 1
ATOM 5008 N N . SER A 1 656 ? 29.314 7.666 -25.520 1.00 88.38 656 SER A N 1
ATOM 5009 C CA . SER A 1 656 ? 29.528 8.621 -24.434 1.00 88.38 656 SER A CA 1
ATOM 5010 C C . SER A 1 656 ? 28.655 8.238 -23.241 1.00 88.38 656 SER A C 1
ATOM 5012 O O . SER A 1 656 ? 27.547 7.741 -23.421 1.00 88.38 656 SER A O 1
ATOM 5014 N N . TRP A 1 657 ? 29.091 8.517 -22.011 1.00 89.81 657 TRP A N 1
ATOM 5015 C CA . TRP A 1 657 ? 28.294 8.204 -20.815 1.00 89.81 657 TRP A CA 1
ATOM 5016 C C . TRP A 1 657 ? 26.914 8.892 -20.815 1.00 89.81 657 TRP A C 1
ATOM 5018 O O . TRP A 1 657 ? 25.989 8.413 -20.171 1.00 89.81 657 TRP A O 1
ATOM 5028 N N . GLN A 1 658 ? 26.751 9.992 -21.562 1.00 90.06 658 GLN A N 1
ATOM 5029 C CA . GLN A 1 658 ? 25.458 10.646 -21.784 1.00 90.06 658 GLN A CA 1
ATOM 5030 C C . GLN A 1 658 ? 24.494 9.822 -22.654 1.00 90.06 658 GLN A C 1
ATOM 5032 O O . GLN A 1 658 ? 23.282 9.952 -22.486 1.00 90.06 658 GLN A O 1
ATOM 5037 N N . ASP A 1 659 ? 25.018 8.962 -23.527 1.00 90.00 659 ASP A N 1
ATOM 5038 C CA . ASP A 1 659 ? 24.244 8.140 -24.464 1.00 90.00 659 ASP A CA 1
ATOM 5039 C C . ASP A 1 659 ? 23.924 6.747 -23.891 1.00 90.00 659 ASP A C 1
ATOM 5041 O O . ASP A 1 659 ? 22.881 6.181 -24.216 1.00 90.00 659 ASP A O 1
ATOM 5045 N N . VAL A 1 660 ? 24.758 6.235 -22.970 1.00 91.62 660 VAL A N 1
ATOM 5046 C CA . VAL A 1 660 ? 24.559 4.939 -22.284 1.00 91.62 660 VAL A CA 1
ATOM 5047 C C . VAL A 1 660 ? 23.160 4.851 -21.682 1.00 91.62 660 VAL A C 1
ATOM 5049 O O . VAL A 1 660 ? 22.750 5.766 -20.984 1.00 91.62 660 VAL A O 1
ATOM 5052 N N . TYR A 1 661 ? 22.419 3.762 -21.887 1.00 91.81 661 TYR A N 1
ATOM 5053 C CA . TYR A 1 661 ? 21.062 3.635 -21.339 1.00 91.81 661 TYR A CA 1
ATOM 5054 C C . TYR A 1 661 ? 21.022 3.860 -19.816 1.00 91.81 661 TYR A C 1
ATOM 5056 O O . TYR A 1 661 ? 21.783 3.251 -19.068 1.00 91.81 661 TYR A O 1
ATOM 5064 N 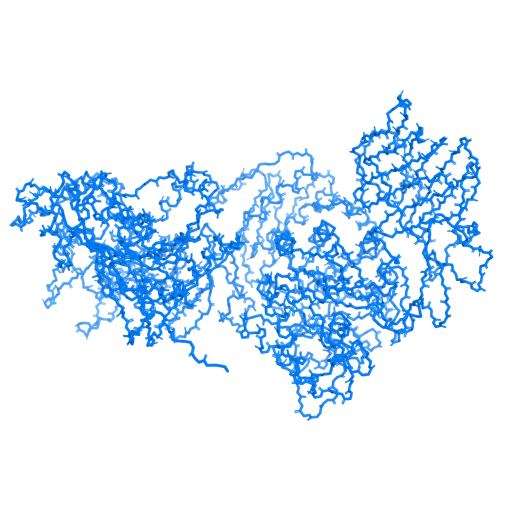N . SER A 1 662 ? 20.117 4.725 -19.368 1.00 94.31 662 SER A N 1
ATOM 5065 C CA . SER A 1 662 ? 19.755 4.923 -17.964 1.00 94.31 662 SER A CA 1
ATOM 5066 C C . SER A 1 662 ? 18.259 5.166 -17.888 1.00 94.31 662 SER A C 1
ATOM 5068 O O . SER A 1 662 ? 17.683 5.742 -18.821 1.00 94.31 662 SER A O 1
ATOM 5070 N N . HIS A 1 663 ? 17.636 4.702 -16.813 1.00 95.94 663 HIS A N 1
ATOM 5071 C CA . HIS A 1 663 ? 16.188 4.680 -16.717 1.00 95.94 663 HIS A CA 1
ATOM 5072 C C . HIS A 1 663 ? 15.693 4.962 -15.304 1.00 95.94 663 HIS A C 1
ATOM 5074 O O . HIS A 1 663 ? 16.388 4.710 -14.324 1.00 95.94 663 HIS A O 1
ATOM 5080 N N . PHE A 1 664 ? 14.476 5.493 -15.232 1.00 97.81 664 PHE A N 1
ATOM 5081 C CA . PHE A 1 664 ? 13.722 5.700 -14.009 1.00 97.81 664 PHE A CA 1
ATOM 5082 C C . PHE A 1 664 ? 12.260 5.356 -14.311 1.00 97.81 664 PHE A C 1
ATOM 5084 O O . PHE A 1 664 ? 11.630 6.003 -15.146 1.00 97.81 664 PHE A O 1
ATOM 5091 N N . SER A 1 665 ? 11.738 4.324 -13.653 1.00 97.19 665 SER A N 1
ATOM 5092 C CA . SER A 1 665 ? 10.507 3.634 -14.060 1.00 97.19 665 SER A CA 1
ATOM 5093 C C . SER A 1 665 ? 9.217 4.386 -13.737 1.00 97.19 665 SER A C 1
ATOM 5095 O O . SER A 1 665 ? 8.163 4.020 -14.252 1.00 97.19 665 SER A O 1
ATOM 5097 N N . LEU A 1 666 ? 9.253 5.411 -12.879 1.00 97.69 666 LEU A N 1
ATOM 5098 C CA . LEU A 1 666 ? 8.071 6.203 -12.514 1.00 97.69 666 LEU A CA 1
ATOM 5099 C C . LEU A 1 666 ? 8.114 7.583 -13.161 1.00 97.69 666 LEU A C 1
ATOM 5101 O O . LEU A 1 666 ? 9.157 8.232 -13.205 1.00 97.69 666 LEU A O 1
ATOM 5105 N N . ARG A 1 667 ? 6.963 8.069 -13.616 1.00 96.38 667 ARG A N 1
ATOM 5106 C CA . ARG A 1 667 ? 6.836 9.409 -14.188 1.00 96.38 667 ARG A CA 1
ATOM 5107 C C . ARG A 1 667 ? 6.625 10.449 -13.084 1.00 96.38 667 ARG A C 1
ATOM 5109 O O . ARG A 1 667 ? 5.572 10.395 -12.460 1.00 96.38 667 ARG A O 1
ATOM 5116 N N . PRO A 1 668 ? 7.528 11.420 -12.862 1.00 94.69 668 PRO A N 1
ATOM 5117 C CA . PRO A 1 668 ? 7.274 12.494 -11.903 1.00 94.69 668 PRO A CA 1
ATOM 5118 C C . PRO A 1 668 ? 6.032 13.322 -12.280 1.00 94.69 668 PRO A C 1
ATOM 5120 O O . PRO A 1 668 ? 5.828 13.616 -13.463 1.00 94.69 668 PRO A O 1
ATOM 5123 N N . GLU A 1 669 ? 5.236 13.729 -11.287 1.00 89.81 669 GLU A N 1
ATOM 5124 C CA . GLU A 1 669 ? 4.192 14.757 -11.424 1.00 89.81 669 GLU A CA 1
ATOM 5125 C C . GLU A 1 669 ? 4.812 16.166 -11.310 1.00 89.81 669 GLU A C 1
ATOM 5127 O O . GLU A 1 669 ? 4.382 17.084 -12.012 1.00 89.81 669 GLU A O 1
ATOM 5132 N N . ASP A 1 670 ? 5.869 16.343 -10.501 1.00 88.94 670 ASP A N 1
ATOM 5133 C CA . ASP A 1 670 ? 6.709 17.553 -10.513 1.00 88.94 670 ASP A CA 1
ATOM 5134 C C . ASP A 1 670 ? 7.465 17.669 -11.850 1.00 88.94 670 ASP A C 1
ATOM 5136 O O . ASP A 1 670 ? 8.483 17.011 -12.086 1.00 88.94 670 ASP A O 1
ATOM 5140 N N . GLU A 1 671 ? 6.998 18.573 -12.719 1.00 92.38 671 GLU A N 1
ATOM 5141 C CA . GLU A 1 671 ? 7.582 18.821 -14.044 1.00 92.38 671 GLU A CA 1
ATOM 5142 C C . GLU A 1 671 ? 9.089 19.119 -14.012 1.00 92.38 671 GLU A C 1
ATOM 5144 O O . GLU A 1 671 ? 9.811 18.840 -14.970 1.00 92.38 671 GLU A O 1
ATOM 5149 N N . SER A 1 672 ? 9.603 19.676 -12.916 1.00 93.81 672 SER A N 1
ATOM 5150 C CA . SER A 1 672 ? 11.026 19.997 -12.811 1.00 93.81 672 SER A CA 1
ATOM 5151 C C . SER A 1 672 ? 11.920 18.782 -12.541 1.00 93.81 672 SER A C 1
ATOM 5153 O O . SER A 1 672 ? 13.141 18.902 -12.665 1.00 93.81 672 SER A O 1
ATOM 5155 N N . LEU A 1 673 ? 11.333 17.627 -12.207 1.00 97.06 673 LEU A N 1
ATOM 5156 C CA . LEU A 1 673 ? 12.020 16.340 -12.101 1.00 97.06 673 LEU A CA 1
ATOM 5157 C C . LEU A 1 673 ? 12.001 15.551 -13.419 1.00 97.06 673 LEU A C 1
ATOM 5159 O O . LEU A 1 673 ? 12.805 14.637 -13.563 1.00 97.06 673 LEU A O 1
ATOM 5163 N N . LEU A 1 674 ? 11.186 15.927 -14.417 1.00 96.25 674 LEU A N 1
ATOM 5164 C CA . LEU A 1 674 ? 11.143 15.263 -15.734 1.00 96.25 674 LEU A CA 1
ATOM 5165 C C . LEU A 1 674 ? 12.514 15.038 -16.404 1.00 96.25 674 LEU A C 1
ATOM 5167 O O . LEU A 1 674 ? 12.672 14.016 -17.075 1.00 96.25 674 LEU A O 1
ATOM 5171 N N . PRO A 1 675 ? 13.533 15.909 -16.238 1.00 97.12 675 PRO A N 1
ATOM 5172 C CA . PRO A 1 675 ? 14.847 15.663 -16.825 1.00 97.12 675 PRO A CA 1
ATOM 5173 C C . PRO A 1 675 ? 15.534 14.347 -16.418 1.00 97.12 675 PRO A C 1
ATOM 5175 O O . PRO A 1 675 ? 16.413 13.907 -17.163 1.00 97.12 675 PRO A O 1
ATOM 5178 N N . ILE A 1 676 ? 15.140 13.701 -15.307 1.00 97.31 676 ILE A N 1
ATOM 5179 C CA . ILE A 1 676 ? 15.663 12.377 -14.908 1.00 97.31 676 ILE A CA 1
ATOM 5180 C C . ILE A 1 676 ? 15.264 11.255 -15.880 1.00 97.31 676 ILE A C 1
ATOM 5182 O O . ILE A 1 676 ? 15.899 10.206 -15.904 1.00 97.31 676 ILE A O 1
ATOM 5186 N N . LEU A 1 677 ? 14.223 11.470 -16.693 1.00 96.94 677 LEU A N 1
ATOM 5187 C CA . LEU A 1 677 ? 13.702 10.473 -17.636 1.00 96.94 677 LEU A CA 1
ATOM 5188 C C . LEU A 1 677 ? 14.473 10.432 -18.960 1.00 96.94 677 LEU A C 1
ATOM 5190 O O . LEU A 1 677 ? 14.342 9.479 -19.722 1.00 96.94 677 LEU A O 1
ATOM 5194 N N . HIS A 1 678 ? 15.239 11.479 -19.277 1.00 95.19 678 HIS A N 1
ATOM 5195 C CA . HIS A 1 678 ? 16.026 11.589 -20.513 1.00 95.19 678 HIS A CA 1
ATOM 5196 C C . HIS A 1 678 ? 15.239 11.312 -21.813 1.00 95.19 678 HIS A C 1
ATOM 5198 O O . HIS A 1 678 ? 15.762 10.691 -22.740 1.00 95.19 678 HIS A O 1
ATOM 5204 N N . GLY A 1 679 ? 13.987 11.780 -21.894 1.00 91.81 679 GLY A N 1
ATOM 5205 C CA . GLY A 1 679 ? 13.126 11.602 -23.072 1.00 91.81 679 GLY A CA 1
ATOM 5206 C C . GLY A 1 679 ? 12.497 10.208 -23.199 1.00 91.81 679 GLY A C 1
ATOM 5207 O O . GLY A 1 679 ? 12.115 9.805 -24.299 1.00 91.81 679 GLY A O 1
ATOM 5208 N N . ARG A 1 680 ? 12.444 9.447 -22.097 1.00 93.31 680 ARG A N 1
ATOM 5209 C CA . ARG A 1 680 ? 11.850 8.103 -22.013 1.00 93.31 680 ARG A CA 1
ATOM 5210 C C . ARG A 1 680 ? 10.490 8.104 -21.314 1.00 93.31 680 ARG A C 1
ATOM 5212 O O . ARG A 1 680 ? 10.146 7.148 -20.634 1.00 93.31 680 ARG A O 1
ATOM 5219 N N . GLU A 1 681 ? 9.685 9.150 -21.487 1.00 94.12 681 GLU A N 1
ATOM 5220 C CA . GLU A 1 681 ? 8.379 9.285 -20.823 1.00 94.12 681 GLU A CA 1
ATOM 5221 C C . GLU A 1 681 ? 7.408 8.139 -21.166 1.00 94.12 681 GLU A C 1
ATOM 5223 O O . GLU A 1 681 ? 6.527 7.827 -20.370 1.00 94.12 681 GLU A O 1
ATOM 5228 N N . ASN A 1 682 ? 7.569 7.491 -22.325 1.00 90.94 682 ASN A N 1
ATOM 5229 C CA . ASN A 1 682 ? 6.753 6.339 -22.734 1.00 90.94 682 ASN A CA 1
ATOM 5230 C C . ASN A 1 682 ? 7.202 5.006 -22.106 1.00 90.94 682 ASN A C 1
ATOM 5232 O O . ASN A 1 682 ? 6.511 4.006 -22.255 1.00 90.94 682 ASN A O 1
ATOM 5236 N N . GLU A 1 683 ? 8.343 4.991 -21.421 1.00 94.31 683 GLU A N 1
ATOM 5237 C CA . GLU A 1 683 ? 8.858 3.856 -20.654 1.00 94.31 683 GLU A CA 1
ATOM 5238 C C . GLU A 1 683 ? 8.602 4.097 -19.155 1.00 94.31 683 GLU A C 1
ATOM 5240 O O . GLU A 1 683 ? 9.423 3.768 -18.322 1.00 94.31 683 GLU A O 1
ATOM 5245 N N . THR A 1 684 ? 7.494 4.722 -18.754 1.00 96.75 684 THR A N 1
ATOM 5246 C CA . THR A 1 684 ? 7.246 5.018 -17.330 1.00 96.75 684 THR A CA 1
ATOM 5247 C C . THR A 1 684 ? 5.859 4.591 -16.886 1.00 96.75 684 THR A C 1
ATOM 5249 O O . THR A 1 684 ? 4.934 4.513 -17.692 1.00 96.75 684 THR A O 1
ATOM 5252 N N . LEU A 1 685 ? 5.720 4.316 -15.592 1.00 94.81 685 LEU A N 1
ATOM 5253 C CA . LEU A 1 685 ? 4.442 4.145 -14.916 1.00 94.81 685 LEU A CA 1
ATOM 5254 C C . LEU A 1 685 ? 3.977 5.501 -14.383 1.00 94.81 685 LEU A C 1
ATOM 5256 O O . LEU A 1 685 ? 4.746 6.219 -13.735 1.00 94.81 685 LEU A O 1
ATOM 5260 N N . SER A 1 686 ? 2.716 5.849 -14.633 1.00 90.44 686 SER A N 1
ATOM 5261 C CA . SER A 1 686 ? 2.077 6.969 -13.942 1.00 90.44 686 SER A CA 1
ATOM 5262 C C . SER A 1 686 ? 1.794 6.621 -12.474 1.00 90.44 686 SER A C 1
ATOM 5264 O O . SER A 1 686 ? 1.906 5.466 -12.052 1.00 90.44 686 SER A O 1
ATOM 5266 N N . ARG A 1 687 ? 1.383 7.619 -11.682 1.00 86.81 687 ARG A N 1
ATOM 5267 C CA . ARG A 1 687 ? 0.919 7.399 -10.305 1.00 86.81 687 ARG A CA 1
ATOM 5268 C C . ARG A 1 687 ? -0.235 6.405 -10.232 1.00 86.81 687 ARG A C 1
ATOM 5270 O O . ARG A 1 687 ? -0.256 5.562 -9.340 1.00 86.81 687 ARG A O 1
ATOM 5277 N N . GLU A 1 688 ? -1.171 6.508 -11.172 1.00 74.62 688 GLU A N 1
ATOM 5278 C CA . GLU A 1 688 ? -2.325 5.616 -11.272 1.00 74.62 688 GLU A CA 1
ATOM 5279 C C . GLU A 1 688 ? -1.885 4.187 -11.605 1.00 74.62 688 GLU A C 1
ATOM 5281 O O . GLU A 1 688 ? -2.271 3.262 -10.895 1.00 74.62 688 GLU A O 1
ATOM 5286 N N . ASP A 1 689 ? -0.997 4.010 -12.590 1.00 85.56 689 ASP A N 1
ATOM 5287 C CA . ASP A 1 689 ? -0.473 2.684 -12.954 1.00 85.56 689 ASP A CA 1
ATOM 5288 C C . ASP A 1 689 ? 0.262 2.021 -11.780 1.00 85.56 689 ASP A C 1
ATOM 5290 O O . ASP A 1 689 ? 0.113 0.824 -11.528 1.00 85.56 689 ASP A O 1
ATOM 5294 N N . PHE A 1 690 ? 1.065 2.793 -11.039 1.00 88.62 690 PHE A N 1
ATOM 5295 C CA . PHE A 1 690 ? 1.806 2.269 -9.896 1.00 88.62 690 PHE A CA 1
ATOM 5296 C C . PHE A 1 690 ? 0.890 1.956 -8.701 1.00 88.62 690 PHE A C 1
ATOM 5298 O O . PHE A 1 690 ? 1.088 0.950 -8.016 1.00 88.62 690 PHE A O 1
ATOM 5305 N N . ALA A 1 691 ? -0.139 2.772 -8.454 1.00 73.00 691 ALA A N 1
ATOM 5306 C CA . ALA A 1 691 ? -1.157 2.489 -7.442 1.00 73.00 691 ALA A CA 1
ATOM 5307 C C . ALA A 1 691 ? -1.983 1.237 -7.790 1.00 73.00 691 ALA A C 1
ATOM 5309 O O . ALA A 1 691 ? -2.237 0.413 -6.907 1.00 73.00 691 ALA A O 1
ATOM 5310 N N . ASP A 1 692 ? -2.342 1.050 -9.065 1.00 77.12 692 ASP A N 1
ATOM 5311 C CA . ASP A 1 692 ? -3.015 -0.157 -9.561 1.00 77.12 692 ASP A CA 1
ATOM 5312 C C . ASP A 1 692 ? -2.131 -1.401 -9.392 1.00 77.12 692 ASP A C 1
ATOM 5314 O O . ASP A 1 692 ? -2.583 -2.412 -8.851 1.00 77.12 692 ASP A O 1
ATOM 5318 N N . LEU A 1 693 ? -0.841 -1.319 -9.744 1.00 85.50 693 LEU A N 1
ATOM 5319 C CA . LEU A 1 693 ? 0.121 -2.402 -9.518 1.00 85.50 693 LEU A CA 1
ATOM 5320 C C . LEU A 1 693 ? 0.196 -2.793 -8.035 1.00 85.50 693 LEU A C 1
ATOM 5322 O O . LEU A 1 693 ? 0.047 -3.971 -7.701 1.00 85.50 693 LEU A O 1
ATOM 5326 N N . GLN A 1 694 ? 0.398 -1.819 -7.141 1.00 88.44 694 GLN A N 1
ATOM 5327 C CA . GLN A 1 694 ? 0.470 -2.067 -5.697 1.00 88.44 694 GLN A CA 1
ATOM 5328 C C . GLN A 1 694 ? -0.822 -2.695 -5.170 1.00 88.44 694 GLN A C 1
ATOM 5330 O O . GLN A 1 694 ? -0.764 -3.703 -4.464 1.00 88.44 694 GLN A O 1
ATOM 5335 N N . SER A 1 695 ? -1.978 -2.153 -5.560 1.00 77.56 695 SER A N 1
ATOM 5336 C CA . SER A 1 695 ? -3.293 -2.654 -5.151 1.00 77.56 695 SER A CA 1
ATOM 5337 C C . SER A 1 695 ? -3.529 -4.083 -5.638 1.00 77.56 695 SER A C 1
ATOM 5339 O O . SER A 1 695 ? -3.973 -4.943 -4.875 1.00 77.56 695 SER A O 1
ATOM 5341 N N . HIS A 1 696 ? -3.171 -4.377 -6.890 1.00 83.94 696 HIS A N 1
ATOM 5342 C CA . HIS A 1 696 ? -3.294 -5.707 -7.483 1.00 83.94 696 HIS A CA 1
ATOM 5343 C C . HIS A 1 696 ? -2.426 -6.749 -6.767 1.00 83.94 696 HIS A C 1
ATOM 5345 O O . HIS A 1 696 ? -2.898 -7.863 -6.498 1.00 83.94 696 HIS A O 1
ATOM 5351 N N . CYS A 1 697 ? -1.175 -6.399 -6.448 1.00 88.19 697 CYS A N 1
ATOM 5352 C CA . CYS A 1 697 ? -0.263 -7.259 -5.693 1.00 88.19 697 CYS A CA 1
ATOM 5353 C C . CYS A 1 697 ? -0.755 -7.435 -4.239 1.00 88.19 697 CYS A C 1
ATOM 5355 O O . CYS A 1 697 ? -0.831 -8.566 -3.748 1.00 88.19 697 CYS A O 1
ATOM 5357 N N . ALA A 1 698 ? -1.186 -6.357 -3.573 1.00 84.06 698 ALA A N 1
ATOM 5358 C CA . ALA A 1 698 ? -1.655 -6.378 -2.186 1.00 84.06 698 ALA A CA 1
ATOM 5359 C C . ALA A 1 698 ? -2.940 -7.205 -2.013 1.00 84.06 698 ALA A C 1
ATOM 5361 O O . ALA A 1 698 ? -3.031 -8.010 -1.081 1.00 84.06 698 ALA A O 1
ATOM 5362 N N . ALA A 1 699 ? -3.878 -7.113 -2.964 1.00 82.12 699 ALA A N 1
ATOM 5363 C CA . ALA A 1 699 ? -5.075 -7.959 -3.041 1.00 82.12 699 ALA A CA 1
ATOM 5364 C C . ALA A 1 699 ? -4.751 -9.458 -3.199 1.00 82.12 699 ALA A C 1
ATOM 5366 O O . ALA A 1 699 ? -5.627 -10.308 -3.061 1.00 82.12 699 ALA A O 1
ATOM 5367 N N . ARG A 1 700 ? -3.482 -9.794 -3.459 1.00 91.62 700 ARG A N 1
ATOM 5368 C CA . ARG A 1 700 ? -2.933 -11.151 -3.561 1.00 91.62 700 ARG A CA 1
ATOM 5369 C C . ARG A 1 700 ? -1.874 -11.437 -2.494 1.00 91.62 700 ARG A C 1
ATOM 5371 O O . ARG A 1 700 ? -1.103 -12.385 -2.631 1.00 91.62 700 ARG A O 1
ATOM 5378 N N . GLY A 1 701 ? -1.813 -10.637 -1.433 1.00 89.44 701 GLY A N 1
ATOM 5379 C CA . GLY A 1 701 ? -0.887 -10.842 -0.320 1.00 89.44 701 GLY A CA 1
ATOM 5380 C C . GLY A 1 701 ? 0.581 -10.528 -0.629 1.00 89.44 701 GLY A C 1
ATOM 5381 O O . GLY A 1 701 ? 1.430 -10.877 0.188 1.00 89.44 701 GLY A O 1
ATOM 5382 N N . VAL A 1 702 ? 0.878 -9.874 -1.760 1.00 95.75 702 VAL A N 1
ATOM 5383 C CA . VAL A 1 702 ? 2.232 -9.473 -2.172 1.00 95.75 702 VAL A CA 1
ATOM 5384 C C . VAL A 1 702 ? 2.405 -7.967 -1.978 1.00 95.75 702 VAL A C 1
ATOM 5386 O O . VAL A 1 702 ? 1.662 -7.175 -2.549 1.00 95.75 702 VAL A O 1
ATOM 5389 N N . THR A 1 703 ? 3.393 -7.559 -1.190 1.00 93.12 703 THR A N 1
ATOM 5390 C CA . THR A 1 703 ? 3.757 -6.150 -1.001 1.00 93.12 703 THR A CA 1
ATOM 5391 C C . THR A 1 703 ? 4.808 -5.740 -2.034 1.00 93.12 703 THR A C 1
ATOM 5393 O O . THR A 1 703 ? 5.817 -6.426 -2.181 1.00 93.12 703 THR A O 1
ATOM 5396 N N . VAL A 1 704 ? 4.617 -4.613 -2.723 1.00 96.06 704 VAL A N 1
ATOM 5397 C CA . VAL A 1 704 ? 5.656 -4.039 -3.596 1.00 96.06 704 VAL A CA 1
ATOM 5398 C C . VAL A 1 704 ? 6.634 -3.219 -2.749 1.00 96.06 704 VAL A C 1
ATOM 5400 O O . VAL A 1 704 ? 6.215 -2.345 -1.990 1.00 96.06 704 VAL A O 1
ATOM 5403 N N . ILE A 1 705 ? 7.930 -3.502 -2.873 1.00 98.38 705 ILE A N 1
ATOM 5404 C CA . ILE A 1 705 ? 9.032 -2.777 -2.231 1.00 98.38 705 ILE A CA 1
ATOM 5405 C C . ILE A 1 705 ? 9.756 -1.981 -3.323 1.00 98.38 705 ILE A C 1
ATOM 5407 O O . ILE A 1 705 ? 10.544 -2.563 -4.070 1.00 98.38 705 ILE A O 1
ATOM 5411 N N . PRO A 1 706 ? 9.457 -0.682 -3.480 1.00 98.31 706 PRO A N 1
ATOM 5412 C CA . PRO A 1 706 ? 10.100 0.145 -4.486 1.00 98.31 706 PRO A CA 1
ATOM 5413 C C . PRO A 1 706 ? 11.522 0.501 -4.059 1.00 98.31 706 PRO A C 1
ATOM 5415 O O . PRO A 1 706 ? 11.770 0.828 -2.894 1.00 98.31 706 PRO A O 1
ATOM 5418 N N . GLU A 1 707 ? 12.428 0.482 -5.028 1.00 98.69 707 GLU A N 1
ATOM 5419 C CA . GLU A 1 707 ? 13.801 0.937 -4.874 1.00 98.69 707 GLU A CA 1
ATOM 5420 C C . GLU A 1 707 ? 14.086 2.136 -5.763 1.00 98.69 707 GLU A C 1
ATOM 5422 O O . GLU A 1 707 ? 13.910 2.044 -6.977 1.00 98.69 707 GLU A O 1
ATOM 5427 N N . ILE A 1 708 ? 14.555 3.232 -5.168 1.00 98.50 708 ILE A N 1
ATOM 5428 C CA . ILE A 1 708 ? 15.170 4.335 -5.909 1.00 98.50 708 ILE A CA 1
ATOM 5429 C C . ILE A 1 708 ? 16.650 4.338 -5.559 1.00 98.50 708 ILE A C 1
ATOM 5431 O O . ILE A 1 708 ? 17.015 4.588 -4.412 1.00 98.50 708 ILE A O 1
ATOM 5435 N N . GLU A 1 709 ? 17.465 4.073 -6.567 1.00 97.31 709 GLU A N 1
ATOM 5436 C CA . GLU A 1 709 ? 18.888 3.799 -6.430 1.00 97.31 709 GLU A CA 1
ATOM 5437 C C . GLU A 1 709 ? 19.690 5.084 -6.180 1.00 97.31 709 GLU A C 1
ATOM 5439 O O . GLU A 1 709 ? 19.553 6.063 -6.931 1.00 97.31 709 GLU A O 1
ATOM 5444 N N . ALA A 1 710 ? 20.483 5.092 -5.101 1.00 97.50 710 ALA A N 1
ATOM 5445 C CA . ALA A 1 710 ? 21.496 6.095 -4.772 1.00 97.50 710 ALA A CA 1
ATOM 5446 C C . ALA A 1 710 ? 22.390 5.637 -3.598 1.00 97.50 710 ALA A C 1
ATOM 5448 O O . ALA A 1 710 ? 21.895 5.035 -2.652 1.00 97.50 710 ALA A O 1
ATOM 5449 N N . PRO A 1 711 ? 23.689 6.003 -3.551 1.00 97.75 711 PRO A N 1
ATOM 5450 C CA . PRO A 1 711 ? 24.399 6.939 -4.430 1.00 97.75 711 PRO A CA 1
ATOM 5451 C C . PRO A 1 711 ? 25.176 6.279 -5.581 1.00 97.75 711 PRO A C 1
ATOM 5453 O O . PRO A 1 711 ? 25.783 6.998 -6.384 1.00 97.75 711 PRO A O 1
ATOM 5456 N N . GLY A 1 712 ? 25.193 4.944 -5.638 1.00 95.69 712 GLY A N 1
ATOM 5457 C CA . GLY A 1 712 ? 25.641 4.168 -6.793 1.00 95.69 712 GLY A CA 1
ATOM 5458 C C . GLY A 1 712 ? 24.627 4.221 -7.936 1.00 95.69 712 GLY A C 1
ATOM 5459 O O . GLY A 1 712 ? 23.533 4.753 -7.763 1.00 95.69 712 GLY A O 1
ATOM 5460 N N . HIS A 1 713 ? 25.014 3.727 -9.117 1.00 96.25 713 HIS A N 1
ATOM 5461 C CA . HIS A 1 713 ? 24.106 3.478 -10.254 1.00 96.25 713 HIS A CA 1
ATOM 5462 C C . HIS A 1 713 ? 23.156 4.648 -10.619 1.00 96.25 713 HIS A C 1
ATOM 5464 O O . HIS A 1 713 ? 22.029 4.489 -11.089 1.00 96.25 713 HIS A O 1
ATOM 5470 N N . CYS A 1 714 ? 23.637 5.876 -10.429 1.00 97.19 714 CYS A N 1
ATOM 5471 C CA . CYS A 1 714 ? 22.859 7.110 -10.468 1.00 97.19 714 CYS A CA 1
ATOM 5472 C C . CYS A 1 714 ? 22.958 7.854 -11.804 1.00 97.19 714 CYS A C 1
ATOM 5474 O O . CYS A 1 714 ? 22.806 9.080 -11.847 1.00 97.19 714 CYS A O 1
ATOM 5476 N N . LEU A 1 715 ? 23.220 7.170 -12.924 1.00 96.69 715 LEU A N 1
ATOM 5477 C CA . LEU A 1 715 ? 23.385 7.860 -14.210 1.00 96.69 715 LEU A CA 1
ATOM 5478 C C . LEU A 1 715 ? 22.111 8.602 -14.650 1.00 96.69 715 LEU A C 1
ATOM 5480 O O . LEU A 1 715 ? 22.211 9.617 -15.339 1.00 96.69 715 LEU A O 1
ATOM 5484 N N . TYR A 1 716 ? 20.929 8.147 -14.207 1.00 96.50 716 TYR A N 1
ATOM 5485 C CA . TYR A 1 716 ? 19.653 8.854 -14.396 1.00 96.50 716 TYR A CA 1
ATOM 5486 C C . TYR A 1 716 ? 19.670 10.272 -13.784 1.00 96.50 716 TYR A C 1
ATOM 5488 O O . TYR A 1 716 ? 19.068 11.212 -14.305 1.00 96.50 716 TYR A O 1
ATOM 5496 N N . LEU A 1 717 ? 20.416 10.459 -12.691 1.00 97.38 717 LEU A N 1
ATOM 5497 C CA . LEU A 1 717 ? 20.558 11.739 -12.010 1.00 97.38 717 LEU A CA 1
ATOM 5498 C C . LEU A 1 717 ? 21.759 12.532 -12.537 1.00 97.38 717 LEU A C 1
ATOM 5500 O O . LEU A 1 717 ? 21.641 13.725 -12.824 1.00 97.38 717 LEU A O 1
ATOM 5504 N N . THR A 1 718 ? 22.916 11.895 -12.723 1.00 97.56 718 THR A N 1
ATOM 5505 C CA . THR A 1 718 ? 24.146 12.600 -13.124 1.00 97.56 718 THR A CA 1
ATOM 5506 C C . THR A 1 718 ? 24.140 13.054 -14.581 1.00 97.56 718 THR A C 1
ATOM 5508 O O . THR A 1 718 ? 24.826 14.013 -14.926 1.00 97.56 718 THR A O 1
ATOM 5511 N N . LYS A 1 719 ? 23.335 12.451 -15.458 1.00 96.62 719 LYS A N 1
ATOM 5512 C CA . LYS A 1 719 ? 23.094 13.003 -16.802 1.00 96.62 719 LYS A CA 1
ATOM 5513 C C . LYS A 1 719 ? 22.291 14.291 -16.778 1.00 96.62 719 LYS A C 1
ATOM 5515 O O . LYS A 1 719 ? 22.549 15.179 -17.588 1.00 96.62 719 LYS A O 1
ATOM 5520 N N . TRP A 1 720 ? 21.335 14.400 -15.859 1.00 96.75 720 TRP A N 1
ATOM 5521 C CA . TRP A 1 720 ? 20.594 15.638 -15.658 1.00 96.75 720 TRP A CA 1
ATOM 5522 C C . TRP A 1 720 ? 21.471 16.701 -14.987 1.00 96.75 720 TRP A C 1
ATOM 5524 O O . TRP A 1 720 ? 21.487 17.852 -15.428 1.00 96.75 720 TRP A O 1
ATOM 5534 N N . LYS A 1 721 ? 22.227 16.307 -13.957 1.00 97.25 721 LYS A N 1
ATOM 5535 C CA . LYS A 1 721 ? 23.091 17.186 -13.159 1.00 97.25 721 LYS A CA 1
ATOM 5536 C C . LYS A 1 721 ? 24.524 16.648 -13.072 1.00 97.25 721 LYS A C 1
ATOM 5538 O O . LYS A 1 721 ? 24.906 16.061 -12.055 1.00 97.25 721 LYS A O 1
ATOM 5543 N N . PRO A 1 722 ? 25.349 16.845 -14.118 1.00 97.06 722 PRO A N 1
ATOM 5544 C CA . PRO A 1 722 ? 26.713 16.315 -14.169 1.00 97.06 722 PRO A CA 1
ATOM 5545 C C . PRO A 1 722 ? 27.622 16.815 -13.046 1.00 97.06 722 PRO A C 1
ATOM 5547 O O . PRO A 1 722 ? 28.583 16.134 -12.686 1.00 97.06 722 PRO A O 1
ATOM 5550 N N . GLU A 1 723 ? 27.334 17.993 -12.490 1.00 97.19 723 GLU A N 1
ATOM 5551 C CA . GLU A 1 723 ? 28.046 18.580 -11.356 1.00 97.19 723 GLU A CA 1
ATOM 5552 C C . GLU A 1 723 ? 27.947 17.749 -10.070 1.00 97.19 723 GLU A C 1
ATOM 5554 O O . GLU A 1 723 ? 28.838 17.844 -9.231 1.00 97.19 723 GLU A O 1
ATOM 5559 N N . LEU A 1 724 ? 26.916 16.904 -9.939 1.00 98.00 724 LEU A N 1
ATOM 5560 C CA . LEU A 1 724 ? 26.726 16.026 -8.784 1.00 98.00 724 LEU A CA 1
ATOM 5561 C C . LEU A 1 724 ? 27.536 14.728 -8.880 1.00 98.00 724 LEU A C 1
ATOM 5563 O O . LEU A 1 724 ? 27.496 13.940 -7.947 1.00 98.00 724 LEU A O 1
ATOM 5567 N N . SER A 1 725 ? 28.236 14.463 -9.988 1.00 97.31 725 SER A N 1
ATOM 5568 C CA . SER A 1 725 ? 28.949 13.191 -10.191 1.00 97.31 725 SER A CA 1
ATOM 5569 C C . SER A 1 725 ? 30.366 13.183 -9.613 1.00 97.31 725 SER A C 1
ATOM 5571 O O . SER A 1 725 ? 31.084 14.187 -9.652 1.00 97.31 725 SER A O 1
ATOM 5573 N N . LEU A 1 726 ? 30.809 12.012 -9.154 1.00 97.00 726 LEU A N 1
ATOM 5574 C CA . LEU A 1 726 ? 32.230 11.695 -9.025 1.00 97.00 726 LEU A CA 1
ATOM 5575 C C . LEU A 1 726 ? 32.862 11.473 -10.414 1.00 97.00 726 LEU A C 1
ATOM 5577 O O . LEU A 1 726 ? 32.224 11.580 -11.465 1.00 97.00 726 LEU A O 1
ATOM 5581 N N . ALA A 1 727 ? 34.160 11.154 -10.436 1.00 94.00 727 ALA A N 1
ATOM 5582 C CA . ALA A 1 727 ? 34.864 10.832 -11.679 1.00 94.00 727 ALA A CA 1
ATOM 5583 C C . ALA A 1 727 ? 34.252 9.615 -12.400 1.00 94.00 727 ALA A C 1
ATOM 5585 O O . ALA A 1 727 ? 34.155 9.615 -13.631 1.00 94.00 727 ALA A O 1
ATOM 5586 N N . LYS A 1 728 ? 33.819 8.604 -11.634 1.00 91.69 728 LYS A N 1
ATOM 5587 C CA . LYS A 1 728 ? 32.994 7.494 -12.119 1.00 91.69 728 LYS A CA 1
ATOM 5588 C C . LYS A 1 728 ? 31.555 8.020 -12.216 1.00 91.69 728 LYS A C 1
ATOM 5590 O O . LYS A 1 728 ? 30.935 8.317 -11.204 1.00 91.69 728 LYS A O 1
ATOM 5595 N N . ARG A 1 729 ? 31.095 8.279 -13.443 1.00 94.69 729 ARG A N 1
ATOM 5596 C CA . ARG A 1 729 ? 29.942 9.156 -13.739 1.00 94.69 729 ARG A CA 1
ATOM 5597 C C . ARG A 1 729 ? 28.593 8.657 -13.228 1.00 94.69 729 ARG A C 1
ATOM 5599 O O . ARG A 1 729 ? 27.666 9.452 -13.164 1.00 94.69 729 ARG A O 1
ATOM 5606 N N . ASP A 1 730 ? 28.486 7.384 -12.890 1.00 94.88 730 ASP A N 1
ATOM 5607 C CA . ASP A 1 730 ? 27.320 6.751 -12.274 1.00 94.88 730 ASP A CA 1
ATOM 5608 C C . ASP A 1 730 ? 27.339 6.815 -10.735 1.00 94.88 730 ASP A C 1
ATOM 5610 O O . ASP A 1 730 ? 26.394 6.353 -10.112 1.00 94.88 730 ASP A O 1
ATOM 5614 N N . LEU A 1 731 ? 28.356 7.423 -10.111 1.00 97.38 731 LEU A N 1
ATOM 5615 C CA . LEU A 1 731 ? 28.403 7.651 -8.664 1.00 97.38 731 LEU A CA 1
ATOM 5616 C C . LEU A 1 731 ? 28.145 9.124 -8.324 1.00 97.38 731 LEU A C 1
ATOM 5618 O O . LEU A 1 731 ? 28.745 10.026 -8.924 1.00 97.38 731 LEU A O 1
ATOM 5622 N N . LEU A 1 732 ? 27.299 9.376 -7.325 1.00 98.38 732 LEU A N 1
ATOM 5623 C CA . LEU A 1 732 ? 27.079 10.719 -6.784 1.00 98.38 732 LEU A CA 1
ATOM 5624 C C . LEU A 1 732 ? 28.242 11.172 -5.898 1.00 98.38 732 LEU A C 1
ATOM 5626 O O . LEU A 1 732 ? 28.827 10.387 -5.172 1.00 98.38 732 LEU A O 1
ATOM 5630 N N . ASN A 1 733 ? 28.554 12.464 -5.913 1.00 98.25 733 ASN A N 1
ATOM 5631 C CA . ASN A 1 733 ? 29.476 13.106 -4.988 1.00 98.25 733 ASN A CA 1
ATOM 5632 C C . ASN A 1 733 ? 28.695 13.594 -3.763 1.00 98.25 733 ASN A C 1
ATOM 5634 O O . ASN A 1 733 ? 28.130 14.690 -3.773 1.00 98.25 733 ASN A O 1
ATOM 5638 N N . LEU A 1 734 ? 28.650 12.773 -2.717 1.00 98.12 734 LEU A N 1
ATOM 5639 C CA . LEU A 1 734 ? 27.868 13.035 -1.505 1.00 98.12 734 LEU A CA 1
ATOM 5640 C C . LEU A 1 734 ? 28.303 14.288 -0.734 1.00 98.12 734 LEU A C 1
ATOM 5642 O O . LEU A 1 734 ? 27.462 14.946 -0.127 1.00 98.12 734 LEU A O 1
ATOM 5646 N N . SER A 1 735 ? 29.579 14.676 -0.810 1.00 95.69 735 SER A N 1
ATOM 5647 C CA . SER A 1 735 ? 30.076 15.892 -0.155 1.00 95.69 735 SER A CA 1
ATOM 5648 C C . SER A 1 735 ? 29.726 17.175 -0.928 1.00 95.69 735 SER A C 1
ATOM 5650 O O . SER A 1 735 ? 29.985 18.281 -0.443 1.00 95.69 735 SER A O 1
ATOM 5652 N N . TYR A 1 736 ? 29.170 17.068 -2.142 1.00 97.69 736 TYR A N 1
ATOM 5653 C CA . TYR A 1 736 ? 28.699 18.232 -2.889 1.00 97.69 736 TYR A CA 1
ATOM 5654 C C . TYR A 1 736 ? 27.374 18.746 -2.288 1.00 97.69 736 TYR A C 1
ATOM 5656 O O . TYR A 1 736 ? 26.429 17.964 -2.168 1.00 97.69 736 TYR A O 1
ATOM 5664 N N . PRO A 1 737 ? 27.253 20.048 -1.943 1.00 95.94 737 PRO A N 1
ATOM 5665 C CA . PRO A 1 737 ? 26.138 20.556 -1.132 1.00 95.94 737 PRO A CA 1
ATOM 5666 C C . PRO A 1 737 ? 24.728 20.258 -1.659 1.00 95.94 737 PRO A C 1
ATOM 5668 O O . PRO A 1 737 ? 23.811 20.076 -0.864 1.00 95.94 737 PRO A O 1
ATOM 5671 N N . ASP A 1 738 ? 24.551 20.197 -2.981 1.00 96.81 738 ASP A N 1
ATOM 5672 C CA . ASP A 1 738 ? 23.235 19.999 -3.600 1.00 96.81 738 ASP A CA 1
ATOM 5673 C C . ASP A 1 738 ? 22.876 18.520 -3.832 1.00 96.81 738 ASP A C 1
ATOM 5675 O O . ASP A 1 738 ? 21.745 18.234 -4.232 1.00 96.81 738 ASP A O 1
ATOM 5679 N N . THR A 1 739 ? 23.787 17.572 -3.578 1.00 98.25 739 THR A N 1
ATOM 5680 C CA . THR A 1 739 ? 23.558 16.142 -3.853 1.00 98.25 739 THR A CA 1
ATOM 5681 C C . THR A 1 739 ? 22.422 15.583 -3.002 1.00 98.25 739 THR A C 1
ATOM 5683 O O . THR A 1 739 ? 21.393 15.173 -3.541 1.00 98.25 739 THR A O 1
ATOM 5686 N N . ILE A 1 740 ? 22.561 15.621 -1.673 1.00 98.25 740 ILE A N 1
ATOM 5687 C CA . ILE A 1 740 ? 21.550 15.078 -0.754 1.00 98.25 740 ILE A CA 1
ATOM 5688 C C . ILE A 1 740 ? 20.210 15.828 -0.872 1.00 98.25 740 ILE A C 1
ATOM 5690 O O . ILE A 1 740 ? 19.179 15.161 -0.981 1.00 98.25 740 ILE A O 1
ATOM 5694 N N . PRO A 1 741 ? 20.164 17.178 -0.943 1.00 98.25 741 PRO A N 1
ATOM 5695 C CA . PRO A 1 741 ? 18.916 17.897 -1.202 1.00 98.25 741 PRO A CA 1
ATOM 5696 C C . PRO A 1 741 ? 18.205 17.466 -2.490 1.00 98.25 741 PRO A C 1
ATOM 5698 O O . PRO A 1 741 ? 16.978 17.375 -2.509 1.00 98.25 741 PRO A O 1
ATOM 5701 N N . THR A 1 742 ? 18.954 17.170 -3.557 1.00 97.75 742 THR A N 1
ATOM 5702 C CA . THR A 1 742 ? 18.371 16.707 -4.823 1.00 97.75 742 THR A CA 1
ATOM 5703 C C . THR A 1 742 ? 17.788 15.299 -4.687 1.00 97.75 742 THR A C 1
ATOM 5705 O O . THR A 1 742 ? 16.654 15.076 -5.108 1.00 97.75 742 THR A O 1
ATOM 5708 N N . VAL A 1 743 ? 18.504 14.372 -4.040 1.00 98.50 743 VAL A N 1
ATOM 5709 C CA . VAL A 1 743 ? 18.003 13.010 -3.774 1.00 98.50 743 VAL A CA 1
ATOM 5710 C C . VAL A 1 743 ? 16.756 13.052 -2.884 1.00 98.50 743 VAL A C 1
ATOM 5712 O O . VAL A 1 743 ? 15.736 12.453 -3.220 1.00 98.50 743 VAL A O 1
ATOM 5715 N N . LYS A 1 744 ? 16.776 13.835 -1.797 1.00 98.25 744 LYS A N 1
ATOM 5716 C CA . LYS A 1 744 ? 15.610 14.036 -0.920 1.00 98.25 744 LYS A CA 1
ATOM 5717 C C . LYS A 1 744 ? 14.410 14.606 -1.664 1.00 98.25 744 LYS A C 1
ATOM 5719 O O . LYS A 1 744 ? 13.284 14.242 -1.353 1.00 98.25 744 LYS A O 1
ATOM 5724 N N . ARG A 1 745 ? 14.624 15.479 -2.651 1.00 97.19 745 ARG A N 1
ATOM 5725 C CA . ARG A 1 745 ? 13.539 16.018 -3.477 1.00 97.19 745 ARG A CA 1
ATOM 5726 C C . ARG A 1 745 ? 12.864 14.939 -4.324 1.00 97.19 745 ARG A C 1
ATOM 5728 O O . ARG A 1 745 ? 11.640 14.921 -4.379 1.00 97.19 745 ARG A O 1
ATOM 5735 N N . ILE A 1 746 ? 13.644 14.049 -4.940 1.00 98.19 746 ILE A N 1
ATOM 5736 C CA . ILE A 1 746 ? 13.111 12.899 -5.688 1.00 98.19 746 ILE A CA 1
ATOM 5737 C C . ILE A 1 746 ? 12.307 12.001 -4.741 1.00 98.19 746 ILE A C 1
ATOM 5739 O O . ILE A 1 746 ? 11.172 11.645 -5.039 1.00 98.19 746 ILE A O 1
ATOM 5743 N N . TRP A 1 747 ? 12.841 11.709 -3.552 1.00 98.12 747 TRP A N 1
ATOM 5744 C CA . TRP A 1 747 ? 12.108 10.942 -2.546 1.00 98.12 747 TRP A CA 1
ATOM 5745 C C . TRP A 1 747 ? 10.832 11.645 -2.065 1.00 98.12 747 TRP A C 1
ATOM 5747 O O . TRP A 1 747 ? 9.810 10.985 -1.950 1.00 98.12 747 TRP A O 1
ATOM 5757 N N . SER A 1 748 ? 10.830 12.959 -1.835 1.00 93.38 748 SER A N 1
ATOM 5758 C CA . SER A 1 748 ? 9.621 13.701 -1.433 1.00 93.38 748 SER A CA 1
ATOM 5759 C C . SER A 1 748 ? 8.466 13.565 -2.429 1.00 93.38 748 SER A C 1
ATOM 5761 O O . SER A 1 748 ? 7.312 13.556 -2.007 1.00 93.38 748 SER A O 1
ATOM 5763 N N . GLU A 1 749 ? 8.771 13.460 -3.725 1.00 91.69 749 GLU A N 1
ATOM 5764 C CA . GLU A 1 749 ? 7.778 13.267 -4.787 1.00 91.69 749 GLU A CA 1
ATOM 5765 C C . GLU A 1 749 ? 7.139 11.874 -4.716 1.00 91.69 749 GLU A C 1
ATOM 5767 O O . GLU A 1 749 ? 5.914 11.741 -4.696 1.00 91.69 749 GLU A O 1
ATOM 5772 N N . PHE A 1 750 ? 7.967 10.828 -4.646 1.00 94.06 750 PHE A N 1
ATOM 5773 C CA . PHE A 1 750 ? 7.505 9.446 -4.796 1.00 94.06 750 PHE A CA 1
ATOM 5774 C C . PHE A 1 750 ? 7.165 8.748 -3.477 1.00 94.06 750 PHE A C 1
ATOM 5776 O O . PHE A 1 750 ? 6.352 7.829 -3.459 1.00 94.06 750 PHE A O 1
ATOM 5783 N N . LEU A 1 751 ? 7.722 9.178 -2.345 1.00 87.75 751 LEU A N 1
ATOM 5784 C CA . LEU A 1 751 ? 7.495 8.540 -1.045 1.00 87.75 751 LEU A CA 1
ATOM 5785 C C . LEU A 1 751 ? 6.002 8.460 -0.648 1.00 87.75 751 LEU A C 1
ATOM 5787 O O . LEU A 1 751 ? 5.602 7.425 -0.106 1.00 87.75 751 LEU A O 1
ATOM 5791 N N . PRO A 1 752 ? 5.143 9.462 -0.946 1.00 82.44 752 PRO A N 1
ATOM 5792 C CA . PRO A 1 752 ? 3.696 9.358 -0.742 1.00 82.44 752 PRO A CA 1
ATOM 5793 C C . PRO A 1 752 ? 2.979 8.349 -1.654 1.00 82.44 752 PRO A C 1
ATOM 5795 O O . PRO A 1 752 ? 1.818 8.043 -1.397 1.00 82.44 752 PRO A O 1
ATOM 5798 N N . TRP A 1 753 ? 3.617 7.865 -2.724 1.00 84.38 753 TRP A N 1
ATOM 5799 C CA . TRP A 1 753 ? 3.043 6.866 -3.636 1.00 84.38 753 TRP A CA 1
ATOM 5800 C C . TRP A 1 753 ? 3.205 5.445 -3.092 1.00 84.38 753 TRP A C 1
ATOM 5802 O O . TRP A 1 753 ? 2.506 4.534 -3.527 1.00 84.38 753 TRP A O 1
ATOM 5812 N N . PHE A 1 754 ? 4.150 5.243 -2.173 1.00 86.50 754 PHE A N 1
ATOM 5813 C CA . PHE A 1 754 ? 4.601 3.925 -1.743 1.00 86.50 754 PHE A CA 1
ATOM 5814 C C . PHE A 1 754 ? 3.756 3.403 -0.571 1.00 86.50 754 PHE A C 1
ATOM 5816 O O . PHE A 1 754 ? 3.932 3.801 0.588 1.00 86.50 754 PHE A O 1
ATOM 5823 N N . GLU A 1 755 ? 2.853 2.464 -0.857 1.00 78.94 755 GLU A N 1
ATOM 5824 C CA . GLU A 1 755 ? 1.925 1.842 0.100 1.00 78.94 755 GLU A CA 1
ATOM 5825 C C . GLU A 1 755 ? 2.556 0.638 0.822 1.00 78.94 755 GLU A C 1
ATOM 5827 O O . GLU A 1 755 ? 2.012 -0.461 0.901 1.00 78.94 755 GLU A O 1
ATOM 5832 N N . THR A 1 756 ? 3.749 0.853 1.372 1.00 81.25 756 THR A N 1
ATOM 5833 C CA . THR A 1 756 ? 4.537 -0.169 2.070 1.00 81.25 756 THR A CA 1
ATOM 5834 C C . THR A 1 756 ? 5.157 0.379 3.357 1.00 81.25 756 THR A C 1
ATOM 5836 O O . THR A 1 756 ? 5.226 1.593 3.578 1.00 81.25 756 THR A O 1
ATOM 5839 N N . LYS A 1 757 ? 5.590 -0.532 4.230 1.00 79.69 757 LYS A N 1
ATOM 5840 C CA . LYS A 1 757 ? 6.310 -0.250 5.481 1.00 79.69 757 LYS A CA 1
ATOM 5841 C C . LYS A 1 757 ? 7.787 0.067 5.248 1.00 79.69 757 LYS A C 1
ATOM 5843 O O . LYS A 1 757 ? 8.412 0.726 6.078 1.00 79.69 757 LYS A O 1
ATOM 5848 N N . GLU A 1 758 ? 8.329 -0.434 4.144 1.00 90.81 758 GLU A N 1
ATOM 5849 C CA . GLU A 1 758 ? 9.758 -0.459 3.853 1.00 90.81 758 GLU A CA 1
ATOM 5850 C C . GLU A 1 758 ? 9.990 -0.058 2.398 1.00 90.81 758 GLU A C 1
ATOM 5852 O O . GLU A 1 758 ? 9.264 -0.504 1.509 1.00 90.81 758 GLU A O 1
ATOM 5857 N N . VAL A 1 759 ? 10.993 0.783 2.166 1.00 97.94 759 VAL A N 1
ATOM 5858 C CA . VAL A 1 759 ? 11.448 1.200 0.830 1.00 97.94 759 VAL A CA 1
ATOM 5859 C C . VAL A 1 759 ? 12.937 0.911 0.710 1.00 97.94 759 VAL A C 1
ATOM 5861 O O . VAL A 1 759 ? 13.646 0.962 1.712 1.00 97.94 759 VAL A O 1
ATOM 5864 N N . HIS A 1 760 ? 13.421 0.595 -0.484 1.00 98.75 760 HIS A N 1
ATOM 5865 C CA . HIS A 1 760 ? 14.842 0.348 -0.708 1.00 98.75 760 HIS A CA 1
ATOM 5866 C C . HIS A 1 760 ? 15.490 1.629 -1.249 1.00 98.75 760 HIS A C 1
ATOM 5868 O O . HIS A 1 760 ? 14.931 2.279 -2.132 1.00 98.75 760 HIS A O 1
ATOM 5874 N N . VAL A 1 761 ? 16.626 2.042 -0.693 1.00 98.31 761 VAL A N 1
ATOM 5875 C CA . VAL A 1 761 ? 17.352 3.235 -1.178 1.00 98.31 761 VAL A CA 1
ATOM 5876 C C . VAL A 1 761 ? 18.561 2.875 -2.038 1.00 98.31 761 VAL A C 1
ATOM 5878 O O . VAL A 1 761 ? 19.308 3.764 -2.426 1.00 98.31 761 VAL A O 1
ATOM 5881 N N . GLY A 1 762 ? 18.736 1.583 -2.323 1.00 97.50 762 GLY A N 1
ATOM 5882 C CA . GLY A 1 762 ? 19.849 1.070 -3.107 1.00 97.50 762 GLY A CA 1
ATOM 5883 C C . GLY A 1 762 ? 21.111 0.999 -2.281 1.00 97.50 762 GLY A C 1
ATOM 5884 O O . GLY A 1 762 ? 21.162 0.273 -1.281 1.00 97.50 762 GLY A O 1
ATOM 5885 N N . ALA A 1 763 ? 22.062 1.841 -2.661 1.00 96.69 763 ALA A N 1
ATOM 5886 C CA . ALA A 1 763 ? 23.294 2.114 -1.940 1.00 96.69 763 ALA A CA 1
ATOM 5887 C C . ALA A 1 763 ? 24.360 1.014 -2.083 1.00 96.69 763 ALA A C 1
ATOM 5889 O O . ALA A 1 763 ? 25.241 0.884 -1.234 1.00 96.69 763 ALA A O 1
ATOM 5890 N N . ASP A 1 764 ? 24.328 0.259 -3.178 1.00 94.50 764 ASP A N 1
ATOM 5891 C CA . ASP A 1 764 ? 25.369 -0.693 -3.559 1.00 94.50 764 ASP A CA 1
ATOM 5892 C C . ASP A 1 764 ? 26.533 -0.058 -4.341 1.00 94.50 764 ASP A C 1
ATOM 5894 O O . ASP A 1 764 ? 26.498 1.094 -4.785 1.00 94.50 764 ASP A O 1
ATOM 5898 N N . GLU A 1 765 ? 27.619 -0.832 -4.445 1.00 92.50 765 GLU A N 1
ATOM 5899 C CA . GLU A 1 765 ? 28.797 -0.598 -5.298 1.00 92.50 765 GLU A CA 1
ATOM 5900 C C . GLU A 1 765 ? 29.404 0.822 -5.256 1.00 92.50 765 GLU A C 1
ATOM 5902 O O . GLU A 1 765 ? 29.949 1.334 -6.249 1.00 92.50 765 GLU A O 1
ATOM 5907 N N . TYR A 1 766 ? 29.360 1.464 -4.089 1.00 95.00 766 TYR A N 1
ATOM 5908 C CA . TYR A 1 766 ? 29.935 2.789 -3.880 1.00 95.00 766 TYR A CA 1
ATOM 5909 C C . TYR A 1 766 ? 31.435 2.740 -3.521 1.00 95.00 766 TYR A C 1
ATOM 5911 O O . TYR A 1 766 ? 31.995 1.696 -3.189 1.00 95.00 766 TYR A O 1
ATOM 5919 N N . ASP A 1 767 ? 32.129 3.878 -3.628 1.00 93.75 767 ASP A N 1
ATOM 5920 C CA . ASP A 1 767 ? 33.572 3.952 -3.367 1.00 93.75 767 ASP A CA 1
ATOM 5921 C C . ASP A 1 767 ? 33.876 3.789 -1.866 1.00 93.75 767 ASP A C 1
ATOM 5923 O O . ASP A 1 767 ? 33.614 4.691 -1.068 1.00 93.75 767 ASP A O 1
ATOM 5927 N N . ALA A 1 768 ? 34.484 2.659 -1.490 1.00 93.69 768 ALA A N 1
ATOM 5928 C CA . ALA A 1 768 ? 34.850 2.336 -0.107 1.00 93.69 768 ALA A CA 1
ATOM 5929 C C . ALA A 1 768 ? 35.798 3.365 0.542 1.00 93.69 768 ALA A C 1
ATOM 5931 O O . ALA A 1 768 ? 35.858 3.471 1.767 1.00 93.69 768 ALA A O 1
ATOM 5932 N N . THR A 1 769 ? 36.531 4.165 -0.246 1.00 94.88 769 THR A N 1
ATOM 5933 C CA . THR A 1 769 ? 37.371 5.250 0.296 1.00 94.88 769 THR A CA 1
ATOM 5934 C C . THR A 1 769 ? 36.560 6.441 0.816 1.00 94.88 769 THR A C 1
ATOM 5936 O O . THR A 1 769 ? 37.107 7.280 1.534 1.00 94.88 769 THR A O 1
ATOM 5939 N N . LEU A 1 770 ? 35.263 6.495 0.498 1.00 96.12 770 LEU A N 1
ATOM 5940 C CA . LEU A 1 770 ? 34.298 7.512 0.920 1.00 96.12 770 LEU A CA 1
ATOM 5941 C C . LEU A 1 770 ? 33.281 6.951 1.934 1.00 96.12 770 LEU A C 1
ATOM 5943 O O . LEU A 1 770 ? 32.143 7.418 1.997 1.00 96.12 770 LEU A O 1
ATOM 5947 N N . ALA A 1 771 ? 33.678 5.950 2.729 1.00 96.12 771 ALA A N 1
ATOM 5948 C CA . ALA A 1 771 ? 32.799 5.260 3.678 1.00 96.12 771 ALA A CA 1
ATOM 5949 C C . ALA A 1 771 ? 32.070 6.209 4.651 1.00 96.12 771 ALA A C 1
ATOM 5951 O O . ALA A 1 771 ? 30.880 6.033 4.892 1.00 96.12 771 ALA A O 1
ATOM 5952 N N . ASP A 1 772 ? 32.737 7.244 5.176 1.00 97.25 772 ASP A N 1
ATOM 5953 C CA . ASP A 1 772 ? 32.100 8.203 6.095 1.00 97.25 772 ASP A CA 1
ATOM 5954 C C . ASP A 1 772 ? 30.986 9.013 5.407 1.00 97.25 772 ASP A C 1
ATOM 5956 O O . ASP A 1 772 ? 29.913 9.193 5.986 1.00 97.25 772 ASP A O 1
ATOM 5960 N N . ASP A 1 773 ? 31.210 9.467 4.167 1.00 96.94 773 ASP A N 1
ATOM 5961 C CA . ASP A 1 773 ? 30.190 10.174 3.384 1.00 96.94 773 ASP A CA 1
ATOM 5962 C C . ASP A 1 773 ? 29.008 9.242 3.071 1.00 96.94 773 ASP A C 1
ATOM 5964 O O . ASP A 1 773 ? 27.850 9.636 3.214 1.00 96.94 773 ASP A O 1
ATOM 5968 N N . TYR A 1 774 ? 29.299 7.992 2.693 1.00 97.75 774 TYR A N 1
ATOM 5969 C CA . TYR A 1 774 ? 28.303 6.954 2.422 1.00 97.75 774 TYR A CA 1
ATOM 5970 C C . TYR A 1 774 ? 27.424 6.656 3.644 1.00 97.75 774 TYR A C 1
ATOM 5972 O O . TYR A 1 774 ? 26.198 6.749 3.564 1.00 97.75 774 TYR A O 1
ATOM 5980 N N . ILE A 1 775 ? 28.034 6.364 4.798 1.00 98.19 775 ILE A N 1
ATOM 5981 C CA . ILE A 1 775 ? 27.302 6.079 6.040 1.00 98.19 775 ILE A CA 1
ATOM 5982 C C . ILE A 1 775 ? 26.494 7.309 6.474 1.00 98.19 775 ILE A C 1
ATOM 5984 O O . ILE A 1 775 ? 25.354 7.173 6.923 1.00 98.19 775 ILE A O 1
ATOM 5988 N N . GLY A 1 776 ? 27.059 8.512 6.316 1.00 97.94 776 GLY A N 1
ATOM 5989 C CA . GLY A 1 776 ? 26.354 9.771 6.549 1.00 97.94 776 GLY A CA 1
ATOM 5990 C C . GLY A 1 776 ? 25.086 9.887 5.702 1.00 97.94 776 GLY A C 1
ATOM 5991 O O . GLY A 1 776 ? 24.013 10.139 6.247 1.00 97.94 776 GLY A O 1
ATOM 5992 N N . PHE A 1 777 ? 25.188 9.622 4.397 1.00 98.44 777 PHE A N 1
ATOM 5993 C CA . PHE A 1 777 ? 24.054 9.620 3.473 1.00 98.44 777 PHE A CA 1
ATOM 5994 C C . PHE A 1 777 ? 22.986 8.588 3.851 1.00 98.44 777 PHE A C 1
ATOM 5996 O O . PHE A 1 777 ? 21.815 8.949 3.960 1.00 98.44 777 PHE A O 1
ATOM 6003 N N . VAL A 1 778 ? 23.366 7.328 4.093 1.00 98.56 778 VAL A N 1
ATOM 6004 C CA . VAL A 1 778 ? 22.418 6.258 4.458 1.00 98.56 778 VAL A CA 1
ATOM 6005 C C . VAL A 1 778 ? 21.654 6.621 5.732 1.00 98.56 778 VAL A C 1
ATOM 6007 O O . VAL A 1 778 ? 20.425 6.524 5.774 1.00 98.56 778 VAL A O 1
ATOM 6010 N N . ASN A 1 779 ? 22.360 7.095 6.762 1.00 98.50 779 ASN A N 1
ATOM 6011 C CA . ASN A 1 779 ? 21.739 7.505 8.019 1.00 98.50 779 ASN A CA 1
ATOM 6012 C C . ASN A 1 779 ? 20.816 8.717 7.834 1.00 98.50 779 ASN A C 1
ATOM 6014 O O . ASN A 1 779 ? 19.707 8.728 8.369 1.00 98.50 779 ASN A O 1
ATOM 6018 N N . GLU A 1 780 ? 21.231 9.705 7.041 1.00 98.25 780 GLU A N 1
ATOM 6019 C CA . GLU A 1 780 ? 20.427 10.892 6.748 1.00 98.25 780 GLU A CA 1
ATOM 6020 C C . GLU A 1 780 ? 19.165 10.558 5.933 1.00 98.25 780 GLU A C 1
ATOM 6022 O O . GLU A 1 780 ? 18.102 11.137 6.178 1.00 98.25 780 GLU A O 1
ATOM 6027 N N . MET A 1 781 ? 19.248 9.617 4.989 1.00 98.56 781 MET A N 1
ATOM 6028 C CA . MET A 1 781 ? 18.091 9.137 4.228 1.00 98.56 781 MET A CA 1
ATOM 6029 C C . MET A 1 781 ? 17.145 8.301 5.090 1.00 98.56 781 MET A C 1
ATOM 6031 O O . MET A 1 781 ? 15.930 8.477 4.982 1.00 98.56 781 MET A O 1
ATOM 6035 N N . SER A 1 782 ? 17.679 7.458 5.981 1.00 98.06 782 SER A N 1
ATOM 6036 C CA . SER A 1 782 ? 16.892 6.704 6.965 1.00 98.06 782 SER A CA 1
ATOM 6037 C C . SER A 1 782 ? 16.075 7.643 7.853 1.00 98.06 782 SER A C 1
ATOM 6039 O O . SER A 1 782 ? 14.851 7.518 7.939 1.00 98.06 782 SER A O 1
ATOM 6041 N N . GLU A 1 783 ? 16.729 8.651 8.440 1.00 95.94 783 GLU A N 1
ATOM 6042 C CA . GLU A 1 783 ? 16.074 9.654 9.280 1.00 95.94 783 GLU A CA 1
ATOM 6043 C C . GLU A 1 783 ? 15.038 10.462 8.490 1.00 95.94 783 GLU A C 1
ATOM 6045 O O . GLU A 1 783 ? 13.914 10.657 8.952 1.00 95.94 783 GLU A O 1
ATOM 6050 N N . PHE A 1 784 ? 15.383 10.914 7.282 1.00 96.44 784 PHE A N 1
ATOM 6051 C CA . PHE A 1 784 ? 14.471 11.680 6.438 1.00 96.44 784 PHE A CA 1
ATOM 6052 C C . PHE A 1 784 ? 13.204 10.888 6.081 1.00 96.44 784 PHE A C 1
ATOM 6054 O O . PHE A 1 784 ? 12.094 11.388 6.284 1.00 96.44 784 PHE A O 1
ATOM 6061 N N . ILE A 1 785 ? 13.341 9.654 5.588 1.00 86.69 785 ILE A N 1
ATOM 6062 C CA . ILE A 1 785 ? 12.205 8.816 5.178 1.00 86.69 785 ILE A CA 1
ATOM 6063 C C . ILE A 1 785 ? 11.331 8.449 6.385 1.00 86.69 785 ILE A C 1
ATOM 6065 O O . ILE A 1 785 ? 10.095 8.522 6.298 1.00 86.69 785 ILE A O 1
ATOM 6069 N N . ASN A 1 786 ? 11.955 8.137 7.524 1.00 85.25 786 ASN A N 1
ATOM 6070 C CA . ASN A 1 786 ? 11.246 7.835 8.760 1.00 85.25 786 ASN A CA 1
ATOM 6071 C C . ASN A 1 786 ? 10.478 9.052 9.294 1.00 85.25 786 ASN A C 1
ATOM 6073 O O . ASN A 1 786 ? 9.280 8.951 9.542 1.00 85.25 786 ASN A O 1
ATOM 6077 N N . ASN A 1 787 ? 11.109 10.224 9.377 1.00 77.31 787 ASN A N 1
ATOM 6078 C CA . ASN A 1 787 ? 10.439 11.446 9.828 1.00 77.31 787 ASN A CA 1
ATOM 6079 C C . ASN A 1 787 ? 9.311 11.888 8.883 1.00 77.31 787 ASN A C 1
ATOM 6081 O O . ASN A 1 787 ? 8.330 12.476 9.334 1.00 77.31 787 ASN A O 1
ATOM 6085 N N . THR A 1 788 ? 9.430 11.606 7.581 1.00 69.81 788 THR A N 1
ATOM 6086 C CA . THR A 1 788 ? 8.426 12.020 6.588 1.00 69.81 788 THR A CA 1
ATOM 6087 C C . THR A 1 788 ? 7.198 11.109 6.583 1.00 69.81 788 THR A C 1
ATOM 6089 O O . THR A 1 788 ? 6.078 11.597 6.455 1.00 69.81 788 THR A O 1
ATOM 6092 N N . THR A 1 789 ? 7.377 9.785 6.699 1.00 70.69 789 THR A N 1
ATOM 6093 C CA . THR A 1 789 ? 6.268 8.818 6.521 1.00 70.69 789 THR A CA 1
ATOM 6094 C C . THR A 1 789 ? 6.231 7.654 7.513 1.00 70.69 789 THR A C 1
ATOM 6096 O O . THR A 1 789 ? 5.349 6.802 7.419 1.00 70.69 789 THR A O 1
ATOM 6099 N N . GLY A 1 790 ? 7.171 7.581 8.455 1.00 72.88 790 GLY A N 1
ATOM 6100 C CA . GLY A 1 790 ? 7.304 6.480 9.414 1.00 72.88 790 GLY A CA 1
ATOM 6101 C C . GLY A 1 790 ? 7.839 5.173 8.820 1.00 72.88 790 GLY A C 1
ATOM 6102 O O . GLY A 1 790 ? 7.855 4.159 9.516 1.00 72.88 790 GLY A O 1
ATOM 6103 N N . LYS A 1 791 ? 8.256 5.167 7.546 1.00 84.12 791 LYS A N 1
ATOM 6104 C CA . LYS A 1 791 ? 8.802 3.979 6.872 1.00 84.12 791 LYS A CA 1
ATOM 6105 C C . LYS A 1 791 ? 10.240 3.703 7.315 1.00 84.12 791 LYS A C 1
ATOM 6107 O O . LYS A 1 791 ? 10.966 4.621 7.700 1.00 84.12 791 LYS A O 1
ATOM 6112 N N . LYS A 1 792 ? 10.650 2.436 7.248 1.00 88.81 792 LYS A N 1
ATOM 6113 C CA . LYS A 1 792 ? 12.064 2.038 7.343 1.00 88.81 792 LYS A CA 1
ATOM 6114 C C . LYS A 1 792 ? 12.689 1.975 5.952 1.00 88.81 792 LYS A C 1
ATOM 6116 O O . LYS A 1 792 ? 11.976 1.795 4.963 1.00 88.81 792 LYS A O 1
ATOM 6121 N N . ILE A 1 793 ? 14.012 2.085 5.894 1.00 98.06 793 ILE A N 1
ATOM 6122 C CA . ILE A 1 793 ? 14.761 1.871 4.657 1.00 98.06 793 ILE A CA 1
ATOM 6123 C C . ILE A 1 793 ? 15.444 0.502 4.651 1.00 98.06 793 ILE A C 1
ATOM 6125 O O . ILE A 1 793 ? 15.861 -0.006 5.698 1.00 98.06 793 ILE A O 1
ATOM 6129 N N . ARG A 1 794 ? 15.569 -0.063 3.454 1.00 98.56 794 ARG A N 1
ATOM 6130 C CA . ARG A 1 794 ? 16.480 -1.154 3.119 1.00 98.56 794 ARG A CA 1
ATOM 6131 C C . ARG A 1 794 ? 17.648 -0.597 2.308 1.00 98.56 794 ARG A C 1
ATOM 6133 O O . ARG A 1 794 ? 17.454 0.342 1.533 1.00 98.56 794 ARG A O 1
ATOM 6140 N N . ILE A 1 795 ? 18.819 -1.189 2.486 1.00 98.69 795 ILE A N 1
ATOM 6141 C CA . ILE A 1 795 ? 19.985 -0.980 1.625 1.00 98.69 795 ILE A CA 1
ATOM 6142 C C . ILE A 1 795 ? 20.534 -2.324 1.170 1.00 98.69 795 ILE A C 1
ATOM 6144 O O . ILE A 1 795 ? 20.407 -3.323 1.889 1.00 98.69 795 ILE A O 1
ATOM 6148 N N . TRP A 1 796 ? 21.226 -2.326 0.040 1.00 98.50 796 TRP A N 1
ATOM 6149 C CA . TRP A 1 796 ? 22.162 -3.391 -0.274 1.00 98.50 796 TRP A CA 1
ATOM 6150 C C . TRP A 1 796 ? 23.340 -3.315 0.700 1.00 98.50 796 TRP A C 1
ATOM 6152 O O . TRP A 1 796 ? 23.807 -2.235 1.057 1.00 98.50 796 TRP A O 1
ATOM 6162 N N . GLY A 1 797 ? 23.814 -4.465 1.177 1.00 96.56 797 GLY A N 1
ATOM 6163 C CA . GLY A 1 797 ? 25.039 -4.504 1.975 1.00 96.56 797 GLY A CA 1
ATOM 6164 C C . GLY A 1 797 ? 26.246 -4.077 1.140 1.00 96.56 797 GLY A C 1
ATOM 6165 O O . GLY A 1 797 ? 26.450 -4.632 0.063 1.00 96.56 797 GLY A O 1
ATOM 6166 N N . THR A 1 798 ? 27.054 -3.153 1.656 1.00 94.38 798 THR A N 1
ATOM 6167 C CA . THR A 1 798 ? 28.160 -2.510 0.926 1.00 94.38 798 THR A CA 1
ATOM 6168 C C . THR A 1 798 ? 29.416 -2.492 1.791 1.00 94.38 798 THR A C 1
ATOM 6170 O O . THR A 1 798 ? 29.336 -2.472 3.013 1.00 94.38 798 THR A O 1
ATOM 6173 N N . GLU A 1 799 ? 30.608 -2.551 1.192 1.00 91.88 799 GLU A N 1
ATOM 6174 C CA . GLU A 1 799 ? 31.843 -2.514 1.984 1.00 91.88 799 GLU A CA 1
ATOM 6175 C C . GLU A 1 799 ? 32.113 -1.080 2.481 1.00 91.88 799 GLU A C 1
ATOM 6177 O O . GLU A 1 799 ? 32.645 -0.247 1.746 1.00 91.88 799 GLU A O 1
ATOM 6182 N N . GLU A 1 800 ? 31.767 -0.783 3.740 1.00 89.38 800 GLU A N 1
ATOM 6183 C CA . GLU A 1 800 ? 31.911 0.558 4.334 1.00 89.38 800 GLU A CA 1
ATOM 6184 C C . GLU A 1 800 ? 32.970 0.661 5.458 1.00 89.38 800 GLU A C 1
ATOM 6186 O O . GLU A 1 800 ? 32.636 0.872 6.625 1.00 89.38 800 GLU A O 1
ATOM 6191 N N . PRO A 1 801 ? 34.281 0.545 5.175 1.00 90.00 801 PRO A N 1
ATOM 6192 C CA . PRO A 1 801 ? 35.310 0.521 6.216 1.00 90.00 801 PRO A CA 1
ATOM 6193 C C . PRO A 1 801 ? 35.497 1.902 6.879 1.00 90.00 801 PRO A C 1
ATOM 6195 O O . PRO A 1 801 ? 36.399 2.662 6.528 1.00 90.00 801 PRO A O 1
ATOM 6198 N N . SER A 1 802 ? 34.658 2.220 7.868 1.00 91.75 802 SER A N 1
ATOM 6199 C CA . SER A 1 802 ? 34.729 3.429 8.696 1.00 91.75 802 SER A CA 1
ATOM 6200 C C . SER A 1 802 ? 35.165 3.113 10.129 1.00 91.75 802 SER A C 1
ATOM 6202 O O . SER A 1 802 ? 34.692 2.164 10.752 1.00 91.75 802 SER A O 1
ATOM 6204 N N . GLU A 1 803 ? 36.047 3.953 10.680 1.00 91.81 803 GLU A N 1
ATOM 6205 C CA . GLU A 1 803 ? 36.386 3.963 12.114 1.00 91.81 803 GLU A CA 1
ATOM 6206 C C . GLU A 1 803 ? 35.569 5.006 12.904 1.00 91.81 803 GLU A C 1
ATOM 6208 O O . GLU A 1 803 ? 35.617 5.027 14.136 1.00 91.81 803 GLU A O 1
ATOM 6213 N N . ASN A 1 804 ? 34.829 5.880 12.209 1.00 93.31 804 ASN A N 1
ATOM 6214 C CA . ASN A 1 804 ? 34.190 7.066 12.786 1.00 93.31 804 ASN A CA 1
ATOM 6215 C C . ASN A 1 804 ? 32.669 6.935 12.904 1.00 93.31 804 ASN A C 1
ATOM 6217 O O . ASN A 1 804 ? 32.080 7.470 13.847 1.00 93.31 804 ASN A O 1
ATOM 6221 N N . LEU A 1 805 ? 32.030 6.269 11.940 1.00 95.56 805 LEU A N 1
ATOM 6222 C CA . LEU A 1 805 ? 30.581 6.186 11.799 1.00 95.56 805 LEU A CA 1
ATOM 6223 C C . LEU A 1 805 ? 30.133 4.732 11.652 1.00 95.56 805 LEU A C 1
ATOM 6225 O O . LEU A 1 805 ? 30.890 3.854 11.254 1.00 95.56 805 LEU A O 1
ATOM 6229 N N . THR A 1 806 ? 28.870 4.482 11.982 1.00 95.31 806 THR A N 1
ATOM 6230 C CA . THR A 1 806 ? 28.211 3.192 11.752 1.00 95.31 806 THR A CA 1
ATOM 6231 C C . THR A 1 806 ? 26.819 3.444 11.198 1.00 95.31 806 THR A C 1
ATOM 6233 O O . THR A 1 806 ? 26.212 4.482 11.488 1.00 95.31 806 THR A O 1
ATOM 6236 N N . ILE A 1 807 ? 26.323 2.511 10.393 1.00 97.12 807 ILE A N 1
ATOM 6237 C CA . ILE A 1 807 ? 24.952 2.555 9.890 1.00 97.12 807 ILE A CA 1
ATOM 6238 C C . ILE A 1 807 ? 23.983 2.385 11.069 1.00 97.12 807 ILE A C 1
ATOM 6240 O O . ILE A 1 807 ? 24.231 1.632 12.013 1.00 97.12 807 ILE A O 1
ATOM 6244 N N . SER A 1 808 ? 22.877 3.123 11.048 1.00 96.38 808 SER A N 1
ATOM 6245 C CA . SER A 1 808 ? 21.835 3.018 12.064 1.00 96.38 808 SER A CA 1
ATOM 6246 C C . SER A 1 808 ? 21.246 1.605 12.107 1.00 96.38 808 SER A C 1
ATOM 6248 O O . SER A 1 808 ? 20.969 1.002 11.073 1.00 96.38 808 SER A O 1
ATOM 6250 N N . LYS A 1 809 ? 20.968 1.098 13.314 1.00 94.31 809 LYS A N 1
ATOM 6251 C CA . LYS A 1 809 ? 20.296 -0.199 13.525 1.00 94.31 809 LYS A CA 1
ATOM 6252 C C . LYS A 1 809 ? 18.838 -0.219 13.064 1.00 94.31 809 LYS A C 1
ATOM 6254 O O . LYS A 1 809 ? 18.238 -1.285 12.992 1.00 94.31 809 LYS A O 1
ATOM 6259 N N . ASP A 1 810 ? 18.276 0.941 12.737 1.00 89.69 810 ASP A N 1
ATOM 6260 C CA . ASP A 1 810 ? 16.941 1.039 12.149 1.00 89.69 810 ASP A CA 1
ATOM 6261 C C . ASP A 1 810 ? 16.913 0.688 10.650 1.00 89.69 810 ASP A C 1
ATOM 6263 O O . ASP A 1 810 ? 15.826 0.499 10.098 1.00 89.69 810 ASP A O 1
ATOM 6267 N N . VAL A 1 811 ? 18.085 0.581 10.008 1.00 97.50 811 VAL A N 1
ATOM 6268 C CA . VAL A 1 811 ? 18.256 0.195 8.599 1.00 97.50 811 VAL A CA 1
ATOM 6269 C C . VAL A 1 811 ? 18.308 -1.326 8.466 1.00 97.50 811 VAL A C 1
ATOM 6271 O O . VAL A 1 811 ? 19.023 -2.002 9.206 1.00 97.50 811 VAL A O 1
ATOM 6274 N N . ILE A 1 812 ? 17.564 -1.855 7.495 1.00 98.44 812 ILE A N 1
ATOM 6275 C CA . ILE A 1 812 ? 17.570 -3.277 7.132 1.00 98.44 812 ILE A CA 1
ATOM 6276 C C . ILE A 1 812 ? 18.619 -3.490 6.037 1.00 98.44 812 ILE A C 1
ATOM 6278 O O . ILE A 1 812 ? 18.632 -2.752 5.051 1.00 98.44 812 ILE A O 1
ATOM 6282 N N . ILE A 1 813 ? 19.474 -4.502 6.184 1.00 98.62 813 ILE A N 1
ATOM 6283 C CA . ILE A 1 813 ? 20.564 -4.766 5.237 1.00 98.62 813 ILE A CA 1
ATOM 6284 C C . ILE A 1 813 ? 20.258 -6.019 4.416 1.00 98.62 813 ILE A C 1
ATOM 6286 O O . ILE A 1 813 ? 20.213 -7.140 4.927 1.00 98.62 813 ILE A O 1
ATOM 6290 N N . GLN A 1 814 ? 20.074 -5.835 3.114 1.00 98.50 814 GLN A N 1
ATOM 6291 C CA . GLN A 1 814 ? 19.929 -6.912 2.148 1.00 98.50 814 GLN A CA 1
ATOM 6292 C C . GLN A 1 814 ? 21.320 -7.339 1.677 1.00 98.50 814 GLN A C 1
ATOM 6294 O O . GLN A 1 814 ? 21.979 -6.668 0.884 1.00 98.50 814 GLN A O 1
ATOM 6299 N N . HIS A 1 815 ? 21.814 -8.444 2.230 1.00 97.56 815 HIS A N 1
ATOM 6300 C CA . HIS A 1 815 ? 23.128 -8.967 1.877 1.00 97.56 815 HIS A CA 1
ATOM 6301 C C . HIS A 1 815 ? 23.062 -9.659 0.520 1.00 97.56 815 HIS A C 1
ATOM 6303 O O . HIS A 1 815 ? 22.248 -10.566 0.335 1.00 97.56 815 HIS A O 1
ATOM 6309 N N . TRP A 1 816 ? 23.947 -9.254 -0.387 1.00 95.19 816 TRP A N 1
ATOM 6310 C CA . TRP A 1 816 ? 24.001 -9.792 -1.740 1.00 95.19 816 TRP A CA 1
ATOM 6311 C C . TRP A 1 816 ? 25.331 -10.443 -2.108 1.00 95.19 816 TRP A C 1
ATOM 6313 O O . TRP A 1 816 ? 25.335 -11.275 -3.001 1.00 95.19 816 TRP A O 1
ATOM 6323 N N . GLN A 1 817 ? 26.447 -10.109 -1.455 1.00 91.25 817 GLN A N 1
ATOM 6324 C CA . GLN A 1 817 ? 27.728 -10.744 -1.762 1.00 91.25 817 GLN A CA 1
ATOM 6325 C C . GLN A 1 817 ? 28.687 -10.722 -0.567 1.00 91.25 817 GLN A C 1
ATOM 6327 O O . GLN A 1 817 ? 28.938 -9.676 0.048 1.00 91.25 817 GLN A O 1
ATOM 6332 N N . TYR A 1 818 ? 29.335 -11.858 -0.294 1.00 88.38 818 TYR A N 1
ATOM 6333 C CA . TYR A 1 818 ? 30.495 -11.901 0.603 1.00 88.38 818 TYR A CA 1
ATOM 6334 C C . TYR A 1 818 ? 31.642 -11.008 0.115 1.00 88.38 818 TYR A C 1
ATOM 6336 O O . TYR A 1 818 ? 32.126 -11.125 -1.012 1.00 88.38 818 TYR A O 1
ATOM 6344 N N . GLY A 1 819 ? 32.124 -10.154 1.017 1.00 86.44 819 GLY A N 1
ATOM 6345 C CA . GLY A 1 819 ? 33.122 -9.120 0.730 1.00 86.44 819 GLY A CA 1
ATOM 6346 C C . GLY A 1 819 ? 32.514 -7.727 0.598 1.00 86.44 819 GLY A C 1
ATOM 6347 O O . GLY A 1 819 ? 33.219 -6.762 0.848 1.00 86.44 819 GLY A O 1
ATOM 6348 N N . GLN A 1 820 ? 31.215 -7.628 0.300 1.00 91.56 820 GLN A N 1
ATOM 6349 C CA . GLN A 1 820 ? 30.464 -6.378 0.436 1.00 91.56 820 GLN A CA 1
ATOM 6350 C C . GLN A 1 820 ? 29.882 -6.254 1.839 1.00 91.56 820 GLN A C 1
ATOM 6352 O O . GLN A 1 820 ? 29.986 -5.216 2.465 1.00 91.56 820 GLN A O 1
ATOM 6357 N N . SER A 1 821 ? 29.366 -7.336 2.412 1.00 93.94 821 SER A N 1
ATOM 6358 C CA . SER A 1 821 ? 29.047 -7.366 3.840 1.00 93.94 821 SER A CA 1
ATOM 6359 C C . SER A 1 821 ? 29.213 -8.766 4.424 1.00 93.94 821 SER A C 1
ATOM 6361 O O . SER A 1 821 ? 29.407 -9.738 3.692 1.00 93.94 821 SER A O 1
ATOM 6363 N N . ASP A 1 822 ? 29.179 -8.874 5.753 1.00 94.38 822 ASP A N 1
ATOM 6364 C CA . ASP A 1 822 ? 29.197 -10.154 6.467 1.00 94.38 822 ASP A CA 1
ATOM 6365 C C . ASP A 1 822 ? 27.867 -10.338 7.219 1.00 94.38 822 ASP A C 1
ATOM 6367 O O . ASP A 1 822 ? 27.661 -9.723 8.269 1.00 94.38 822 ASP A O 1
ATOM 6371 N N . PRO A 1 823 ? 26.953 -11.189 6.725 1.00 94.56 823 PRO A N 1
ATOM 6372 C CA . PRO A 1 823 ? 25.620 -11.337 7.298 1.00 94.56 823 PRO A CA 1
ATOM 6373 C C . PRO A 1 823 ? 25.653 -11.972 8.696 1.00 94.56 823 PRO A C 1
ATOM 6375 O O . PRO A 1 823 ? 24.784 -11.688 9.520 1.00 94.56 823 PRO A O 1
ATOM 6378 N N . VAL A 1 824 ? 26.671 -12.783 9.013 1.00 93.31 824 VAL A N 1
ATOM 6379 C CA . VAL A 1 824 ? 26.832 -13.378 10.347 1.00 93.31 824 VAL A CA 1
ATOM 6380 C C . VAL A 1 824 ? 27.247 -12.300 11.345 1.00 93.31 824 VAL A C 1
ATOM 6382 O O . VAL A 1 824 ? 26.693 -12.231 12.445 1.00 93.31 824 VAL A O 1
ATOM 6385 N N . LEU A 1 825 ? 28.184 -11.425 10.971 1.00 94.00 825 LEU A N 1
ATOM 6386 C CA . LEU A 1 825 ? 28.566 -10.278 11.796 1.00 94.00 825 LEU A CA 1
ATOM 6387 C C . LEU A 1 825 ? 27.407 -9.285 11.960 1.00 94.00 825 LEU A C 1
ATOM 6389 O O . LEU A 1 825 ? 27.161 -8.805 13.070 1.00 94.00 825 LEU A O 1
ATOM 6393 N N . LEU A 1 826 ? 26.680 -8.990 10.882 1.00 95.75 826 LEU A N 1
ATOM 6394 C CA . LEU A 1 826 ? 25.539 -8.078 10.913 1.00 95.75 826 LEU A CA 1
ATOM 6395 C C . LEU A 1 826 ? 24.443 -8.585 11.861 1.00 95.75 826 LEU A C 1
ATOM 6397 O O . LEU A 1 826 ? 24.039 -7.845 12.760 1.00 95.75 826 LEU A O 1
ATOM 6401 N N . ALA A 1 827 ? 24.054 -9.861 11.753 1.00 93.75 827 ALA A N 1
ATOM 6402 C CA . ALA A 1 827 ? 23.101 -10.478 12.677 1.00 93.75 827 ALA A CA 1
ATOM 6403 C C . ALA A 1 827 ? 23.614 -10.459 14.127 1.00 93.75 827 ALA A C 1
ATOM 6405 O O . ALA A 1 827 ? 22.919 -10.007 15.032 1.00 93.75 827 ALA A O 1
ATOM 6406 N N . ASN A 1 828 ? 24.870 -10.860 14.367 1.00 92.81 828 ASN A N 1
ATOM 6407 C CA . ASN A 1 828 ? 25.458 -10.869 15.716 1.00 92.81 828 ASN A CA 1
ATOM 6408 C C . ASN A 1 828 ? 25.572 -9.474 16.348 1.00 92.81 828 ASN A C 1
ATOM 6410 O O . ASN A 1 828 ? 25.696 -9.353 17.569 1.00 92.81 828 ASN A O 1
ATOM 6414 N N . THR A 1 829 ? 25.555 -8.421 15.532 1.00 92.88 829 THR A N 1
ATOM 6415 C CA . THR A 1 829 ? 25.574 -7.030 15.992 1.00 92.88 829 THR A CA 1
ATOM 6416 C C . THR A 1 829 ? 24.187 -6.382 15.983 1.00 92.88 829 THR A C 1
ATOM 6418 O O . THR A 1 829 ? 24.088 -5.194 16.292 1.00 92.88 829 THR A O 1
ATOM 6421 N N . GLY A 1 830 ? 23.122 -7.135 15.687 1.00 93.62 830 GLY A N 1
ATOM 6422 C CA . GLY A 1 830 ? 21.725 -6.713 15.821 1.00 93.62 830 GLY A CA 1
ATOM 6423 C C . GLY A 1 830 ? 21.177 -5.884 14.658 1.00 93.62 830 GLY A C 1
ATOM 6424 O O . GLY A 1 830 ? 20.385 -4.979 14.902 1.00 93.62 830 GLY A O 1
ATOM 6425 N N . TYR A 1 831 ? 21.643 -6.114 13.427 1.00 96.69 831 TYR A N 1
ATOM 6426 C CA . TYR A 1 831 ? 20.963 -5.601 12.231 1.00 96.69 831 TYR A CA 1
ATOM 6427 C C . TYR A 1 831 ? 19.929 -6.605 11.729 1.00 96.69 831 TYR A C 1
ATOM 6429 O O . TYR A 1 831 ? 20.244 -7.789 11.613 1.00 96.69 831 TYR A O 1
ATOM 6437 N N . ASP A 1 832 ? 18.756 -6.111 11.335 1.00 96.00 832 ASP A N 1
ATOM 6438 C CA . ASP A 1 832 ? 17.816 -6.881 10.524 1.00 96.00 832 ASP A CA 1
ATOM 6439 C C . ASP A 1 832 ? 18.443 -7.146 9.142 1.00 96.00 832 ASP A C 1
ATOM 6441 O O . ASP A 1 832 ? 18.869 -6.210 8.458 1.00 96.00 832 ASP A O 1
ATOM 6445 N N . ILE A 1 833 ? 18.483 -8.410 8.719 1.00 98.00 833 ILE A N 1
ATOM 6446 C CA . ILE A 1 833 ? 19.095 -8.834 7.455 1.00 98.00 833 ILE A CA 1
ATOM 6447 C C . ILE A 1 833 ? 18.132 -9.611 6.557 1.00 98.00 833 ILE A C 1
ATOM 6449 O O . ILE A 1 833 ? 17.236 -10.318 7.026 1.00 98.00 833 ILE A O 1
ATOM 6453 N N . ILE A 1 834 ? 18.354 -9.498 5.247 1.00 98.50 834 ILE A N 1
ATOM 6454 C CA . ILE A 1 834 ? 17.665 -10.259 4.194 1.00 98.50 834 ILE A CA 1
ATOM 6455 C C . ILE A 1 834 ? 18.716 -10.980 3.343 1.00 98.50 834 ILE A C 1
ATOM 6457 O O . ILE A 1 834 ? 19.771 -10.421 3.046 1.00 98.50 834 ILE A O 1
ATOM 6461 N N . ASN A 1 835 ? 18.457 -12.241 2.995 1.00 98.31 835 ASN A N 1
ATOM 6462 C CA . ASN A 1 835 ? 19.342 -13.067 2.181 1.00 98.31 835 ASN A CA 1
ATOM 6463 C C . ASN A 1 835 ? 19.050 -12.890 0.691 1.00 98.31 835 ASN A C 1
ATOM 6465 O O . ASN A 1 835 ? 18.021 -13.348 0.190 1.00 98.31 835 ASN A O 1
ATOM 6469 N N . SER A 1 836 ? 19.987 -12.270 -0.010 1.00 97.19 836 SER A N 1
ATOM 6470 C CA . SER A 1 836 ? 20.029 -12.185 -1.466 1.00 97.19 836 SER A CA 1
ATOM 6471 C C . SER A 1 836 ? 21.404 -12.592 -1.991 1.00 97.19 836 SER A C 1
ATOM 6473 O O . SER A 1 836 ? 21.810 -12.093 -3.034 1.00 97.19 836 SER A O 1
ATOM 6475 N N . GLU A 1 837 ? 22.114 -13.479 -1.276 1.00 94.94 837 GLU A N 1
ATOM 6476 C CA . GLU A 1 837 ? 23.463 -13.918 -1.654 1.00 94.94 837 GLU A CA 1
ATOM 6477 C C . GLU A 1 837 ? 23.495 -14.370 -3.117 1.00 94.94 837 GLU A C 1
ATOM 6479 O O . GLU A 1 837 ? 22.810 -15.313 -3.537 1.00 94.94 837 GLU A O 1
ATOM 6484 N N . ASP A 1 838 ? 24.337 -13.689 -3.881 1.00 92.44 838 ASP A N 1
ATOM 6485 C CA . ASP A 1 838 ? 24.386 -13.716 -5.330 1.00 92.44 838 ASP A CA 1
ATOM 6486 C C . ASP A 1 838 ? 24.620 -15.126 -5.879 1.00 92.44 838 ASP A C 1
ATOM 6488 O O . ASP A 1 838 ? 24.059 -15.515 -6.909 1.00 92.44 838 ASP A O 1
ATOM 6492 N N . TRP A 1 839 ? 25.384 -15.943 -5.150 1.00 91.38 839 TRP A N 1
ATOM 6493 C CA . TRP A 1 839 ? 25.686 -17.306 -5.534 1.00 91.38 839 TRP A CA 1
ATOM 6494 C C . TRP A 1 839 ? 24.424 -18.127 -5.745 1.00 91.38 839 TRP A C 1
ATOM 6496 O O . TRP A 1 839 ? 24.339 -18.791 -6.768 1.00 91.38 839 TRP A O 1
ATOM 6506 N N . TRP A 1 840 ? 23.429 -18.100 -4.860 1.00 92.56 840 TRP A N 1
ATOM 6507 C CA . TRP A 1 840 ? 22.203 -18.881 -5.074 1.00 92.56 840 TRP A CA 1
ATOM 6508 C C . TRP A 1 840 ? 21.078 -18.050 -5.705 1.00 92.56 840 TRP A C 1
ATOM 6510 O O . TRP A 1 840 ? 20.270 -18.607 -6.449 1.00 92.56 840 TRP A O 1
ATOM 6520 N N . ALA A 1 841 ? 21.024 -16.747 -5.409 1.00 94.62 841 ALA A N 1
ATOM 6521 C CA . ALA A 1 841 ? 19.855 -15.906 -5.645 1.00 94.62 841 ALA A CA 1
ATOM 6522 C C . ALA A 1 841 ? 19.804 -15.266 -7.038 1.00 94.62 841 ALA A C 1
ATOM 6524 O O . ALA A 1 841 ? 18.708 -14.963 -7.518 1.00 94.62 841 ALA A O 1
ATOM 6525 N N . TYR A 1 842 ? 20.959 -15.008 -7.662 1.00 94.06 842 TYR A N 1
ATOM 6526 C CA . TYR A 1 842 ? 21.035 -14.105 -8.812 1.00 94.06 842 TYR A CA 1
ATOM 6527 C C . TYR A 1 842 ? 20.917 -14.823 -10.154 1.00 94.06 842 TYR A C 1
ATOM 6529 O O . TYR A 1 842 ? 21.502 -15.884 -10.395 1.00 94.06 842 TYR A O 1
ATOM 6537 N N . MET A 1 843 ? 20.212 -14.166 -11.072 1.00 92.81 843 MET A N 1
ATOM 6538 C CA . MET A 1 843 ? 20.216 -14.463 -12.500 1.00 92.81 843 MET A CA 1
ATOM 6539 C C . MET A 1 843 ? 20.560 -13.191 -13.266 1.00 92.81 843 MET A C 1
ATOM 6541 O O . MET A 1 843 ? 20.122 -12.104 -12.895 1.00 92.81 843 MET A O 1
ATOM 6545 N N . SER A 1 844 ? 21.292 -13.339 -14.366 1.00 89.88 844 SER A N 1
ATOM 6546 C CA . SER A 1 844 ? 21.504 -12.254 -15.323 1.00 89.88 844 SER A CA 1
ATOM 6547 C C . SER A 1 844 ? 20.707 -12.584 -16.576 1.00 89.88 844 SER A C 1
ATOM 6549 O O . SER A 1 844 ? 21.005 -13.540 -17.296 1.00 89.88 844 SER A O 1
ATOM 6551 N N . ILE A 1 845 ? 19.619 -11.850 -16.791 1.00 90.69 845 ILE A N 1
ATOM 6552 C CA . ILE A 1 845 ? 18.688 -12.090 -17.887 1.00 90.69 845 ILE A CA 1
ATOM 6553 C C . ILE A 1 845 ? 19.463 -12.002 -19.206 1.00 90.69 845 ILE A C 1
ATOM 6555 O O . ILE A 1 845 ? 20.313 -11.134 -19.417 1.00 90.69 845 ILE A O 1
ATOM 6559 N N . LYS A 1 846 ? 19.127 -12.925 -20.108 1.00 88.50 846 LYS A N 1
ATOM 6560 C CA . LYS A 1 846 ? 19.766 -13.205 -21.397 1.00 88.50 846 LYS A CA 1
ATOM 6561 C C . LYS A 1 846 ? 21.051 -14.020 -21.350 1.00 88.50 846 LYS A C 1
ATOM 6563 O O . LYS A 1 846 ? 21.077 -15.069 -21.973 1.00 88.50 846 LYS A O 1
ATOM 6568 N N . ASN A 1 847 ? 22.091 -13.555 -20.673 1.00 81.12 847 ASN A N 1
ATOM 6569 C CA . ASN A 1 847 ? 23.402 -14.205 -20.671 1.00 81.12 847 ASN A CA 1
ATOM 6570 C C . ASN A 1 847 ? 24.047 -14.112 -19.303 1.00 81.12 847 ASN A C 1
ATOM 6572 O O . ASN A 1 847 ? 23.800 -13.172 -18.557 1.00 81.12 847 ASN A O 1
ATOM 6576 N N . ASP A 1 848 ? 24.952 -15.047 -19.031 1.00 72.12 848 ASP A N 1
ATOM 6577 C CA . ASP A 1 848 ? 25.653 -15.083 -17.765 1.00 72.12 848 ASP A CA 1
ATOM 6578 C C . ASP A 1 848 ? 26.563 -13.868 -17.538 1.00 72.12 848 ASP A C 1
ATOM 6580 O O . ASP A 1 848 ? 27.336 -13.455 -18.410 1.00 72.12 848 ASP A O 1
ATOM 6584 N N . HIS A 1 849 ? 26.509 -13.319 -16.325 1.00 68.88 849 HIS A N 1
ATOM 6585 C CA . HIS A 1 849 ? 27.385 -12.225 -15.926 1.00 68.88 849 HIS A CA 1
ATOM 6586 C C . HIS A 1 849 ? 28.752 -12.770 -15.487 1.00 68.88 849 HIS A C 1
ATOM 6588 O O . HIS A 1 849 ? 28.854 -13.506 -14.506 1.00 68.88 849 HIS A O 1
ATOM 6594 N N . MET A 1 850 ? 29.826 -12.386 -16.192 1.00 58.44 850 MET A N 1
ATOM 6595 C CA . MET A 1 850 ? 31.216 -12.729 -15.845 1.00 58.44 850 MET A CA 1
ATOM 6596 C C . MET A 1 850 ? 32.192 -11.574 -16.162 1.00 58.44 850 MET A C 1
ATOM 6598 O O . MET A 1 850 ? 32.062 -10.968 -17.230 1.00 58.44 850 MET A O 1
ATOM 6602 N N . PRO A 1 851 ? 33.226 -11.310 -15.328 1.00 51.19 851 PRO A N 1
ATOM 6603 C CA . PRO A 1 851 ? 33.661 -12.072 -14.160 1.00 51.19 851 PRO A CA 1
ATOM 6604 C C . PRO A 1 851 ? 33.263 -11.363 -12.854 1.00 51.19 851 PRO A C 1
ATOM 6606 O O . PRO A 1 851 ? 33.979 -10.474 -12.404 1.00 51.19 851 PRO A O 1
ATOM 6609 N N . ILE A 1 852 ? 32.187 -11.789 -12.199 1.00 58.31 852 ILE A N 1
ATOM 6610 C CA . ILE A 1 852 ? 32.104 -11.579 -10.751 1.00 58.31 852 ILE A CA 1
ATOM 6611 C C . ILE A 1 852 ? 32.656 -12.862 -10.135 1.00 58.31 852 ILE A C 1
ATOM 6613 O O . ILE A 1 852 ? 32.285 -13.976 -10.504 1.00 58.31 852 ILE A O 1
ATOM 6617 N N . LEU A 1 853 ? 33.713 -12.721 -9.343 1.00 57.81 853 LEU A N 1
ATOM 6618 C CA . LEU A 1 853 ? 34.182 -13.795 -8.482 1.00 57.81 853 LEU A CA 1
ATOM 6619 C C . LEU A 1 853 ? 33.682 -13.460 -7.078 1.00 57.81 853 LEU A C 1
ATOM 6621 O O . LEU A 1 853 ? 33.839 -12.311 -6.669 1.00 57.81 853 LEU A O 1
ATOM 6625 N N . PRO A 1 854 ? 33.139 -14.443 -6.346 1.00 61.25 854 PRO A N 1
ATOM 6626 C CA . PRO A 1 854 ? 33.240 -15.882 -6.618 1.00 61.25 854 PRO A CA 1
ATOM 6627 C C . PRO A 1 854 ? 32.072 -16.515 -7.413 1.00 61.25 854 PRO A C 1
ATOM 6629 O O . PRO A 1 854 ? 32.224 -17.653 -7.868 1.00 61.25 854 PRO A O 1
ATOM 6632 N N . ALA A 1 855 ? 30.941 -15.828 -7.611 1.00 69.81 855 ALA A N 1
ATOM 6633 C CA . ALA A 1 855 ? 29.714 -16.416 -8.159 1.00 69.81 855 ALA A CA 1
ATOM 6634 C C . ALA A 1 855 ? 29.455 -16.104 -9.647 1.00 69.81 855 ALA A C 1
ATOM 6636 O O . ALA A 1 855 ? 29.628 -14.988 -10.116 1.00 69.81 855 ALA A O 1
ATOM 6637 N N . ARG A 1 856 ? 28.980 -17.108 -10.404 1.00 77.75 856 ARG A N 1
ATOM 6638 C CA . ARG A 1 856 ? 28.452 -16.904 -11.770 1.00 77.75 856 ARG A CA 1
ATOM 6639 C C . ARG A 1 856 ? 26.941 -16.733 -11.719 1.00 77.75 856 ARG A C 1
ATOM 6641 O O . ARG A 1 856 ? 26.291 -17.617 -11.146 1.00 77.75 856 ARG A O 1
ATOM 6648 N N . TYR A 1 857 ? 26.408 -15.708 -12.381 1.00 86.88 857 TYR A N 1
ATOM 6649 C CA . TYR A 1 857 ? 24.962 -15.480 -12.499 1.00 86.88 857 TYR A CA 1
ATOM 6650 C C . TYR A 1 857 ? 24.458 -16.122 -13.792 1.00 86.88 857 TYR A C 1
ATOM 6652 O O . TYR A 1 857 ? 24.777 -15.612 -14.861 1.00 86.88 857 TYR A O 1
ATOM 6660 N N . PRO A 1 858 ? 23.755 -17.264 -13.745 1.00 87.75 858 PRO A N 1
ATOM 6661 C CA . PRO A 1 858 ? 23.227 -17.916 -14.942 1.00 87.75 858 PRO A CA 1
ATOM 6662 C C . PRO A 1 858 ? 22.063 -17.126 -15.567 1.00 87.75 858 PRO A C 1
ATOM 6664 O O . PRO A 1 858 ? 21.436 -16.302 -14.906 1.00 87.75 858 PRO A O 1
ATOM 6667 N N . GLN A 1 859 ? 21.738 -17.429 -16.829 1.00 86.56 859 GLN A N 1
ATOM 6668 C CA . GLN A 1 859 ? 20.549 -16.885 -17.505 1.00 86.56 859 GLN A CA 1
ATOM 6669 C C . GLN A 1 859 ? 19.241 -17.330 -16.834 1.00 86.56 859 GLN A C 1
ATOM 6671 O O . GLN A 1 859 ? 18.313 -16.540 -16.688 1.00 86.56 859 GLN A O 1
ATOM 6676 N N . PHE A 1 860 ? 19.163 -18.606 -16.457 1.00 90.69 860 PHE A N 1
ATOM 6677 C CA . PHE A 1 860 ? 18.008 -19.209 -15.796 1.00 90.69 860 PHE A CA 1
ATOM 6678 C C . PHE A 1 860 ? 18.354 -19.537 -14.349 1.00 90.69 860 PHE A C 1
ATOM 6680 O O . PHE A 1 860 ? 19.498 -19.896 -14.061 1.00 90.69 860 PHE A O 1
ATOM 6687 N N . PHE A 1 861 ? 17.367 -19.468 -13.454 1.00 93.25 861 PHE A N 1
ATOM 6688 C CA . PHE A 1 861 ? 17.559 -19.839 -12.054 1.00 93.25 861 PHE A CA 1
ATOM 6689 C C . PHE A 1 861 ? 18.174 -21.241 -11.914 1.00 93.25 861 PHE A C 1
ATOM 6691 O O . PHE A 1 861 ? 17.677 -22.209 -12.492 1.00 93.25 861 PHE A O 1
ATOM 6698 N N . ASN A 1 862 ? 19.245 -21.364 -11.125 1.00 91.88 862 ASN A N 1
ATOM 6699 C CA . ASN A 1 862 ? 19.922 -22.640 -10.914 1.00 91.88 862 ASN A CA 1
ATOM 6700 C C . ASN A 1 862 ? 19.344 -23.374 -9.699 1.00 91.88 862 ASN A C 1
ATOM 6702 O O . ASN A 1 862 ? 19.798 -23.197 -8.569 1.00 91.88 862 ASN A O 1
ATOM 6706 N N . GLU A 1 863 ? 18.376 -24.252 -9.945 1.00 93.25 863 GLU A N 1
ATOM 6707 C CA . GLU A 1 863 ? 17.695 -25.031 -8.903 1.00 93.25 863 GLU A CA 1
ATOM 6708 C C . GLU A 1 863 ? 18.648 -25.896 -8.073 1.00 93.25 863 GLU A C 1
ATOM 6710 O O . GLU A 1 863 ? 18.431 -26.071 -6.873 1.00 93.25 863 GLU A O 1
ATOM 6715 N N . SER A 1 864 ? 19.743 -26.385 -8.671 1.00 92.06 864 SER A N 1
ATOM 6716 C CA . SER A 1 864 ? 20.721 -27.202 -7.949 1.00 92.06 864 SER A CA 1
ATOM 6717 C C . SER A 1 864 ? 21.356 -26.441 -6.788 1.00 92.06 864 SER A C 1
ATOM 6719 O O . SER A 1 864 ? 21.714 -27.073 -5.800 1.00 92.06 864 SER A O 1
ATOM 6721 N N . ARG A 1 865 ? 21.474 -25.108 -6.860 1.00 92.62 865 ARG A N 1
ATOM 6722 C CA . ARG A 1 865 ? 22.034 -24.297 -5.765 1.00 92.62 865 ARG A CA 1
ATOM 6723 C C . ARG A 1 865 ? 21.106 -24.205 -4.553 1.00 92.62 865 ARG A C 1
ATOM 6725 O O . ARG A 1 865 ? 21.578 -23.967 -3.448 1.00 92.62 865 ARG A O 1
ATOM 6732 N N . VAL A 1 866 ? 19.808 -24.441 -4.747 1.00 95.12 866 VAL A N 1
ATOM 6733 C CA . VAL A 1 866 ? 18.813 -24.507 -3.667 1.00 95.12 866 VAL A CA 1
ATOM 6734 C C . VAL A 1 866 ? 18.622 -25.941 -3.175 1.00 95.12 866 VAL A C 1
ATOM 6736 O O . VAL A 1 866 ? 18.431 -26.162 -1.983 1.00 95.12 866 VAL A O 1
ATOM 6739 N N . LEU A 1 867 ? 18.683 -26.931 -4.066 1.00 95.00 867 LEU A N 1
ATOM 6740 C CA . LEU A 1 867 ? 18.499 -28.344 -3.711 1.00 95.00 867 LEU A CA 1
ATOM 6741 C C . LEU A 1 867 ? 19.763 -28.981 -3.106 1.00 95.00 867 LEU A C 1
ATOM 6743 O O . LEU A 1 867 ? 19.656 -29.907 -2.299 1.00 95.00 867 LEU A O 1
ATOM 6747 N N . ASN A 1 868 ? 20.936 -28.458 -3.471 1.00 94.88 868 ASN A N 1
ATOM 6748 C CA . ASN A 1 868 ? 22.265 -28.882 -3.033 1.00 94.88 868 ASN A CA 1
ATOM 6749 C C . ASN A 1 868 ? 23.125 -27.641 -2.716 1.00 94.88 868 ASN A C 1
ATOM 6751 O O . ASN A 1 868 ? 24.099 -27.336 -3.410 1.00 94.88 868 ASN A O 1
ATOM 6755 N N . PHE A 1 869 ? 22.720 -26.882 -1.697 1.00 95.31 869 PHE A N 1
ATOM 6756 C CA . PHE A 1 869 ? 23.408 -25.679 -1.237 1.00 95.31 869 PHE A CA 1
ATOM 6757 C C . PHE A 1 869 ? 24.888 -25.948 -0.953 1.00 95.31 869 PHE A C 1
ATOM 6759 O O . PHE A 1 869 ? 25.257 -27.015 -0.458 1.00 95.31 869 PHE A O 1
ATOM 6766 N N . ALA A 1 870 ? 25.745 -24.975 -1.279 1.00 93.00 870 ALA A N 1
ATOM 6767 C CA . ALA A 1 870 ? 27.197 -25.083 -1.125 1.00 93.00 870 ALA A CA 1
ATOM 6768 C C . ALA A 1 870 ? 27.816 -26.313 -1.837 1.00 93.00 870 ALA A C 1
ATOM 6770 O O . ALA A 1 870 ? 28.828 -26.868 -1.383 1.00 93.00 870 ALA A O 1
ATOM 6771 N N . ASP A 1 871 ? 27.170 -26.750 -2.928 1.00 92.12 871 ASP A N 1
ATOM 6772 C CA . ASP A 1 871 ? 27.467 -27.959 -3.704 1.00 92.12 871 ASP A CA 1
ATOM 6773 C C . ASP A 1 871 ? 27.471 -29.254 -2.857 1.00 92.12 871 ASP A C 1
ATOM 6775 O O . ASP A 1 871 ? 28.113 -30.247 -3.209 1.00 92.12 871 ASP A O 1
ATOM 6779 N N . GLU A 1 872 ? 26.754 -29.265 -1.726 1.00 94.75 872 GLU A N 1
ATOM 6780 C CA . GLU A 1 872 ? 26.608 -30.425 -0.842 1.00 94.75 872 GLU A CA 1
ATOM 6781 C C . GLU A 1 872 ? 25.314 -31.179 -1.143 1.00 94.75 872 GLU A C 1
ATOM 6783 O O . GLU A 1 872 ? 24.203 -30.664 -0.988 1.00 94.75 872 GLU A O 1
ATOM 6788 N N . SER A 1 873 ? 25.457 -32.444 -1.540 1.00 93.31 873 SER A N 1
ATOM 6789 C CA . SER A 1 873 ? 24.318 -33.294 -1.883 1.00 93.31 873 SER A CA 1
ATOM 6790 C C . SER A 1 873 ? 23.309 -33.390 -0.731 1.00 93.31 873 SER A C 1
ATOM 6792 O O . SER A 1 873 ? 23.626 -33.872 0.358 1.00 93.31 873 SER A O 1
ATOM 6794 N N . GLY A 1 874 ? 22.067 -32.970 -0.986 1.00 89.94 874 GLY A N 1
ATOM 6795 C CA . GLY A 1 874 ? 20.953 -33.075 -0.040 1.00 89.94 874 GLY A CA 1
ATOM 6796 C C . GLY A 1 874 ? 20.899 -31.998 1.054 1.00 89.94 874 GLY A C 1
ATOM 6797 O O . GLY A 1 874 ? 19.994 -32.049 1.909 1.00 89.94 874 GLY A O 1
ATOM 6798 N N . TRP A 1 875 ? 21.817 -31.023 1.041 1.00 95.19 875 TRP A N 1
ATOM 6799 C CA . TRP A 1 875 ? 21.664 -29.782 1.800 1.00 95.19 875 TRP A CA 1
ATOM 6800 C C . TRP A 1 875 ? 20.708 -28.862 1.041 1.00 95.19 875 TRP A C 1
ATOM 6802 O O . TRP A 1 875 ? 21.105 -28.111 0.162 1.00 95.19 875 TRP A O 1
ATOM 6812 N N . GLN A 1 876 ? 19.421 -28.925 1.373 1.00 95.56 876 GLN A N 1
ATOM 6813 C CA . GLN A 1 876 ? 18.445 -28.007 0.793 1.00 95.56 876 GLN A CA 1
ATOM 6814 C C . GLN A 1 876 ? 18.488 -26.674 1.527 1.00 95.56 876 GLN A C 1
ATOM 6816 O O . GLN A 1 876 ? 18.250 -26.645 2.735 1.00 95.56 876 GLN A O 1
ATOM 6821 N N . TRP A 1 877 ? 18.742 -25.609 0.778 1.00 97.00 877 TRP A N 1
ATOM 6822 C CA . TRP A 1 877 ? 18.860 -24.239 1.260 1.00 97.00 877 TRP A CA 1
ATOM 6823 C C . TRP A 1 877 ? 17.657 -23.815 2.119 1.00 97.00 877 TRP A C 1
ATOM 6825 O O . TRP A 1 877 ? 16.500 -24.186 1.845 1.00 97.00 877 TRP A O 1
ATOM 6835 N N . THR A 1 878 ? 17.938 -23.026 3.153 1.00 96.50 878 THR A N 1
ATOM 6836 C CA . THR A 1 878 ? 16.972 -22.195 3.884 1.00 96.50 878 THR A CA 1
ATOM 6837 C C . THR A 1 878 ? 17.401 -20.725 3.817 1.00 96.50 878 THR A C 1
ATOM 6839 O O . THR A 1 878 ? 18.576 -20.444 3.606 1.00 96.50 878 THR A O 1
ATOM 6842 N N . PRO A 1 879 ? 16.503 -19.757 4.071 1.00 96.81 879 PRO A N 1
ATOM 6843 C CA . PRO A 1 879 ? 16.888 -18.344 4.164 1.00 96.81 879 PRO A CA 1
ATOM 6844 C C . PRO A 1 879 ? 18.010 -18.013 5.168 1.00 96.81 879 PRO A C 1
ATOM 6846 O O . PRO A 1 879 ? 18.576 -16.925 5.104 1.00 96.81 879 PRO A O 1
ATOM 6849 N N . ALA A 1 880 ? 18.348 -18.915 6.093 1.00 96.44 880 ALA A N 1
ATOM 6850 C CA . ALA A 1 880 ? 19.472 -18.773 7.020 1.00 96.44 880 ALA A CA 1
ATOM 6851 C C . ALA A 1 880 ? 20.831 -19.228 6.450 1.00 96.44 880 ALA A C 1
ATOM 6853 O O . ALA A 1 880 ? 21.870 -18.906 7.031 1.00 96.44 880 ALA A O 1
ATOM 6854 N N . ASP A 1 881 ? 20.835 -19.911 5.305 1.00 96.50 881 ASP A N 1
ATOM 6855 C CA . ASP A 1 881 ? 22.038 -20.333 4.596 1.00 96.50 881 ASP A CA 1
ATOM 6856 C C . ASP A 1 881 ? 22.558 -19.184 3.712 1.00 96.50 881 ASP A C 1
ATOM 6858 O O . ASP A 1 881 ? 22.078 -18.949 2.599 1.00 96.50 881 ASP A O 1
ATOM 6862 N N . TYR A 1 882 ? 23.536 -18.442 4.229 1.00 94.75 882 TYR A N 1
ATOM 6863 C CA . TYR A 1 882 ? 24.192 -17.330 3.541 1.00 94.75 882 TYR A CA 1
ATOM 6864 C C . TYR A 1 882 ? 25.504 -17.756 2.887 1.00 94.75 882 TYR A C 1
ATOM 6866 O O . TYR A 1 882 ? 25.728 -17.409 1.739 1.00 94.75 882 TYR A O 1
ATOM 6874 N N . ASN A 1 883 ? 26.370 -18.517 3.568 1.00 92.44 883 ASN A N 1
ATOM 6875 C CA . ASN A 1 883 ? 27.746 -18.740 3.110 1.00 92.44 883 ASN A CA 1
ATOM 6876 C C . ASN A 1 883 ? 27.921 -20.058 2.338 1.00 92.44 883 ASN A C 1
ATOM 6878 O O . ASN A 1 883 ? 28.043 -21.114 2.970 1.00 92.44 883 ASN A O 1
ATOM 6882 N N . PRO A 1 884 ? 28.019 -20.061 0.998 1.00 90.12 884 PRO A N 1
ATOM 6883 C CA . PRO A 1 884 ? 28.267 -21.296 0.258 1.00 90.12 884 PRO A CA 1
ATOM 6884 C C . PRO A 1 884 ? 29.736 -21.758 0.337 1.00 90.12 884 PRO A C 1
ATOM 6886 O O . PRO A 1 884 ? 30.049 -22.887 -0.041 1.00 90.12 884 PRO A O 1
ATOM 6889 N N . PHE A 1 885 ? 30.657 -20.921 0.830 1.00 88.56 885 PHE A N 1
ATOM 6890 C CA . PHE A 1 885 ? 32.097 -21.208 0.846 1.00 88.56 885 PHE A CA 1
ATOM 6891 C C . PHE A 1 885 ? 32.585 -21.683 2.219 1.00 88.56 885 PHE A C 1
ATOM 6893 O O . PHE A 1 885 ? 33.268 -22.705 2.318 1.00 88.56 885 PHE A O 1
ATOM 6900 N N . ASN A 1 886 ? 32.213 -20.976 3.287 1.00 90.75 886 ASN A N 1
ATOM 6901 C CA . ASN A 1 886 ? 32.492 -21.354 4.667 1.00 90.75 886 ASN A CA 1
ATOM 6902 C C . ASN A 1 886 ? 31.238 -21.930 5.331 1.00 90.75 886 ASN A C 1
ATOM 6904 O O . ASN A 1 886 ? 30.488 -21.252 6.027 1.00 90.75 886 ASN A O 1
ATOM 6908 N N . LYS A 1 887 ? 31.047 -23.236 5.151 1.00 91.56 887 LYS A N 1
ATOM 6909 C CA . LYS A 1 887 ? 29.865 -23.989 5.599 1.00 91.56 887 LYS A CA 1
ATOM 6910 C C . LYS A 1 887 ? 29.620 -23.937 7.114 1.00 91.56 887 LYS A C 1
ATOM 6912 O O . LYS A 1 887 ? 28.522 -24.264 7.550 1.00 91.56 887 LYS A O 1
ATOM 6917 N N . THR A 1 888 ? 30.620 -23.555 7.914 1.00 90.38 888 THR A N 1
ATOM 6918 C CA . THR A 1 888 ? 30.481 -23.411 9.373 1.00 90.38 888 THR A CA 1
ATOM 6919 C C . THR A 1 888 ? 29.998 -22.031 9.821 1.00 90.38 888 THR A C 1
ATOM 6921 O O . THR A 1 888 ? 29.624 -21.880 10.980 1.00 90.38 888 THR A O 1
ATOM 6924 N N . GLU A 1 889 ? 29.989 -21.040 8.928 1.00 90.69 889 GLU A N 1
ATOM 6925 C CA . GLU A 1 889 ? 29.571 -19.664 9.210 1.00 90.69 889 GLU A CA 1
ATOM 6926 C C . GLU A 1 889 ? 28.214 -19.389 8.559 1.00 90.69 889 GLU A C 1
ATOM 6928 O O . GLU A 1 889 ? 28.133 -18.817 7.477 1.00 90.69 889 GLU A O 1
ATOM 6933 N N . GLN A 1 890 ? 27.146 -19.820 9.231 1.00 94.44 890 GLN A N 1
ATOM 6934 C CA . GLN A 1 890 ? 25.765 -19.522 8.845 1.00 94.44 890 GLN A CA 1
ATOM 6935 C C . GLN A 1 890 ? 25.065 -18.709 9.926 1.00 94.44 890 GLN A C 1
ATOM 6937 O O . GLN A 1 890 ? 25.408 -18.786 11.111 1.00 94.44 890 GLN A O 1
ATOM 6942 N N . VAL A 1 891 ? 24.038 -17.969 9.521 1.00 95.00 891 VAL A N 1
ATOM 6943 C CA . VAL A 1 891 ? 23.106 -17.361 10.468 1.00 95.00 891 VAL A CA 1
ATOM 6944 C C . VAL A 1 891 ? 22.246 -18.485 11.060 1.00 95.00 891 VAL A C 1
ATOM 6946 O O . VAL A 1 891 ? 21.830 -19.380 10.330 1.00 95.00 891 VAL A O 1
ATOM 6949 N N . PRO A 1 892 ? 21.959 -18.507 12.371 1.00 93.12 892 PRO A N 1
ATOM 6950 C CA . PRO A 1 892 ? 21.065 -19.515 12.925 1.00 93.12 892 PRO A CA 1
ATOM 6951 C C . PRO A 1 892 ? 19.657 -19.434 12.321 1.00 93.12 892 PRO A C 1
ATOM 6953 O O . PRO A 1 892 ? 19.068 -18.361 12.224 1.00 93.12 892 PRO A O 1
ATOM 6956 N N . ASP A 1 893 ? 19.072 -20.591 12.021 1.00 91.19 893 ASP A N 1
ATOM 6957 C CA . ASP A 1 893 ? 17.704 -20.754 11.505 1.00 91.19 893 ASP A CA 1
ATOM 6958 C C . ASP A 1 893 ? 16.618 -20.017 12.312 1.00 91.19 893 ASP A C 1
ATOM 6960 O O . ASP A 1 893 ? 15.601 -19.603 11.759 1.00 91.19 893 ASP A O 1
ATOM 6964 N N . ALA A 1 894 ? 16.814 -19.891 13.626 1.00 90.50 894 ALA A N 1
ATOM 6965 C CA . ALA A 1 894 ? 15.892 -19.233 14.551 1.00 90.50 894 ALA A CA 1
ATOM 6966 C C . ALA A 1 894 ? 16.316 -17.794 14.904 1.00 90.50 894 ALA A C 1
ATOM 6968 O O . ALA A 1 894 ? 15.800 -17.232 15.870 1.00 90.50 894 ALA A O 1
ATOM 6969 N N . SER A 1 895 ? 17.270 -17.213 14.167 1.00 92.69 895 SER A N 1
ATOM 6970 C CA . SER A 1 895 ? 17.733 -15.843 14.397 1.00 92.69 895 SER A CA 1
ATOM 6971 C C . SER A 1 895 ? 16.558 -14.856 14.304 1.00 92.69 895 SER A C 1
ATOM 6973 O O . SER A 1 895 ? 15.829 -14.875 13.307 1.00 92.69 895 SER A O 1
ATOM 6975 N N . PRO A 1 896 ? 16.337 -13.996 15.316 1.00 87.06 896 PRO A N 1
ATOM 6976 C CA . PRO A 1 896 ? 15.263 -13.008 15.281 1.00 87.06 896 PRO A CA 1
ATOM 6977 C C . PRO A 1 896 ? 15.520 -11.881 14.272 1.00 87.06 896 PRO A C 1
ATOM 6979 O O . PRO A 1 896 ? 14.545 -11.232 13.880 1.00 87.06 896 PRO A O 1
ATOM 6982 N N . ASP A 1 897 ? 16.784 -11.695 13.875 1.00 91.75 897 ASP A N 1
ATOM 6983 C CA . ASP A 1 897 ? 17.277 -10.639 12.986 1.00 91.75 897 ASP A CA 1
ATOM 6984 C C . ASP A 1 897 ? 17.286 -11.060 11.502 1.00 91.75 897 ASP A C 1
ATOM 6986 O O . ASP A 1 897 ? 17.441 -10.227 10.616 1.00 91.75 897 ASP A O 1
ATOM 6990 N N . ASN A 1 898 ? 17.100 -12.350 11.189 1.00 95.19 898 ASN A N 1
ATOM 6991 C CA . ASN A 1 898 ? 16.944 -12.796 9.801 1.00 95.19 898 ASN A CA 1
ATOM 6992 C C . ASN A 1 898 ? 15.476 -12.685 9.373 1.00 95.19 898 ASN A C 1
ATOM 6994 O O . ASN A 1 898 ? 14.629 -13.471 9.813 1.00 95.19 898 ASN A O 1
ATOM 6998 N N . LYS A 1 899 ? 15.180 -11.728 8.492 1.00 94.31 899 LYS A N 1
ATOM 6999 C CA . LYS A 1 899 ? 13.824 -11.491 7.984 1.00 94.31 899 LYS A CA 1
ATOM 7000 C C . LYS A 1 899 ? 13.400 -12.509 6.927 1.00 94.31 899 LYS A C 1
ATOM 7002 O O . LYS A 1 899 ? 12.207 -12.798 6.816 1.00 94.31 899 LYS A O 1
ATOM 7007 N N . GLY A 1 900 ? 14.348 -13.076 6.180 1.00 97.00 900 GLY A N 1
ATOM 7008 C CA . GLY A 1 900 ? 14.085 -14.038 5.115 1.00 97.00 900 GLY A CA 1
ATOM 7009 C C . GLY A 1 900 ? 14.966 -13.821 3.887 1.00 97.00 900 GLY A C 1
ATOM 7010 O O . GLY A 1 900 ? 16.161 -13.578 4.026 1.00 97.00 900 GLY A O 1
ATOM 7011 N N . ALA A 1 901 ? 14.404 -13.959 2.684 1.00 98.25 901 ALA A N 1
ATOM 7012 C CA . ALA A 1 901 ? 15.192 -14.004 1.450 1.00 98.25 901 ALA A CA 1
ATOM 7013 C C . ALA A 1 901 ? 14.483 -13.415 0.224 1.00 98.25 901 ALA A C 1
ATOM 7015 O O . ALA A 1 901 ? 13.253 -13.473 0.117 1.00 98.25 901 ALA A O 1
ATOM 7016 N N . ILE A 1 902 ? 15.281 -12.909 -0.721 1.00 98.56 902 ILE A N 1
ATOM 7017 C CA . ILE A 1 902 ? 14.834 -12.346 -2.001 1.00 98.56 902 ILE A CA 1
ATOM 7018 C C . ILE A 1 902 ? 15.759 -12.840 -3.123 1.00 98.56 902 ILE A C 1
ATOM 7020 O O . ILE A 1 902 ? 16.967 -12.616 -3.067 1.00 98.56 902 ILE A O 1
ATOM 7024 N N . LEU A 1 903 ? 15.193 -13.497 -4.143 1.00 97.69 903 LEU A N 1
ATOM 7025 C CA . LEU A 1 903 ? 15.907 -13.843 -5.388 1.00 97.69 903 LEU A CA 1
ATOM 7026 C C . LEU A 1 903 ? 15.915 -12.651 -6.357 1.00 97.69 903 LEU A C 1
ATOM 7028 O O . LEU A 1 903 ? 14.960 -11.882 -6.339 1.00 97.69 903 LEU A O 1
ATOM 7032 N N . ALA A 1 904 ? 16.918 -12.507 -7.226 1.00 97.06 904 ALA A N 1
ATOM 7033 C CA . ALA A 1 904 ? 17.065 -11.304 -8.058 1.00 97.06 904 ALA A CA 1
ATOM 7034 C C . ALA A 1 904 ? 17.352 -11.606 -9.533 1.00 97.06 904 ALA A C 1
ATOM 7036 O O . ALA A 1 904 ? 18.200 -12.440 -9.860 1.00 97.06 904 ALA A O 1
ATOM 7037 N N . ALA A 1 905 ? 16.650 -10.906 -10.427 1.00 96.44 905 ALA A N 1
ATOM 7038 C CA . ALA A 1 905 ? 16.833 -10.985 -11.871 1.00 96.44 905 ALA A CA 1
ATOM 7039 C C . ALA A 1 905 ? 17.343 -9.651 -12.433 1.00 96.44 905 ALA A C 1
ATOM 7041 O O . ALA A 1 905 ? 16.592 -8.677 -12.518 1.00 96.44 905 ALA A O 1
ATOM 7042 N N . TRP A 1 906 ? 18.606 -9.637 -12.859 1.00 94.44 906 TRP A N 1
ATOM 7043 C CA . TRP A 1 906 ? 19.311 -8.451 -13.348 1.00 94.44 906 TRP A CA 1
ATOM 7044 C C . TRP A 1 906 ? 19.333 -8.363 -14.876 1.00 94.44 906 TRP A C 1
ATOM 7046 O O . TRP A 1 906 ? 19.489 -9.376 -15.556 1.00 94.44 906 TRP A O 1
ATOM 7056 N N . ASN A 1 907 ? 19.221 -7.157 -15.439 1.00 92.62 907 ASN A N 1
ATOM 7057 C CA . ASN A 1 907 ? 19.230 -6.896 -16.885 1.00 92.62 907 ASN A CA 1
ATOM 7058 C C . ASN A 1 907 ? 20.584 -6.328 -17.365 1.00 92.62 907 ASN A C 1
ATOM 7060 O O . ASN A 1 907 ? 20.653 -5.366 -18.131 1.00 92.62 907 ASN A O 1
ATOM 7064 N N . ASP A 1 908 ? 21.690 -6.968 -16.971 1.00 87.00 908 ASP A N 1
ATOM 7065 C CA . ASP A 1 908 ? 23.067 -6.492 -17.225 1.00 87.00 908 ASP A CA 1
ATOM 7066 C C . ASP A 1 908 ? 23.479 -6.422 -18.698 1.00 87.00 908 ASP A C 1
ATOM 7068 O O . ASP A 1 908 ? 24.525 -5.858 -19.027 1.00 87.00 908 ASP A O 1
ATOM 7072 N N . ASN A 1 909 ? 22.716 -7.076 -19.575 1.00 85.62 909 ASN A N 1
ATOM 7073 C CA . ASN A 1 909 ? 22.980 -7.151 -21.011 1.00 85.62 909 ASN A CA 1
ATOM 7074 C C . ASN A 1 909 ? 22.293 -6.025 -21.799 1.00 85.62 909 ASN A C 1
ATOM 7076 O O . ASN A 1 909 ? 22.547 -5.887 -22.995 1.00 85.62 909 ASN A O 1
ATOM 7080 N N . GLY A 1 910 ? 21.510 -5.183 -21.116 1.00 86.19 910 GLY A N 1
ATOM 7081 C CA . GLY A 1 910 ? 20.899 -3.983 -21.671 1.00 86.19 910 GLY A CA 1
ATOM 7082 C C . GLY A 1 910 ? 19.447 -4.189 -22.105 1.00 86.19 910 GLY A C 1
ATOM 7083 O O . GLY A 1 910 ? 18.959 -5.321 -22.164 1.00 86.19 910 GLY A O 1
ATOM 7084 N N . PRO A 1 911 ? 18.749 -3.091 -22.431 1.00 90.00 911 PRO A N 1
ATOM 7085 C CA . PRO A 1 911 ? 17.305 -3.097 -22.670 1.00 90.00 911 PRO A CA 1
ATOM 7086 C C . PRO A 1 911 ? 16.899 -3.847 -23.949 1.00 90.00 911 PRO A C 1
ATOM 7088 O O . PRO A 1 911 ? 15.781 -4.353 -24.027 1.00 90.00 911 PRO A O 1
ATOM 7091 N N . ASP A 1 912 ? 17.800 -3.938 -24.939 1.00 91.00 912 ASP A N 1
ATOM 7092 C CA . ASP A 1 912 ? 17.587 -4.616 -26.224 1.00 91.00 912 ASP A CA 1
ATOM 7093 C C . ASP A 1 912 ? 17.937 -6.111 -26.192 1.00 91.00 912 ASP A C 1
ATOM 7095 O O . ASP A 1 912 ? 17.619 -6.836 -27.138 1.00 91.00 912 ASP A O 1
ATOM 7099 N N . ALA A 1 913 ? 18.572 -6.603 -25.125 1.00 90.81 913 ALA A N 1
ATOM 7100 C CA . ALA A 1 913 ? 19.061 -7.978 -25.057 1.00 90.81 913 ALA A CA 1
ATOM 7101 C C . ALA A 1 913 ? 17.956 -9.017 -24.804 1.00 90.81 913 ALA A C 1
ATOM 7103 O O . ALA A 1 913 ? 18.093 -10.180 -25.200 1.00 90.81 913 ALA A O 1
ATOM 7104 N N . SER A 1 914 ? 16.865 -8.620 -24.153 1.00 92.69 914 SER A N 1
ATOM 7105 C CA . SER A 1 914 ? 15.774 -9.504 -23.749 1.00 92.69 914 SER A CA 1
ATOM 7106 C C . SER A 1 914 ? 14.410 -8.896 -24.061 1.00 92.69 914 SER A C 1
ATOM 7108 O O . SER A 1 914 ? 14.232 -7.680 -24.083 1.00 92.69 914 SER A O 1
ATOM 7110 N N . THR A 1 915 ? 13.427 -9.759 -24.281 1.00 94.19 915 THR A N 1
ATOM 7111 C CA . THR A 1 915 ? 12.000 -9.408 -24.227 1.00 94.19 915 THR A CA 1
ATOM 7112 C C . THR A 1 915 ? 11.496 -9.447 -22.783 1.00 94.19 915 THR A C 1
ATOM 7114 O O . THR A 1 915 ? 12.115 -10.081 -21.927 1.00 94.19 915 THR A O 1
ATOM 7117 N N . GLN A 1 916 ? 10.353 -8.819 -22.489 1.00 94.69 916 GLN A N 1
ATOM 7118 C CA . GLN A 1 916 ? 9.767 -8.861 -21.137 1.00 94.69 916 GLN A CA 1
ATOM 7119 C C . GLN A 1 916 ? 9.537 -10.300 -20.629 1.00 94.69 916 GLN A C 1
ATOM 7121 O O . GLN A 1 916 ? 9.875 -10.623 -19.492 1.00 94.69 916 GLN A O 1
ATOM 7126 N N . LEU A 1 917 ? 9.048 -11.208 -21.484 1.00 94.81 917 LEU A N 1
ATOM 7127 C CA . LEU A 1 917 ? 8.779 -12.603 -21.103 1.00 94.81 917 LEU A CA 1
ATOM 7128 C C . LEU A 1 917 ? 10.043 -13.432 -20.820 1.00 94.81 917 LEU A C 1
ATOM 7130 O O . LEU A 1 917 ? 9.968 -14.399 -20.064 1.00 94.81 917 LEU A O 1
ATOM 7134 N N . GLU A 1 918 ? 11.213 -13.054 -21.344 1.00 94.94 918 GLU A N 1
ATOM 7135 C CA . GLU A 1 918 ? 12.474 -13.715 -20.972 1.00 94.94 918 GLU A CA 1
ATOM 7136 C C . GLU A 1 918 ? 12.828 -13.497 -19.493 1.00 94.94 918 GLU A C 1
ATOM 7138 O O . GLU A 1 918 ? 13.425 -14.388 -18.888 1.00 94.94 918 GLU A O 1
ATOM 7143 N N . ALA A 1 919 ? 12.397 -12.385 -18.881 1.00 95.81 919 ALA A N 1
ATOM 7144 C CA . ALA A 1 919 ? 12.529 -12.183 -17.438 1.00 95.81 919 ALA A CA 1
ATOM 7145 C C . ALA A 1 919 ? 11.687 -13.204 -16.654 1.00 95.81 919 ALA A C 1
ATOM 7147 O O . ALA A 1 919 ? 12.170 -13.816 -15.699 1.00 95.81 919 ALA A O 1
ATOM 7148 N N . TYR A 1 920 ? 10.451 -13.466 -17.098 1.00 96.12 920 TYR A N 1
ATOM 7149 C CA . TYR A 1 920 ? 9.633 -14.535 -16.524 1.00 96.12 920 TYR A CA 1
ATOM 7150 C C . TYR A 1 920 ? 10.293 -15.904 -16.706 1.00 96.12 920 TYR A C 1
ATOM 7152 O O . TYR A 1 920 ? 10.405 -16.645 -15.735 1.00 96.12 920 TYR A O 1
ATOM 7160 N N . TYR A 1 921 ? 10.784 -16.244 -17.903 1.00 94.12 921 TYR A N 1
ATOM 7161 C CA . TYR A 1 921 ? 11.427 -17.543 -18.137 1.00 94.12 921 TYR A CA 1
ATOM 7162 C C . TYR A 1 921 ? 12.665 -17.759 -17.259 1.00 94.12 921 TYR A C 1
ATOM 7164 O O . TYR A 1 921 ? 12.868 -18.874 -16.777 1.00 94.12 921 TYR A O 1
ATOM 7172 N N . ALA A 1 922 ? 13.443 -16.705 -16.994 1.00 94.38 922 ALA A N 1
ATOM 7173 C CA . ALA A 1 922 ? 14.570 -16.750 -16.064 1.00 94.38 922 ALA A CA 1
ATOM 7174 C C . ALA A 1 922 ? 14.126 -17.081 -14.627 1.00 94.38 922 ALA A C 1
ATOM 7176 O O . ALA A 1 922 ? 14.691 -17.976 -13.994 1.00 94.38 922 ALA A O 1
ATOM 7177 N N . MET A 1 923 ? 13.078 -16.406 -14.139 1.00 96.38 923 MET A N 1
ATOM 7178 C CA . MET A 1 923 ? 12.611 -16.481 -12.748 1.00 96.38 923 MET A CA 1
ATOM 7179 C C . MET A 1 923 ? 11.605 -17.601 -12.461 1.00 96.38 923 MET A C 1
ATOM 7181 O O . MET A 1 923 ? 11.430 -17.972 -11.300 1.00 96.38 923 MET A O 1
ATOM 7185 N N . ARG A 1 924 ? 10.924 -18.137 -13.483 1.00 95.31 924 ARG A N 1
ATOM 7186 C CA . ARG A 1 924 ? 9.759 -19.036 -13.366 1.00 95.31 924 ARG A CA 1
ATOM 7187 C C . ARG A 1 924 ? 9.978 -20.149 -12.349 1.00 95.31 924 ARG A C 1
ATOM 7189 O O . ARG A 1 924 ? 9.118 -20.384 -11.500 1.00 95.31 924 ARG A O 1
ATOM 7196 N N . ARG A 1 925 ? 11.131 -20.817 -12.433 1.00 95.50 925 ARG A N 1
ATOM 7197 C CA . ARG A 1 925 ? 11.504 -21.917 -11.532 1.00 95.50 925 ARG A CA 1
ATOM 7198 C C . ARG A 1 925 ? 11.956 -21.423 -10.159 1.00 95.50 925 ARG A C 1
ATOM 7200 O O . ARG A 1 925 ? 11.562 -22.005 -9.152 1.00 95.50 925 ARG A O 1
ATOM 7207 N N . GLY A 1 926 ? 12.707 -20.321 -10.116 1.00 96.62 926 GLY A N 1
ATOM 7208 C CA . GLY A 1 926 ? 13.173 -19.695 -8.878 1.00 96.62 926 GLY A CA 1
ATOM 7209 C C . GLY A 1 926 ? 12.032 -19.268 -7.961 1.00 96.62 926 GLY A C 1
ATOM 7210 O O . GLY A 1 926 ? 12.022 -19.658 -6.801 1.00 96.62 926 GLY A O 1
ATOM 7211 N N . ILE A 1 927 ? 11.023 -18.565 -8.483 1.00 98.12 927 ILE A N 1
ATOM 7212 C CA . ILE A 1 927 ? 9.856 -18.119 -7.700 1.00 98.12 927 ILE A CA 1
ATOM 7213 C C . ILE A 1 927 ? 9.161 -19.295 -7.000 1.00 98.12 927 ILE A C 1
ATOM 7215 O O . ILE A 1 927 ? 8.874 -19.222 -5.805 1.00 98.12 927 ILE A O 1
ATOM 7219 N N . ALA A 1 928 ? 8.926 -20.396 -7.717 1.00 96.94 928 ALA A N 1
ATOM 7220 C CA . ALA A 1 928 ? 8.263 -21.567 -7.151 1.00 96.94 928 ALA A CA 1
ATOM 7221 C C . ALA A 1 928 ? 9.137 -22.275 -6.102 1.00 96.94 928 ALA A C 1
ATOM 7223 O O . ALA A 1 928 ? 8.667 -22.603 -5.010 1.00 96.94 928 ALA A O 1
ATOM 7224 N N . LEU A 1 929 ? 10.419 -22.488 -6.415 1.00 96.44 929 LEU A N 1
ATOM 7225 C CA . LEU A 1 929 ? 11.338 -23.234 -5.559 1.00 96.44 929 LEU A CA 1
ATOM 7226 C C . LEU A 1 929 ? 11.730 -22.454 -4.292 1.00 96.44 929 LEU A C 1
ATOM 7228 O O . LEU A 1 929 ? 11.706 -23.007 -3.191 1.00 96.44 929 LEU A O 1
ATOM 7232 N N . VAL A 1 930 ? 12.035 -21.162 -4.428 1.00 96.56 930 VAL A N 1
ATOM 7233 C CA . VAL A 1 930 ? 12.336 -20.264 -3.303 1.00 96.56 930 VAL A CA 1
ATOM 7234 C C . VAL A 1 930 ? 11.089 -20.039 -2.457 1.00 96.56 930 VAL A C 1
ATOM 7236 O O . VAL A 1 930 ? 11.191 -20.073 -1.233 1.00 96.56 930 VAL A O 1
ATOM 7239 N N . GLY A 1 931 ? 9.906 -19.902 -3.067 1.00 96.38 931 GLY A N 1
ATOM 7240 C CA . GLY A 1 931 ? 8.634 -19.859 -2.340 1.00 96.38 931 GLY A CA 1
ATOM 7241 C C . GLY A 1 931 ? 8.449 -21.085 -1.448 1.00 96.38 931 GLY A C 1
ATOM 7242 O O . GLY A 1 931 ? 8.233 -20.949 -0.246 1.00 96.38 931 GLY A O 1
ATOM 7243 N N . ALA A 1 932 ? 8.661 -22.287 -1.992 1.00 96.44 932 ALA A N 1
ATOM 7244 C CA . ALA A 1 932 ? 8.575 -23.525 -1.221 1.00 96.44 932 ALA A CA 1
ATOM 7245 C C . ALA A 1 932 ? 9.604 -23.587 -0.076 1.00 96.44 932 ALA A C 1
ATOM 7247 O O . ALA A 1 932 ? 9.234 -23.867 1.065 1.00 96.44 932 ALA A O 1
ATOM 7248 N N . ARG A 1 933 ? 10.887 -23.304 -0.350 1.00 96.62 933 ARG A N 1
ATOM 7249 C CA . ARG A 1 933 ? 11.962 -23.422 0.653 1.00 96.62 933 ARG A CA 1
ATOM 7250 C C . ARG A 1 933 ? 11.922 -22.339 1.728 1.00 96.62 933 ARG A C 1
ATOM 7252 O O . ARG A 1 933 ? 12.139 -22.656 2.897 1.00 96.62 933 ARG A O 1
ATOM 7259 N N . SER A 1 934 ? 11.596 -21.099 1.370 1.00 96.06 934 SER A N 1
ATOM 7260 C CA . SER A 1 934 ? 11.432 -19.995 2.328 1.00 96.06 934 SER A CA 1
ATOM 7261 C C . SER A 1 934 ? 10.172 -20.147 3.186 1.00 96.06 934 SER A C 1
ATOM 7263 O O . SER A 1 934 ? 10.183 -19.791 4.364 1.00 96.06 934 SER A O 1
ATOM 7265 N N . TRP A 1 935 ? 9.110 -20.755 2.645 1.00 97.00 935 TRP A N 1
ATOM 7266 C CA . TRP A 1 935 ? 7.929 -21.128 3.418 1.00 97.00 935 TRP A CA 1
ATOM 7267 C C . TRP A 1 935 ? 8.226 -22.267 4.397 1.00 97.00 935 TRP A C 1
ATOM 7269 O O . TRP A 1 935 ? 7.873 -22.179 5.569 1.00 97.00 935 TRP A O 1
ATOM 7279 N N . SER A 1 936 ? 8.909 -23.327 3.955 1.00 95.31 936 SER A N 1
ATOM 7280 C CA . SER A 1 936 ? 9.201 -24.483 4.810 1.00 95.31 936 SER A CA 1
ATOM 7281 C C . SER A 1 936 ? 10.299 -24.223 5.848 1.00 95.31 936 SER A C 1
ATOM 7283 O O . SER A 1 936 ? 10.246 -24.784 6.942 1.00 95.31 936 SER A O 1
ATOM 7285 N N . GLY A 1 937 ? 11.311 -23.416 5.512 1.00 94.75 937 GLY A N 1
ATOM 7286 C CA . GLY A 1 937 ? 12.527 -23.271 6.317 1.00 94.75 937 GLY A CA 1
ATOM 7287 C C . GLY A 1 937 ? 13.205 -24.618 6.605 1.00 94.75 937 GLY A C 1
ATOM 7288 O O . GLY A 1 937 ? 13.180 -25.536 5.775 1.00 94.75 937 GLY A O 1
ATOM 7289 N N . SER A 1 938 ? 13.789 -24.752 7.797 1.00 93.88 938 SER A N 1
ATOM 7290 C CA . SER A 1 938 ? 14.342 -26.021 8.291 1.00 93.88 938 SER A CA 1
ATOM 7291 C C . SER A 1 938 ? 13.318 -26.877 9.040 1.00 93.88 938 SER A C 1
ATOM 7293 O O . SER A 1 938 ? 13.534 -28.076 9.219 1.00 93.88 938 SER A O 1
ATOM 7295 N N . ARG A 1 939 ? 12.183 -26.290 9.445 1.00 92.62 939 ARG A N 1
ATOM 7296 C CA . ARG A 1 939 ? 11.106 -26.990 10.167 1.00 92.62 939 ARG A CA 1
ATOM 7297 C C . ARG A 1 939 ? 10.139 -27.775 9.272 1.00 92.62 939 ARG A C 1
ATOM 7299 O O . ARG A 1 939 ? 9.448 -28.663 9.766 1.00 92.62 939 ARG A O 1
ATOM 7306 N N . GLY A 1 940 ? 10.045 -27.423 7.992 1.00 90.56 940 GLY A N 1
ATOM 7307 C CA . GLY A 1 940 ? 9.156 -28.065 7.027 1.00 90.56 940 GLY A CA 1
ATOM 7308 C C . GLY A 1 940 ? 9.791 -29.260 6.303 1.00 90.56 940 GLY A C 1
ATOM 7309 O O . GLY A 1 940 ? 10.974 -29.560 6.486 1.00 90.56 940 GLY A O 1
ATOM 7310 N N . PRO A 1 941 ? 9.014 -29.970 5.467 1.00 91.62 941 PRO A N 1
ATOM 7311 C CA . PRO A 1 941 ? 9.516 -31.117 4.723 1.00 91.62 941 PRO A CA 1
ATOM 7312 C C . PRO A 1 941 ? 10.591 -30.709 3.707 1.00 91.62 941 PRO A C 1
ATOM 7314 O O . PRO A 1 941 ? 10.563 -29.618 3.135 1.00 91.62 941 PRO A O 1
ATOM 7317 N N . LYS A 1 942 ? 11.533 -31.624 3.455 1.00 92.06 942 LYS A N 1
ATOM 7318 C CA . LYS A 1 942 ? 12.454 -31.519 2.318 1.00 92.06 942 LYS A CA 1
ATOM 7319 C C . LYS A 1 942 ? 11.714 -31.826 1.016 1.00 92.06 942 LYS A C 1
ATOM 7321 O O . LYS A 1 942 ? 10.828 -32.677 0.990 1.00 92.06 942 LYS A O 1
ATOM 7326 N N . LEU A 1 943 ? 12.116 -31.160 -0.059 1.00 93.88 943 LEU A N 1
ATOM 7327 C CA . LEU A 1 943 ? 11.619 -31.404 -1.411 1.00 93.88 943 LEU A CA 1
ATOM 7328 C C . LEU A 1 943 ? 12.190 -32.709 -1.978 1.00 93.88 943 LEU A C 1
ATOM 7330 O O . LEU A 1 943 ? 13.305 -33.107 -1.632 1.00 93.88 943 LEU A O 1
ATOM 7334 N N . VAL A 1 944 ? 11.444 -33.360 -2.868 1.00 92.12 944 VAL A N 1
ATOM 7335 C CA . VAL A 1 944 ? 11.906 -34.536 -3.617 1.00 92.12 944 VAL A CA 1
ATOM 7336 C C . VAL A 1 944 ? 12.469 -34.058 -4.953 1.00 92.12 944 VAL A C 1
ATOM 7338 O O . VAL A 1 944 ? 11.703 -33.649 -5.818 1.00 92.12 944 VAL A O 1
ATOM 7341 N N . ASP A 1 945 ? 13.797 -34.093 -5.101 1.00 88.69 945 ASP A N 1
ATOM 7342 C CA . ASP A 1 945 ? 14.553 -33.525 -6.237 1.00 88.69 945 ASP A CA 1
ATOM 7343 C C . ASP A 1 945 ? 13.956 -33.908 -7.609 1.00 88.69 945 ASP A C 1
ATOM 7345 O O . ASP A 1 945 ? 13.539 -33.041 -8.380 1.00 88.69 945 ASP A O 1
ATOM 7349 N N . ASP A 1 946 ? 13.757 -35.212 -7.840 1.00 88.25 946 ASP A N 1
ATOM 7350 C CA . ASP A 1 946 ? 13.238 -35.766 -9.102 1.00 88.25 946 ASP A CA 1
ATOM 7351 C C . ASP A 1 946 ? 11.811 -35.296 -9.471 1.00 88.25 946 ASP A C 1
ATOM 7353 O O . ASP A 1 946 ? 11.397 -35.434 -10.624 1.00 88.25 946 ASP A O 1
ATOM 7357 N N . GLU A 1 947 ? 11.044 -34.747 -8.523 1.00 90.50 947 GLU A N 1
ATOM 7358 C CA . GLU A 1 947 ? 9.650 -34.320 -8.722 1.00 90.50 947 GLU A CA 1
ATOM 7359 C C . GLU A 1 947 ? 9.489 -32.794 -8.836 1.00 90.50 947 GLU A C 1
ATOM 7361 O O . GLU A 1 947 ? 8.439 -32.323 -9.295 1.00 90.50 947 GLU A O 1
ATOM 7366 N N . VAL A 1 948 ? 10.506 -32.006 -8.454 1.00 91.38 948 VAL A N 1
ATOM 7367 C CA . VAL A 1 948 ? 10.437 -30.530 -8.416 1.00 91.38 948 VAL A CA 1
ATOM 7368 C C . VAL A 1 948 ? 10.111 -29.969 -9.796 1.00 91.38 948 VAL A C 1
ATOM 7370 O O . VAL A 1 948 ? 9.134 -29.239 -9.965 1.00 91.38 948 VAL A O 1
ATOM 7373 N N . SER A 1 949 ? 10.894 -30.372 -10.796 1.00 89.38 949 SER A N 1
ATOM 7374 C CA . SER A 1 949 ? 10.772 -29.890 -12.173 1.00 89.38 949 SER A CA 1
ATOM 7375 C C . SER A 1 949 ? 9.376 -30.128 -12.752 1.00 89.38 949 SER A C 1
ATOM 7377 O O . SER A 1 949 ? 8.728 -29.194 -13.222 1.00 89.38 949 SER A O 1
ATOM 7379 N N . SER A 1 950 ? 8.888 -31.370 -12.670 1.00 90.56 950 SER A N 1
ATOM 7380 C CA . SER A 1 950 ? 7.568 -31.737 -13.189 1.00 90.56 950 SER A CA 1
ATOM 7381 C C . SER A 1 950 ? 6.432 -31.047 -12.443 1.00 90.56 950 SER A C 1
ATOM 7383 O O . SER A 1 950 ? 5.419 -30.720 -13.054 1.00 90.56 950 SER A O 1
ATOM 7385 N N . SER A 1 951 ? 6.592 -30.807 -11.139 1.00 92.12 951 SER A N 1
ATOM 7386 C CA . SER A 1 951 ? 5.576 -30.123 -10.338 1.00 92.12 951 SER A CA 1
ATOM 7387 C C . SER A 1 951 ? 5.438 -28.667 -10.772 1.00 92.12 951 SER A C 1
ATOM 7389 O O . SER A 1 951 ? 4.331 -28.217 -11.061 1.00 92.12 951 SER A O 1
ATOM 7391 N N . ILE A 1 952 ? 6.559 -27.947 -10.889 1.00 94.12 952 ILE A N 1
ATOM 7392 C CA . ILE A 1 952 ? 6.567 -26.557 -11.365 1.00 94.12 952 ILE A CA 1
ATOM 7393 C C . ILE A 1 952 ? 5.914 -26.478 -12.749 1.00 94.12 952 ILE A C 1
ATOM 7395 O O . ILE A 1 952 ? 5.012 -25.672 -12.958 1.00 94.12 952 ILE A O 1
ATOM 7399 N N . ASP A 1 953 ? 6.288 -27.369 -13.669 1.00 91.25 953 ASP A N 1
ATOM 7400 C CA . ASP A 1 953 ? 5.763 -27.349 -15.036 1.00 91.25 953 ASP A CA 1
ATOM 7401 C C . ASP A 1 953 ? 4.246 -27.587 -15.125 1.00 91.25 953 ASP A C 1
ATOM 7403 O O . ASP A 1 953 ? 3.603 -27.045 -16.024 1.00 91.25 953 ASP A O 1
ATOM 7407 N N . VAL A 1 954 ? 3.665 -28.335 -14.181 1.00 91.69 954 VAL A N 1
ATOM 7408 C CA . VAL A 1 954 ? 2.210 -28.534 -14.073 1.00 91.69 954 VAL A CA 1
ATOM 7409 C C . VAL A 1 954 ? 1.515 -27.313 -13.468 1.00 91.69 954 VAL A C 1
ATOM 7411 O O . VAL A 1 954 ? 0.480 -26.879 -13.972 1.00 91.69 954 VAL A O 1
ATOM 7414 N N . PHE A 1 955 ? 2.058 -26.757 -12.384 1.00 94.38 955 PHE A N 1
ATOM 7415 C CA . PHE A 1 955 ? 1.398 -25.700 -11.617 1.00 94.38 955 PHE A CA 1
ATOM 7416 C C . PHE A 1 955 ? 1.500 -24.316 -12.262 1.00 94.38 955 PHE A C 1
ATOM 7418 O O . PHE A 1 955 ? 0.532 -23.557 -12.224 1.00 94.38 955 PHE A O 1
ATOM 7425 N N . SER A 1 956 ? 2.642 -23.977 -12.861 1.00 94.38 956 SER A N 1
ATOM 7426 C CA . SER A 1 956 ? 2.913 -22.632 -13.374 1.00 94.38 956 SER A CA 1
ATOM 7427 C C . SER A 1 956 ? 1.889 -22.104 -14.393 1.00 94.38 956 SER A C 1
ATOM 7429 O O . SER A 1 956 ? 1.378 -21.003 -14.172 1.00 94.38 956 SER A O 1
ATOM 7431 N N . PRO A 1 957 ? 1.513 -22.844 -15.459 1.00 92.31 957 PRO A N 1
ATOM 7432 C CA . PRO A 1 957 ? 0.532 -22.348 -16.429 1.00 92.31 957 PRO A CA 1
ATOM 7433 C C . PRO A 1 957 ? -0.898 -22.290 -15.869 1.00 92.31 957 PRO A C 1
ATOM 7435 O O . PRO A 1 957 ? -1.760 -21.641 -16.458 1.00 92.31 957 PRO A O 1
ATOM 7438 N N . LEU A 1 958 ? -1.164 -22.964 -14.743 1.00 92.62 958 LEU A N 1
ATOM 7439 C CA . LEU A 1 958 ? -2.478 -23.037 -14.098 1.00 92.62 958 LEU A CA 1
ATOM 7440 C C . LEU A 1 958 ? -2.641 -22.041 -12.941 1.00 92.62 958 LEU A C 1
ATOM 7442 O O . LEU A 1 958 ? -3.731 -21.945 -12.373 1.00 92.62 958 LEU A O 1
ATOM 7446 N N . ALA A 1 959 ? -1.594 -21.282 -12.597 1.00 94.56 959 ALA A N 1
ATOM 7447 C CA . ALA A 1 959 ? -1.689 -20.217 -11.608 1.00 94.56 959 ALA A CA 1
ATOM 7448 C C . ALA A 1 959 ? -2.719 -19.162 -12.076 1.00 94.56 959 ALA A C 1
ATOM 7450 O O . ALA A 1 959 ? -2.596 -18.634 -13.187 1.00 94.56 959 ALA A O 1
ATOM 7451 N N . PRO A 1 960 ? -3.753 -18.849 -11.278 1.00 94.19 960 PRO A N 1
ATOM 7452 C CA . PRO A 1 960 ? -4.803 -17.923 -11.685 1.00 94.19 960 PRO A CA 1
ATOM 7453 C C . PRO A 1 960 ? -4.313 -16.464 -11.678 1.00 94.19 960 PRO A C 1
ATOM 7455 O O . PRO A 1 960 ? -3.266 -16.137 -11.123 1.00 94.19 960 PRO A O 1
ATOM 7458 N N . GLY A 1 961 ? -5.069 -15.573 -12.326 1.00 91.81 961 GLY A N 1
ATOM 7459 C CA . GLY A 1 961 ? -4.724 -14.145 -12.419 1.00 91.81 961 GLY A CA 1
ATOM 7460 C C . GLY A 1 961 ? -3.568 -13.788 -13.365 1.00 91.81 961 GLY A C 1
ATOM 7461 O O . GLY A 1 961 ? -3.210 -12.620 -13.438 1.00 91.81 961 GLY A O 1
ATOM 7462 N N . GLN A 1 962 ? -3.007 -14.755 -14.098 1.00 94.31 962 GLN A N 1
ATOM 7463 C CA . GLN A 1 962 ? -1.923 -14.541 -15.067 1.00 94.31 962 GLN A CA 1
ATOM 7464 C C . GLN A 1 962 ? -2.024 -15.485 -16.277 1.00 94.31 962 GLN A C 1
ATOM 7466 O O . GLN A 1 962 ? -2.816 -16.435 -16.262 1.00 94.31 962 GLN A O 1
ATOM 7471 N N . ASN A 1 963 ? -1.232 -15.213 -17.317 1.00 94.56 963 ASN A N 1
ATOM 7472 C CA . ASN A 1 963 ? -0.941 -16.084 -18.456 1.00 94.56 963 ASN A CA 1
ATOM 7473 C C . ASN A 1 963 ? 0.491 -15.851 -18.999 1.00 94.56 963 ASN A C 1
ATOM 7475 O O . ASN A 1 963 ? 0.681 -15.649 -20.199 1.00 94.56 963 ASN A O 1
ATOM 7479 N N . LEU A 1 964 ? 1.513 -15.867 -18.140 1.00 95.69 964 LEU A N 1
ATOM 7480 C CA . LEU A 1 964 ? 2.925 -15.609 -18.479 1.00 95.69 964 LEU A CA 1
ATOM 7481 C C . LEU A 1 964 ? 3.530 -16.667 -19.418 1.00 95.69 964 LEU A C 1
ATOM 7483 O O . LEU A 1 964 ? 4.388 -16.360 -20.240 1.00 95.69 964 LEU A O 1
ATOM 7487 N N . ASP A 1 965 ? 3.037 -17.907 -19.375 1.00 93.56 965 ASP A N 1
ATOM 7488 C CA . ASP A 1 965 ? 3.383 -18.943 -20.362 1.00 93.56 965 ASP A CA 1
ATOM 7489 C C . ASP A 1 965 ? 2.690 -18.707 -21.729 1.00 93.56 965 ASP A C 1
ATOM 7491 O O . ASP A 1 965 ? 2.992 -19.391 -22.714 1.00 93.56 965 ASP A O 1
ATOM 7495 N N . ARG A 1 966 ? 1.768 -17.729 -21.806 1.00 94.00 966 ARG A N 1
ATOM 7496 C CA . ARG A 1 966 ? 0.954 -17.379 -22.983 1.00 94.00 966 ARG A CA 1
ATOM 7497 C C . ARG A 1 966 ? 0.338 -18.633 -23.605 1.00 94.00 966 ARG A C 1
ATOM 7499 O O . ARG A 1 966 ? 0.511 -18.931 -24.789 1.00 94.00 966 ARG A O 1
ATOM 7506 N N . VAL A 1 967 ? -0.324 -19.422 -22.761 1.00 91.12 967 VAL A N 1
ATOM 7507 C CA . VAL A 1 967 ? -1.001 -20.660 -23.146 1.00 91.12 967 VAL A CA 1
ATOM 7508 C C . VAL A 1 967 ? -2.295 -20.307 -23.869 1.00 91.12 967 VAL A C 1
ATOM 7510 O O . VAL A 1 967 ? -3.033 -19.411 -23.456 1.00 91.12 967 VAL A O 1
ATOM 7513 N N . LEU A 1 968 ? -2.572 -21.032 -24.953 1.00 88.38 968 LEU A N 1
ATOM 7514 C CA . LEU A 1 968 ? -3.838 -20.946 -25.672 1.00 88.38 968 LEU A CA 1
ATOM 7515 C C . LEU A 1 968 ? -4.807 -22.024 -25.161 1.00 88.38 968 LEU A C 1
ATOM 7517 O O . LEU A 1 968 ? -4.367 -23.140 -24.870 1.00 88.38 968 LEU A O 1
ATOM 7521 N N . PRO A 1 969 ? -6.121 -21.746 -25.091 1.00 74.88 969 PRO A N 1
ATOM 7522 C CA . PRO A 1 969 ? -7.105 -22.756 -24.723 1.00 74.88 969 PRO A CA 1
ATOM 7523 C C . PRO A 1 969 ? -7.071 -23.949 -25.697 1.00 74.88 969 PRO A C 1
ATOM 7525 O O . PRO A 1 969 ? -6.929 -23.745 -26.905 1.00 74.88 969 PRO A O 1
ATOM 7528 N N . PRO A 1 970 ? -7.242 -25.195 -25.223 1.00 64.50 970 PRO A N 1
ATOM 7529 C CA . PRO A 1 970 ? -7.218 -26.368 -26.091 1.00 64.50 970 PRO A CA 1
ATOM 7530 C C . PRO A 1 970 ? -8.384 -26.369 -27.099 1.00 64.50 970 PRO A C 1
ATOM 7532 O O . PRO A 1 970 ? -9.555 -26.395 -26.722 1.00 64.50 970 PRO A O 1
ATOM 7535 N N . THR A 1 971 ? -8.071 -26.411 -28.397 1.00 56.75 971 THR A N 1
ATOM 7536 C CA . THR A 1 971 ? -9.032 -26.452 -29.515 1.00 56.75 971 THR A CA 1
ATOM 7537 C C . THR A 1 971 ? -9.255 -27.891 -30.014 1.00 56.75 971 THR A C 1
ATOM 7539 O O . THR A 1 971 ? -8.874 -28.286 -31.114 1.00 56.75 971 THR A O 1
ATOM 7542 N N . GLY A 1 972 ? -9.901 -28.731 -29.198 1.00 55.53 972 GLY A N 1
ATOM 7543 C CA . GLY A 1 972 ? -10.276 -30.101 -29.591 1.00 55.53 972 GLY A CA 1
ATOM 7544 C C . GLY A 1 972 ? -9.093 -31.053 -29.866 1.00 55.53 972 GLY A C 1
ATOM 7545 O O . GLY A 1 972 ? -7.962 -30.821 -29.456 1.00 55.53 972 GLY A O 1
ATOM 7546 N N . SER A 1 973 ? -9.349 -32.187 -30.534 1.00 50.19 973 SER A N 1
ATOM 7547 C CA . SER A 1 973 ? -8.383 -33.295 -30.714 1.00 50.19 973 SER A CA 1
ATOM 7548 C C . SER A 1 973 ? -7.352 -33.093 -31.842 1.00 50.19 973 SER A C 1
ATOM 7550 O O . SER A 1 973 ? -6.768 -34.064 -32.329 1.00 50.19 973 SER A O 1
ATOM 7552 N N . SER A 1 974 ? -7.174 -31.860 -32.312 1.00 57.50 974 SER A N 1
ATOM 7553 C CA . SER A 1 974 ? -6.275 -31.485 -33.409 1.00 57.50 974 SER A CA 1
ATOM 7554 C C . SER A 1 974 ? -4.819 -31.366 -32.922 1.00 57.50 974 SER A C 1
ATOM 7556 O O . SER A 1 974 ? -4.574 -31.001 -31.776 1.00 57.50 974 SER A O 1
ATOM 7558 N N . LYS A 1 975 ? -3.834 -31.681 -33.780 1.00 66.12 975 LYS A N 1
ATOM 7559 C CA . LYS A 1 975 ? -2.408 -31.366 -33.527 1.00 66.12 975 LYS A CA 1
ATOM 7560 C C . LYS A 1 975 ? -2.107 -29.865 -33.655 1.00 66.12 975 LYS A C 1
ATOM 7562 O O . LYS A 1 975 ? -1.159 -29.383 -33.047 1.00 66.12 975 LYS A O 1
ATOM 7567 N N . SER A 1 976 ? -2.912 -29.152 -34.439 1.00 77.75 976 SER A N 1
ATOM 7568 C CA . SER A 1 976 ? -2.816 -27.709 -34.642 1.00 77.75 976 SER A CA 1
ATOM 7569 C C . SER A 1 976 ? -3.686 -26.982 -33.616 1.00 77.75 976 SER A C 1
ATOM 7571 O O . SER A 1 976 ? -4.877 -27.285 -33.508 1.00 77.75 976 SER A O 1
ATOM 7573 N N . LEU A 1 977 ? -3.076 -26.044 -32.883 1.00 87.31 977 LEU A N 1
ATOM 7574 C CA . LEU A 1 977 ? -3.740 -25.155 -31.926 1.00 87.31 977 LEU A CA 1
ATOM 7575 C C . LEU A 1 977 ? -4.591 -24.114 -32.659 1.00 87.31 977 LEU A C 1
ATOM 7577 O O . LEU A 1 977 ? -5.744 -23.874 -32.301 1.00 87.31 977 LEU A O 1
ATOM 7581 N N . ILE A 1 978 ? -4.018 -23.519 -33.706 1.00 90.25 978 ILE A N 1
ATOM 7582 C CA . ILE A 1 978 ? -4.663 -22.528 -34.569 1.00 90.25 978 ILE A CA 1
ATOM 7583 C C . ILE A 1 978 ? -4.332 -22.869 -36.016 1.00 90.25 978 ILE A C 1
ATOM 7585 O O . ILE A 1 978 ? -3.175 -23.112 -36.358 1.00 90.25 978 ILE A O 1
ATOM 7589 N N . SER A 1 979 ? -5.346 -22.830 -36.876 1.00 92.69 979 SER A N 1
ATOM 7590 C CA . SER A 1 979 ? -5.190 -22.906 -38.324 1.00 92.69 979 SER A CA 1
ATOM 7591 C C . SER A 1 979 ? -6.069 -21.840 -38.963 1.00 92.69 979 SER A C 1
ATOM 7593 O O . SER A 1 979 ? -7.276 -21.796 -38.725 1.00 92.69 979 SER A O 1
ATOM 7595 N N . TRP A 1 980 ? -5.459 -20.967 -39.760 1.00 93.94 980 TRP A N 1
ATOM 7596 C CA . TRP A 1 980 ? -6.149 -19.898 -40.468 1.00 93.94 980 TRP A CA 1
ATOM 7597 C C . TRP A 1 980 ? -5.688 -19.834 -41.922 1.00 93.94 980 TRP A C 1
ATOM 7599 O O . TRP A 1 980 ? -4.506 -19.983 -42.230 1.00 93.94 980 TRP A O 1
ATOM 7609 N N . SER A 1 981 ? -6.630 -19.573 -42.825 1.00 93.38 981 SER A N 1
ATOM 7610 C CA . SER A 1 981 ? -6.381 -19.351 -44.249 1.00 93.38 981 SER A CA 1
ATOM 7611 C C . SER A 1 981 ? -7.222 -18.185 -44.748 1.00 93.38 981 SER A C 1
ATOM 7613 O O . SER A 1 981 ? -8.406 -18.088 -44.418 1.00 93.38 981 SER A O 1
ATOM 7615 N N . ARG A 1 982 ? -6.637 -17.332 -45.585 1.00 90.50 982 ARG A N 1
ATOM 7616 C CA . ARG A 1 982 ? -7.284 -16.137 -46.119 1.00 90.50 982 ARG A CA 1
ATOM 7617 C C . ARG A 1 982 ? -8.453 -16.502 -47.036 1.00 90.50 982 ARG A C 1
ATOM 7619 O O . ARG A 1 982 ? -8.277 -17.187 -48.041 1.00 90.50 982 ARG A O 1
ATOM 7626 N N . SER A 1 983 ? -9.641 -16.004 -46.701 1.00 82.00 983 SER A N 1
ATOM 7627 C CA . SER A 1 983 ? -10.879 -16.223 -47.459 1.00 82.00 983 SER A CA 1
ATOM 7628 C C . SER A 1 983 ? -11.138 -15.149 -48.526 1.00 82.00 983 SER A C 1
ATOM 7630 O O . SER A 1 983 ? -11.594 -15.487 -49.616 1.00 82.00 983 SER A O 1
ATOM 7632 N N . ASP A 1 984 ? -10.802 -13.880 -48.256 1.00 73.75 984 ASP A N 1
ATOM 7633 C CA . ASP A 1 984 ? -10.919 -12.753 -49.197 1.00 73.75 984 ASP A CA 1
ATOM 7634 C C . ASP A 1 984 ? -9.552 -12.082 -49.425 1.00 73.75 984 ASP A C 1
ATOM 7636 O O . ASP A 1 984 ? -8.874 -11.658 -48.486 1.00 73.75 984 ASP A O 1
ATOM 7640 N N . LYS A 1 985 ? -9.137 -11.983 -50.693 1.00 64.88 985 LYS A N 1
ATOM 7641 C CA . LYS A 1 985 ? -7.842 -11.411 -51.095 1.00 64.88 985 LYS A CA 1
ATOM 7642 C C . LYS A 1 985 ? -7.794 -9.881 -50.995 1.00 64.88 985 LYS A C 1
ATOM 7644 O O . LYS A 1 985 ? -6.701 -9.325 -51.061 1.00 64.88 985 LYS A O 1
ATOM 7649 N N . ASN A 1 986 ? -8.939 -9.212 -50.835 1.00 60.91 986 ASN A N 1
ATOM 7650 C CA . ASN A 1 986 ? -9.034 -7.749 -50.812 1.00 60.91 986 ASN A CA 1
ATOM 7651 C C . ASN A 1 986 ? -9.046 -7.138 -49.401 1.00 60.91 986 ASN A C 1
ATOM 7653 O O . ASN A 1 986 ? -8.910 -5.922 -49.272 1.00 60.91 986 ASN A O 1
ATOM 7657 N N . LEU A 1 987 ? -9.206 -7.943 -48.345 1.00 72.12 987 LEU A N 1
ATOM 7658 C CA . LEU A 1 987 ? -9.182 -7.453 -46.965 1.00 72.12 987 LEU A CA 1
ATOM 7659 C C . LEU A 1 987 ? -7.737 -7.223 -46.513 1.00 72.12 987 LEU A C 1
ATOM 7661 O O . LEU A 1 987 ? -6.973 -8.171 -46.322 1.00 72.12 987 LEU A O 1
ATOM 7665 N N . ALA A 1 988 ? -7.369 -5.952 -46.355 1.00 76.19 988 ALA A N 1
ATOM 7666 C CA . ALA A 1 988 ? -6.042 -5.546 -45.896 1.00 76.19 988 ALA A CA 1
ATOM 7667 C C . ALA A 1 988 ? -5.823 -5.783 -44.393 1.00 76.19 988 ALA A C 1
ATOM 7669 O O . ALA A 1 988 ? -4.676 -5.805 -43.962 1.00 76.19 988 ALA A O 1
ATOM 7670 N N . GLU A 1 989 ? -6.892 -5.979 -43.621 1.00 90.19 989 GLU A N 1
ATOM 7671 C CA . GLU A 1 989 ? -6.854 -6.171 -42.172 1.00 90.19 989 GLU A CA 1
ATOM 7672 C C . GLU A 1 989 ? -7.760 -7.342 -41.768 1.00 90.19 989 GLU A C 1
ATOM 7674 O O . GLU A 1 989 ? -8.869 -7.489 -42.290 1.00 90.19 989 GLU A O 1
ATOM 7679 N N . VAL A 1 990 ? -7.265 -8.211 -40.886 1.00 92.69 990 VAL A N 1
ATOM 7680 C CA . VAL A 1 990 ? -7.958 -9.413 -40.402 1.00 92.69 990 VAL A CA 1
ATOM 7681 C C . VAL A 1 990 ? -7.744 -9.534 -38.898 1.00 92.69 990 VAL A C 1
ATOM 7683 O O . VAL A 1 990 ? -6.604 -9.587 -38.450 1.00 92.69 990 VAL A O 1
ATOM 7686 N N . HIS A 1 991 ? -8.830 -9.639 -38.134 1.00 93.56 991 HIS A N 1
ATOM 7687 C CA . HIS A 1 991 ? -8.788 -9.910 -36.697 1.00 93.56 991 HIS A CA 1
ATOM 7688 C C . HIS A 1 991 ? -8.927 -11.417 -36.436 1.00 93.56 991 HIS A C 1
ATOM 7690 O O . HIS A 1 991 ? -9.897 -12.038 -36.878 1.00 93.56 991 HIS A O 1
ATOM 7696 N N . LEU A 1 992 ? -7.944 -12.003 -35.753 1.00 91.81 992 LEU A N 1
ATOM 7697 C CA . LEU A 1 992 ? -7.903 -13.407 -35.335 1.00 91.81 992 LEU A CA 1
ATOM 7698 C C . LEU A 1 992 ? -8.427 -13.591 -33.904 1.00 91.81 992 LEU A C 1
ATOM 7700 O O . LEU A 1 992 ? -9.109 -14.578 -33.636 1.00 91.81 992 LEU A O 1
ATOM 7704 N N . GLY A 1 993 ? -8.129 -12.649 -33.003 1.00 92.38 993 GLY A N 1
ATOM 7705 C CA . GLY A 1 993 ? -8.643 -12.644 -31.630 1.00 92.38 993 GLY A CA 1
ATOM 7706 C C . GLY A 1 993 ? -8.043 -13.707 -30.704 1.00 92.38 993 GLY A C 1
ATOM 7707 O O . GLY A 1 993 ? -8.692 -14.106 -29.736 1.00 92.38 993 GLY A O 1
ATOM 7708 N N . HIS A 1 994 ? -6.842 -14.221 -30.999 1.00 92.25 994 HIS A N 1
ATOM 7709 C CA . HIS A 1 994 ? -6.190 -15.251 -30.178 1.00 92.25 994 HIS A CA 1
ATOM 7710 C C . HIS A 1 994 ? -5.098 -14.705 -29.242 1.00 92.25 994 HIS A C 1
ATOM 7712 O O . HIS A 1 994 ? -4.558 -15.471 -28.445 1.00 92.25 994 HIS A O 1
ATOM 7718 N N . GLY A 1 995 ? -4.769 -13.410 -29.308 1.00 94.19 995 GLY A N 1
ATOM 7719 C CA . GLY A 1 995 ? -3.721 -12.807 -28.482 1.00 94.19 995 GLY A CA 1
ATOM 7720 C C . GLY A 1 995 ? -2.315 -13.272 -28.877 1.00 94.19 995 GLY A C 1
ATOM 7721 O O . GLY A 1 995 ? -1.852 -12.968 -29.975 1.00 94.19 995 GLY A O 1
ATOM 7722 N N . SER A 1 996 ? -1.639 -13.994 -27.981 1.00 94.50 996 SER A N 1
ATOM 7723 C CA . SER A 1 996 ? -0.239 -14.417 -28.121 1.00 94.50 996 SER A CA 1
ATOM 7724 C C . SER A 1 996 ? -0.038 -15.882 -27.728 1.00 94.50 996 SER A C 1
ATOM 7726 O O . SER A 1 996 ? -0.683 -16.362 -26.796 1.00 94.50 996 SER A O 1
ATOM 7728 N N . LYS A 1 997 ? 0.912 -16.574 -28.374 1.00 94.69 997 LYS A N 1
ATOM 7729 C CA . LYS A 1 997 ? 1.388 -17.909 -27.953 1.00 94.69 997 LYS A CA 1
ATOM 7730 C C . LYS A 1 997 ? 2.862 -17.867 -27.557 1.00 94.69 997 LYS A C 1
ATOM 7732 O O . LYS A 1 997 ? 3.715 -17.545 -28.381 1.00 94.69 997 LYS A O 1
ATOM 7737 N N . GLY A 1 998 ? 3.155 -18.227 -26.308 1.00 94.06 998 GLY A N 1
ATOM 7738 C CA . GLY A 1 998 ? 4.519 -18.294 -25.757 1.00 94.06 998 GLY A CA 1
ATOM 7739 C C . GLY A 1 998 ? 5.314 -19.471 -26.318 1.00 94.06 998 GLY A C 1
ATOM 7740 O O . GLY A 1 998 ? 4.754 -20.265 -27.070 1.00 94.06 998 GLY A O 1
ATOM 7741 N N . MET A 1 999 ? 6.591 -19.599 -25.942 1.00 92.62 999 MET A N 1
ATOM 7742 C CA . MET A 1 999 ? 7.562 -20.574 -26.482 1.00 92.62 999 MET A CA 1
ATOM 7743 C C . MET A 1 999 ? 7.076 -22.045 -26.491 1.00 92.62 999 MET A C 1
ATOM 7745 O O . MET A 1 999 ? 6.054 -22.392 -25.891 1.00 92.62 999 MET A O 1
ATOM 7749 N N . ASN A 1 1000 ? 7.835 -22.925 -27.158 1.00 92.12 1000 ASN A N 1
ATOM 7750 C CA . ASN A 1 1000 ? 7.523 -24.346 -27.396 1.00 92.12 1000 ASN A CA 1
ATOM 7751 C C . ASN A 1 1000 ? 6.400 -24.553 -28.426 1.00 92.12 1000 ASN A C 1
ATOM 7753 O O . ASN A 1 1000 ? 5.445 -25.294 -28.187 1.00 92.12 1000 ASN A O 1
ATOM 7757 N N . TYR A 1 1001 ? 6.502 -23.889 -29.578 1.00 94.06 1001 TYR A N 1
ATOM 7758 C CA . TYR A 1 1001 ? 5.560 -24.049 -30.687 1.00 94.06 1001 TYR A CA 1
ATOM 7759 C C . TYR A 1 1001 ? 6.266 -24.044 -32.045 1.00 94.06 1001 TYR A C 1
ATOM 7761 O O . TYR A 1 1001 ? 7.400 -23.583 -32.186 1.00 94.06 1001 TYR A O 1
ATOM 7769 N N . THR A 1 1002 ? 5.544 -24.502 -33.063 1.00 96.38 1002 THR A N 1
ATOM 7770 C CA . THR A 1 1002 ? 5.893 -24.290 -34.468 1.00 96.38 1002 THR A CA 1
ATOM 7771 C C . THR A 1 1002 ? 4.862 -23.370 -35.110 1.00 96.38 1002 THR A C 1
ATOM 7773 O O . THR A 1 1002 ? 3.663 -23.633 -35.028 1.00 96.38 1002 THR A O 1
ATOM 7776 N N . LEU A 1 1003 ? 5.316 -22.292 -35.750 1.00 97.25 1003 LEU A N 1
ATOM 7777 C CA . LEU A 1 1003 ? 4.498 -21.393 -36.562 1.00 97.25 1003 LEU A CA 1
ATOM 7778 C C . LEU A 1 1003 ? 4.871 -21.564 -38.031 1.00 97.25 1003 LEU A C 1
ATOM 7780 O O . LEU A 1 1003 ? 5.998 -21.283 -38.424 1.00 97.25 1003 LEU A O 1
ATOM 7784 N N . THR A 1 1004 ? 3.915 -21.996 -38.844 1.00 97.81 1004 THR A N 1
ATOM 7785 C CA . THR A 1 1004 ? 4.079 -22.127 -40.297 1.00 97.81 1004 THR A CA 1
ATOM 7786 C C . THR A 1 1004 ? 3.227 -21.076 -40.994 1.00 97.81 1004 THR A C 1
ATOM 7788 O O . THR A 1 1004 ? 2.022 -21.009 -40.760 1.00 97.81 1004 THR A O 1
ATOM 7791 N N . LEU A 1 1005 ? 3.839 -20.260 -41.847 1.00 97.88 1005 LEU A N 1
ATOM 7792 C CA . LEU A 1 1005 ? 3.234 -19.145 -42.570 1.00 97.88 1005 LEU A CA 1
ATOM 7793 C C . LEU A 1 1005 ? 3.399 -19.358 -44.077 1.00 97.88 1005 LEU A C 1
ATOM 7795 O O . LEU A 1 1005 ? 4.500 -19.628 -44.540 1.00 97.88 1005 LEU A O 1
ATOM 7799 N N . ASN A 1 1006 ? 2.338 -19.149 -44.856 1.00 97.25 1006 ASN A N 1
ATOM 7800 C CA . ASN A 1 1006 ? 2.439 -19.068 -46.317 1.00 97.25 1006 ASN A CA 1
ATOM 7801 C C . ASN A 1 1006 ? 2.288 -17.617 -46.756 1.00 97.25 1006 ASN A C 1
ATOM 7803 O O . ASN A 1 1006 ? 1.197 -17.051 -46.648 1.00 97.25 1006 ASN A O 1
ATOM 7807 N N . ALA A 1 1007 ? 3.361 -17.017 -47.266 1.00 95.81 1007 ALA A N 1
ATOM 7808 C CA . ALA A 1 1007 ? 3.395 -15.612 -47.650 1.00 95.81 1007 ALA A CA 1
ATOM 7809 C C . ALA A 1 1007 ? 3.550 -15.441 -49.168 1.00 95.81 1007 ALA A C 1
ATOM 7811 O O . ALA A 1 1007 ? 4.372 -16.093 -49.801 1.00 95.81 1007 ALA A O 1
ATOM 7812 N N . THR A 1 1008 ? 2.775 -14.531 -49.760 1.00 95.31 1008 THR A N 1
ATOM 7813 C CA . THR A 1 1008 ? 2.867 -14.104 -51.172 1.00 95.31 1008 THR A CA 1
ATOM 7814 C C . THR A 1 1008 ? 3.317 -12.649 -51.325 1.00 95.31 1008 THR A C 1
ATOM 7816 O O . THR A 1 1008 ? 3.420 -12.156 -52.444 1.00 95.31 1008 THR A O 1
ATOM 7819 N N . GLY A 1 1009 ? 3.510 -11.931 -50.220 1.00 93.75 1009 GLY A N 1
ATOM 7820 C CA . GLY A 1 1009 ? 3.800 -10.499 -50.179 1.00 93.75 1009 GLY A CA 1
ATOM 7821 C C . GLY A 1 1009 ? 4.014 -10.012 -48.742 1.00 93.75 1009 GLY A C 1
ATOM 7822 O O . GLY A 1 1009 ? 3.980 -10.832 -47.822 1.00 93.75 1009 GLY A O 1
ATOM 7823 N N . PRO A 1 1010 ? 4.165 -8.694 -48.539 1.00 95.00 1010 PRO A N 1
ATOM 7824 C CA . PRO A 1 1010 ? 4.326 -8.097 -47.218 1.00 95.00 1010 PRO A CA 1
ATOM 7825 C C . PRO A 1 1010 ? 3.115 -8.303 -46.307 1.00 95.00 1010 PRO A C 1
ATOM 7827 O O . PRO A 1 1010 ? 1.961 -8.256 -46.754 1.00 95.00 1010 PRO A O 1
ATOM 7830 N N . PHE A 1 1011 ? 3.382 -8.483 -45.018 1.00 96.19 1011 PHE A N 1
ATOM 7831 C CA . PHE A 1 1011 ? 2.369 -8.565 -43.969 1.00 96.19 1011 PHE A CA 1
ATOM 7832 C C . PHE A 1 1011 ? 2.958 -8.158 -42.618 1.00 96.19 1011 PHE A C 1
ATOM 7834 O O . PHE A 1 1011 ? 4.173 -8.218 -42.434 1.00 96.19 1011 PHE A O 1
ATOM 7841 N N . THR A 1 1012 ? 2.084 -7.843 -41.667 1.00 97.69 1012 THR A N 1
ATOM 7842 C CA . THR A 1 1012 ? 2.415 -7.731 -40.246 1.00 97.69 1012 THR A CA 1
ATOM 7843 C C . THR A 1 1012 ? 1.387 -8.505 -39.431 1.00 97.69 1012 THR A C 1
ATOM 7845 O O . THR A 1 1012 ? 0.187 -8.274 -39.556 1.00 97.69 1012 THR A O 1
ATOM 7848 N N . LEU A 1 1013 ? 1.862 -9.429 -38.603 1.00 97.69 1013 LEU A N 1
ATOM 7849 C CA . LEU A 1 1013 ? 1.111 -10.050 -37.519 1.00 97.69 1013 LEU A CA 1
ATOM 7850 C C . LEU A 1 1013 ? 1.348 -9.247 -36.241 1.00 97.69 1013 LEU A C 1
ATOM 7852 O O . LEU A 1 1013 ? 2.497 -8.930 -35.935 1.00 97.69 1013 LEU A O 1
ATOM 7856 N N . SER A 1 1014 ? 0.295 -8.932 -35.493 1.00 97.19 1014 SER A N 1
ATOM 7857 C CA . SER A 1 1014 ? 0.395 -8.232 -34.210 1.00 97.19 1014 SER A CA 1
ATOM 7858 C C . SER A 1 1014 ? -0.355 -8.953 -33.095 1.00 97.19 1014 SER A C 1
ATOM 7860 O O . SER A 1 1014 ? -1.352 -9.642 -33.321 1.00 97.19 1014 SER A O 1
ATOM 7862 N N . GLY A 1 1015 ? 0.184 -8.819 -31.888 1.00 95.06 1015 GLY A N 1
ATOM 7863 C CA . GLY A 1 1015 ? -0.381 -9.291 -30.634 1.00 95.06 1015 GLY A CA 1
ATOM 7864 C C . GLY A 1 1015 ? 0.024 -8.345 -29.499 1.00 95.06 1015 GLY A C 1
ATOM 7865 O O . GLY A 1 1015 ? 0.727 -7.363 -29.749 1.00 95.06 1015 GLY A O 1
ATOM 7866 N N . PRO A 1 1016 ? -0.412 -8.618 -28.261 1.00 92.19 1016 PRO A N 1
ATOM 7867 C CA . PRO A 1 1016 ? -0.115 -7.759 -27.116 1.00 92.19 1016 PRO A CA 1
ATOM 7868 C C . PRO A 1 1016 ? 1.379 -7.688 -26.763 1.00 92.19 1016 PRO A C 1
ATOM 7870 O O . PRO A 1 1016 ? 1.821 -6.666 -26.253 1.00 92.19 1016 PRO A O 1
ATOM 7873 N N . ASP A 1 1017 ? 2.158 -8.743 -27.035 1.00 94.00 1017 ASP A N 1
ATOM 7874 C CA . ASP A 1 1017 ? 3.569 -8.810 -26.619 1.00 94.00 1017 ASP A CA 1
ATOM 7875 C C . ASP A 1 1017 ? 4.553 -8.331 -27.701 1.00 94.00 1017 ASP A C 1
ATOM 7877 O O . ASP A 1 1017 ? 5.621 -7.814 -27.383 1.00 94.00 1017 ASP A O 1
ATOM 7881 N N . ASN A 1 1018 ? 4.245 -8.549 -28.985 1.00 95.88 1018 ASN A N 1
ATOM 7882 C CA . ASN A 1 1018 ? 5.135 -8.200 -30.095 1.00 95.88 1018 ASN A CA 1
ATOM 7883 C C . ASN A 1 1018 ? 4.406 -8.164 -31.453 1.00 95.88 1018 ASN A C 1
ATOM 7885 O O . ASN A 1 1018 ? 3.198 -8.396 -31.564 1.00 95.88 1018 ASN A O 1
ATOM 7889 N N . THR A 1 1019 ? 5.167 -7.879 -32.511 1.00 97.75 1019 THR A N 1
ATOM 7890 C CA . THR A 1 1019 ? 4.718 -8.011 -33.906 1.00 97.75 1019 THR A CA 1
ATOM 7891 C C . THR A 1 1019 ? 5.729 -8.793 -34.738 1.00 97.75 1019 THR A C 1
ATOM 7893 O O . THR A 1 1019 ? 6.918 -8.713 -34.458 1.00 97.75 1019 THR A O 1
ATOM 7896 N N . LEU A 1 1020 ? 5.287 -9.495 -35.787 1.00 98.12 1020 LEU A N 1
ATOM 7897 C CA . LEU A 1 1020 ? 6.135 -10.139 -36.800 1.00 98.12 1020 LEU A CA 1
ATOM 7898 C C . LEU A 1 1020 ? 5.779 -9.586 -38.178 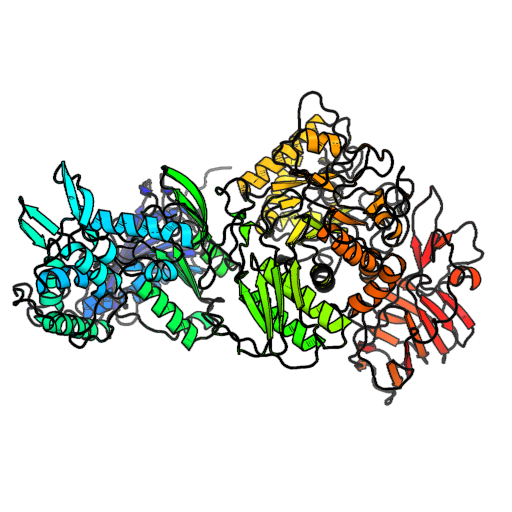1.00 98.12 1020 LEU A C 1
ATOM 7900 O O . LEU A 1 1020 ? 4.631 -9.691 -38.603 1.00 98.12 1020 LEU A O 1
ATOM 7904 N N . SER A 1 1021 ? 6.755 -9.042 -38.896 1.00 97.50 1021 SER A N 1
ATOM 7905 C CA . SER A 1 1021 ? 6.547 -8.434 -40.209 1.00 97.50 1021 SER A CA 1
ATOM 7906 C C . SER A 1 1021 ? 7.445 -9.039 -41.280 1.00 97.50 1021 SER A C 1
ATOM 7908 O O . SER A 1 1021 ? 8.624 -9.297 -41.039 1.00 97.50 1021 SER A O 1
ATOM 7910 N N . LEU A 1 1022 ? 6.885 -9.201 -42.480 1.00 97.44 1022 LEU A N 1
ATOM 7911 C CA . LEU A 1 1022 ? 7.631 -9.408 -43.718 1.00 97.44 1022 LEU A CA 1
ATOM 7912 C C . LEU A 1 1022 ? 7.583 -8.117 -44.542 1.00 97.44 1022 LEU A C 1
ATOM 7914 O O . LEU A 1 1022 ? 6.511 -7.710 -44.993 1.00 97.44 1022 LEU A O 1
ATOM 7918 N N . GLY A 1 1023 ? 8.733 -7.468 -44.722 1.00 94.56 1023 GLY A N 1
ATOM 7919 C CA . GLY A 1 1023 ? 8.870 -6.213 -45.462 1.00 94.56 1023 GLY A CA 1
ATOM 7920 C C . GLY A 1 1023 ? 8.843 -6.372 -46.987 1.00 94.56 1023 GLY A C 1
ATOM 7921 O O . GLY A 1 1023 ? 8.990 -7.464 -47.534 1.00 94.56 1023 GLY A O 1
ATOM 7922 N N . ASN A 1 1024 ? 8.701 -5.247 -47.702 1.00 92.12 1024 ASN A N 1
ATOM 7923 C CA . ASN A 1 1024 ? 8.809 -5.195 -49.173 1.00 92.12 1024 ASN A CA 1
ATOM 7924 C C . ASN A 1 1024 ? 10.204 -5.578 -49.694 1.00 92.12 1024 ASN A C 1
ATOM 7926 O O . ASN A 1 1024 ? 10.348 -5.981 -50.844 1.00 92.12 1024 ASN A O 1
ATOM 7930 N N . ASP A 1 1025 ? 11.226 -5.413 -48.861 1.00 92.56 1025 ASP A N 1
ATOM 7931 C CA . ASP A 1 1025 ? 12.616 -5.787 -49.118 1.00 92.56 1025 ASP A CA 1
ATOM 7932 C C . ASP A 1 1025 ? 12.910 -7.264 -48.788 1.00 92.56 1025 ASP A C 1
ATOM 7934 O O . ASP A 1 1025 ? 14.051 -7.707 -48.900 1.00 92.56 1025 ASP A O 1
ATOM 7938 N N . GLY A 1 1026 ? 11.887 -8.027 -48.384 1.00 93.44 1026 GLY A N 1
ATOM 7939 C CA . GLY A 1 1026 ? 12.008 -9.423 -47.974 1.00 93.44 1026 GLY A CA 1
ATOM 7940 C C . GLY A 1 1026 ? 12.527 -9.608 -46.547 1.00 93.44 1026 GLY A C 1
ATOM 7941 O O . GLY A 1 1026 ? 12.797 -10.743 -46.158 1.00 93.44 1026 GLY A O 1
ATOM 7942 N N . SER A 1 1027 ? 12.683 -8.541 -45.756 1.00 94.44 1027 SER A N 1
ATOM 7943 C CA . SER A 1 1027 ? 13.121 -8.651 -44.361 1.00 94.44 1027 SER A CA 1
ATOM 7944 C C . SER A 1 1027 ? 12.040 -9.301 -43.490 1.00 94.44 1027 SER A C 1
ATOM 7946 O O . SER A 1 1027 ? 10.903 -8.835 -43.450 1.00 94.44 1027 SER A O 1
ATOM 7948 N N . LEU A 1 1028 ? 12.390 -10.386 -42.792 1.00 96.69 1028 LEU A N 1
ATOM 7949 C CA . LEU A 1 1028 ? 11.534 -11.010 -41.781 1.00 96.69 1028 LEU A CA 1
ATOM 7950 C C . LEU A 1 1028 ? 12.018 -10.581 -40.393 1.00 96.69 1028 LEU A C 1
ATOM 7952 O O . LEU A 1 1028 ? 13.115 -10.956 -39.971 1.00 96.69 1028 LEU A O 1
ATOM 7956 N N . VAL A 1 1029 ? 11.217 -9.767 -39.709 1.00 96.94 1029 VAL A N 1
ATOM 7957 C CA . VAL A 1 1029 ? 11.613 -9.062 -38.482 1.00 96.94 1029 VAL A CA 1
ATOM 7958 C C . VAL A 1 1029 ? 10.479 -9.110 -37.475 1.00 96.94 1029 VAL A C 1
ATOM 7960 O O . VAL A 1 1029 ? 9.341 -8.808 -37.835 1.00 96.94 1029 VAL A O 1
ATOM 7963 N N . PHE A 1 1030 ? 10.780 -9.432 -36.218 1.00 96.75 1030 PHE A N 1
ATOM 7964 C CA . PHE A 1 1030 ? 9.835 -9.189 -35.132 1.00 96.75 1030 PHE A CA 1
ATOM 7965 C C . PHE A 1 1030 ? 10.235 -7.949 -34.320 1.00 96.75 1030 PHE A C 1
ATOM 7967 O O . PHE A 1 1030 ? 11.422 -7.656 -34.176 1.00 96.75 1030 PHE A O 1
ATOM 7974 N N . ASN A 1 1031 ? 9.246 -7.198 -33.832 1.00 96.50 1031 ASN A N 1
ATOM 7975 C CA . ASN A 1 1031 ? 9.431 -6.026 -32.973 1.00 96.50 1031 ASN A CA 1
ATOM 7976 C C . ASN A 1 1031 ? 8.852 -6.307 -31.586 1.00 96.50 1031 ASN A C 1
ATOM 7978 O O . ASN A 1 1031 ? 7.656 -6.594 -31.494 1.00 96.50 1031 ASN A O 1
ATOM 7982 N N . ALA A 1 1032 ? 9.680 -6.201 -30.550 1.00 94.62 1032 ALA A N 1
ATOM 7983 C CA . ALA A 1 1032 ? 9.276 -6.272 -29.149 1.00 94.62 1032 ALA A CA 1
ATOM 7984 C C . ALA A 1 1032 ? 9.883 -5.087 -28.389 1.00 94.62 1032 ALA A C 1
ATOM 7986 O O . ALA A 1 1032 ? 11.058 -4.777 -28.579 1.00 94.62 1032 ALA A O 1
ATOM 7987 N N . ASP A 1 1033 ? 9.084 -4.419 -27.555 1.00 90.44 1033 ASP A N 1
ATOM 7988 C CA . ASP A 1 1033 ? 9.511 -3.271 -26.737 1.00 90.44 1033 ASP A CA 1
ATOM 7989 C C . ASP A 1 1033 ? 10.163 -2.120 -27.542 1.00 90.44 1033 ASP A C 1
ATOM 7991 O O . ASP A 1 1033 ? 10.983 -1.368 -27.026 1.00 90.44 1033 ASP A O 1
ATOM 7995 N N . GLY A 1 1034 ? 9.833 -1.987 -28.834 1.00 90.81 1034 GLY A N 1
ATOM 7996 C CA . GLY A 1 1034 ? 10.434 -0.993 -29.732 1.00 90.81 1034 GLY A CA 1
ATOM 7997 C C . GLY A 1 1034 ? 11.749 -1.429 -30.393 1.00 90.81 1034 GLY A C 1
ATOM 7998 O O . GLY A 1 1034 ? 12.278 -0.691 -31.229 1.00 90.81 1034 GLY A O 1
ATOM 7999 N N . TYR A 1 1035 ? 12.257 -2.625 -30.086 1.00 93.62 1035 TYR A N 1
ATOM 8000 C CA . TYR A 1 1035 ? 13.474 -3.192 -30.665 1.00 93.62 1035 TYR A CA 1
ATOM 8001 C C . TYR A 1 1035 ? 13.171 -4.176 -31.796 1.00 93.62 1035 TYR A C 1
ATOM 8003 O O . TYR A 1 1035 ? 12.274 -5.012 -31.706 1.00 93.62 1035 TYR A O 1
ATOM 8011 N N . LEU A 1 1036 ? 13.948 -4.081 -32.880 1.00 95.38 1036 LEU A N 1
ATOM 8012 C CA . LEU A 1 1036 ? 13.792 -4.900 -34.083 1.00 95.38 1036 LEU A CA 1
ATOM 8013 C C . LEU A 1 1036 ? 14.774 -6.072 -34.095 1.00 95.38 1036 LEU A C 1
ATOM 8015 O O . LEU A 1 1036 ? 15.991 -5.879 -34.069 1.00 95.38 1036 LEU A O 1
ATOM 8019 N N . TYR A 1 1037 ? 14.239 -7.277 -34.260 1.00 96.19 1037 TYR A N 1
ATOM 8020 C CA . TYR A 1 1037 ? 14.999 -8.519 -34.304 1.00 96.19 1037 TYR A CA 1
ATOM 8021 C C . TYR A 1 1037 ? 14.784 -9.204 -35.660 1.00 96.19 1037 TYR A C 1
ATOM 8023 O O . TYR A 1 1037 ? 13.739 -9.823 -35.880 1.00 96.19 1037 TYR A O 1
ATOM 8031 N N . PRO A 1 1038 ? 15.722 -9.065 -36.617 1.00 96.19 1038 PRO A N 1
ATOM 8032 C CA . PRO A 1 1038 ? 15.653 -9.768 -37.893 1.00 96.19 1038 PRO A CA 1
ATOM 8033 C C . PRO A 1 1038 ? 16.102 -11.226 -37.754 1.00 96.19 1038 PRO A C 1
ATOM 8035 O O . PRO A 1 1038 ? 16.908 -11.557 -36.880 1.00 96.19 1038 PRO A O 1
ATOM 8038 N N . VAL A 1 1039 ? 15.657 -12.088 -38.672 1.00 96.19 1039 VAL A N 1
ATOM 8039 C CA . VAL A 1 1039 ? 16.316 -13.388 -38.878 1.00 96.19 1039 VAL A CA 1
ATOM 8040 C C . VAL A 1 1039 ? 17.736 -13.147 -39.381 1.00 96.19 1039 VAL A C 1
ATOM 8042 O O . VAL A 1 1039 ? 17.943 -12.386 -40.330 1.00 96.19 1039 VAL A O 1
ATOM 8045 N N . ARG A 1 1040 ? 18.717 -13.806 -38.766 1.00 96.00 1040 ARG A N 1
ATOM 8046 C CA . ARG A 1 1040 ? 20.134 -13.705 -39.124 1.00 96.00 1040 ARG A CA 1
ATOM 8047 C C . ARG A 1 1040 ? 20.711 -15.053 -39.527 1.00 96.00 1040 ARG A C 1
ATOM 8049 O O . ARG A 1 1040 ? 20.307 -16.093 -39.013 1.00 96.00 1040 ARG A O 1
ATOM 8056 N N . SER A 1 1041 ? 21.654 -15.005 -40.465 1.00 94.75 1041 SER A N 1
ATOM 8057 C CA . SER A 1 1041 ? 22.306 -16.166 -41.068 1.00 94.75 1041 SER A CA 1
ATOM 8058 C C . SER A 1 1041 ? 23.240 -16.835 -40.062 1.00 94.75 1041 SER A C 1
ATOM 8060 O O . SER A 1 1041 ? 24.284 -16.289 -39.694 1.00 94.75 1041 SER A O 1
ATOM 8062 N N . VAL A 1 1042 ? 22.860 -18.037 -39.638 1.00 93.75 1042 VAL A N 1
ATOM 8063 C CA . VAL A 1 1042 ? 23.571 -18.835 -38.636 1.00 93.75 1042 VAL A CA 1
ATOM 8064 C C . VAL A 1 1042 ? 23.831 -20.231 -39.197 1.00 93.75 1042 VAL A C 1
ATOM 8066 O O . VAL A 1 1042 ? 23.084 -20.720 -40.039 1.00 93.75 1042 VAL A O 1
ATOM 8069 N N . ASN A 1 1043 ? 24.913 -20.884 -38.785 1.00 90.88 1043 ASN A N 1
ATOM 8070 C CA . ASN A 1 1043 ? 25.128 -22.289 -39.107 1.00 90.88 1043 ASN A CA 1
ATOM 8071 C C . ASN A 1 1043 ? 24.095 -23.148 -38.356 1.00 90.88 1043 ASN A C 1
ATOM 8073 O O . ASN A 1 1043 ? 23.940 -22.992 -37.150 1.00 90.88 1043 ASN A O 1
ATOM 8077 N N . GLU A 1 1044 ? 23.425 -24.084 -39.033 1.00 91.88 1044 GLU A N 1
ATOM 8078 C CA . GLU A 1 1044 ? 22.413 -24.956 -38.411 1.00 91.88 1044 GLU A CA 1
ATOM 8079 C C . GLU A 1 1044 ? 22.932 -25.652 -37.143 1.00 91.88 1044 GLU A C 1
ATOM 8081 O O . GLU A 1 1044 ? 22.227 -25.725 -36.139 1.00 91.88 1044 GLU A O 1
ATOM 8086 N N . LYS A 1 1045 ? 24.198 -26.081 -37.149 1.00 89.88 1045 LYS A N 1
ATOM 8087 C CA . LYS A 1 1045 ? 24.844 -26.676 -35.980 1.00 89.88 1045 LYS A CA 1
ATOM 8088 C C . LYS A 1 1045 ? 24.942 -25.691 -34.814 1.00 89.88 1045 LYS A C 1
ATOM 8090 O O . LYS A 1 1045 ? 24.611 -26.057 -33.696 1.00 89.88 1045 LYS A O 1
ATOM 8095 N N . ASP A 1 1046 ? 25.353 -24.452 -35.078 1.00 88.19 1046 ASP A N 1
ATOM 8096 C CA . ASP A 1 1046 ? 25.499 -23.421 -34.043 1.00 88.19 1046 ASP A CA 1
ATOM 8097 C C . ASP A 1 1046 ? 24.139 -22.976 -33.472 1.00 88.19 1046 ASP A C 1
ATOM 8099 O O . ASP A 1 1046 ? 24.068 -22.498 -32.343 1.00 88.19 1046 ASP A O 1
ATOM 8103 N N . ALA A 1 1047 ? 23.051 -23.122 -34.238 1.00 87.94 1047 ALA A N 1
ATOM 8104 C CA . ALA A 1 1047 ? 21.698 -22.813 -33.778 1.00 87.94 1047 ALA A CA 1
ATOM 8105 C C . ALA A 1 1047 ? 21.037 -23.961 -32.994 1.00 87.94 1047 ALA A C 1
ATOM 8107 O O . ALA A 1 1047 ? 20.248 -23.692 -32.089 1.00 87.94 1047 ALA A O 1
ATOM 8108 N N . LEU A 1 1048 ? 21.319 -25.220 -33.354 1.00 88.88 1048 LEU A N 1
ATOM 8109 C CA . LEU A 1 1048 ? 20.614 -26.399 -32.831 1.00 88.88 1048 LEU A CA 1
ATOM 8110 C C . LEU A 1 1048 ? 21.421 -27.227 -31.817 1.00 88.88 1048 LEU A C 1
ATOM 8112 O O . LEU A 1 1048 ? 20.830 -27.995 -31.061 1.00 88.88 1048 LEU A O 1
ATOM 8116 N N . GLU A 1 1049 ? 22.751 -27.113 -31.780 1.00 87.56 1049 GLU A N 1
ATOM 8117 C CA . GLU A 1 1049 ? 23.569 -27.726 -30.730 1.00 87.56 1049 GLU A CA 1
ATOM 8118 C C . GLU A 1 1049 ? 23.805 -26.717 -29.598 1.00 87.56 1049 GLU A C 1
ATOM 8120 O O . GLU A 1 1049 ? 24.456 -25.692 -29.783 1.00 87.56 1049 GLU A O 1
ATOM 8125 N N . LEU A 1 1050 ? 23.280 -27.007 -28.403 1.00 82.31 1050 LEU A N 1
ATOM 8126 C CA . LEU A 1 1050 ? 23.466 -26.149 -27.230 1.00 82.31 1050 LEU A CA 1
ATOM 8127 C C . LEU A 1 1050 ? 24.897 -26.256 -26.691 1.00 82.31 1050 LEU A C 1
ATOM 8129 O O . LEU A 1 1050 ? 25.389 -27.361 -26.456 1.00 82.31 1050 LEU A O 1
ATOM 8133 N N . ASP A 1 1051 ? 25.520 -25.113 -26.398 1.00 79.69 1051 ASP A N 1
ATOM 8134 C CA . ASP A 1 1051 ? 26.659 -25.050 -25.479 1.00 79.69 1051 ASP A CA 1
ATOM 8135 C C . ASP A 1 1051 ? 26.149 -25.421 -24.071 1.00 79.69 1051 ASP A C 1
ATOM 8137 O O . ASP A 1 1051 ? 25.328 -24.684 -23.517 1.00 79.69 1051 ASP A O 1
ATOM 8141 N N . PRO A 1 1052 ? 26.598 -26.541 -23.468 1.00 73.44 1052 PRO A N 1
ATOM 8142 C CA . PRO A 1 1052 ? 26.106 -26.975 -22.162 1.00 73.44 1052 PRO A CA 1
ATOM 8143 C C . PRO A 1 1052 ? 26.332 -25.954 -21.038 1.00 73.44 1052 PRO A C 1
ATOM 8145 O O . PRO A 1 1052 ? 25.643 -26.016 -20.024 1.00 73.44 1052 PRO A O 1
ATOM 8148 N N . GLY A 1 1053 ? 27.300 -25.042 -21.188 1.00 72.94 1053 GLY A N 1
ATOM 8149 C CA . GLY A 1 1053 ? 27.552 -23.969 -20.226 1.00 72.94 1053 GLY A CA 1
ATOM 8150 C C . GLY A 1 1053 ? 26.804 -22.668 -20.524 1.00 72.94 1053 GLY A C 1
ATOM 8151 O O . GLY A 1 1053 ? 26.597 -21.882 -19.603 1.00 72.94 1053 GLY A O 1
ATOM 8152 N N . HIS A 1 1054 ? 26.416 -22.437 -21.784 1.00 79.69 1054 HIS A N 1
ATOM 8153 C CA . HIS A 1 1054 ? 25.848 -21.171 -22.273 1.00 79.69 1054 HIS A CA 1
ATOM 8154 C C . HIS A 1 1054 ? 24.806 -21.425 -23.387 1.00 79.69 1054 HIS A C 1
ATOM 8156 O O . HIS A 1 1054 ? 25.038 -21.072 -24.548 1.00 79.69 1054 HIS A O 1
ATOM 8162 N N . PRO A 1 1055 ? 23.672 -22.082 -23.079 1.00 80.25 1055 PRO A N 1
ATOM 8163 C CA . PRO A 1 1055 ? 22.713 -22.525 -24.088 1.00 80.25 1055 PRO A CA 1
ATOM 8164 C C . PRO A 1 1055 ? 22.215 -21.368 -24.966 1.00 80.25 1055 PRO A C 1
ATOM 8166 O O . PRO A 1 1055 ? 21.848 -20.302 -24.479 1.00 80.25 1055 PRO A O 1
ATOM 8169 N N . GLY A 1 1056 ? 22.232 -21.597 -26.283 1.00 81.50 1056 GLY A N 1
ATOM 8170 C CA . GLY A 1 1056 ? 21.800 -20.638 -27.303 1.00 81.50 1056 GLY A CA 1
ATOM 8171 C C . GLY A 1 1056 ? 22.798 -19.510 -27.618 1.00 81.50 1056 GLY A C 1
ATOM 8172 O O . GLY A 1 1056 ? 22.580 -18.722 -28.546 1.00 81.50 1056 GLY A O 1
ATOM 8173 N N . ARG A 1 1057 ? 23.951 -19.469 -26.948 1.00 86.56 1057 ARG A N 1
ATOM 8174 C CA . ARG A 1 1057 ? 25.005 -18.493 -27.220 1.00 86.56 1057 ARG A CA 1
ATOM 8175 C C . ARG A 1 1057 ? 25.920 -18.927 -28.367 1.00 86.56 1057 ARG A C 1
ATOM 8177 O O . ARG A 1 1057 ? 26.418 -20.047 -28.392 1.00 86.56 1057 ARG A O 1
ATOM 8184 N N . ILE A 1 1058 ? 26.208 -18.001 -29.283 1.00 88.19 1058 ILE A N 1
ATOM 8185 C CA . ILE A 1 1058 ? 27.195 -18.170 -30.357 1.00 88.19 1058 ILE A CA 1
ATOM 8186 C C . ILE A 1 1058 ? 28.298 -17.137 -30.181 1.00 88.19 1058 ILE A C 1
ATOM 8188 O O . ILE A 1 1058 ? 28.086 -15.931 -30.285 1.00 88.19 1058 ILE A O 1
ATOM 8192 N N . TRP A 1 1059 ? 29.504 -17.610 -29.920 1.00 85.56 1059 TRP A N 1
ATOM 8193 C CA . TRP A 1 1059 ? 30.676 -16.773 -29.700 1.00 85.56 1059 TRP A CA 1
ATOM 8194 C C . TRP A 1 1059 ? 31.299 -16.330 -31.032 1.00 85.56 1059 TRP A C 1
ATOM 8196 O O . TRP A 1 1059 ? 31.595 -17.157 -31.899 1.00 85.56 1059 TRP A O 1
ATOM 8206 N N . VAL A 1 1060 ? 31.574 -15.029 -31.172 1.00 82.62 1060 VAL A N 1
ATOM 8207 C CA . VAL A 1 1060 ? 32.017 -14.410 -32.440 1.00 82.62 1060 VAL A CA 1
ATOM 8208 C C . VAL A 1 1060 ? 33.325 -15.004 -32.986 1.00 82.62 1060 VAL A C 1
ATOM 8210 O O . VAL A 1 1060 ? 33.530 -15.029 -34.194 1.00 82.62 1060 VAL A O 1
ATOM 8213 N N . ASN A 1 1061 ? 34.202 -15.529 -32.123 1.00 76.19 1061 ASN A N 1
ATOM 8214 C CA . ASN A 1 1061 ? 35.532 -16.012 -32.518 1.00 76.19 1061 ASN A CA 1
ATOM 8215 C C . ASN A 1 1061 ? 35.620 -17.523 -32.807 1.00 76.19 1061 ASN A C 1
ATOM 8217 O O . ASN A 1 1061 ? 36.703 -18.008 -33.135 1.00 76.19 1061 ASN A O 1
ATOM 8221 N N . VAL A 1 1062 ? 34.531 -18.281 -32.654 1.00 75.38 1062 VAL A N 1
ATOM 8222 C CA . VAL A 1 1062 ? 34.536 -19.754 -32.825 1.00 75.38 1062 VAL A CA 1
ATOM 8223 C C . VAL A 1 1062 ? 33.489 -20.265 -33.817 1.00 75.38 1062 VAL A C 1
ATOM 8225 O O . VAL A 1 1062 ? 33.508 -21.448 -34.147 1.00 75.38 1062 VAL A O 1
ATOM 8228 N N . SER A 1 1063 ? 32.619 -19.392 -34.329 1.00 78.56 1063 SER A N 1
ATOM 8229 C CA . SER A 1 1063 ? 31.563 -19.745 -35.282 1.00 78.56 1063 SER A CA 1
ATOM 8230 C C . SER A 1 1063 ? 31.927 -19.370 -36.724 1.00 78.56 1063 SER A C 1
ATOM 8232 O O . SER A 1 1063 ? 32.710 -18.456 -36.976 1.00 78.56 1063 SER A O 1
ATOM 8234 N N . THR A 1 1064 ? 31.340 -20.095 -37.683 1.00 80.94 1064 THR A N 1
ATOM 8235 C CA . THR A 1 1064 ? 31.373 -19.758 -39.122 1.00 80.94 1064 THR A CA 1
ATOM 8236 C C . THR A 1 1064 ? 30.136 -18.975 -39.579 1.00 80.94 1064 THR A C 1
ATOM 8238 O O . THR A 1 1064 ? 30.020 -18.647 -40.759 1.00 80.94 1064 THR A O 1
ATOM 8241 N N . SER A 1 1065 ? 29.212 -18.688 -38.660 1.00 90.06 1065 SER A N 1
ATOM 8242 C CA . SER A 1 1065 ? 28.000 -17.908 -38.904 1.00 90.06 1065 SER A CA 1
ATOM 8243 C C . SER A 1 1065 ? 28.348 -16.475 -39.304 1.00 90.06 1065 SER A C 1
ATOM 8245 O O . SER A 1 1065 ? 29.241 -15.861 -38.722 1.00 90.06 1065 SER A O 1
ATOM 8247 N N . THR A 1 1066 ? 27.648 -15.925 -40.301 1.00 91.25 1066 THR A N 1
ATOM 8248 C CA . THR A 1 1066 ? 27.875 -14.534 -40.730 1.00 91.25 1066 THR A CA 1
ATOM 8249 C C . THR A 1 1066 ? 27.090 -13.541 -39.883 1.00 91.25 1066 THR A C 1
ATOM 8251 O O . THR A 1 1066 ? 27.504 -12.394 -39.754 1.00 91.25 1066 THR A O 1
ATOM 8254 N N . HIS A 1 1067 ? 25.969 -13.979 -39.299 1.00 93.69 1067 HIS A N 1
ATOM 8255 C CA . HIS A 1 1067 ? 25.024 -13.162 -38.537 1.00 93.69 1067 HIS A CA 1
ATOM 8256 C C . HIS A 1 1067 ? 24.413 -11.999 -39.338 1.00 93.69 1067 HIS A C 1
ATOM 8258 O O . HIS A 1 1067 ? 23.754 -11.121 -38.777 1.00 93.69 1067 HIS A O 1
ATOM 8264 N N . ASP A 1 1068 ? 24.585 -11.990 -40.661 1.00 94.31 1068 ASP A N 1
ATOM 8265 C CA . ASP A 1 1068 ? 23.964 -11.007 -41.544 1.00 94.31 1068 ASP A CA 1
ATOM 8266 C C . ASP A 1 1068 ? 22.444 -11.227 -41.599 1.00 94.31 1068 ASP A C 1
ATOM 8268 O O . ASP A 1 1068 ? 21.999 -12.382 -41.591 1.00 94.31 1068 ASP A O 1
ATOM 8272 N N . PRO A 1 1069 ? 21.627 -10.158 -41.673 1.00 94.88 1069 PRO A N 1
ATOM 8273 C CA . PRO A 1 1069 ? 20.188 -10.293 -41.865 1.00 94.88 1069 PRO A CA 1
ATOM 8274 C C . PRO A 1 1069 ? 19.846 -11.096 -43.126 1.00 94.88 1069 PRO A C 1
ATOM 8276 O O . PRO A 1 1069 ? 20.384 -10.847 -44.207 1.00 94.88 1069 PRO A O 1
ATOM 8279 N N . VAL A 1 1070 ? 18.921 -12.044 -42.989 1.00 93.75 1070 VAL A N 1
ATOM 8280 C CA . VAL A 1 1070 ? 18.444 -12.905 -44.077 1.00 93.75 1070 VAL A CA 1
ATOM 8281 C C . VAL A 1 1070 ? 17.191 -12.297 -44.696 1.00 93.75 1070 VAL A C 1
ATOM 8283 O O . VAL A 1 1070 ? 16.313 -11.803 -43.990 1.00 93.75 1070 VAL A O 1
ATOM 8286 N N . THR A 1 1071 ? 17.096 -12.348 -46.025 1.00 93.19 1071 THR A N 1
ATOM 8287 C CA . THR A 1 1071 ? 15.922 -11.880 -46.773 1.00 93.19 1071 THR A CA 1
ATOM 8288 C C . THR A 1 1071 ? 15.208 -13.037 -47.465 1.00 93.19 1071 THR A C 1
ATOM 8290 O O . THR A 1 1071 ? 15.832 -13.930 -48.044 1.00 93.19 1071 THR A O 1
ATOM 8293 N N . VAL A 1 1072 ? 13.877 -13.009 -47.431 1.00 93.12 1072 VAL A N 1
ATOM 8294 C CA . VAL A 1 1072 ? 13.005 -13.900 -48.201 1.00 93.12 1072 VAL A CA 1
ATOM 8295 C C . VAL A 1 1072 ? 13.006 -13.413 -49.652 1.00 93.12 1072 VAL A C 1
ATOM 8297 O O . VAL A 1 1072 ? 12.276 -12.498 -50.025 1.00 93.12 1072 VAL A O 1
ATOM 8300 N N . SER A 1 1073 ? 13.895 -13.983 -50.466 1.00 84.38 1073 SER A N 1
ATOM 8301 C CA . SER A 1 1073 ? 14.204 -13.480 -51.815 1.00 84.38 1073 SER A CA 1
ATOM 8302 C C . SER A 1 1073 ? 13.227 -13.921 -52.915 1.00 84.38 1073 SER A C 1
ATOM 8304 O O . SER A 1 1073 ? 13.211 -13.321 -53.991 1.00 84.38 1073 SER A O 1
ATOM 8306 N N . ALA A 1 1074 ? 12.398 -14.937 -52.662 1.00 87.19 1074 ALA A N 1
ATOM 8307 C CA . ALA A 1 1074 ? 11.386 -15.434 -53.589 1.00 87.19 1074 ALA A CA 1
ATOM 8308 C C . ALA A 1 1074 ? 10.030 -15.546 -52.882 1.00 87.19 1074 ALA A C 1
ATOM 8310 O O . ALA A 1 1074 ? 9.956 -16.018 -51.756 1.00 87.19 1074 ALA A O 1
ATOM 8311 N N . LEU A 1 1075 ? 8.960 -15.101 -53.548 1.00 90.38 1075 LEU A N 1
ATOM 8312 C CA . LEU A 1 1075 ? 7.576 -15.255 -53.094 1.00 90.38 1075 LEU A CA 1
ATOM 8313 C C . LEU A 1 1075 ? 6.751 -15.918 -54.217 1.00 90.38 1075 LEU A C 1
ATOM 8315 O O . LEU A 1 1075 ? 6.963 -15.580 -55.387 1.00 90.38 1075 LEU A O 1
ATOM 8319 N N . PRO A 1 1076 ? 5.794 -16.817 -53.914 1.00 94.12 1076 PRO A N 1
ATOM 8320 C CA . PRO A 1 1076 ? 5.387 -17.248 -52.577 1.00 94.12 1076 PRO A CA 1
ATOM 8321 C C . PRO A 1 1076 ? 6.462 -18.062 -51.851 1.00 94.12 1076 PRO A C 1
ATOM 8323 O O . PRO A 1 1076 ? 7.209 -18.779 -52.505 1.00 94.12 1076 PRO A O 1
ATOM 8326 N N . ALA A 1 1077 ? 6.495 -17.948 -50.525 1.00 96.50 1077 ALA A N 1
ATOM 8327 C CA . ALA A 1 1077 ? 7.380 -18.714 -49.652 1.00 96.50 1077 ALA A CA 1
ATOM 8328 C C . ALA A 1 1077 ? 6.599 -19.317 -48.480 1.00 96.50 1077 ALA A C 1
ATOM 8330 O O . ALA A 1 1077 ? 5.692 -18.677 -47.929 1.00 96.50 1077 ALA A O 1
ATOM 8331 N N . GLU A 1 1078 ? 6.987 -20.526 -48.087 1.00 97.81 1078 GLU A N 1
ATOM 8332 C CA . GLU A 1 1078 ? 6.624 -21.114 -46.801 1.00 97.81 1078 GLU A CA 1
ATOM 8333 C C . GLU A 1 1078 ? 7.690 -20.732 -45.766 1.00 97.81 1078 GLU A C 1
ATOM 8335 O O . GLU A 1 1078 ? 8.871 -21.039 -45.923 1.00 97.81 1078 GLU A O 1
ATOM 8340 N N . ILE A 1 1079 ? 7.278 -20.050 -44.701 1.00 98.06 1079 ILE A N 1
ATOM 8341 C CA . ILE A 1 1079 ? 8.138 -19.658 -43.585 1.00 98.06 1079 ILE A CA 1
ATOM 8342 C C . ILE A 1 1079 ? 7.729 -20.496 -42.382 1.00 98.06 1079 ILE A C 1
ATOM 8344 O O . ILE A 1 1079 ? 6.604 -20.381 -41.898 1.00 98.06 1079 ILE A O 1
ATOM 8348 N N . ARG A 1 1080 ? 8.645 -21.312 -41.869 1.00 97.75 1080 ARG A N 1
ATOM 8349 C CA . ARG A 1 1080 ? 8.436 -22.095 -40.650 1.00 97.75 1080 ARG A CA 1
ATOM 8350 C C . ARG A 1 1080 ? 9.343 -21.565 -39.551 1.00 97.75 1080 ARG A C 1
ATOM 8352 O O . ARG A 1 1080 ? 10.541 -21.436 -39.771 1.00 97.75 1080 ARG A O 1
ATOM 8359 N N . ILE A 1 1081 ? 8.784 -21.280 -38.382 1.00 97.62 1081 ILE A N 1
ATOM 8360 C CA . ILE A 1 1081 ? 9.512 -20.845 -37.190 1.00 97.62 1081 ILE A CA 1
ATOM 8361 C C . ILE A 1 1081 ? 9.279 -21.880 -36.091 1.00 97.62 1081 ILE A C 1
ATOM 8363 O O . ILE A 1 1081 ? 8.133 -22.140 -35.731 1.00 97.62 1081 ILE A O 1
ATOM 8367 N N . GLU A 1 1082 ? 10.345 -22.479 -35.570 1.00 96.38 1082 GLU A N 1
ATOM 8368 C CA . GLU A 1 1082 ? 10.291 -23.397 -34.423 1.00 96.38 1082 GLU A CA 1
ATOM 8369 C C . GLU A 1 1082 ? 10.907 -22.703 -33.212 1.00 96.38 1082 GLU A C 1
ATOM 8371 O O . GLU A 1 1082 ? 11.948 -22.047 -33.336 1.00 96.38 1082 GLU A O 1
ATOM 8376 N N . THR A 1 1083 ? 10.244 -22.812 -32.059 1.00 95.12 1083 THR A N 1
ATOM 8377 C CA . THR A 1 1083 ? 10.646 -22.095 -30.848 1.00 95.12 1083 THR A CA 1
ATOM 8378 C C . THR A 1 1083 ? 10.784 -23.007 -29.639 1.00 95.12 1083 THR A C 1
ATOM 8380 O O . THR A 1 1083 ? 9.938 -23.867 -29.398 1.00 95.12 1083 THR A O 1
ATOM 8383 N N . ASP A 1 1084 ? 11.801 -22.754 -28.820 1.00 90.75 1084 ASP A N 1
ATOM 8384 C CA . ASP A 1 1084 ? 11.886 -23.222 -27.437 1.00 90.75 1084 ASP A CA 1
ATOM 8385 C C . ASP A 1 1084 ? 12.776 -22.296 -26.597 1.00 90.75 1084 ASP A C 1
ATOM 8387 O O . ASP A 1 1084 ? 13.513 -21.461 -27.119 1.00 90.75 1084 ASP A O 1
ATOM 8391 N N . VAL A 1 1085 ? 12.687 -22.418 -25.275 1.00 87.31 1085 VAL A N 1
ATOM 8392 C CA . VAL A 1 1085 ? 13.360 -21.501 -24.339 1.00 87.31 1085 VAL A CA 1
ATOM 8393 C C . VAL A 1 1085 ? 14.896 -21.573 -24.430 1.00 87.31 1085 VAL A C 1
ATOM 8395 O O . VAL A 1 1085 ? 15.565 -20.587 -24.131 1.00 87.31 1085 VAL A O 1
ATOM 8398 N N . LEU A 1 1086 ? 15.470 -22.700 -24.868 1.00 87.44 1086 LEU A N 1
ATOM 8399 C CA . LEU A 1 1086 ? 16.921 -22.910 -24.918 1.00 87.44 1086 LEU A CA 1
ATOM 8400 C C . LEU A 1 1086 ? 17.528 -22.507 -26.269 1.00 87.44 1086 LEU A C 1
ATOM 8402 O O . LEU A 1 1086 ? 18.535 -21.803 -26.296 1.00 87.44 1086 LEU A O 1
ATOM 8406 N N . HIS A 1 1087 ? 16.930 -22.925 -27.387 1.00 89.50 1087 HIS A N 1
ATOM 8407 C CA . HIS A 1 1087 ? 17.421 -22.612 -28.737 1.00 89.50 1087 HIS A CA 1
ATOM 8408 C C . HIS A 1 1087 ? 16.886 -21.268 -29.264 1.00 89.50 1087 HIS A C 1
ATOM 8410 O O . HIS A 1 1087 ? 17.404 -20.728 -30.244 1.00 89.50 1087 HIS A O 1
ATOM 8416 N N . GLY A 1 1088 ? 15.872 -20.697 -28.607 1.00 92.25 1088 GLY A N 1
ATOM 8417 C CA . GLY A 1 1088 ? 15.187 -19.479 -29.025 1.00 92.25 1088 GLY A CA 1
ATOM 8418 C C . GLY A 1 1088 ? 14.289 -19.744 -30.222 1.00 92.25 1088 GLY A C 1
ATOM 8419 O O . GLY A 1 1088 ? 13.427 -20.612 -30.152 1.00 92.25 1088 GLY A O 1
ATOM 8420 N N . SER A 1 1089 ? 14.454 -18.974 -31.299 1.00 95.31 1089 SER A N 1
ATOM 8421 C CA . SER A 1 1089 ? 13.503 -18.955 -32.418 1.00 95.31 1089 SER A CA 1
ATOM 8422 C C . SER A 1 1089 ? 14.222 -19.118 -33.751 1.00 95.31 1089 SER A C 1
ATOM 8424 O O . SER A 1 1089 ? 14.867 -18.187 -34.243 1.00 95.31 1089 SER A O 1
ATOM 8426 N N . VAL A 1 1090 ? 14.118 -20.312 -34.327 1.00 96.44 1090 VAL A N 1
ATOM 8427 C CA . VAL A 1 1090 ? 14.825 -20.726 -35.544 1.00 96.44 1090 VAL A CA 1
ATOM 8428 C C . VAL A 1 1090 ? 13.868 -20.681 -36.730 1.00 96.44 1090 VAL A C 1
ATOM 8430 O O . VAL A 1 1090 ? 12.696 -21.019 -36.589 1.00 96.44 1090 VAL A O 1
ATOM 8433 N N . ALA A 1 1091 ? 14.351 -20.248 -37.893 1.00 97.00 1091 ALA A N 1
ATOM 8434 C CA . ALA A 1 1091 ? 13.549 -20.050 -39.093 1.00 97.00 1091 ALA A CA 1
ATOM 8435 C C . ALA A 1 1091 ? 14.026 -20.923 -40.265 1.00 97.00 1091 ALA A C 1
ATOM 8437 O O . ALA A 1 1091 ? 15.221 -21.032 -40.550 1.00 97.00 1091 ALA A O 1
ATOM 8438 N N . TRP A 1 1092 ? 13.061 -21.477 -40.996 1.00 97.19 1092 TRP A N 1
ATOM 8439 C CA . TRP A 1 1092 ? 13.234 -22.175 -42.266 1.00 97.19 1092 TRP A CA 1
ATOM 8440 C C . TRP A 1 1092 ? 12.404 -21.477 -43.342 1.00 97.19 1092 TRP A C 1
ATOM 8442 O O . TRP A 1 1092 ? 11.269 -21.071 -43.086 1.00 97.19 1092 TRP A O 1
ATOM 8452 N N . ILE A 1 1093 ? 12.962 -21.363 -44.546 1.00 96.44 1093 ILE A N 1
ATOM 8453 C CA . ILE A 1 1093 ? 12.297 -20.802 -45.727 1.00 96.44 1093 ILE A CA 1
ATOM 8454 C C . ILE A 1 1093 ? 12.269 -21.895 -46.796 1.00 96.44 1093 ILE A C 1
ATOM 8456 O O . ILE A 1 1093 ? 13.320 -22.417 -47.169 1.00 96.44 1093 ILE A O 1
ATOM 8460 N N . ASP A 1 1094 ? 11.074 -22.279 -47.247 1.00 95.44 1094 ASP A N 1
ATOM 8461 C CA . ASP A 1 1094 ? 10.838 -23.357 -48.220 1.00 95.44 1094 ASP A CA 1
ATOM 8462 C C . ASP A 1 1094 ? 11.548 -24.677 -47.852 1.00 95.44 1094 ASP A C 1
ATOM 8464 O O . ASP A 1 1094 ? 12.125 -25.378 -48.687 1.00 95.44 1094 ASP A O 1
ATOM 8468 N N . GLY A 1 1095 ? 11.541 -25.006 -46.555 1.00 93.75 1095 GLY A N 1
ATOM 8469 C CA . GLY A 1 1095 ? 12.176 -26.202 -45.995 1.00 93.75 1095 GLY A CA 1
ATOM 8470 C C . GLY A 1 1095 ? 13.700 -26.122 -45.835 1.00 93.75 1095 GLY A C 1
ATOM 8471 O O . GLY A 1 1095 ? 14.300 -27.067 -45.323 1.00 93.75 1095 GLY A O 1
ATOM 8472 N N . VAL A 1 1096 ? 14.338 -25.015 -46.225 1.00 95.00 1096 VAL A N 1
ATOM 8473 C CA . VAL A 1 1096 ? 15.778 -24.783 -46.047 1.00 95.00 1096 VAL A CA 1
ATOM 8474 C C . VAL A 1 1096 ? 16.016 -23.989 -44.766 1.00 95.00 1096 VAL A C 1
ATOM 8476 O O . VAL A 1 1096 ? 15.348 -22.985 -44.526 1.00 95.00 1096 VAL A O 1
ATOM 8479 N N . PHE A 1 1097 ? 16.974 -24.426 -43.941 1.00 96.25 1097 PHE A N 1
ATOM 8480 C CA . PHE A 1 1097 ? 17.394 -23.684 -42.751 1.00 96.25 1097 PHE A CA 1
ATOM 8481 C C . PHE A 1 1097 ? 17.872 -22.284 -43.156 1.00 96.25 1097 PHE A C 1
ATOM 8483 O O . PHE A 1 1097 ? 18.809 -22.151 -43.945 1.00 96.25 1097 PHE A O 1
ATOM 8490 N N . ALA A 1 1098 ? 17.215 -21.249 -42.634 1.00 94.69 1098 ALA A N 1
ATOM 8491 C CA . ALA A 1 1098 ? 17.497 -19.863 -42.988 1.00 94.69 1098 ALA A CA 1
ATOM 8492 C C . ALA A 1 1098 ? 18.342 -19.159 -41.923 1.00 94.69 1098 ALA A C 1
ATOM 8494 O O . ALA A 1 1098 ? 19.186 -18.332 -42.261 1.00 94.69 1098 ALA A O 1
ATOM 8495 N N . GLY A 1 1099 ? 18.129 -19.473 -40.645 1.00 95.62 1099 GLY A N 1
ATOM 8496 C CA . GLY A 1 1099 ? 18.797 -18.779 -39.554 1.00 95.62 1099 GLY A CA 1
ATOM 8497 C C . GLY A 1 1099 ? 17.988 -18.779 -38.269 1.00 95.62 1099 GLY A C 1
ATOM 8498 O O . GLY A 1 1099 ? 17.094 -19.600 -38.082 1.00 95.62 1099 GLY A O 1
ATOM 8499 N N . ARG A 1 1100 ? 18.276 -17.823 -37.387 1.00 95.12 1100 ARG A N 1
ATOM 8500 C CA . ARG A 1 1100 ? 17.512 -17.606 -36.151 1.00 95.12 1100 ARG A CA 1
ATOM 8501 C C . ARG A 1 1100 ? 17.338 -16.123 -35.860 1.00 95.12 1100 ARG A C 1
ATOM 8503 O O . ARG A 1 1100 ? 18.104 -15.296 -36.354 1.00 95.12 1100 ARG A O 1
ATOM 8510 N N . PHE A 1 1101 ? 16.353 -15.794 -35.039 1.00 95.94 1101 PHE A N 1
ATOM 8511 C CA . PHE A 1 1101 ? 16.269 -14.470 -34.440 1.00 95.94 1101 PHE A CA 1
ATOM 8512 C C . PHE A 1 1101 ? 17.275 -14.367 -33.295 1.00 95.94 1101 PHE A C 1
ATOM 8514 O O . PHE A 1 1101 ? 17.256 -15.178 -32.366 1.00 95.94 1101 PHE A O 1
ATOM 8521 N N . GLU A 1 1102 ? 18.161 -13.379 -33.358 1.00 93.38 1102 GLU A N 1
ATOM 8522 C CA . GLU A 1 1102 ? 19.223 -13.201 -32.371 1.00 93.38 1102 GLU A CA 1
ATOM 8523 C C . GLU A 1 1102 ? 19.604 -11.732 -32.188 1.00 93.38 1102 GLU A C 1
ATOM 8525 O O . GLU A 1 1102 ? 19.428 -10.892 -33.078 1.00 93.38 1102 GLU A O 1
ATOM 8530 N N . VAL A 1 1103 ? 20.166 -11.447 -31.019 1.00 92.62 1103 VAL A N 1
ATOM 8531 C CA . VAL A 1 1103 ? 20.696 -10.145 -30.630 1.00 92.62 1103 VAL A CA 1
ATOM 8532 C C . VAL A 1 1103 ? 22.182 -10.262 -30.329 1.00 92.62 1103 VAL A C 1
ATOM 8534 O O . VAL A 1 1103 ? 22.668 -11.289 -29.846 1.00 92.62 1103 VAL A O 1
ATOM 8537 N N . PHE A 1 1104 ? 22.916 -9.202 -30.633 1.00 89.81 1104 PHE A N 1
ATOM 8538 C CA . PHE A 1 1104 ? 24.317 -9.107 -30.272 1.00 89.81 1104 PHE A CA 1
ATOM 8539 C C . PHE A 1 1104 ? 24.446 -8.658 -28.820 1.00 89.81 1104 PHE A C 1
ATOM 8541 O O . PHE A 1 1104 ? 23.887 -7.633 -28.441 1.00 89.81 1104 PHE A O 1
ATOM 8548 N N . VAL A 1 1105 ? 25.210 -9.399 -28.025 1.00 86.31 1105 VAL A N 1
ATOM 8549 C CA . VAL A 1 1105 ? 25.411 -9.114 -26.604 1.00 86.31 1105 VAL A CA 1
ATOM 8550 C C . VAL A 1 1105 ? 26.865 -8.735 -26.339 1.00 86.31 1105 VAL A C 1
ATOM 8552 O O . VAL A 1 1105 ? 27.805 -9.425 -26.752 1.00 86.31 1105 VAL A O 1
ATOM 8555 N N . TYR A 1 1106 ? 27.035 -7.633 -25.610 1.00 75.88 1106 TYR A N 1
ATOM 8556 C CA . TYR A 1 1106 ? 28.322 -7.059 -25.235 1.00 75.88 1106 TYR A CA 1
ATOM 8557 C C . TYR A 1 1106 ? 28.740 -7.526 -23.821 1.00 75.88 1106 TYR A C 1
ATOM 8559 O O . TYR A 1 1106 ? 28.632 -6.751 -22.877 1.00 75.88 1106 TYR A O 1
ATOM 8567 N N . GLY A 1 1107 ? 29.252 -8.757 -23.637 1.00 63.81 1107 GLY A N 1
ATOM 8568 C CA . GLY A 1 1107 ? 29.876 -9.143 -22.348 1.00 63.81 1107 GLY A CA 1
ATOM 8569 C C . GLY A 1 1107 ? 29.929 -10.635 -21.957 1.00 63.81 1107 GLY A C 1
ATOM 8570 O O . GLY A 1 1107 ? 29.171 -11.438 -22.482 1.00 63.81 1107 GLY A O 1
ATOM 8571 N N . GLY A 1 1108 ? 30.854 -10.953 -21.021 1.00 50.69 1108 GLY A N 1
ATOM 8572 C CA . GLY A 1 1108 ? 31.085 -12.186 -20.215 1.00 50.69 1108 GLY A CA 1
ATOM 8573 C C . GLY A 1 1108 ? 31.622 -13.432 -20.939 1.00 50.69 1108 GLY A C 1
ATOM 8574 O O . GLY A 1 1108 ? 30.941 -13.917 -21.819 1.00 50.69 1108 GLY A O 1
ATOM 8575 N N . ARG A 1 1109 ? 32.782 -14.067 -20.670 1.00 38.22 1109 ARG A N 1
ATOM 8576 C CA . ARG A 1 1109 ? 33.902 -13.913 -19.712 1.00 38.22 1109 ARG A CA 1
ATOM 8577 C C . ARG A 1 1109 ? 35.103 -13.241 -20.424 1.00 38.22 1109 ARG A C 1
ATOM 8579 O O . ARG A 1 1109 ? 35.908 -13.906 -21.067 1.00 38.22 1109 ARG A O 1
ATOM 8586 N N . ASN A 1 1110 ? 35.208 -11.918 -20.274 1.00 50.88 1110 ASN A N 1
ATOM 8587 C CA . ASN A 1 1110 ? 36.378 -11.044 -20.518 1.00 50.88 1110 ASN A CA 1
ATOM 8588 C C . ASN A 1 1110 ? 36.845 -10.840 -21.979 1.00 50.88 1110 ASN A C 1
ATOM 8590 O O . ASN A 1 1110 ? 37.857 -11.409 -22.370 1.00 50.88 1110 ASN A O 1
ATOM 8594 N N . THR A 1 1111 ? 36.220 -9.902 -22.717 1.00 53.53 1111 THR A N 1
ATOM 8595 C CA . THR A 1 1111 ? 36.574 -9.358 -24.068 1.00 53.53 1111 THR A CA 1
ATOM 8596 C C . THR A 1 1111 ? 35.938 -10.000 -25.308 1.00 53.53 1111 THR A C 1
ATOM 8598 O O . THR A 1 1111 ? 36.197 -9.528 -26.413 1.00 53.53 1111 THR A O 1
ATOM 8601 N N . GLN A 1 1112 ? 35.092 -11.026 -25.176 1.00 60.03 1112 GLN A N 1
ATOM 8602 C CA . GLN A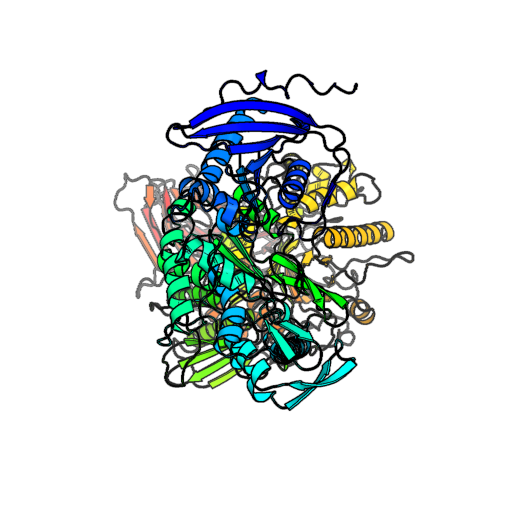 1 1112 ? 34.500 -11.685 -26.348 1.00 60.03 1112 GLN A CA 1
ATOM 8603 C C . GLN A 1 1112 ? 33.027 -11.346 -26.540 1.00 60.03 1112 GLN A C 1
ATOM 8605 O O . GLN A 1 1112 ? 32.230 -11.366 -25.606 1.00 60.03 1112 GLN A O 1
ATOM 8610 N N . PHE A 1 1113 ? 32.695 -11.037 -27.785 1.00 78.81 1113 PHE A N 1
ATOM 8611 C CA . PHE A 1 1113 ? 31.347 -10.771 -28.240 1.00 78.81 1113 PHE A CA 1
ATOM 8612 C C . PHE A 1 1113 ? 30.604 -12.068 -28.555 1.00 78.81 1113 PHE A C 1
ATOM 8614 O O . PHE A 1 1113 ? 31.213 -13.070 -28.947 1.00 78.81 1113 PHE A O 1
ATOM 8621 N N . SER A 1 1114 ? 29.282 -12.040 -28.429 1.00 86.81 1114 SER A N 1
ATOM 8622 C CA . SER A 1 1114 ? 28.439 -13.183 -28.768 1.00 86.81 1114 SER A CA 1
ATOM 8623 C C . SER A 1 1114 ? 27.084 -12.766 -29.307 1.00 86.81 1114 SER A C 1
ATOM 8625 O O . SER A 1 1114 ? 26.554 -11.723 -28.934 1.00 86.81 1114 SER A O 1
ATOM 8627 N N . TRP A 1 1115 ? 26.489 -13.646 -30.094 1.00 90.75 1115 TRP A N 1
ATOM 8628 C CA . TRP A 1 1115 ? 25.103 -13.574 -30.517 1.00 90.75 1115 TRP A CA 1
ATOM 8629 C C . TRP A 1 1115 ? 24.253 -14.525 -29.688 1.00 90.75 1115 TRP A C 1
ATOM 8631 O O . TRP A 1 1115 ? 24.644 -15.668 -29.451 1.00 90.75 1115 TRP A O 1
ATOM 8641 N N . SER A 1 1116 ? 23.096 -14.051 -29.243 1.00 91.44 1116 SER A N 1
ATOM 8642 C CA . SER A 1 1116 ? 22.208 -14.801 -28.351 1.00 91.44 1116 SER A CA 1
ATOM 8643 C C . SER A 1 1116 ? 20.823 -14.884 -28.965 1.00 91.44 1116 SER A C 1
ATOM 8645 O O . SER A 1 1116 ? 20.313 -13.906 -29.510 1.00 91.44 1116 SER A O 1
ATOM 8647 N N . GLN A 1 1117 ? 20.235 -16.064 -28.884 1.00 92.56 1117 GLN A N 1
ATOM 8648 C CA . GLN A 1 1117 ? 18.904 -16.395 -29.360 1.00 92.56 1117 GLN A CA 1
ATOM 8649 C C . GLN A 1 1117 ? 17.827 -15.486 -28.757 1.00 92.56 1117 GLN A C 1
ATOM 8651 O O . GLN A 1 1117 ? 17.923 -15.108 -27.596 1.00 92.56 1117 GLN A O 1
ATOM 8656 N N . MET A 1 1118 ? 16.786 -15.148 -29.517 1.00 94.50 1118 MET A N 1
ATOM 8657 C CA . MET A 1 1118 ? 15.627 -14.410 -29.004 1.00 94.50 1118 MET A CA 1
ATOM 8658 C C . MET A 1 1118 ? 14.422 -15.323 -28.783 1.00 94.50 1118 MET A C 1
ATOM 8660 O O . MET A 1 1118 ? 14.133 -16.193 -29.612 1.00 94.50 1118 MET A O 1
ATOM 8664 N N . ALA A 1 1119 ? 13.680 -15.076 -27.702 1.00 93.31 1119 ALA A N 1
ATOM 8665 C CA . ALA A 1 1119 ? 12.364 -15.665 -27.500 1.00 93.31 1119 ALA A CA 1
ATOM 8666 C C . ALA A 1 1119 ? 11.324 -14.922 -28.352 1.00 93.31 1119 ALA A C 1
ATOM 8668 O O . ALA A 1 1119 ? 11.070 -13.736 -28.150 1.00 93.31 1119 ALA A O 1
ATOM 8669 N N . PHE A 1 1120 ? 10.726 -15.619 -29.315 1.00 95.19 1120 PHE A N 1
ATOM 8670 C CA . PHE A 1 1120 ? 9.670 -15.084 -30.164 1.00 95.19 1120 PHE A CA 1
ATOM 8671 C C . PHE A 1 1120 ? 8.328 -15.670 -29.732 1.00 95.19 1120 PHE A C 1
ATOM 8673 O O . PHE A 1 1120 ? 8.048 -16.853 -29.923 1.00 95.19 1120 PHE A O 1
ATOM 8680 N N . VAL A 1 1121 ? 7.477 -14.825 -29.164 1.00 94.88 1121 VAL A N 1
ATOM 8681 C CA . VAL A 1 1121 ? 6.078 -15.151 -28.859 1.00 94.88 1121 VAL A CA 1
ATOM 8682 C C . VAL A 1 1121 ? 5.258 -14.924 -30.122 1.00 94.88 1121 VAL A C 1
ATOM 8684 O O . VAL A 1 1121 ? 5.387 -13.865 -30.720 1.00 94.88 1121 VAL A O 1
ATOM 8687 N N . ALA A 1 1122 ? 4.443 -15.883 -30.561 1.00 96.31 1122 ALA A N 1
ATOM 8688 C CA . ALA A 1 1122 ? 3.689 -15.715 -31.800 1.00 96.31 1122 ALA A CA 1
ATOM 8689 C C . ALA A 1 1122 ? 2.580 -14.665 -31.611 1.00 96.31 1122 ALA A C 1
ATOM 8691 O O . ALA A 1 1122 ? 1.708 -14.886 -30.764 1.00 96.31 1122 ALA A O 1
ATOM 8692 N N . PRO A 1 1123 ? 2.559 -13.585 -32.412 1.00 97.00 1123 PRO A N 1
ATOM 8693 C CA . PRO A 1 1123 ? 1.483 -12.607 -32.410 1.00 97.00 1123 PRO A CA 1
ATOM 8694 C C . PRO A 1 1123 ? 0.306 -13.124 -33.241 1.00 97.00 1123 PRO A C 1
ATOM 8696 O O . PRO A 1 1123 ? 0.445 -13.417 -34.430 1.00 97.00 1123 PRO A O 1
ATOM 8699 N N . LEU A 1 1124 ? -0.852 -13.280 -32.604 1.00 96.19 1124 LEU A N 1
ATOM 8700 C CA . LEU A 1 1124 ? -2.003 -14.007 -33.147 1.00 96.19 1124 LEU A CA 1
ATOM 8701 C C . LEU A 1 1124 ? -3.313 -13.228 -32.977 1.00 96.19 1124 LEU A C 1
ATOM 8703 O O . LEU A 1 1124 ? -4.386 -13.831 -32.952 1.00 96.19 1124 LEU A O 1
ATOM 8707 N N . ASP A 1 1125 ? -3.246 -11.903 -32.853 1.00 95.25 1125 ASP A N 1
ATOM 8708 C CA . ASP A 1 1125 ? -4.429 -11.072 -32.648 1.00 95.25 1125 ASP A CA 1
ATOM 8709 C C . ASP A 1 1125 ? -4.910 -10.424 -33.945 1.00 95.25 1125 ASP A C 1
ATOM 8711 O O . ASP A 1 1125 ? -6.076 -10.575 -34.308 1.00 95.25 1125 ASP A O 1
ATOM 8715 N N . ASN A 1 1126 ? -4.017 -9.772 -34.696 1.00 96.12 1126 ASN A N 1
ATOM 8716 C CA . ASN A 1 1126 ? -4.369 -9.114 -35.956 1.00 96.12 1126 ASN A CA 1
ATOM 8717 C C . ASN A 1 1126 ? -3.350 -9.388 -37.065 1.00 96.12 1126 ASN A C 1
ATOM 8719 O O . ASN A 1 1126 ? -2.166 -9.614 -36.823 1.00 96.12 1126 ASN A O 1
ATOM 8723 N N . ILE A 1 1127 ? -3.827 -9.330 -38.306 1.00 95.69 1127 ILE A N 1
ATOM 8724 C CA . ILE A 1 1127 ? -3.031 -9.390 -39.529 1.00 95.69 1127 ILE A CA 1
ATOM 8725 C C . ILE A 1 1127 ? -3.292 -8.111 -40.312 1.00 95.69 1127 ILE A C 1
ATOM 8727 O O . ILE A 1 1127 ? -4.439 -7.827 -40.654 1.00 95.69 1127 ILE A O 1
ATOM 8731 N N . THR A 1 1128 ? -2.241 -7.387 -40.674 1.00 95.00 1128 THR A N 1
ATOM 8732 C CA . THR A 1 1128 ? -2.303 -6.293 -41.646 1.00 95.00 1128 THR A CA 1
ATOM 8733 C C . THR A 1 1128 ? -1.473 -6.630 -42.887 1.00 95.00 1128 THR A C 1
ATOM 8735 O O . THR A 1 1128 ? -0.494 -7.377 -42.833 1.00 95.00 1128 THR A O 1
ATOM 8738 N N . GLY A 1 1129 ? -1.897 -6.122 -44.043 1.00 91.75 1129 GLY A N 1
ATOM 8739 C CA . GLY A 1 1129 ? -1.338 -6.472 -45.347 1.00 91.75 1129 GLY A CA 1
ATOM 8740 C C . GLY A 1 1129 ? -1.998 -7.702 -45.987 1.00 91.75 1129 GLY A C 1
ATOM 8741 O O . GLY A 1 1129 ? -2.545 -8.592 -45.330 1.00 91.75 1129 GLY A O 1
ATOM 8742 N N . SER A 1 1130 ? -1.956 -7.753 -47.320 1.00 90.12 1130 SER A N 1
ATOM 8743 C CA . SER A 1 1130 ? -2.566 -8.825 -48.125 1.00 90.12 1130 SER A CA 1
ATOM 8744 C C . SER A 1 1130 ? -1.616 -9.991 -48.420 1.00 90.12 1130 SER A C 1
ATOM 8746 O O . SER A 1 1130 ? -2.018 -10.959 -49.067 1.00 90.12 1130 SER A O 1
ATOM 8748 N N . GLY A 1 1131 ? -0.364 -9.915 -47.955 1.00 93.00 1131 GLY A N 1
ATOM 8749 C CA . GLY A 1 1131 ? 0.687 -10.873 -48.273 1.00 93.00 1131 GLY A CA 1
ATOM 8750 C C . GLY A 1 1131 ? 0.551 -12.238 -47.604 1.00 93.00 1131 GLY A C 1
ATOM 8751 O O . GLY A 1 1131 ? 0.825 -13.247 -48.246 1.00 93.00 1131 GLY A O 1
ATOM 8752 N N . LEU A 1 1132 ? 0.092 -12.309 -46.353 1.00 95.50 1132 LEU A N 1
ATOM 8753 C CA . LEU A 1 1132 ? -0.036 -13.579 -45.631 1.00 95.50 1132 LEU A CA 1
ATOM 8754 C C . LEU A 1 1132 ? -1.295 -14.342 -46.061 1.00 95.50 1132 LEU A C 1
ATOM 8756 O O . LEU A 1 1132 ? -2.403 -13.835 -45.885 1.00 95.50 1132 LEU A O 1
ATOM 8760 N N . GLN A 1 1133 ? -1.144 -15.553 -46.600 1.00 95.31 1133 GLN A N 1
ATOM 8761 C CA . GLN A 1 1133 ? -2.243 -16.378 -47.122 1.00 95.31 1133 GLN A CA 1
ATOM 8762 C C . GLN A 1 1133 ? -2.752 -17.422 -46.129 1.00 95.31 1133 GLN A C 1
ATOM 8764 O O . GLN A 1 1133 ? -3.936 -17.747 -46.153 1.00 95.31 1133 GLN A O 1
ATOM 8769 N N . SER A 1 1134 ? -1.894 -17.958 -45.265 1.00 95.56 1134 SER A N 1
ATOM 8770 C CA . SER A 1 1134 ? -2.308 -18.868 -44.195 1.00 95.56 1134 SER A CA 1
ATOM 8771 C C . SER A 1 1134 ? -1.291 -18.885 -43.065 1.00 95.56 1134 SER A C 1
ATOM 8773 O O . SER A 1 1134 ? -0.113 -18.621 -43.303 1.00 95.56 1134 SER A O 1
ATOM 8775 N N . LEU A 1 1135 ? -1.741 -19.261 -41.870 1.00 96.00 1135 LEU A N 1
ATOM 8776 C CA . LEU A 1 1135 ? -0.881 -19.574 -40.736 1.00 96.00 1135 LEU A CA 1
ATOM 8777 C C . LEU A 1 1135 ? -1.375 -20.821 -40.003 1.00 96.00 1135 LEU A C 1
ATOM 8779 O O . LEU A 1 1135 ? -2.579 -21.083 -39.938 1.00 96.00 1135 LEU A O 1
ATOM 8783 N N . VAL A 1 1136 ? -0.438 -21.581 -39.447 1.00 95.50 1136 VAL A N 1
ATOM 8784 C CA . VAL A 1 1136 ? -0.697 -22.744 -38.597 1.00 95.50 1136 VAL A CA 1
ATOM 8785 C C . VAL A 1 1136 ? 0.221 -22.670 -37.385 1.00 95.50 1136 VAL A C 1
ATOM 8787 O O . VAL A 1 1136 ? 1.428 -22.510 -37.545 1.00 95.50 1136 VAL A O 1
ATOM 8790 N N . VAL A 1 1137 ? -0.353 -22.801 -36.191 1.00 94.31 1137 VAL A N 1
ATOM 8791 C CA . VAL A 1 1137 ? 0.375 -22.926 -34.923 1.00 94.31 1137 VAL A CA 1
ATOM 8792 C C . VAL A 1 1137 ? 0.199 -24.346 -34.401 1.00 94.31 1137 VAL A C 1
ATOM 8794 O O . VAL A 1 1137 ? -0.932 -24.817 -34.246 1.00 94.31 1137 VAL A O 1
ATOM 8797 N N . GLU A 1 1138 ? 1.306 -25.022 -34.116 1.00 92.19 1138 GLU A N 1
ATOM 8798 C CA . GLU A 1 1138 ? 1.347 -26.374 -33.553 1.00 92.19 1138 GLU A CA 1
ATOM 8799 C C . GLU A 1 1138 ? 2.092 -26.370 -32.216 1.00 92.19 1138 GLU A C 1
ATOM 8801 O O . GLU A 1 1138 ? 3.087 -25.665 -32.052 1.00 92.19 1138 GLU A O 1
ATOM 8806 N N . ASP A 1 1139 ? 1.606 -27.156 -31.256 1.00 85.75 1139 ASP A N 1
ATOM 8807 C CA . ASP A 1 1139 ? 2.255 -27.321 -29.954 1.00 85.75 1139 ASP A CA 1
ATOM 8808 C C . ASP A 1 1139 ? 3.362 -28.381 -30.037 1.00 85.75 1139 ASP A C 1
ATOM 8810 O O . ASP A 1 1139 ? 3.145 -29.478 -30.567 1.00 85.75 1139 ASP A O 1
ATOM 8814 N N . LEU A 1 1140 ? 4.535 -28.090 -29.475 1.00 77.69 1140 LEU A N 1
ATOM 8815 C CA . LEU A 1 1140 ? 5.646 -29.040 -29.424 1.00 77.69 1140 LEU A CA 1
ATOM 8816 C C . LEU A 1 1140 ? 5.549 -30.019 -28.233 1.00 77.69 1140 LEU A C 1
ATOM 8818 O O . LEU A 1 1140 ? 6.280 -31.012 -28.197 1.00 77.69 1140 LEU A O 1
ATOM 8822 N N . GLN A 1 1141 ? 4.609 -29.837 -27.294 1.00 58.38 1141 GLN A N 1
ATOM 8823 C CA . GLN A 1 1141 ? 4.546 -30.603 -26.035 1.00 58.38 1141 GLN A CA 1
ATOM 8824 C C . GLN A 1 1141 ? 4.060 -32.076 -26.096 1.00 58.38 1141 GLN A C 1
ATOM 8826 O O . GLN A 1 1141 ? 3.743 -32.655 -25.059 1.00 58.38 1141 GLN A O 1
ATOM 8831 N N . LYS A 1 1142 ? 4.035 -32.774 -27.245 1.00 43.88 1142 LYS A N 1
ATOM 8832 C CA . LYS A 1 1142 ? 3.493 -34.163 -27.308 1.00 43.88 1142 LYS A CA 1
ATOM 8833 C C . LYS A 1 1142 ? 4.450 -35.323 -27.608 1.00 43.88 1142 LYS A C 1
ATOM 8835 O O . LYS A 1 1142 ? 3.963 -36.444 -27.713 1.00 43.88 1142 LYS A O 1
ATOM 8840 N N . ASN A 1 1143 ? 5.773 -35.135 -27.690 1.00 30.53 1143 ASN A N 1
ATOM 8841 C CA . ASN A 1 1143 ? 6.671 -36.235 -28.108 1.00 30.53 1143 ASN A CA 1
ATOM 8842 C C . ASN A 1 1143 ? 7.917 -36.544 -27.246 1.00 30.53 1143 ASN A C 1
ATOM 8844 O O . ASN A 1 1143 ? 8.693 -37.414 -27.642 1.00 30.53 1143 ASN A O 1
ATOM 8848 N N . SER A 1 1144 ? 8.132 -35.940 -26.071 1.00 32.12 1144 SER A N 1
ATOM 8849 C CA . SER A 1 1144 ? 9.406 -36.101 -25.334 1.00 32.12 1144 SER A CA 1
ATOM 8850 C C . SER A 1 1144 ? 9.400 -37.031 -24.108 1.00 32.12 1144 SER A C 1
ATOM 8852 O O . SER A 1 1144 ? 10.361 -37.022 -23.346 1.00 32.12 1144 SER A O 1
ATOM 8854 N N . THR A 1 1145 ? 8.460 -37.977 -23.968 1.00 27.42 1145 THR A N 1
ATOM 8855 C CA . THR A 1 1145 ? 8.654 -39.142 -23.062 1.00 27.42 1145 THR A CA 1
ATOM 8856 C C . THR A 1 1145 ? 9.708 -40.144 -23.571 1.00 27.42 1145 THR A C 1
ATOM 8858 O O . THR A 1 1145 ? 9.776 -41.284 -23.111 1.00 27.42 1145 THR A O 1
ATOM 8861 N N . ARG A 1 1146 ? 10.563 -39.757 -24.525 1.00 26.67 1146 ARG A N 1
ATOM 8862 C CA . ARG A 1 1146 ? 11.730 -40.535 -24.946 1.00 26.67 1146 ARG A CA 1
ATOM 8863 C C . ARG A 1 1146 ? 13.001 -39.701 -24.843 1.00 26.67 1146 ARG A C 1
ATOM 8865 O O . ARG A 1 1146 ? 13.287 -38.882 -25.704 1.00 26.67 1146 ARG A O 1
ATOM 8872 N N . ASN A 1 1147 ? 13.790 -40.052 -23.831 1.00 28.98 1147 ASN A N 1
ATOM 8873 C CA . ASN A 1 1147 ? 15.236 -39.866 -23.747 1.00 28.98 1147 ASN A CA 1
ATOM 8874 C C . ASN A 1 1147 ? 15.750 -38.427 -23.880 1.00 28.98 1147 ASN A C 1
ATOM 8876 O O . ASN A 1 1147 ? 16.341 -38.082 -24.900 1.00 28.98 1147 ASN A O 1
ATOM 8880 N N . ARG A 1 1148 ? 15.676 -37.657 -22.794 1.00 27.05 1148 ARG A N 1
ATOM 8881 C CA . ARG A 1 1148 ? 16.764 -36.742 -22.417 1.00 27.05 1148 ARG A CA 1
ATOM 8882 C C . ARG A 1 1148 ? 17.011 -36.897 -20.916 1.00 27.05 1148 ARG A C 1
ATOM 8884 O O . ARG A 1 1148 ? 16.329 -36.288 -20.103 1.00 27.05 1148 ARG A O 1
ATOM 8891 N N . ARG A 1 1149 ? 17.877 -37.864 -20.604 1.00 25.09 1149 ARG A N 1
ATOM 8892 C CA . ARG A 1 1149 ? 18.700 -37.866 -19.391 1.00 25.09 1149 ARG A CA 1
ATOM 8893 C C . ARG A 1 1149 ? 19.897 -36.969 -19.637 1.00 25.09 1149 ARG A C 1
ATOM 8895 O O . ARG A 1 1149 ? 20.306 -36.921 -20.823 1.00 25.09 1149 ARG A O 1
#

Radius of gyration: 35.6 Å; chains: 1; bounding box: 86×88×106 Å